Protein AF-A0A6Y4C0A7-F1 (afdb_monomer_lite)

InterPro domains:
  IPR000015 Outer membrane usher protein [PF00577] (697-1005)
  IPR001270 ClpA/B family [PR00300] (614-632)
  IPR001270 ClpA/B family [PR00300] (659-677)
  IPR001270 ClpA/B family [PR00300] (688-706)
  IPR003593 AAA+ ATPase domain [SM00382] (231-372)
  IPR003593 AAA+ ATPase domain [SM00382] (610-778)
  IPR003959 ATPase, AAA-type, core [PF00004] (236-367)
  IPR017729 AAA+ ATPase ClpV1 [TIGR03345] (18-702)
  IPR018368 ClpA/B, conserved site 1 [PS00870] (327-339)
  IPR025949 PapC-like, C-terminal domain [PF13953] (1014-1077)
  IPR027417 P-loop containing nucleoside triphosphate hydrolase [G3DSA:3.40.50.300] (184-375)
  IPR027417 P-loop containing nucleoside triphosphate hydrolase [G3DSA:3.40.50.300] (378-557)
  IPR027417 P-loop containing nucleoside triphosphate hydrolase [G3DSA:3.40.50.300] (563-712)
  IPR027417 P-loop containing nucleoside triphosphate hydrolase [SSF52540] (193-527)
  IPR027417 P-loop containing nucleoside triphosphate hydrolase [SSF52540] (559-701)
  IPR036628 Clp, N-terminal domain superfamily [G3DSA:1.10.1780.10] (2-162)
  IPR036628 Clp, N-terminal domain superfamily [SSF81923] (19-128)
  IPR041546 ClpA/ClpB, AAA lid domain [PF17871] (379-472)
  IPR042186 Outer membrane usher protein FimD, plug domain [G3DSA:2.60.40.2610] (920-1010)
  IPR043142 PapC-like, C-terminal domain superfamily [G3DSA:2.60.40.2070] (1011-1092)

Structure (mmCIF, N/CA/C/O backbone):
data_AF-A0A6Y4C0A7-F1
#
_entry.id   AF-A0A6Y4C0A7-F1
#
loop_
_atom_site.group_PDB
_atom_site.id
_atom_site.type_symbol
_atom_site.label_atom_id
_atom_site.label_alt_id
_atom_site.label_comp_id
_atom_site.label_asym_id
_atom_site.label_entity_id
_atom_site.label_seq_id
_atom_site.pdbx_PDB_ins_code
_atom_site.Cartn_x
_atom_site.Cartn_y
_atom_site.Cartn_z
_atom_site.occupancy
_atom_site.B_iso_or_equiv
_atom_site.auth_seq_id
_atom_site.auth_comp_id
_atom_site.auth_asym_id
_atom_site.auth_atom_id
_atom_site.pdbx_PDB_model_num
ATOM 1 N N . MET A 1 1 ? 57.388 0.561 13.299 1.00 33.12 1 MET A N 1
ATOM 2 C CA . MET A 1 1 ? 58.518 1.024 12.466 1.00 33.12 1 MET A CA 1
ATOM 3 C C . MET A 1 1 ? 58.035 0.963 11.034 1.00 33.12 1 MET A C 1
ATOM 5 O O . MET A 1 1 ? 57.801 -0.132 10.549 1.00 33.12 1 MET A O 1
ATOM 9 N N . GLU A 1 2 ? 57.756 2.110 10.421 1.00 33.22 2 GLU A N 1
ATOM 10 C CA . GLU A 1 2 ? 57.294 2.170 9.031 1.00 33.22 2 GLU A CA 1
ATOM 11 C C . GLU A 1 2 ? 58.481 1.921 8.095 1.00 33.22 2 GLU A C 1
ATOM 13 O O . GLU A 1 2 ? 59.488 2.628 8.151 1.00 33.22 2 GLU A O 1
ATOM 18 N N . THR A 1 3 ? 58.383 0.892 7.257 1.00 41.47 3 THR A N 1
ATOM 19 C CA . THR A 1 3 ? 59.309 0.680 6.143 1.00 41.47 3 THR A CA 1
ATOM 20 C C . THR A 1 3 ? 59.083 1.778 5.093 1.00 41.47 3 THR A C 1
ATOM 22 O O . THR A 1 3 ? 57.938 2.010 4.709 1.00 41.47 3 THR A O 1
ATOM 25 N N . PRO A 1 4 ? 60.131 2.442 4.571 1.00 49.47 4 PRO A N 1
ATOM 26 C CA . PRO A 1 4 ? 60.004 3.586 3.655 1.00 49.47 4 PRO A CA 1
ATOM 27 C C . PRO A 1 4 ? 59.534 3.224 2.229 1.00 49.47 4 PRO A C 1
ATOM 29 O O . PRO A 1 4 ? 59.491 4.091 1.358 1.00 49.47 4 PRO A O 1
ATOM 32 N N . VAL A 1 5 ? 59.188 1.959 1.968 1.00 59.78 5 VAL A N 1
ATOM 33 C CA . VAL A 1 5 ? 58.747 1.448 0.662 1.00 59.78 5 VAL A CA 1
ATOM 34 C C . VAL A 1 5 ? 57.319 0.921 0.789 1.00 59.78 5 VAL A C 1
ATOM 36 O O . VAL A 1 5 ? 57.014 0.164 1.710 1.00 59.78 5 VAL A O 1
ATOM 39 N N . SER A 1 6 ? 56.430 1.320 -0.126 1.00 67.44 6 SER A N 1
ATOM 40 C CA . SER A 1 6 ? 55.028 0.896 -0.094 1.00 67.44 6 SER A CA 1
ATOM 41 C C . SER A 1 6 ? 54.887 -0.608 -0.347 1.00 67.44 6 SER A C 1
ATOM 43 O O . SER A 1 6 ? 55.503 -1.171 -1.255 1.00 67.44 6 SER A O 1
ATOM 45 N N . ARG A 1 7 ? 54.019 -1.265 0.434 1.00 70.50 7 ARG A N 1
ATOM 46 C CA . ARG A 1 7 ? 53.730 -2.705 0.328 1.00 70.50 7 ARG A CA 1
ATOM 47 C C . ARG A 1 7 ? 53.303 -3.096 -1.090 1.00 70.50 7 ARG A C 1
ATOM 49 O O . ARG A 1 7 ? 53.785 -4.076 -1.636 1.00 70.50 7 ARG A O 1
ATOM 56 N N . SER A 1 8 ? 52.488 -2.273 -1.748 1.00 69.19 8 SER A N 1
ATOM 57 C CA . SER A 1 8 ? 52.083 -2.503 -3.140 1.00 69.19 8 SER A CA 1
ATOM 58 C C . SER A 1 8 ? 53.265 -2.519 -4.118 1.00 69.19 8 SER A C 1
ATOM 60 O O . SER A 1 8 ? 53.253 -3.293 -5.070 1.00 69.19 8 SER A O 1
ATOM 62 N N . ALA A 1 9 ? 54.298 -1.700 -3.887 1.00 73.12 9 ALA A N 1
ATOM 63 C CA . ALA A 1 9 ? 55.485 -1.669 -4.737 1.00 73.12 9 ALA A CA 1
ATOM 64 C C . ALA A 1 9 ? 56.392 -2.888 -4.513 1.00 73.12 9 ALA A C 1
ATOM 66 O O . ALA A 1 9 ? 56.965 -3.389 -5.477 1.00 73.12 9 ALA A O 1
ATOM 67 N N . LEU A 1 10 ? 56.497 -3.382 -3.273 1.00 75.31 10 LEU A N 1
ATOM 68 C CA . LEU A 1 10 ? 57.272 -4.585 -2.943 1.00 75.31 10 LEU A CA 1
ATOM 69 C C . LEU A 1 10 ? 56.607 -5.861 -3.474 1.00 75.31 10 LEU A C 1
ATOM 71 O O . LEU A 1 10 ? 57.260 -6.683 -4.109 1.00 75.31 10 LEU A O 1
ATOM 75 N N . TYR A 1 11 ? 55.296 -6.009 -3.278 1.00 82.62 11 TYR A N 1
ATOM 76 C CA . TYR A 1 11 ? 54.569 -7.209 -3.703 1.00 82.62 11 TYR A CA 1
ATOM 77 C C . TYR A 1 11 ? 54.395 -7.277 -5.228 1.00 82.62 11 TYR A C 1
ATOM 79 O O . TYR A 1 11 ? 54.339 -8.370 -5.784 1.00 82.62 11 TYR A O 1
ATOM 87 N N . GLY A 1 12 ? 54.425 -6.134 -5.925 1.00 78.75 12 GLY A N 1
ATOM 88 C CA . GLY A 1 12 ? 54.486 -6.080 -7.391 1.00 78.75 12 GLY A CA 1
ATOM 89 C C . GLY A 1 12 ? 55.808 -6.578 -8.000 1.00 78.75 12 GLY A C 1
ATOM 90 O O . GLY A 1 12 ? 55.948 -6.651 -9.218 1.00 78.75 12 GLY A O 1
ATOM 91 N N . LYS A 1 13 ? 56.808 -6.921 -7.175 1.00 82.38 13 LYS A N 1
ATOM 92 C CA . LYS A 1 13 ? 58.051 -7.563 -7.631 1.00 82.38 13 LYS A CA 1
ATOM 93 C C . LYS A 1 13 ? 58.006 -9.086 -7.570 1.00 82.38 13 LYS A C 1
ATOM 95 O O . LYS A 1 13 ? 58.920 -9.719 -8.088 1.00 82.38 13 LYS A O 1
ATOM 100 N N . LEU A 1 14 ? 56.968 -9.685 -6.987 1.00 87.00 14 LEU A N 1
ATOM 101 C CA . LEU A 1 14 ? 56.801 -11.139 -6.946 1.00 87.00 14 LEU A CA 1
ATOM 102 C C . LEU A 1 14 ? 56.486 -11.689 -8.345 1.00 87.00 14 LEU A C 1
ATOM 104 O O . LEU A 1 14 ? 55.702 -11.101 -9.092 1.00 87.00 14 LEU A O 1
ATOM 108 N N . ALA A 1 15 ? 57.076 -12.830 -8.701 1.00 85.44 15 ALA A N 1
ATOM 109 C CA . ALA A 1 15 ? 56.706 -13.566 -9.907 1.00 85.44 15 ALA A CA 1
ATOM 110 C C . ALA A 1 15 ? 55.246 -14.056 -9.830 1.00 85.44 15 ALA A C 1
ATOM 112 O O . ALA A 1 15 ? 54.746 -14.382 -8.751 1.00 85.44 15 ALA A O 1
ATOM 113 N N . GLY A 1 16 ? 54.561 -14.149 -10.975 1.00 80.56 16 GLY A N 1
ATOM 114 C CA . GLY A 1 16 ? 53.140 -14.521 -11.048 1.00 80.56 16 GLY A CA 1
ATOM 115 C C . GLY A 1 16 ? 52.730 -15.779 -10.253 1.00 80.56 16 GLY A C 1
ATOM 116 O O . GLY A 1 16 ? 51.738 -15.721 -9.522 1.00 80.56 16 GLY A O 1
ATOM 117 N N . PRO A 1 17 ? 53.448 -16.919 -10.340 1.00 81.50 17 PRO A N 1
ATOM 118 C CA . PRO A 1 17 ? 53.140 -18.116 -9.543 1.00 81.50 17 PRO A CA 1
ATOM 119 C C . PRO A 1 17 ? 53.335 -17.923 -8.034 1.00 81.50 17 PRO A C 1
ATOM 121 O O . PRO A 1 17 ? 52.538 -18.417 -7.232 1.00 81.50 17 PRO A O 1
ATOM 124 N N . LEU A 1 18 ? 54.363 -17.164 -7.648 1.00 86.62 18 LEU A N 1
ATOM 125 C CA . LEU A 1 18 ? 54.666 -16.851 -6.255 1.00 86.62 18 LEU A CA 1
ATOM 126 C C . LEU A 1 18 ? 53.589 -15.935 -5.654 1.00 86.62 18 LEU A C 1
ATOM 128 O O . LEU A 1 18 ? 53.121 -16.184 -4.545 1.00 86.62 18 LEU A O 1
ATOM 132 N N . PHE A 1 19 ? 53.110 -14.947 -6.410 1.00 85.12 19 PHE A N 1
ATOM 133 C CA . PHE A 1 19 ? 51.992 -14.096 -5.999 1.00 85.12 19 PHE A CA 1
ATOM 134 C C . PHE A 1 19 ? 50.678 -14.887 -5.858 1.00 85.12 19 PHE A C 1
ATOM 136 O O . PHE A 1 19 ? 50.021 -14.812 -4.822 1.00 85.12 19 PHE A O 1
ATOM 143 N N . ARG A 1 20 ? 50.335 -15.735 -6.841 1.00 82.31 20 ARG A N 1
ATOM 144 C CA . ARG A 1 20 ? 49.137 -16.599 -6.782 1.00 82.31 20 ARG A CA 1
ATOM 145 C C . ARG A 1 20 ? 49.147 -17.546 -5.578 1.00 82.31 20 ARG A C 1
ATOM 147 O O . ARG A 1 20 ? 48.107 -17.776 -4.966 1.00 82.31 20 ARG A O 1
ATOM 154 N N . SER A 1 21 ? 50.315 -18.068 -5.197 1.00 86.06 21 SER A N 1
ATOM 155 C CA . SER A 1 21 ? 50.433 -18.904 -3.992 1.00 86.06 21 SER A CA 1
ATOM 156 C C . SER A 1 21 ? 50.142 -18.136 -2.695 1.00 86.06 21 SER A C 1
ATOM 158 O O . SER A 1 21 ? 49.592 -18.715 -1.760 1.00 86.06 21 SER A O 1
ATOM 160 N N . LEU A 1 22 ? 50.444 -16.834 -2.646 1.00 87.62 22 LEU A N 1
ATOM 161 C CA . LEU A 1 22 ? 50.134 -15.972 -1.504 1.00 87.62 22 LEU A CA 1
ATOM 162 C C . LEU A 1 22 ? 48.630 -15.655 -1.428 1.00 87.62 22 LEU A C 1
ATOM 164 O O . LEU A 1 22 ? 48.044 -15.665 -0.342 1.00 87.62 22 LEU A O 1
ATOM 168 N N . GLU A 1 23 ? 47.978 -15.430 -2.572 1.00 82.88 23 GLU A N 1
ATOM 169 C CA . GLU A 1 23 ? 46.514 -15.294 -2.633 1.00 82.88 23 GLU A CA 1
ATOM 170 C C . GLU A 1 23 ? 45.821 -16.582 -2.169 1.00 82.88 23 GLU A C 1
ATOM 172 O O . GLU A 1 23 ? 44.939 -16.537 -1.306 1.00 82.88 23 GLU A O 1
ATOM 177 N N . SER A 1 24 ? 46.289 -17.738 -2.655 1.00 82.88 24 SER A N 1
ATOM 178 C CA . SER A 1 24 ? 45.802 -19.047 -2.203 1.00 82.88 24 SER A CA 1
ATOM 179 C C . SER A 1 24 ? 46.011 -19.232 -0.697 1.00 82.88 24 SER A C 1
ATOM 181 O O . SER A 1 24 ? 45.115 -19.697 0.006 1.00 82.88 24 SER A O 1
ATOM 183 N N . ALA A 1 25 ? 47.154 -18.797 -0.155 1.00 86.06 25 ALA A N 1
ATOM 184 C CA . ALA A 1 25 ? 47.434 -18.866 1.279 1.00 86.06 25 ALA A CA 1
ATOM 185 C C . ALA A 1 25 ? 46.477 -17.997 2.106 1.00 86.06 25 ALA A C 1
ATOM 187 O O . ALA A 1 25 ? 46.077 -18.390 3.202 1.00 86.06 25 ALA A O 1
ATOM 188 N N . THR A 1 26 ? 46.052 -16.855 1.563 1.00 85.06 26 THR A N 1
ATOM 189 C CA . THR A 1 26 ? 45.058 -15.972 2.186 1.00 85.06 26 THR A CA 1
ATOM 190 C C . THR A 1 26 ? 43.678 -16.632 2.211 1.00 85.06 26 THR A C 1
ATOM 192 O O . THR A 1 26 ? 43.011 -16.653 3.248 1.00 85.06 26 THR A O 1
ATOM 195 N N . ALA A 1 27 ? 43.263 -17.244 1.100 1.00 81.38 27 ALA A N 1
ATOM 196 C CA . ALA A 1 27 ? 42.015 -18.001 1.031 1.00 81.38 27 ALA A CA 1
ATOM 197 C C . ALA A 1 27 ? 42.035 -19.234 1.957 1.00 81.38 27 ALA A C 1
ATOM 199 O O . ALA A 1 27 ? 41.061 -19.505 2.660 1.00 81.38 27 ALA A O 1
ATOM 200 N N . PHE A 1 28 ? 43.166 -19.937 2.025 1.00 82.88 28 PHE A N 1
ATOM 201 C CA . PHE A 1 28 ? 43.364 -21.090 2.898 1.00 82.88 28 PHE A CA 1
ATOM 202 C C . PHE A 1 28 ? 43.341 -20.715 4.390 1.00 82.88 28 PHE A C 1
ATOM 204 O O . PHE A 1 28 ? 42.703 -21.400 5.187 1.00 82.88 28 PHE A O 1
ATOM 211 N N . CYS A 1 29 ? 43.946 -19.584 4.765 1.00 85.69 29 CYS A N 1
ATOM 212 C CA . CYS A 1 29 ? 43.872 -19.017 6.116 1.00 85.69 29 CYS A CA 1
ATOM 213 C C . CYS A 1 29 ? 42.416 -18.719 6.531 1.00 85.69 29 CYS A C 1
ATOM 215 O O . CYS A 1 29 ? 41.994 -19.068 7.637 1.00 85.69 29 CYS A O 1
ATOM 217 N N . LYS A 1 30 ? 41.606 -18.169 5.610 1.00 81.56 30 LYS A N 1
ATOM 218 C CA . LYS A 1 30 ? 40.171 -17.919 5.837 1.00 81.56 30 LYS A CA 1
ATOM 219 C C . LYS A 1 30 ? 39.398 -19.210 6.105 1.00 81.56 30 LYS A C 1
ATOM 221 O O . LYS A 1 30 ? 38.595 -19.256 7.034 1.00 81.56 30 LYS A O 1
ATOM 226 N N . LEU A 1 31 ? 39.651 -20.253 5.310 1.00 84.12 31 LEU A N 1
ATOM 227 C CA . LEU A 1 31 ? 39.004 -21.561 5.461 1.00 84.12 31 LEU A CA 1
ATOM 228 C C . LEU A 1 31 ? 39.307 -22.208 6.817 1.00 84.12 31 LEU A C 1
ATOM 230 O O . LEU A 1 31 ? 38.437 -22.858 7.386 1.00 84.12 31 LEU A O 1
ATOM 234 N N . ARG A 1 32 ? 40.515 -22.003 7.353 1.00 83.75 32 ARG A N 1
ATOM 235 C CA . ARG A 1 32 ? 40.915 -22.509 8.675 1.00 83.75 32 ARG A CA 1
ATOM 236 C C . ARG A 1 32 ? 40.567 -21.567 9.836 1.00 83.75 32 ARG A C 1
ATOM 238 O O . ARG A 1 32 ? 40.862 -21.887 10.986 1.00 83.75 32 ARG A O 1
ATOM 245 N N . SER A 1 33 ? 39.922 -20.431 9.555 1.00 85.06 33 SER A N 1
ATOM 246 C CA . SER A 1 33 ? 39.536 -19.413 10.544 1.00 85.06 33 SER A CA 1
ATOM 247 C C . SER A 1 33 ? 40.711 -18.907 11.393 1.00 85.06 33 SER A C 1
ATOM 249 O O . SER A 1 33 ? 40.542 -18.625 12.584 1.00 85.06 33 SER A O 1
ATOM 251 N N . ASN A 1 34 ? 41.902 -18.802 10.795 1.00 86.19 34 ASN A N 1
ATOM 252 C CA . ASN A 1 34 ? 43.075 -18.233 11.453 1.00 86.19 34 ASN A CA 1
ATOM 253 C C . ASN A 1 34 ? 43.059 -16.688 11.341 1.00 86.19 34 ASN A C 1
ATOM 255 O O . ASN A 1 34 ? 42.643 -16.149 10.315 1.00 86.19 34 ASN A O 1
ATOM 259 N N . PRO A 1 35 ? 43.493 -15.947 12.381 1.00 83.75 35 PRO A N 1
ATOM 260 C CA . PRO A 1 35 ? 43.407 -14.481 12.400 1.00 83.75 35 PRO A CA 1
ATOM 261 C C . PRO A 1 35 ? 44.426 -13.763 11.497 1.00 83.75 35 PRO A C 1
ATOM 263 O O . PRO A 1 35 ? 44.140 -12.661 11.028 1.00 83.75 35 PRO A O 1
ATOM 266 N N . TRP A 1 36 ? 45.591 -14.368 11.237 1.00 88.44 36 TRP A N 1
ATOM 267 C CA . TRP A 1 36 ? 46.689 -13.773 10.461 1.00 88.44 36 TRP A CA 1
ATOM 268 C C . TRP A 1 36 ? 47.191 -14.740 9.389 1.00 88.44 36 TRP A C 1
ATOM 270 O O . TRP A 1 36 ? 47.287 -15.948 9.627 1.00 88.44 36 TRP A O 1
ATOM 280 N N . VAL A 1 37 ? 47.560 -14.223 8.213 1.00 91.12 37 VAL A N 1
ATOM 281 C CA . VAL A 1 37 ? 48.239 -15.048 7.199 1.00 91.12 37 VAL A CA 1
ATOM 282 C C . VAL A 1 37 ? 49.707 -15.199 7.595 1.00 91.12 37 VAL A C 1
ATOM 284 O O . VAL A 1 37 ? 50.512 -14.282 7.443 1.00 91.12 37 VAL A O 1
ATOM 287 N N . GLU A 1 38 ? 50.039 -16.365 8.142 1.00 91.56 38 GLU A N 1
ATOM 288 C CA . GLU A 1 38 ? 51.409 -16.749 8.511 1.00 91.56 38 GLU A CA 1
ATOM 289 C C . GLU A 1 38 ? 52.228 -17.320 7.344 1.00 91.56 38 GLU A C 1
ATOM 291 O O . GLU A 1 38 ? 51.677 -17.907 6.408 1.00 91.56 38 GLU A O 1
ATOM 296 N N . LEU A 1 39 ? 53.562 -17.248 7.463 1.00 91.75 39 LEU A N 1
ATOM 297 C CA . LEU A 1 39 ? 54.519 -17.821 6.504 1.00 91.75 39 LEU A CA 1
ATOM 298 C C . LEU A 1 39 ? 54.285 -19.327 6.267 1.00 91.75 39 LEU A C 1
ATOM 300 O O . LEU A 1 39 ? 54.478 -19.813 5.154 1.00 91.75 39 LEU A O 1
ATOM 304 N N . THR A 1 40 ? 53.803 -20.054 7.280 1.00 92.88 40 THR A N 1
ATOM 305 C CA . THR A 1 40 ? 53.426 -21.472 7.178 1.00 92.88 40 THR A CA 1
ATOM 306 C C . THR A 1 40 ? 52.341 -21.714 6.125 1.00 92.88 40 THR A C 1
ATOM 308 O O . THR A 1 40 ? 52.441 -22.677 5.368 1.00 92.88 40 THR A O 1
ATOM 311 N N . HIS A 1 41 ? 51.331 -20.837 6.028 1.00 92.94 41 HIS A N 1
ATOM 312 C CA . HIS A 1 41 ? 50.280 -20.958 5.009 1.00 92.94 41 HIS A CA 1
ATOM 313 C C . HIS A 1 41 ? 50.859 -20.777 3.608 1.00 92.94 41 HIS A C 1
ATOM 315 O O . HIS A 1 41 ? 50.502 -21.514 2.692 1.00 92.94 41 HIS A O 1
ATOM 321 N N . TRP A 1 42 ? 51.768 -19.813 3.450 1.00 93.12 42 TRP A N 1
ATOM 322 C CA . TRP A 1 42 ? 52.364 -19.502 2.158 1.00 93.12 42 TRP A CA 1
ATOM 323 C C . TRP A 1 42 ? 53.309 -20.604 1.676 1.00 93.12 42 TRP A C 1
ATOM 325 O O . TRP A 1 42 ? 53.169 -21.082 0.552 1.00 93.12 42 TRP A O 1
ATOM 335 N N . LEU A 1 43 ? 54.200 -21.084 2.551 1.00 92.19 43 LEU A N 1
ATOM 336 C CA . LEU A 1 43 ? 55.083 -22.210 2.248 1.00 92.19 43 LEU A CA 1
ATOM 337 C C . LEU A 1 43 ? 54.290 -23.480 1.938 1.00 92.19 43 LEU A C 1
ATOM 339 O O . LEU A 1 43 ? 54.628 -24.173 0.986 1.00 92.19 43 LEU A O 1
ATOM 343 N N . HIS A 1 44 ? 53.211 -23.758 2.676 1.00 92.31 44 HIS A N 1
ATOM 344 C CA . HIS A 1 44 ? 52.355 -24.907 2.385 1.00 92.31 44 HIS A CA 1
ATOM 345 C C . HIS A 1 44 ? 51.736 -24.816 0.987 1.00 92.31 44 HIS A C 1
ATOM 347 O O . HIS A 1 44 ? 51.808 -25.778 0.234 1.00 92.31 44 HIS A O 1
ATOM 353 N N . GLN A 1 45 ? 51.195 -23.659 0.595 1.00 92.31 45 GLN A N 1
ATOM 354 C CA . GLN A 1 45 ? 50.637 -23.484 -0.751 1.00 92.31 45 GLN A CA 1
ATOM 355 C C . GLN A 1 45 ? 51.700 -23.565 -1.853 1.00 92.31 45 GLN A C 1
ATOM 357 O O . GLN A 1 45 ? 51.421 -24.087 -2.930 1.00 92.31 45 GLN A O 1
ATOM 362 N N . LEU A 1 46 ? 52.928 -23.113 -1.584 1.00 89.44 46 LEU A N 1
ATOM 363 C CA . LEU A 1 46 ? 54.050 -23.266 -2.509 1.00 89.44 46 LEU A CA 1
ATOM 364 C C . LEU A 1 46 ? 54.444 -24.733 -2.702 1.00 89.44 46 LEU A C 1
ATOM 366 O O . LEU A 1 46 ? 54.674 -25.144 -3.835 1.00 89.44 46 LEU A O 1
ATOM 370 N N . THR A 1 47 ? 54.480 -25.552 -1.647 1.00 87.31 47 THR A N 1
ATOM 371 C CA . THR A 1 47 ? 54.831 -26.975 -1.802 1.00 87.31 47 THR A CA 1
ATOM 372 C C . THR A 1 47 ? 53.758 -27.791 -2.517 1.00 87.31 47 THR A C 1
ATOM 374 O O . THR A 1 47 ? 54.072 -28.861 -3.023 1.00 87.31 47 THR A O 1
ATOM 377 N N . GLN A 1 48 ? 52.516 -27.295 -2.578 1.00 86.00 48 GLN A N 1
ATOM 378 C CA . GLN A 1 48 ? 51.437 -27.938 -3.332 1.00 86.00 48 GLN A CA 1
ATOM 379 C C . GLN A 1 48 ? 51.519 -27.681 -4.846 1.00 86.00 48 GLN A C 1
ATOM 381 O O . GLN A 1 48 ? 50.852 -28.363 -5.618 1.00 86.00 48 GLN A O 1
ATOM 386 N N . GLN A 1 49 ? 52.293 -26.699 -5.310 1.00 84.94 49 GLN A N 1
ATOM 387 C CA . GLN A 1 49 ? 52.417 -26.453 -6.748 1.00 84.94 49 GLN A CA 1
ATOM 388 C C . GLN A 1 49 ? 53.132 -27.622 -7.449 1.00 84.94 49 GLN A C 1
ATOM 390 O O . GLN A 1 49 ? 54.023 -28.228 -6.858 1.00 84.94 49 GLN A O 1
ATOM 395 N N . PRO A 1 50 ? 52.780 -27.941 -8.710 1.00 81.06 50 PRO A N 1
ATOM 396 C CA . PRO A 1 50 ? 53.352 -29.094 -9.406 1.00 81.06 50 PRO A CA 1
ATOM 397 C C . PRO A 1 50 ? 54.864 -28.961 -9.645 1.00 81.06 50 PRO A C 1
ATOM 399 O O . PRO A 1 50 ? 55.571 -29.968 -9.640 1.00 81.06 50 PRO A O 1
ATOM 402 N N . ASP A 1 51 ? 55.361 -27.737 -9.855 1.00 84.69 51 ASP A N 1
ATOM 403 C CA . ASP A 1 51 ? 56.784 -27.458 -10.057 1.00 84.69 51 ASP A CA 1
ATOM 404 C C . ASP A 1 51 ? 57.121 -25.991 -9.732 1.00 84.69 51 ASP A C 1
ATOM 406 O O . ASP A 1 51 ? 56.351 -25.096 -10.087 1.00 84.69 51 ASP A O 1
ATOM 410 N N . ASN A 1 52 ? 58.245 -25.745 -9.047 1.00 91.06 52 ASN A N 1
ATOM 411 C CA . ASN A 1 52 ? 58.755 -24.412 -8.692 1.00 91.06 52 ASN A CA 1
ATOM 412 C C . ASN A 1 52 ? 60.236 -24.457 -8.258 1.00 91.06 52 ASN A C 1
ATOM 414 O O . ASN A 1 52 ? 60.818 -25.535 -8.096 1.00 91.06 52 ASN A O 1
ATOM 418 N N . ASP A 1 53 ? 60.850 -23.288 -8.035 1.00 91.75 53 ASP A N 1
ATOM 419 C CA . ASP A 1 53 ? 62.275 -23.196 -7.674 1.00 91.75 53 ASP A CA 1
ATOM 420 C C . ASP A 1 53 ? 62.598 -23.937 -6.357 1.00 91.75 53 ASP A C 1
ATOM 422 O O . ASP A 1 53 ? 63.642 -24.584 -6.251 1.00 91.75 53 ASP A O 1
ATOM 426 N N . ILE A 1 54 ? 61.710 -23.890 -5.354 1.00 91.31 54 ILE A N 1
ATOM 427 C CA . ILE A 1 54 ? 61.899 -24.597 -4.071 1.00 91.31 54 ILE A CA 1
ATOM 428 C C . ILE A 1 54 ? 61.929 -26.115 -4.288 1.00 91.31 54 ILE A C 1
ATOM 430 O O . ILE A 1 54 ? 62.776 -26.803 -3.716 1.00 91.31 54 ILE A O 1
ATOM 434 N N . LEU A 1 55 ? 61.053 -26.650 -5.141 1.00 90.56 55 LEU A N 1
ATOM 435 C CA . LEU A 1 55 ? 61.028 -28.073 -5.481 1.00 90.56 55 LEU A CA 1
ATOM 436 C C . LEU A 1 55 ? 62.304 -28.506 -6.218 1.00 90.56 55 LEU A C 1
ATOM 438 O O . LEU A 1 55 ? 62.807 -29.601 -5.963 1.00 90.56 55 LEU A O 1
ATOM 442 N N . HIS A 1 56 ? 62.876 -27.651 -7.071 1.00 90.75 56 HIS A N 1
ATOM 443 C CA . HIS A 1 56 ? 64.174 -27.905 -7.708 1.00 90.75 56 HIS A CA 1
ATOM 444 C C . HIS A 1 56 ? 65.308 -27.998 -6.674 1.00 90.75 56 HIS A C 1
ATOM 446 O O . HIS A 1 56 ? 66.123 -28.923 -6.735 1.00 90.75 56 HIS A O 1
ATOM 452 N N . VAL A 1 57 ? 65.322 -27.100 -5.683 1.00 91.00 57 VAL A N 1
ATOM 453 C CA . VAL A 1 57 ? 66.285 -27.137 -4.568 1.00 91.00 57 VAL A CA 1
ATOM 454 C C . VAL A 1 57 ? 66.116 -28.416 -3.739 1.00 91.00 57 VAL A C 1
ATOM 456 O O . VAL A 1 57 ? 67.100 -29.099 -3.455 1.00 91.00 57 VAL A O 1
ATOM 459 N N . LEU A 1 58 ? 64.881 -28.800 -3.403 1.00 91.19 58 LEU A N 1
ATOM 460 C CA . LEU A 1 58 ? 64.603 -30.027 -2.646 1.00 91.19 58 LEU A CA 1
ATOM 461 C C . LEU A 1 58 ? 65.061 -31.294 -3.386 1.00 91.19 58 LEU A C 1
ATOM 463 O O . LEU A 1 58 ? 65.663 -32.174 -2.768 1.00 91.19 58 LEU A O 1
ATOM 467 N N . ARG A 1 59 ? 64.836 -31.372 -4.709 1.00 91.12 59 ARG A N 1
ATOM 468 C CA . ARG A 1 59 ? 65.311 -32.485 -5.554 1.00 91.12 59 ARG A CA 1
ATOM 469 C C . ARG A 1 59 ? 66.838 -32.584 -5.558 1.00 91.12 59 ARG A C 1
ATOM 471 O O . ARG A 1 59 ? 67.361 -33.692 -5.473 1.00 91.12 59 ARG A O 1
ATOM 478 N N . HIS A 1 60 ? 67.544 -31.452 -5.628 1.00 90.44 60 HIS A N 1
ATOM 479 C CA . HIS A 1 60 ? 69.009 -31.421 -5.633 1.00 90.44 60 HIS A CA 1
ATOM 480 C C . HIS A 1 60 ? 69.606 -31.951 -4.320 1.00 90.44 60 HIS A C 1
ATOM 482 O O . HIS A 1 60 ? 70.471 -32.823 -4.345 1.00 90.44 60 HIS A O 1
ATOM 488 N N . TYR A 1 61 ? 69.087 -31.493 -3.176 1.00 90.62 61 TYR A N 1
ATOM 489 C CA . TYR A 1 61 ? 69.545 -31.924 -1.848 1.00 90.62 61 TYR A CA 1
ATOM 490 C C . TYR A 1 61 ? 68.913 -33.239 -1.359 1.00 90.62 61 TYR A C 1
ATOM 492 O O . TYR A 1 61 ? 69.129 -33.632 -0.215 1.00 90.62 61 TYR A O 1
ATOM 500 N N . GLN A 1 62 ? 68.143 -33.926 -2.212 1.00 89.62 62 GLN A N 1
ATOM 501 C CA . GLN A 1 62 ? 67.463 -35.193 -1.908 1.00 89.62 62 GLN A CA 1
ATOM 502 C C . GLN A 1 62 ? 66.573 -35.135 -0.652 1.00 89.62 62 GLN A C 1
ATOM 504 O O . GLN A 1 62 ? 66.424 -36.126 0.064 1.00 89.62 62 GLN A O 1
ATOM 509 N N . ILE A 1 63 ? 65.958 -33.979 -0.385 1.00 91.88 63 ILE A N 1
ATOM 510 C CA . ILE A 1 63 ? 65.029 -33.804 0.736 1.00 91.88 63 ILE A CA 1
ATOM 511 C C . ILE A 1 63 ? 63.629 -34.245 0.276 1.00 91.88 63 ILE A C 1
ATOM 513 O O . ILE A 1 63 ? 63.088 -33.649 -0.660 1.00 91.88 63 ILE A O 1
ATOM 517 N N . PRO A 1 64 ? 63.006 -35.262 0.907 1.00 90.75 64 PRO A N 1
ATOM 518 C CA . PRO A 1 64 ? 61.687 -35.732 0.499 1.00 90.75 64 PRO A CA 1
ATOM 519 C C . PRO A 1 64 ? 60.614 -34.657 0.706 1.00 90.75 64 PRO A C 1
ATOM 521 O O . PRO A 1 64 ? 60.416 -34.170 1.821 1.00 90.75 64 PRO A O 1
ATOM 524 N N . LEU A 1 65 ? 59.856 -34.339 -0.351 1.00 89.69 65 LEU A N 1
ATOM 525 C CA . LEU A 1 65 ? 58.745 -33.378 -0.285 1.00 89.69 65 LEU A CA 1
ATOM 526 C C . LEU A 1 65 ? 57.728 -33.749 0.807 1.00 89.69 65 LEU A C 1
ATOM 528 O O . LEU A 1 65 ? 57.264 -32.884 1.545 1.00 89.69 65 LEU A O 1
ATOM 532 N N . SER A 1 66 ? 57.461 -35.046 0.981 1.00 88.75 66 SER A N 1
ATOM 533 C CA . SER A 1 66 ? 56.539 -35.557 1.999 1.00 88.75 66 SER A CA 1
ATOM 534 C C . SER A 1 66 ? 56.926 -35.177 3.430 1.00 88.75 66 SER A C 1
ATOM 536 O O . SER A 1 66 ? 56.058 -35.077 4.295 1.00 88.75 66 SER A O 1
ATOM 538 N N . ASP A 1 67 ? 58.218 -34.994 3.710 1.00 89.12 67 ASP A N 1
ATOM 539 C CA . ASP A 1 67 ? 58.690 -34.632 5.049 1.00 89.12 67 ASP A CA 1
ATOM 540 C C . ASP A 1 67 ? 58.513 -33.132 5.313 1.00 89.12 67 ASP A C 1
ATOM 542 O O . ASP A 1 67 ? 58.158 -32.736 6.426 1.00 89.12 67 ASP A O 1
ATOM 546 N N . VAL A 1 68 ? 58.668 -32.311 4.270 1.00 90.31 68 VAL A N 1
ATOM 547 C CA . VAL A 1 68 ? 58.373 -30.870 4.284 1.00 90.31 68 VAL A CA 1
ATOM 548 C C . VAL A 1 68 ? 56.869 -30.643 4.482 1.00 90.31 68 VAL A C 1
ATOM 550 O O . VAL A 1 68 ? 56.470 -29.899 5.376 1.00 90.31 68 VAL A O 1
ATOM 553 N N . GLU A 1 69 ? 56.016 -31.339 3.725 1.00 90.12 69 GLU A N 1
ATOM 554 C CA . GLU A 1 69 ? 54.555 -31.226 3.843 1.00 90.12 69 GLU A CA 1
ATOM 555 C C . GLU A 1 69 ? 54.044 -31.638 5.226 1.00 90.12 69 GLU A C 1
ATOM 557 O O . GLU A 1 69 ? 53.236 -30.928 5.827 1.00 90.12 69 GLU A O 1
ATOM 562 N N . LYS A 1 70 ? 54.551 -32.750 5.777 1.00 89.88 70 LYS A N 1
ATOM 563 C CA . LYS A 1 70 ? 54.205 -33.192 7.137 1.00 89.88 70 LYS A CA 1
ATOM 564 C C . LYS A 1 70 ? 54.602 -32.164 8.194 1.00 89.88 70 LYS A C 1
ATOM 566 O O . LYS A 1 70 ? 53.860 -31.983 9.159 1.00 89.88 70 LYS A O 1
ATOM 571 N N . ALA A 1 71 ? 55.760 -31.518 8.047 1.00 89.00 71 ALA A N 1
ATOM 572 C CA . ALA A 1 71 ? 56.204 -30.486 8.980 1.00 89.00 71 ALA A CA 1
ATOM 573 C C . ALA A 1 71 ? 55.294 -29.247 8.923 1.00 89.00 71 ALA A C 1
ATOM 575 O O . ALA A 1 71 ? 54.843 -28.773 9.967 1.00 89.00 71 ALA A O 1
ATOM 576 N N . LEU A 1 72 ? 54.947 -28.792 7.715 1.00 92.38 72 LEU A N 1
ATOM 577 C CA . LEU A 1 72 ? 54.062 -27.645 7.500 1.00 92.38 72 LEU A CA 1
ATOM 578 C C . LEU A 1 72 ? 52.632 -27.908 7.998 1.00 92.38 72 LEU A C 1
ATOM 580 O O . LEU A 1 72 ? 52.065 -27.055 8.677 1.00 92.38 72 LEU A O 1
ATOM 584 N N . LEU A 1 73 ? 52.069 -29.094 7.740 1.00 90.06 73 LEU A N 1
ATOM 585 C CA . LEU A 1 73 ? 50.737 -29.476 8.230 1.00 90.06 73 LEU A CA 1
ATOM 586 C C . LEU A 1 73 ? 50.668 -29.506 9.761 1.00 90.06 73 LEU A C 1
ATOM 588 O O . LEU A 1 73 ? 49.747 -28.935 10.339 1.00 90.06 73 LEU A O 1
ATOM 592 N N . ARG A 1 74 ? 51.679 -30.084 10.427 1.00 90.56 74 ARG A N 1
ATOM 593 C CA . ARG A 1 74 ? 51.756 -30.075 11.899 1.00 90.56 74 ARG A CA 1
ATOM 594 C C . ARG A 1 74 ? 51.756 -28.661 12.468 1.00 90.56 74 ARG A C 1
ATOM 596 O O . ARG A 1 74 ? 51.158 -28.436 13.512 1.00 90.56 74 ARG A O 1
ATOM 603 N N . GLN A 1 75 ? 52.433 -27.726 11.805 1.00 91.38 75 GLN A N 1
ATOM 604 C CA . GLN A 1 75 ? 52.471 -26.335 12.247 1.00 91.38 75 GLN A CA 1
ATOM 605 C C . GLN A 1 75 ? 51.169 -25.590 11.968 1.00 91.38 75 GLN A C 1
ATOM 607 O O . GLN A 1 75 ? 50.738 -24.809 12.809 1.00 91.38 75 GLN A O 1
ATOM 612 N N . LEU A 1 76 ? 50.496 -25.870 10.849 1.00 90.31 76 LEU A N 1
ATOM 613 C CA . LEU A 1 76 ? 49.163 -25.328 10.564 1.00 90.31 76 LEU A CA 1
ATOM 614 C C . LEU A 1 76 ? 48.127 -25.749 11.614 1.00 90.31 76 LEU A C 1
ATOM 616 O O . LEU A 1 76 ? 47.281 -24.943 11.990 1.00 90.31 76 LEU A O 1
ATOM 620 N N . ASP A 1 77 ? 48.208 -26.982 12.114 1.00 88.44 77 ASP A N 1
ATOM 621 C CA . ASP A 1 77 ? 47.293 -27.487 13.144 1.00 88.44 77 ASP A CA 1
ATOM 622 C C . ASP A 1 77 ? 47.519 -26.845 14.526 1.00 88.44 77 ASP A C 1
ATOM 624 O O . ASP A 1 77 ? 46.617 -26.860 15.362 1.00 88.44 77 ASP A O 1
ATOM 628 N N . MET A 1 78 ? 48.695 -26.256 14.772 1.00 86.88 78 MET A N 1
ATOM 629 C CA . MET A 1 78 ? 49.011 -25.550 16.021 1.00 86.88 78 MET A CA 1
ATOM 630 C C . MET A 1 78 ? 48.600 -24.069 16.013 1.00 86.88 78 MET A C 1
ATOM 632 O O . MET A 1 78 ? 48.682 -23.412 17.054 1.00 86.88 78 MET A O 1
ATOM 636 N N . LEU A 1 79 ? 48.167 -23.522 14.872 1.00 88.19 79 LEU A N 1
ATOM 637 C CA . LEU A 1 79 ? 47.766 -22.118 14.774 1.00 88.19 79 LEU A CA 1
ATOM 638 C C . LEU A 1 79 ? 46.397 -21.864 15.438 1.00 88.19 79 LEU A C 1
ATOM 640 O O . LEU A 1 79 ? 45.496 -22.700 15.348 1.00 88.19 79 LEU A O 1
ATOM 644 N N . PRO A 1 80 ? 46.193 -20.694 16.074 1.00 80.38 80 PRO A N 1
ATOM 645 C CA . PRO A 1 80 ? 44.933 -20.363 16.740 1.00 80.38 80 PRO A CA 1
ATOM 646 C C . PRO A 1 80 ? 43.782 -20.211 15.732 1.00 80.38 80 PRO A C 1
ATOM 648 O O . PRO A 1 80 ? 43.926 -19.501 14.735 1.00 80.38 80 PRO A O 1
ATOM 651 N N . ALA A 1 81 ? 42.634 -20.838 16.004 1.00 75.69 81 ALA A N 1
ATOM 652 C CA . ALA A 1 81 ? 41.430 -20.799 15.164 1.00 75.69 81 ALA A CA 1
ATOM 653 C C . ALA A 1 81 ? 40.259 -20.075 15.861 1.00 75.69 81 ALA A C 1
ATOM 655 O O . ALA A 1 81 ? 40.195 -20.034 17.089 1.00 75.69 81 ALA A O 1
ATOM 656 N N . GLY A 1 82 ? 39.323 -19.525 15.078 1.00 70.06 82 GLY A N 1
ATOM 657 C CA . GLY A 1 82 ? 38.085 -18.894 15.570 1.00 70.06 82 GLY A CA 1
ATOM 658 C C . GLY A 1 82 ? 37.878 -17.431 15.160 1.00 70.06 82 GLY A C 1
ATOM 659 O O . GLY A 1 82 ? 36.988 -16.770 15.691 1.00 70.06 82 GLY A O 1
ATOM 660 N N . ALA A 1 83 ? 38.683 -16.905 14.233 1.00 68.50 83 ALA A N 1
ATOM 661 C CA . ALA A 1 83 ? 38.520 -15.546 13.725 1.00 68.50 83 ALA A CA 1
ATOM 662 C C . ALA A 1 83 ? 37.396 -15.467 12.674 1.00 68.50 83 ALA A C 1
ATOM 664 O O . ALA A 1 83 ? 37.337 -16.283 11.755 1.00 68.50 83 ALA A O 1
ATOM 665 N N . SER A 1 84 ? 36.524 -14.458 12.783 1.00 59.00 84 SER A N 1
ATOM 666 C CA . SER A 1 84 ? 35.442 -14.193 11.818 1.00 59.00 84 SER A CA 1
ATOM 667 C C . SER A 1 84 ? 35.92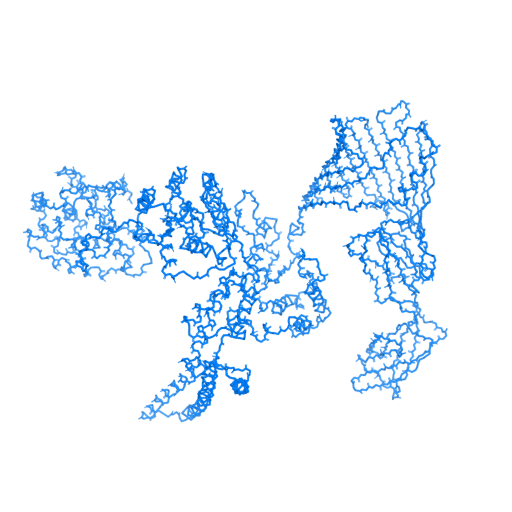0 -13.474 10.548 1.00 59.00 84 SER A C 1
ATOM 669 O O . SER A 1 84 ? 35.239 -13.513 9.523 1.00 59.00 84 SER A O 1
ATOM 671 N N . ALA A 1 85 ? 37.097 -12.843 10.597 1.00 68.06 85 ALA A N 1
ATOM 672 C CA . ALA A 1 85 ? 37.755 -12.186 9.472 1.00 68.06 85 ALA A CA 1
ATOM 673 C C . ALA A 1 85 ? 39.287 -12.211 9.638 1.00 68.06 85 ALA A C 1
ATOM 675 O O . ALA A 1 85 ? 39.793 -12.259 10.760 1.00 68.06 85 ALA A O 1
ATOM 676 N N . ILE A 1 86 ? 40.017 -12.155 8.517 1.00 74.69 86 ILE A N 1
ATOM 677 C CA . ILE A 1 86 ? 41.485 -12.033 8.502 1.00 74.69 86 ILE A CA 1
ATOM 678 C C . ILE A 1 86 ? 41.857 -10.595 8.881 1.00 74.69 86 ILE A C 1
ATOM 680 O O . ILE A 1 86 ? 41.306 -9.658 8.307 1.00 74.69 86 ILE A O 1
ATOM 684 N N . SER A 1 87 ? 42.781 -10.426 9.830 1.00 76.81 87 SER A N 1
ATOM 685 C CA . SER A 1 87 ? 43.254 -9.107 10.270 1.00 76.81 87 SER A CA 1
ATOM 686 C C . SER A 1 87 ? 44.315 -8.518 9.332 1.00 76.81 87 SER A C 1
ATOM 688 O O . SER A 1 87 ? 44.112 -7.419 8.828 1.00 76.81 87 SER A O 1
ATOM 690 N N . ASP A 1 88 ? 45.419 -9.231 9.075 1.00 82.88 88 ASP A N 1
ATOM 691 C CA . ASP A 1 88 ? 46.487 -8.810 8.145 1.00 82.88 88 ASP A CA 1
ATOM 692 C C . ASP A 1 88 ? 47.469 -9.978 7.854 1.00 82.88 88 ASP A C 1
ATOM 694 O O . ASP A 1 88 ? 47.288 -11.102 8.344 1.00 82.88 88 ASP A O 1
ATOM 698 N N . PHE A 1 89 ? 48.531 -9.729 7.081 1.00 87.25 89 PHE A N 1
ATOM 699 C CA . PHE A 1 89 ? 49.682 -10.631 6.964 1.00 87.25 89 PHE A CA 1
ATOM 700 C C . PHE A 1 89 ? 50.632 -10.513 8.162 1.00 87.25 89 PHE A C 1
ATOM 702 O O . PHE A 1 89 ? 50.814 -9.442 8.741 1.00 87.25 89 PHE A O 1
ATOM 709 N N . SER A 1 90 ? 51.281 -11.627 8.495 1.00 89.25 90 SER A N 1
ATOM 710 C CA . SER A 1 90 ? 52.341 -11.683 9.502 1.00 89.25 90 SER A CA 1
ATOM 711 C C . SER A 1 90 ? 53.559 -10.855 9.084 1.00 89.25 90 SER A C 1
ATOM 713 O O . SER A 1 90 ? 53.948 -10.848 7.913 1.00 89.25 90 SER A O 1
ATOM 715 N N . HIS A 1 91 ? 54.224 -10.220 10.055 1.00 87.50 91 HIS A N 1
ATOM 716 C CA . HIS A 1 91 ? 55.437 -9.422 9.830 1.00 87.50 91 HIS A CA 1
ATOM 717 C C . HIS A 1 91 ? 56.531 -10.201 9.079 1.00 87.50 91 HIS A C 1
ATOM 719 O O . HIS A 1 91 ? 57.276 -9.634 8.280 1.00 87.50 91 HIS A O 1
ATOM 725 N N . HIS A 1 92 ? 56.605 -11.518 9.289 1.00 90.88 92 HIS A N 1
ATOM 726 C CA . HIS A 1 92 ? 57.591 -12.373 8.637 1.00 90.88 92 HIS A CA 1
ATOM 727 C C . HIS A 1 92 ? 57.377 -12.500 7.123 1.00 90.88 92 HIS A C 1
ATOM 729 O O . HIS A 1 92 ? 58.352 -12.708 6.402 1.00 90.88 92 HIS A O 1
ATOM 735 N N . ILE A 1 93 ? 56.146 -12.325 6.623 1.00 91.56 93 ILE A N 1
ATOM 736 C CA . ILE A 1 93 ? 55.872 -12.300 5.180 1.00 91.56 93 ILE A CA 1
ATOM 737 C C . ILE A 1 93 ? 56.469 -11.031 4.572 1.00 91.56 93 ILE A C 1
ATOM 739 O O . ILE A 1 93 ? 57.289 -11.132 3.660 1.00 91.56 93 ILE A O 1
ATOM 743 N N . ASP A 1 94 ? 56.152 -9.857 5.121 1.00 88.62 94 ASP A N 1
ATOM 744 C CA . ASP A 1 94 ? 56.698 -8.586 4.625 1.00 88.62 94 ASP A CA 1
ATOM 745 C C . ASP A 1 94 ? 58.229 -8.572 4.665 1.00 88.62 94 ASP A C 1
ATOM 747 O O . ASP A 1 94 ? 58.880 -8.233 3.674 1.00 88.62 94 ASP A O 1
ATOM 751 N N . LEU A 1 95 ? 58.807 -9.023 5.783 1.00 89.94 95 LEU A N 1
ATOM 752 C CA . LEU A 1 95 ? 60.254 -9.108 5.953 1.00 89.94 95 LEU A CA 1
ATOM 753 C C . LEU A 1 95 ? 60.890 -10.078 4.942 1.00 89.94 95 LEU A C 1
ATOM 755 O O . LEU A 1 95 ? 61.955 -9.783 4.400 1.00 89.94 95 LEU A O 1
ATOM 759 N N . SER A 1 96 ? 60.250 -11.216 4.653 1.00 92.38 96 SER A N 1
ATOM 760 C CA . SER A 1 96 ? 60.761 -12.186 3.674 1.00 92.38 96 SER A CA 1
ATOM 761 C C . SER A 1 96 ? 60.791 -11.632 2.248 1.00 92.38 96 SER A C 1
ATOM 763 O O . SER A 1 96 ? 61.789 -11.817 1.552 1.00 92.38 96 SER A O 1
ATOM 765 N N . VAL A 1 97 ? 59.763 -10.880 1.840 1.00 91.19 97 VAL A N 1
ATOM 766 C CA . VAL A 1 97 ? 59.690 -10.236 0.519 1.00 91.19 97 VAL A CA 1
ATOM 767 C C . VAL A 1 97 ? 60.721 -9.113 0.403 1.00 91.19 97 VAL A C 1
ATOM 769 O O . VAL A 1 97 ? 61.429 -9.028 -0.600 1.00 91.19 97 VAL A O 1
ATOM 772 N N . GLU A 1 98 ? 60.868 -8.289 1.443 1.00 89.62 98 GLU A N 1
ATOM 773 C CA . GLU A 1 98 ? 61.861 -7.211 1.480 1.00 89.62 98 GLU A CA 1
ATOM 774 C C . GLU A 1 98 ? 63.294 -7.754 1.351 1.00 89.62 98 GLU A C 1
ATOM 776 O O . GLU A 1 98 ? 64.081 -7.261 0.539 1.00 89.62 98 GLU A O 1
ATOM 781 N N . LYS A 1 99 ? 63.643 -8.796 2.121 1.00 91.31 99 LYS A N 1
ATOM 782 C CA . LYS A 1 99 ? 64.987 -9.393 2.073 1.00 91.31 99 LYS A CA 1
ATOM 783 C C . LYS A 1 99 ? 65.238 -10.167 0.786 1.00 91.31 99 LYS A C 1
ATOM 785 O O . LYS A 1 99 ? 66.356 -10.104 0.278 1.00 91.31 99 LYS A O 1
ATOM 790 N N . ALA A 1 100 ? 64.225 -10.825 0.225 1.00 90.69 100 ALA A N 1
ATOM 791 C CA . ALA A 1 100 ? 64.341 -11.489 -1.070 1.00 90.69 100 ALA A CA 1
ATOM 792 C C . ALA A 1 100 ? 64.603 -10.486 -2.202 1.00 90.69 100 ALA A C 1
ATOM 794 O O . ALA A 1 100 ? 65.518 -10.701 -2.991 1.00 90.69 100 ALA A O 1
ATOM 795 N N . TRP A 1 101 ? 63.889 -9.354 -2.221 1.00 88.94 101 TRP A N 1
ATOM 796 C CA . TRP A 1 101 ? 64.141 -8.268 -3.174 1.00 88.94 101 TRP A CA 1
ATOM 797 C C . TRP A 1 101 ? 65.546 -7.679 -3.027 1.00 88.94 101 TRP A C 1
ATOM 799 O O . TRP A 1 101 ? 66.234 -7.438 -4.015 1.00 88.94 101 TRP A O 1
ATOM 809 N N . MET A 1 102 ? 66.003 -7.459 -1.792 1.00 85.31 102 MET A N 1
ATOM 810 C CA . MET A 1 102 ? 67.341 -6.924 -1.534 1.00 85.31 102 MET A CA 1
ATOM 811 C C . MET A 1 102 ? 68.445 -7.879 -2.009 1.00 85.31 102 MET A C 1
ATOM 813 O O . MET A 1 102 ? 69.413 -7.438 -2.625 1.00 85.31 102 MET A O 1
ATOM 817 N N . LEU A 1 103 ? 68.311 -9.179 -1.727 1.00 84.19 103 LEU A N 1
ATOM 818 C CA . LEU A 1 103 ? 69.284 -10.195 -2.137 1.00 84.19 103 LEU A CA 1
ATOM 819 C C . LEU A 1 103 ? 69.347 -10.340 -3.654 1.00 84.19 103 LEU A C 1
ATOM 821 O O . LEU A 1 103 ? 70.435 -10.424 -4.218 1.00 84.19 103 LEU A O 1
ATOM 825 N N . GLU A 1 104 ? 68.191 -10.353 -4.303 1.00 84.88 104 GLU A N 1
ATOM 826 C CA . GLU A 1 104 ? 68.087 -10.524 -5.742 1.00 84.88 104 GLU A CA 1
ATOM 827 C C . GLU A 1 104 ? 68.613 -9.295 -6.506 1.00 84.88 104 GLU A C 1
ATOM 829 O O . GLU A 1 104 ? 69.557 -9.427 -7.294 1.00 84.88 104 GLU A O 1
ATOM 834 N N . SER A 1 105 ? 68.113 -8.097 -6.190 1.00 82.31 105 SER A N 1
ATOM 835 C CA . SER A 1 105 ? 68.451 -6.859 -6.908 1.00 82.31 105 SER A CA 1
ATOM 836 C C . SER A 1 105 ? 69.912 -6.429 -6.753 1.00 82.31 105 SER A C 1
ATOM 838 O O . SER A 1 105 ? 70.490 -5.857 -7.677 1.00 82.31 105 SER A O 1
ATOM 840 N N . VAL A 1 106 ? 70.531 -6.698 -5.597 1.00 79.12 106 VAL A N 1
ATOM 841 C CA . VAL A 1 106 ? 71.904 -6.253 -5.305 1.00 79.12 106 VAL A CA 1
ATOM 842 C C . VAL A 1 106 ? 72.950 -7.274 -5.747 1.00 79.12 106 VAL A C 1
ATOM 844 O O . VAL A 1 106 ? 74.028 -6.880 -6.189 1.00 79.12 106 VAL A O 1
ATOM 847 N N . ARG A 1 107 ? 72.676 -8.577 -5.605 1.00 77.06 107 ARG A N 1
ATOM 848 C CA . ARG A 1 107 ? 73.698 -9.621 -5.789 1.00 77.06 107 ARG A CA 1
ATOM 849 C C . ARG A 1 107 ? 73.582 -10.378 -7.108 1.00 77.06 107 ARG A C 1
ATOM 851 O O . ARG A 1 107 ? 74.613 -10.791 -7.632 1.00 77.06 107 ARG A O 1
ATOM 858 N N . TYR A 1 108 ? 72.371 -10.562 -7.632 1.00 76.38 108 TYR A N 1
ATOM 859 C CA . TYR A 1 108 ? 72.126 -11.459 -8.768 1.00 76.38 108 TYR A CA 1
ATOM 860 C C . TYR A 1 108 ? 71.524 -10.766 -9.995 1.00 76.38 108 TYR A C 1
ATOM 862 O O . TYR A 1 108 ? 71.588 -11.329 -11.084 1.00 76.38 108 TYR A O 1
ATOM 870 N N . GLY A 1 109 ? 71.017 -9.536 -9.852 1.00 70.69 109 GLY A N 1
ATOM 871 C CA . GLY A 1 109 ? 70.610 -8.686 -10.977 1.00 70.69 109 GLY A CA 1
ATOM 872 C C . GLY A 1 109 ? 69.393 -9.195 -11.755 1.00 70.69 109 GLY A C 1
ATOM 873 O O . GLY A 1 109 ? 69.219 -8.830 -12.918 1.00 70.69 109 GLY A O 1
ATOM 874 N N . ASP A 1 110 ? 68.577 -10.048 -11.135 1.00 72.44 110 ASP A N 1
ATOM 875 C CA . ASP A 1 110 ? 67.251 -10.404 -11.645 1.00 72.44 110 ASP A CA 1
ATOM 876 C C . ASP A 1 110 ? 66.301 -9.196 -11.409 1.00 72.44 110 ASP A C 1
ATOM 878 O O . ASP A 1 110 ? 66.659 -8.233 -10.720 1.00 72.44 110 ASP A O 1
ATOM 882 N N . ASN A 1 111 ? 65.126 -9.184 -12.045 1.00 79.00 111 ASN A N 1
ATOM 883 C CA . ASN A 1 111 ? 64.157 -8.075 -11.936 1.00 79.00 111 ASN A CA 1
ATOM 884 C C . ASN A 1 111 ? 62.829 -8.491 -11.270 1.00 79.00 111 ASN A C 1
ATOM 886 O O . ASN A 1 111 ? 61.828 -7.764 -11.364 1.00 79.00 111 ASN A O 1
ATOM 890 N N . LYS A 1 112 ? 62.793 -9.673 -10.650 1.00 85.56 112 LYS A N 1
ATOM 891 C CA . LYS A 1 112 ? 61.625 -10.314 -10.042 1.00 85.56 112 LYS A CA 1
ATOM 892 C C . LYS A 1 112 ? 62.023 -11.277 -8.915 1.00 85.56 112 LYS A C 1
ATOM 894 O O . LYS A 1 112 ? 62.940 -12.087 -9.011 1.00 85.56 112 LYS A O 1
ATOM 899 N N . ILE A 1 113 ? 61.212 -11.291 -7.868 1.00 89.06 113 ILE A N 1
ATOM 900 C CA . ILE A 1 113 ? 61.357 -12.209 -6.742 1.00 89.06 113 ILE A CA 1
ATOM 901 C C . ILE A 1 113 ? 60.726 -13.555 -7.113 1.00 89.06 113 ILE A C 1
ATOM 903 O O . ILE A 1 113 ? 59.525 -13.632 -7.386 1.00 89.06 113 ILE A O 1
ATOM 907 N N . ARG A 1 114 ? 61.536 -14.614 -7.080 1.00 90.88 114 ARG A N 1
ATOM 908 C CA . ARG A 1 114 ? 61.134 -16.012 -7.307 1.00 90.88 114 ARG A CA 1
ATOM 909 C C . ARG A 1 114 ? 61.176 -16.822 -6.018 1.00 90.88 114 ARG A C 1
ATOM 911 O O . ARG A 1 114 ? 61.812 -16.403 -5.047 1.00 90.88 114 ARG A O 1
ATOM 918 N N . SER A 1 115 ? 60.522 -17.982 -5.993 1.00 92.00 115 SER A N 1
ATOM 919 C CA . SER A 1 115 ? 60.424 -18.797 -4.775 1.00 92.00 115 SER A CA 1
ATOM 920 C C . SER A 1 115 ? 61.793 -19.301 -4.283 1.00 92.00 115 SER A C 1
ATOM 922 O O . SER A 1 115 ? 61.998 -19.423 -3.075 1.00 92.00 115 SER A O 1
ATOM 924 N N . GLY A 1 116 ? 62.778 -19.472 -5.175 1.00 90.38 116 GLY A N 1
ATOM 925 C CA . GLY A 1 116 ? 64.155 -19.824 -4.814 1.00 90.38 116 GLY A CA 1
ATOM 926 C C . GLY A 1 116 ? 64.885 -18.688 -4.094 1.00 90.38 116 GLY A C 1
ATOM 927 O O . GLY A 1 116 ? 65.539 -18.911 -3.074 1.00 90.38 116 GLY A O 1
ATOM 928 N N . TRP A 1 117 ? 64.716 -17.450 -4.571 1.00 91.38 117 TRP A N 1
ATOM 929 C CA . TRP A 1 117 ? 65.257 -16.252 -3.919 1.00 91.38 117 TRP A CA 1
ATOM 930 C C . TRP A 1 117 ? 64.588 -15.985 -2.570 1.00 91.38 117 TRP A C 1
ATOM 932 O O . TRP A 1 117 ? 65.261 -15.605 -1.611 1.00 91.38 117 TRP A O 1
ATOM 942 N N . LEU A 1 118 ? 63.281 -16.246 -2.473 1.00 93.06 118 LEU A N 1
ATOM 943 C CA . LEU A 1 118 ? 62.545 -16.203 -1.213 1.00 93.06 118 LEU A CA 1
ATOM 944 C C . LEU A 1 118 ? 63.102 -17.227 -0.213 1.00 93.06 118 LEU A C 1
ATOM 946 O O . LEU A 1 118 ? 63.384 -16.868 0.928 1.00 93.06 118 LEU A O 1
ATOM 950 N N . LEU A 1 119 ? 63.328 -18.476 -0.635 1.00 92.81 119 LEU A N 1
ATOM 951 C CA . LEU A 1 119 ? 63.921 -19.512 0.216 1.00 92.81 119 LEU A CA 1
ATOM 952 C C . LEU A 1 119 ? 65.330 -19.130 0.686 1.00 92.81 119 LEU A C 1
ATOM 954 O O . LEU A 1 119 ? 65.642 -19.277 1.869 1.00 92.81 119 LEU A O 1
ATOM 958 N N . LEU A 1 120 ? 66.163 -18.588 -0.206 1.00 91.88 120 LEU A N 1
ATOM 959 C CA . LEU A 1 120 ? 67.490 -18.106 0.167 1.00 91.88 120 LEU A CA 1
ATOM 960 C C . LEU A 1 120 ? 67.397 -16.979 1.204 1.00 91.88 120 LEU A C 1
ATOM 962 O O . LEU A 1 120 ? 68.105 -17.023 2.205 1.00 91.88 120 LEU A O 1
ATOM 966 N N . ALA A 1 121 ? 66.470 -16.032 1.030 1.00 92.25 121 ALA A N 1
ATOM 967 C CA . ALA A 1 121 ? 66.231 -14.950 1.984 1.00 92.25 121 ALA A CA 1
ATOM 968 C C . ALA A 1 121 ? 65.785 -15.448 3.365 1.00 92.25 121 ALA A C 1
ATOM 970 O O . ALA A 1 121 ? 66.236 -14.913 4.386 1.00 92.25 121 ALA A O 1
ATOM 971 N N . LEU A 1 122 ? 64.940 -16.485 3.405 1.00 93.56 122 LEU A N 1
ATOM 972 C CA . LEU A 1 122 ? 64.530 -17.147 4.644 1.00 93.56 122 LEU A CA 1
ATOM 973 C C . LEU A 1 122 ? 65.717 -17.817 5.354 1.00 93.56 122 LEU A C 1
ATOM 975 O O . LEU A 1 122 ? 65.771 -17.817 6.580 1.00 93.56 122 LEU A O 1
ATOM 979 N N . LEU A 1 123 ? 66.684 -18.353 4.604 1.00 91.81 123 LEU A N 1
ATOM 980 C CA . LEU A 1 123 ? 67.850 -19.057 5.146 1.00 91.81 123 LEU A CA 1
ATOM 981 C C . LEU A 1 123 ? 69.004 -18.131 5.553 1.00 91.81 123 LEU A C 1
ATOM 983 O O . LEU A 1 123 ? 69.706 -18.421 6.525 1.00 91.81 123 LEU A O 1
ATOM 987 N N . THR A 1 124 ? 69.215 -17.022 4.844 1.00 90.56 124 THR A N 1
ATOM 988 C CA . THR A 1 124 ? 70.317 -16.083 5.113 1.00 90.56 124 THR A CA 1
ATOM 989 C C . THR A 1 124 ? 69.977 -15.064 6.196 1.00 90.56 124 THR A C 1
ATOM 991 O O . THR A 1 124 ? 70.876 -14.549 6.860 1.00 90.56 124 THR A O 1
ATOM 994 N N . THR A 1 125 ? 68.694 -14.751 6.395 1.00 93.44 125 THR A N 1
ATOM 995 C CA . THR A 1 125 ? 68.259 -13.754 7.383 1.00 93.44 125 THR A CA 1
ATOM 996 C C . THR A 1 125 ? 68.112 -14.409 8.763 1.00 93.44 125 THR A C 1
ATOM 998 O O . THR A 1 125 ? 67.264 -15.288 8.912 1.00 93.44 125 THR A O 1
ATOM 1001 N N . PRO A 1 126 ? 68.860 -13.993 9.809 1.00 90.50 126 PRO A N 1
ATOM 1002 C CA . PRO A 1 126 ? 68.871 -14.690 11.103 1.00 90.50 126 PRO A CA 1
ATOM 1003 C C . PRO A 1 126 ? 67.497 -14.835 11.773 1.00 90.50 126 PRO A C 1
ATOM 1005 O O . PRO A 1 126 ? 67.230 -15.850 12.412 1.00 90.50 126 PRO A O 1
ATOM 1008 N N . GLU A 1 127 ? 66.627 -13.833 11.632 1.00 92.62 127 GLU A N 1
ATOM 1009 C CA . GLU A 1 127 ? 65.265 -13.857 12.173 1.00 92.62 127 GLU A CA 1
ATOM 1010 C C . GLU A 1 127 ? 64.368 -14.843 11.417 1.00 92.62 127 GLU A C 1
ATOM 1012 O O . GLU A 1 127 ? 63.800 -15.750 12.025 1.00 92.62 127 GLU A O 1
ATOM 1017 N N . LEU A 1 128 ? 64.314 -14.733 10.086 1.00 92.06 128 LEU A N 1
ATOM 1018 C CA . LEU A 1 128 ? 63.522 -15.629 9.242 1.00 92.06 128 LEU A CA 1
ATOM 1019 C C . LEU A 1 128 ? 64.021 -17.074 9.319 1.00 92.06 128 LEU A C 1
ATOM 1021 O O . LEU A 1 128 ? 63.206 -17.989 9.302 1.00 92.06 128 LEU A O 1
ATOM 1025 N N . ARG A 1 129 ? 65.327 -17.296 9.508 1.00 91.69 129 ARG A N 1
ATOM 1026 C CA . ARG A 1 129 ? 65.898 -18.637 9.679 1.00 91.69 129 ARG A CA 1
ATOM 1027 C C . ARG A 1 129 ? 65.420 -19.292 10.970 1.00 91.69 129 ARG A C 1
ATOM 1029 O O . ARG A 1 129 ? 65.133 -20.483 10.974 1.00 91.69 129 ARG A O 1
ATOM 1036 N N . ARG A 1 130 ? 65.306 -18.535 12.070 1.00 90.44 130 ARG A N 1
ATOM 1037 C CA . ARG A 1 130 ? 64.752 -19.051 13.338 1.00 90.44 130 ARG A CA 1
ATOM 1038 C C . ARG A 1 130 ? 63.291 -19.463 13.176 1.00 90.44 130 ARG A C 1
ATOM 1040 O O . ARG A 1 130 ? 62.909 -20.519 13.671 1.00 90.44 130 ARG A O 1
ATOM 1047 N N . VAL A 1 131 ? 62.516 -18.653 12.457 1.00 90.88 131 VAL A N 1
ATOM 1048 C CA . VAL A 1 131 ? 61.107 -18.921 12.140 1.00 90.88 131 VAL A CA 1
ATOM 1049 C C . VAL A 1 131 ? 60.975 -20.113 11.184 1.00 90.88 131 VAL A C 1
ATOM 1051 O O . VAL A 1 131 ? 60.159 -20.998 11.407 1.00 90.88 131 VAL A O 1
ATOM 1054 N N . LEU A 1 132 ? 61.827 -20.225 10.166 1.00 91.62 132 LEU A N 1
ATOM 1055 C CA . LEU A 1 132 ? 61.836 -21.374 9.261 1.00 91.62 132 LEU A CA 1
ATOM 1056 C C . LEU A 1 132 ? 62.210 -22.670 9.996 1.00 91.62 132 LEU A C 1
ATOM 1058 O O . LEU A 1 132 ? 61.593 -23.700 9.747 1.00 91.62 132 LEU A O 1
ATOM 1062 N N . SER A 1 133 ? 63.156 -22.627 10.940 1.00 89.94 133 SER A N 1
ATOM 1063 C CA . SER A 1 133 ? 63.514 -23.785 11.772 1.00 89.94 133 SER A CA 1
ATOM 1064 C C . SER A 1 133 ? 62.368 -24.263 12.663 1.00 89.94 133 SER A C 1
ATOM 1066 O O . SER A 1 133 ? 62.257 -25.466 12.898 1.00 89.94 133 SER A O 1
ATOM 1068 N N . SER A 1 134 ? 61.521 -23.355 13.167 1.00 88.81 134 SER A N 1
ATOM 1069 C CA . SER A 1 134 ? 60.340 -23.746 13.946 1.00 88.81 134 SER A CA 1
ATOM 1070 C C . SER A 1 134 ? 59.216 -24.269 13.051 1.00 88.81 134 SER A C 1
ATOM 1072 O O . SER A 1 134 ? 58.554 -25.240 13.417 1.00 88.81 134 SER A O 1
ATOM 1074 N N . ILE A 1 135 ? 59.032 -23.673 11.869 1.00 90.50 135 ILE A N 1
ATOM 1075 C CA . ILE A 1 135 ? 57.963 -24.025 10.929 1.00 90.50 135 ILE A CA 1
ATOM 1076 C C . ILE A 1 135 ? 58.257 -25.338 10.179 1.00 90.50 135 ILE A C 1
ATOM 1078 O O . ILE A 1 135 ? 57.397 -26.207 10.060 1.00 90.50 135 ILE A O 1
ATOM 1082 N N . CYS A 1 136 ? 59.465 -25.492 9.641 1.00 92.06 136 CYS A N 1
ATOM 1083 C CA . CYS A 1 136 ? 59.830 -26.608 8.776 1.00 92.06 136 CYS A CA 1
ATOM 1084 C C . CYS A 1 136 ? 61.326 -26.944 8.888 1.00 92.06 136 CYS A C 1
ATOM 1086 O O . CYS A 1 136 ? 62.154 -26.495 8.090 1.00 92.06 136 CYS A O 1
ATOM 1088 N N . ALA A 1 137 ? 61.663 -27.804 9.854 1.00 87.50 137 ALA A N 1
ATOM 1089 C CA . ALA A 1 137 ? 63.039 -28.231 10.117 1.00 87.50 137 ALA A CA 1
ATOM 1090 C C . ALA A 1 137 ? 63.805 -28.761 8.878 1.00 87.50 137 ALA A C 1
ATOM 1092 O O . ALA A 1 137 ? 64.957 -28.359 8.721 1.00 87.50 137 ALA A O 1
ATOM 1093 N N . PRO A 1 138 ? 63.213 -29.566 7.962 1.00 87.50 138 PRO A N 1
ATOM 1094 C CA . PRO A 1 138 ? 63.922 -30.038 6.765 1.00 87.50 138 PRO A CA 1
ATOM 1095 C C . PRO A 1 138 ? 64.391 -28.924 5.815 1.00 87.50 138 PRO A C 1
ATOM 1097 O O . PRO A 1 138 ? 65.432 -29.053 5.179 1.00 87.50 138 PRO A O 1
ATOM 1100 N N . LEU A 1 139 ? 63.661 -27.806 5.723 1.00 86.81 139 LEU A N 1
ATOM 1101 C CA . LEU A 1 139 ? 64.078 -26.669 4.891 1.00 86.81 139 LEU A CA 1
ATOM 1102 C C . LEU A 1 139 ? 65.208 -25.877 5.556 1.00 86.81 139 LEU A C 1
ATOM 1104 O O . LEU A 1 139 ? 66.095 -25.374 4.876 1.00 86.81 139 LEU A O 1
ATOM 1108 N N . ALA A 1 140 ? 65.217 -25.801 6.888 1.00 85.44 140 ALA A N 1
ATOM 1109 C CA . ALA A 1 140 ? 66.220 -25.056 7.644 1.00 85.44 140 ALA A CA 1
ATOM 1110 C C . ALA A 1 140 ? 67.607 -25.732 7.704 1.00 85.44 140 ALA A C 1
ATOM 1112 O O . ALA A 1 140 ? 68.587 -25.078 8.081 1.00 85.44 140 ALA A O 1
ATOM 1113 N N . THR A 1 141 ? 67.705 -27.017 7.339 1.00 85.69 141 THR A N 1
ATOM 1114 C CA . THR A 1 141 ? 68.963 -27.788 7.297 1.00 85.69 141 THR A CA 1
ATOM 1115 C C . THR A 1 141 ? 69.764 -27.621 6.005 1.00 85.69 141 THR A C 1
ATOM 1117 O O . THR A 1 141 ? 70.858 -28.172 5.904 1.00 85.69 141 THR A O 1
ATOM 1120 N N . LEU A 1 142 ? 69.253 -26.870 5.024 1.00 89.75 142 LEU A N 1
ATOM 1121 C CA . LEU A 1 142 ? 69.946 -26.621 3.758 1.00 89.75 142 LEU A CA 1
ATOM 1122 C C . LEU A 1 142 ? 71.289 -25.883 3.975 1.00 89.75 142 LEU A C 1
ATOM 1124 O O . LEU A 1 142 ? 71.337 -24.919 4.753 1.00 89.75 142 LEU A O 1
ATOM 1128 N N . PRO A 1 143 ? 72.384 -26.295 3.301 1.00 89.56 143 PRO A N 1
ATOM 1129 C CA . PRO A 1 143 ? 73.688 -25.648 3.433 1.00 89.56 143 PRO A CA 1
ATOM 1130 C C . PRO A 1 143 ? 73.677 -24.289 2.720 1.00 89.56 143 PRO A C 1
ATOM 1132 O O . PRO A 1 143 ? 73.779 -24.198 1.501 1.00 89.56 143 PRO A O 1
ATOM 1135 N N . VAL A 1 144 ? 73.531 -23.217 3.502 1.00 88.94 144 VAL A N 1
ATOM 1136 C CA . VAL A 1 144 ? 73.301 -21.853 2.993 1.00 88.94 144 VAL A CA 1
ATOM 1137 C C . VAL A 1 144 ? 74.454 -21.342 2.124 1.00 88.94 144 VAL A C 1
ATOM 1139 O O . VAL A 1 144 ? 74.191 -20.727 1.093 1.00 88.94 144 VAL A O 1
ATOM 1142 N N . ASP A 1 145 ? 75.707 -21.602 2.508 1.00 87.81 145 ASP A N 1
ATOM 1143 C CA . ASP A 1 145 ? 76.887 -21.102 1.783 1.00 87.81 145 ASP A CA 1
ATOM 1144 C C . ASP A 1 145 ? 76.984 -21.708 0.376 1.00 87.81 145 ASP A C 1
ATOM 1146 O O . ASP A 1 145 ? 77.160 -20.981 -0.598 1.00 87.81 145 ASP A O 1
ATOM 1150 N N . GLU A 1 146 ? 76.766 -23.019 0.259 1.00 89.56 146 GLU A N 1
ATOM 1151 C CA . GLU A 1 146 ? 76.744 -23.730 -1.024 1.00 89.56 146 GLU A CA 1
ATOM 1152 C C . GLU A 1 146 ? 75.521 -23.335 -1.860 1.00 89.56 146 GLU A C 1
ATOM 1154 O O . GLU A 1 146 ? 75.665 -22.964 -3.026 1.00 89.56 146 GLU A O 1
ATOM 1159 N N . LEU A 1 147 ? 74.323 -23.333 -1.255 1.00 88.88 147 LEU A N 1
ATOM 1160 C CA . LEU A 1 147 ? 73.079 -22.962 -1.933 1.00 88.88 147 LEU A CA 1
ATOM 1161 C C . LEU A 1 147 ? 73.179 -21.558 -2.536 1.00 88.88 147 LEU A C 1
ATOM 1163 O O . LEU A 1 147 ? 72.717 -21.334 -3.646 1.00 88.88 147 LEU A O 1
ATOM 1167 N N . THR A 1 148 ? 73.818 -20.620 -1.840 1.00 88.50 148 THR A N 1
ATOM 1168 C CA . THR A 1 148 ? 74.023 -19.252 -2.327 1.00 88.50 148 THR A CA 1
ATOM 1169 C C . THR A 1 148 ? 74.773 -19.215 -3.666 1.00 88.50 148 THR A C 1
ATOM 1171 O O . THR A 1 148 ? 74.444 -18.390 -4.515 1.00 88.50 148 THR A O 1
ATOM 1174 N N . GLU A 1 149 ? 75.758 -20.091 -3.875 1.00 86.44 149 GLU A N 1
ATOM 1175 C CA . GLU A 1 149 ? 76.558 -20.125 -5.105 1.00 86.44 149 GLU A CA 1
ATOM 1176 C C . GLU A 1 149 ? 75.862 -20.888 -6.238 1.00 86.44 149 GLU A C 1
ATOM 1178 O O . GLU A 1 149 ? 75.878 -20.437 -7.384 1.00 86.44 149 GLU A O 1
ATOM 1183 N N . ILE A 1 150 ? 75.225 -22.022 -5.931 1.00 90.25 150 ILE A N 1
ATOM 1184 C CA . ILE A 1 150 ? 74.663 -22.914 -6.957 1.00 90.25 150 ILE A CA 1
ATOM 1185 C C . ILE A 1 150 ? 73.217 -22.579 -7.341 1.00 90.25 150 ILE A C 1
ATOM 1187 O O . ILE A 1 150 ? 72.777 -22.965 -8.428 1.00 90.25 150 ILE A O 1
ATOM 1191 N N . LEU A 1 151 ? 72.476 -21.848 -6.496 1.00 88.75 151 LEU A N 1
ATOM 1192 C CA . LEU A 1 151 ? 71.054 -21.552 -6.700 1.00 88.75 151 LEU A CA 1
ATOM 1193 C C . LEU A 1 151 ? 70.733 -21.004 -8.102 1.00 88.75 151 LEU A C 1
ATOM 1195 O O . LEU A 1 151 ? 69.817 -21.566 -8.697 1.00 88.75 151 LEU A O 1
ATOM 1199 N N . PRO A 1 152 ? 71.463 -20.024 -8.688 1.00 87.56 152 PRO A N 1
ATOM 1200 C CA . PRO A 1 152 ? 71.159 -19.510 -10.029 1.00 87.56 152 PRO A CA 1
ATOM 1201 C C . PRO A 1 152 ? 71.105 -20.600 -11.107 1.00 87.56 152 PRO A C 1
ATOM 1203 O O . PRO A 1 152 ? 70.226 -20.571 -11.963 1.00 87.56 152 PRO A O 1
ATOM 1206 N N . SER A 1 153 ? 72.012 -21.581 -11.029 1.00 86.50 153 SER A N 1
ATOM 1207 C CA . SER A 1 153 ? 72.074 -22.704 -11.973 1.00 86.50 153 SER A CA 1
ATOM 1208 C C . SER A 1 153 ? 70.963 -23.736 -11.748 1.00 86.50 153 SER A C 1
ATOM 1210 O O . SER A 1 153 ? 70.467 -24.335 -12.699 1.00 86.50 153 SER A O 1
ATOM 1212 N N . LEU A 1 154 ? 70.510 -23.914 -10.500 1.00 86.56 154 LEU A N 1
ATOM 1213 C CA . LEU A 1 154 ? 69.438 -24.857 -10.158 1.00 86.56 154 LEU A CA 1
ATOM 1214 C C . LEU A 1 154 ? 68.058 -24.382 -10.625 1.00 86.56 154 LEU A C 1
ATOM 1216 O O . LEU A 1 154 ? 67.198 -25.192 -10.980 1.00 86.56 154 LEU A O 1
ATOM 1220 N N . ILE A 1 155 ? 67.845 -23.068 -10.622 1.00 87.81 155 ILE A N 1
ATOM 1221 C CA . ILE A 1 155 ? 66.542 -22.453 -10.899 1.00 87.81 155 ILE A CA 1
ATOM 1222 C C . ILE A 1 155 ? 66.421 -21.922 -12.335 1.00 87.81 155 ILE A C 1
ATOM 1224 O O . ILE A 1 155 ? 65.418 -21.295 -12.668 1.00 87.81 155 ILE A O 1
ATOM 1228 N N . GLU A 1 156 ? 67.420 -22.150 -13.193 1.00 83.62 156 GLU A N 1
ATOM 1229 C CA . GLU A 1 156 ? 67.406 -21.730 -14.604 1.00 83.62 156 GLU A CA 1
ATOM 1230 C C . GLU A 1 156 ? 66.336 -22.477 -15.419 1.00 83.62 156 GLU A C 1
ATOM 1232 O O . GLU A 1 156 ? 65.688 -21.906 -16.292 1.00 83.62 156 GLU A O 1
ATOM 1237 N N . THR A 1 157 ? 66.110 -23.752 -15.096 1.00 79.75 157 THR A N 1
ATOM 1238 C CA . THR A 1 157 ? 65.163 -24.638 -15.799 1.00 79.75 157 THR A CA 1
ATOM 1239 C C . THR A 1 157 ? 63.746 -24.609 -15.226 1.00 79.75 157 THR A C 1
ATOM 1241 O O . THR A 1 157 ? 62.861 -25.288 -15.743 1.00 79.75 157 THR A O 1
ATOM 1244 N N . SER A 1 158 ? 63.521 -23.844 -14.157 1.00 83.94 158 SER A N 1
ATOM 1245 C CA . SER A 1 158 ? 62.222 -23.762 -13.491 1.00 83.94 158 SER A CA 1
ATOM 1246 C C . SER A 1 158 ? 61.213 -22.940 -14.303 1.00 83.94 158 SER A C 1
ATOM 1248 O O . SER A 1 158 ? 61.593 -21.939 -14.925 1.00 83.94 158 SER A O 1
ATOM 1250 N N . PRO A 1 159 ? 59.911 -23.287 -14.263 1.00 80.62 159 PRO A N 1
ATOM 1251 C CA . PRO A 1 159 ? 58.858 -22.508 -14.919 1.00 80.62 159 PRO A CA 1
ATOM 1252 C C . PRO A 1 159 ? 58.799 -21.045 -14.443 1.00 80.62 159 PRO A C 1
ATOM 1254 O O . PRO A 1 159 ? 58.409 -20.165 -15.211 1.00 80.62 159 PRO A O 1
ATOM 1257 N N . GLU A 1 160 ? 59.261 -20.739 -13.224 1.00 84.56 160 GLU A N 1
ATOM 1258 C CA . GLU A 1 160 ? 59.313 -19.361 -12.711 1.00 84.56 160 GLU A CA 1
ATOM 1259 C C . GLU A 1 160 ? 60.309 -18.462 -13.466 1.00 84.56 160 GLU A C 1
ATOM 1261 O O . GLU A 1 160 ? 60.181 -17.230 -13.443 1.00 84.56 160 GLU A O 1
ATOM 1266 N N . ALA A 1 161 ? 61.279 -19.039 -14.185 1.00 80.19 161 ALA A N 1
ATOM 1267 C CA . ALA A 1 161 ? 62.237 -18.283 -14.988 1.00 80.19 161 ALA A CA 1
ATOM 1268 C C . ALA A 1 161 ? 61.560 -17.544 -16.160 1.00 80.19 161 ALA A C 1
ATOM 1270 O O . ALA A 1 161 ? 61.954 -16.420 -16.476 1.00 80.19 161 ALA A O 1
ATOM 1271 N N . GLN A 1 162 ? 60.490 -18.099 -16.743 1.00 74.62 162 GLN A N 1
ATOM 1272 C CA . GLN A 1 162 ? 59.780 -17.512 -17.895 1.00 74.62 162 GLN A CA 1
ATOM 1273 C C . GLN A 1 162 ? 58.620 -16.577 -17.505 1.00 74.62 162 GLN A C 1
ATOM 1275 O O . GLN A 1 162 ? 58.076 -15.864 -18.349 1.00 74.62 162 GLN A O 1
ATOM 1280 N N . GLU A 1 163 ? 58.261 -16.544 -16.224 1.00 73.44 163 GLU A N 1
ATOM 1281 C CA . GLU A 1 163 ? 57.105 -15.806 -15.709 1.00 73.44 163 GLU A CA 1
ATOM 1282 C C . GLU A 1 163 ? 57.399 -14.314 -15.491 1.00 73.44 163 GLU A C 1
ATOM 1284 O O . GLU A 1 163 ? 58.510 -13.924 -15.123 1.00 73.44 163 GLU A O 1
ATOM 1289 N N . ARG A 1 164 ? 56.409 -13.446 -15.716 1.00 68.25 164 ARG A N 1
ATOM 1290 C CA . ARG A 1 164 ? 56.568 -11.993 -15.520 1.00 68.25 164 ARG A CA 1
ATOM 1291 C C . ARG A 1 164 ? 56.354 -11.605 -14.044 1.00 68.25 164 ARG A C 1
ATOM 1293 O O . ARG A 1 164 ? 55.602 -12.291 -13.344 1.00 68.25 164 ARG A O 1
ATOM 1300 N N . PRO A 1 165 ? 56.996 -10.525 -13.553 1.00 62.84 165 PRO A N 1
ATOM 1301 C CA . PRO A 1 165 ? 56.629 -9.936 -12.271 1.00 62.84 165 PRO A CA 1
ATOM 1302 C C . PRO A 1 165 ? 55.188 -9.419 -12.316 1.00 62.84 165 PRO A C 1
ATOM 1304 O O . PRO A 1 165 ? 54.703 -8.989 -13.364 1.00 62.84 165 PRO A O 1
ATOM 1307 N N . TYR A 1 166 ? 54.505 -9.489 -11.179 1.00 63.19 166 TYR A N 1
ATOM 1308 C CA . TYR A 1 166 ? 53.110 -9.092 -11.053 1.00 63.19 166 TYR A CA 1
ATOM 1309 C C . TYR A 1 166 ? 52.954 -7.564 -11.152 1.00 63.19 166 TYR A C 1
ATOM 1311 O O . TYR A 1 166 ? 53.181 -6.838 -10.189 1.00 63.19 166 TYR A O 1
ATOM 1319 N N . ASP A 1 167 ? 52.533 -7.061 -12.315 1.00 54.84 167 ASP A N 1
ATOM 1320 C CA . ASP A 1 167 ? 52.301 -5.627 -12.564 1.00 54.84 167 ASP A CA 1
ATOM 1321 C C . ASP A 1 167 ? 50.852 -5.169 -12.292 1.00 54.84 167 ASP A C 1
ATOM 1323 O O . ASP A 1 167 ? 50.474 -4.041 -12.609 1.00 54.84 167 ASP A O 1
ATOM 1327 N N . GLY A 1 168 ? 50.037 -6.025 -11.665 1.00 53.16 168 GLY A N 1
ATOM 1328 C CA . GLY A 1 168 ? 48.641 -5.728 -11.345 1.00 53.16 168 GLY A CA 1
ATOM 1329 C C . GLY A 1 168 ? 47.673 -5.854 -12.526 1.00 53.16 168 GLY A C 1
ATOM 1330 O O . GLY A 1 168 ? 46.505 -5.491 -12.378 1.00 53.16 168 GLY A O 1
ATOM 1331 N N . SER A 1 169 ? 48.106 -6.385 -13.678 1.00 40.97 169 SER A N 1
ATOM 1332 C CA . SER A 1 169 ? 47.233 -6.632 -14.829 1.00 40.97 169 SER A CA 1
ATOM 1333 C C . SER A 1 169 ? 47.177 -8.118 -15.232 1.00 40.97 169 SER A C 1
ATOM 1335 O O . SER A 1 169 ? 48.093 -8.668 -15.830 1.00 40.97 169 SER A O 1
ATOM 1337 N N . GLY A 1 170 ? 46.046 -8.778 -14.944 1.00 44.19 170 GLY A N 1
ATOM 1338 C CA . GLY A 1 170 ? 45.593 -9.931 -15.738 1.00 44.19 170 GLY A CA 1
ATOM 1339 C C . GLY A 1 170 ? 45.942 -11.357 -15.284 1.00 44.19 170 GLY A C 1
ATOM 1340 O O . GLY A 1 170 ? 46.097 -12.215 -16.148 1.00 44.19 170 GLY A O 1
ATOM 1341 N N . LEU A 1 171 ? 45.985 -11.667 -13.985 1.00 37.84 171 LEU A N 1
ATOM 1342 C CA . LEU A 1 171 ? 45.987 -13.064 -13.510 1.00 37.84 171 LEU A CA 1
ATOM 1343 C C . LEU A 1 171 ? 44.729 -13.369 -12.684 1.00 37.84 171 LEU A C 1
ATOM 1345 O O . LEU A 1 171 ? 44.305 -12.551 -11.872 1.00 37.84 171 LEU A O 1
ATOM 1349 N N . ALA A 1 172 ? 44.127 -14.537 -12.929 1.00 37.03 172 ALA A N 1
ATOM 1350 C CA . ALA A 1 172 ? 42.987 -15.050 -12.173 1.00 37.03 172 ALA A CA 1
ATOM 1351 C C . ALA A 1 172 ? 43.443 -15.541 -10.790 1.00 37.03 172 ALA A C 1
ATOM 1353 O O . ALA A 1 172 ? 44.465 -16.227 -10.685 1.00 37.03 172 ALA A O 1
ATOM 1354 N N . SER A 1 173 ? 42.685 -15.194 -9.747 1.00 34.78 173 SER A N 1
ATOM 1355 C CA . SER A 1 173 ? 42.945 -15.647 -8.379 1.00 34.78 173 SER A CA 1
ATOM 1356 C C . SER A 1 173 ? 42.771 -17.162 -8.276 1.00 34.78 173 SER A C 1
ATOM 1358 O O . SER A 1 173 ? 41.745 -17.700 -8.693 1.00 34.78 173 SER A O 1
ATOM 1360 N N . ALA A 1 174 ? 43.770 -17.843 -7.713 1.00 33.84 174 ALA A N 1
ATOM 1361 C CA . ALA A 1 174 ? 43.740 -19.289 -7.517 1.00 33.84 174 ALA A CA 1
ATOM 1362 C C . ALA A 1 174 ? 42.676 -19.686 -6.479 1.00 33.84 174 ALA A C 1
ATOM 1364 O O . ALA A 1 174 ? 42.564 -19.073 -5.412 1.00 33.84 174 ALA A O 1
ATOM 1365 N N . ILE A 1 175 ? 41.909 -20.732 -6.786 1.00 39.31 175 ILE A N 1
ATOM 1366 C CA . ILE A 1 175 ? 40.927 -21.334 -5.878 1.00 39.31 175 ILE A CA 1
ATOM 1367 C C . ILE A 1 175 ? 41.663 -22.374 -5.012 1.00 39.31 175 ILE A C 1
ATOM 1369 O O . ILE A 1 175 ? 42.442 -23.164 -5.554 1.00 39.31 175 ILE A O 1
ATOM 1373 N N . PRO A 1 176 ? 41.439 -22.429 -3.683 1.00 30.86 176 PRO A N 1
ATOM 1374 C CA . PRO A 1 176 ? 42.047 -23.451 -2.834 1.00 30.86 176 PRO A CA 1
ATOM 1375 C C . PRO A 1 176 ? 41.714 -24.860 -3.346 1.00 30.86 176 PRO A C 1
ATOM 1377 O O . PRO A 1 176 ? 40.546 -25.242 -3.385 1.00 30.86 176 PRO A O 1
ATOM 1380 N N 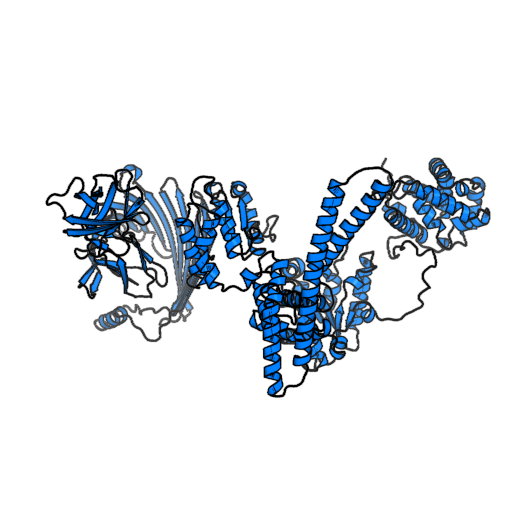. GLY A 1 177 ? 42.740 -25.627 -3.725 1.00 44.41 177 GLY A N 1
ATOM 1381 C CA . GLY A 1 177 ? 42.604 -27.018 -4.173 1.00 44.41 177 GLY A CA 1
ATOM 1382 C C . GLY A 1 177 ? 42.948 -27.299 -5.640 1.00 44.41 177 GLY A C 1
ATOM 1383 O O . GLY A 1 177 ? 42.995 -28.469 -6.004 1.00 44.41 177 GLY A O 1
ATOM 1384 N N . GLU A 1 178 ? 43.261 -26.294 -6.469 1.00 40.62 178 GLU A N 1
ATOM 1385 C CA . GLU A 1 178 ? 43.691 -26.522 -7.869 1.00 40.62 178 GLU A CA 1
ATOM 1386 C C . GLU A 1 178 ? 45.003 -27.320 -8.009 1.00 40.62 178 GLU A C 1
ATOM 1388 O O . GLU A 1 178 ? 45.250 -27.940 -9.040 1.00 40.62 178 GLU A O 1
ATOM 1393 N N . SER A 1 179 ? 45.846 -27.340 -6.976 1.00 36.84 179 SER A N 1
ATOM 1394 C CA . SER A 1 179 ? 47.107 -28.090 -6.955 1.00 36.84 179 SER A CA 1
ATOM 1395 C C . SER A 1 179 ? 46.933 -29.607 -6.868 1.00 36.84 179 SER A C 1
ATOM 1397 O O . SER A 1 179 ? 47.805 -30.361 -7.296 1.00 36.84 179 SER A O 1
ATOM 1399 N N . SER A 1 180 ? 45.811 -30.075 -6.325 1.00 39.16 180 SER A N 1
ATOM 1400 C CA . SER A 1 180 ? 45.482 -31.496 -6.274 1.00 39.16 180 SER A CA 1
ATOM 1401 C C . SER A 1 180 ? 44.573 -31.805 -7.454 1.00 39.16 180 SER A C 1
ATOM 1403 O O . SER A 1 180 ? 43.440 -31.340 -7.482 1.00 39.16 180 SER A O 1
ATOM 1405 N N . GLN A 1 181 ? 45.062 -32.576 -8.430 1.00 32.62 181 GLN A N 1
ATOM 1406 C CA . GLN A 1 181 ? 44.329 -33.014 -9.631 1.00 32.62 181 GLN A CA 1
ATOM 1407 C C . GLN A 1 181 ? 43.104 -33.906 -9.310 1.00 32.62 181 GLN A C 1
ATOM 1409 O O . GLN A 1 181 ? 43.021 -35.055 -9.735 1.00 32.62 181 GLN A O 1
ATOM 1414 N N . ALA A 1 182 ? 42.137 -33.398 -8.550 1.00 32.38 182 ALA A N 1
ATOM 1415 C CA . ALA A 1 182 ? 40.893 -34.069 -8.188 1.00 32.38 182 ALA A CA 1
ATOM 1416 C C . ALA A 1 182 ? 39.709 -33.637 -9.074 1.00 32.38 182 ALA A C 1
ATOM 1418 O O . ALA A 1 182 ? 38.584 -34.080 -8.856 1.00 32.38 182 ALA A O 1
ATOM 1419 N N . ILE A 1 183 ? 39.949 -32.810 -10.097 1.00 33.25 183 ILE A N 1
ATOM 1420 C CA . ILE A 1 183 ? 38.958 -32.448 -11.114 1.00 33.25 183 ILE A CA 1
ATOM 1421 C C . ILE A 1 183 ? 39.549 -32.830 -12.479 1.00 33.25 183 ILE A C 1
ATOM 1423 O O . ILE A 1 183 ? 40.651 -32.380 -12.799 1.00 33.25 183 ILE A O 1
ATOM 1427 N N . PRO A 1 184 ? 38.880 -33.678 -13.284 1.00 30.02 184 PRO A N 1
ATOM 1428 C CA . PRO A 1 184 ? 39.397 -34.041 -14.593 1.00 30.02 184 PRO A CA 1
ATOM 1429 C C . PRO A 1 184 ? 39.454 -32.796 -15.482 1.00 30.02 184 PRO A C 1
ATOM 1431 O O . PRO A 1 184 ? 38.466 -32.073 -15.604 1.00 30.02 184 PRO A O 1
ATOM 1434 N N . ASN A 1 185 ? 40.617 -32.569 -16.100 1.00 30.34 185 ASN A N 1
ATOM 1435 C CA . ASN A 1 185 ? 40.865 -31.498 -17.063 1.00 30.34 185 ASN A CA 1
ATOM 1436 C C . ASN A 1 185 ? 39.758 -31.452 -18.126 1.00 30.34 185 ASN A C 1
ATOM 1438 O O . ASN A 1 185 ? 39.695 -32.301 -19.018 1.00 30.34 185 ASN A O 1
ATOM 1442 N N . GLY A 1 186 ? 38.898 -30.438 -18.034 1.00 32.12 186 GLY A N 1
ATOM 1443 C CA . GLY A 1 186 ? 37.886 -30.136 -19.033 1.00 32.12 186 GLY A CA 1
ATOM 1444 C C . GLY A 1 186 ? 38.541 -29.603 -20.301 1.00 32.12 186 GLY A C 1
ATOM 1445 O O . GLY A 1 186 ? 38.857 -28.419 -20.402 1.00 32.12 186 GLY A O 1
ATOM 1446 N N . GLY A 1 187 ? 38.739 -30.493 -21.271 1.00 30.70 187 GLY A N 1
ATOM 1447 C CA . GLY A 1 187 ? 38.961 -30.116 -22.659 1.00 30.70 187 GLY A CA 1
ATOM 1448 C C . GLY A 1 187 ? 37.800 -29.273 -23.198 1.00 30.70 187 GLY A C 1
ATOM 1449 O O . GLY A 1 187 ? 36.655 -29.430 -22.784 1.00 30.70 187 GLY A O 1
ATOM 1450 N N . GLN A 1 188 ? 38.150 -28.363 -24.107 1.00 40.28 188 GLN A N 1
ATOM 1451 C CA . GLN A 1 188 ? 37.292 -27.547 -24.970 1.00 40.28 188 GLN A CA 1
ATOM 1452 C C . GLN A 1 188 ? 35.818 -27.974 -25.053 1.00 40.28 188 GLN A C 1
ATOM 1454 O O . GLN A 1 188 ? 35.488 -28.950 -25.718 1.00 40.28 188 GLN A O 1
ATOM 1459 N N . ASP A 1 189 ? 34.935 -27.131 -24.517 1.00 35.09 189 ASP A N 1
ATOM 1460 C CA . ASP A 1 189 ? 33.533 -27.089 -24.925 1.00 35.09 189 ASP A CA 1
ATOM 1461 C C . ASP A 1 189 ? 33.238 -25.669 -25.439 1.00 35.09 189 ASP A C 1
ATOM 1463 O O . ASP A 1 189 ? 33.143 -24.694 -24.683 1.00 35.09 189 ASP A O 1
ATOM 1467 N N . GLY A 1 190 ? 33.190 -25.536 -26.767 1.00 41.00 190 GLY A N 1
ATOM 1468 C CA . GLY A 1 190 ? 32.976 -24.290 -27.507 1.00 41.00 190 GLY A CA 1
ATOM 1469 C C . GLY A 1 190 ? 31.543 -23.762 -27.406 1.00 41.00 190 GLY A C 1
ATOM 1470 O O . GLY A 1 190 ? 30.880 -23.579 -28.422 1.00 41.00 190 GLY A O 1
ATOM 1471 N N . LYS A 1 191 ? 31.039 -23.521 -26.193 1.00 50.16 191 LYS A N 1
ATOM 1472 C CA . LYS A 1 191 ? 29.734 -22.874 -25.983 1.00 50.16 191 LYS A CA 1
ATOM 1473 C C . LYS A 1 191 ? 29.881 -21.349 -26.052 1.00 50.16 191 LYS A C 1
ATOM 1475 O O . LYS A 1 191 ? 30.747 -20.786 -25.375 1.00 50.16 191 LYS A O 1
ATOM 1480 N N . SER A 1 192 ? 29.044 -20.711 -26.877 1.00 73.81 192 SER A N 1
ATOM 1481 C CA . SER A 1 192 ? 28.988 -19.252 -27.079 1.00 73.81 192 SER A CA 1
ATOM 1482 C C . SER A 1 192 ? 28.661 -18.514 -25.771 1.00 73.81 192 SER A C 1
ATOM 1484 O O . SER A 1 192 ? 28.067 -19.108 -24.866 1.00 73.81 192 SER A O 1
ATOM 1486 N N . ALA A 1 193 ? 29.048 -17.239 -25.633 1.00 79.56 193 ALA A N 1
ATOM 1487 C CA . ALA A 1 193 ? 28.826 -16.502 -24.387 1.00 79.56 193 ALA A CA 1
ATOM 1488 C C . ALA A 1 193 ? 27.326 -16.311 -24.112 1.00 79.56 193 ALA A C 1
ATOM 1490 O O . ALA A 1 193 ? 26.898 -16.415 -22.964 1.00 79.56 193 ALA A O 1
ATOM 1491 N N . LEU A 1 194 ? 26.512 -16.140 -25.162 1.00 84.44 194 LEU A N 1
ATOM 1492 C CA . LEU A 1 194 ? 25.052 -16.086 -25.043 1.00 84.44 194 LEU A CA 1
ATOM 1493 C C . LEU A 1 194 ? 24.461 -17.392 -24.496 1.00 84.44 194 LEU A C 1
ATOM 1495 O O . LEU A 1 194 ? 23.545 -17.344 -23.688 1.00 84.44 194 LEU A O 1
ATOM 1499 N N . ALA A 1 195 ? 24.994 -18.553 -24.884 1.00 83.00 195 ALA A N 1
ATOM 1500 C CA . ALA A 1 195 ? 24.515 -19.844 -24.381 1.00 83.00 195 ALA A CA 1
ATOM 1501 C C . ALA A 1 195 ? 24.947 -20.136 -22.933 1.00 83.00 195 ALA A C 1
ATOM 1503 O O . ALA A 1 195 ? 24.347 -20.981 -22.275 1.00 83.00 195 ALA A O 1
ATOM 1504 N N . LYS A 1 196 ? 26.011 -19.480 -22.450 1.00 84.19 196 LYS A N 1
ATOM 1505 C CA . LYS A 1 196 ? 26.516 -19.642 -21.079 1.00 84.19 196 LYS A CA 1
ATOM 1506 C C . LYS A 1 196 ? 25.823 -18.723 -20.073 1.00 84.19 196 LYS A C 1
ATOM 1508 O O . LYS A 1 196 ? 25.653 -19.131 -18.932 1.00 84.19 196 LYS A O 1
ATOM 1513 N N . TYR A 1 197 ? 25.473 -17.502 -20.483 1.00 88.44 197 TYR A N 1
ATOM 1514 C CA . TYR A 1 197 ? 25.019 -16.442 -19.571 1.00 88.44 197 TYR A CA 1
ATOM 1515 C C . TYR A 1 197 ? 23.601 -15.928 -19.853 1.00 88.44 197 TYR A C 1
ATOM 1517 O O . TYR A 1 197 ? 23.117 -15.068 -19.118 1.00 88.44 197 TYR A O 1
ATOM 1525 N N . CYS A 1 198 ? 22.938 -16.417 -20.906 1.00 90.62 198 CYS A N 1
ATOM 1526 C CA . CYS A 1 198 ? 21.552 -16.071 -21.191 1.00 90.62 198 CYS A CA 1
ATOM 1527 C C . CYS A 1 198 ? 20.657 -17.307 -21.316 1.00 90.62 198 CYS A C 1
ATOM 1529 O O . CYS A 1 198 ? 21.081 -18.368 -21.775 1.00 90.62 198 CYS A O 1
ATOM 1531 N N . GLN A 1 199 ? 19.381 -17.119 -20.994 1.00 92.00 199 GLN A N 1
ATOM 1532 C CA . GLN A 1 199 ? 18.313 -18.092 -21.193 1.00 92.00 199 GLN A CA 1
ATOM 1533 C C . GLN A 1 199 ? 17.403 -17.646 -22.343 1.00 92.00 199 GLN A C 1
ATOM 1535 O O . GLN A 1 199 ? 16.992 -16.488 -22.409 1.00 92.00 199 GLN A O 1
ATOM 1540 N N . ASP A 1 200 ? 17.103 -18.549 -23.279 1.00 94.00 200 ASP A N 1
ATOM 1541 C CA . ASP A 1 200 ? 16.263 -18.238 -24.442 1.00 94.00 200 ASP A CA 1
ATOM 1542 C C . ASP A 1 200 ? 14.774 -18.399 -24.112 1.00 94.00 200 ASP A C 1
ATOM 1544 O O . ASP A 1 200 ? 14.228 -19.504 -24.160 1.00 94.00 200 ASP A O 1
ATOM 1548 N N . MET A 1 201 ? 14.117 -17.281 -23.795 1.00 94.06 201 MET A N 1
ATOM 1549 C CA . MET A 1 201 ? 12.698 -17.250 -23.431 1.00 94.06 201 MET A CA 1
ATOM 1550 C C . MET A 1 201 ? 11.799 -17.579 -24.627 1.00 94.06 201 MET A C 1
ATOM 1552 O O . MET A 1 201 ? 10.759 -18.214 -24.478 1.00 94.06 201 MET A O 1
ATOM 1556 N N . THR A 1 202 ? 12.204 -17.202 -25.844 1.00 93.12 202 THR A N 1
ATOM 1557 C CA . THR A 1 202 ? 11.463 -17.551 -27.067 1.00 93.12 202 THR A CA 1
ATOM 1558 C C . THR A 1 202 ? 11.480 -19.051 -27.356 1.00 93.12 202 THR A C 1
ATOM 1560 O O . THR A 1 202 ? 10.478 -19.598 -27.815 1.00 93.12 202 THR A O 1
ATOM 1563 N N . ALA A 1 203 ? 12.589 -19.738 -27.071 1.00 92.75 203 ALA A N 1
ATOM 1564 C CA . ALA A 1 203 ? 12.660 -21.194 -27.158 1.00 92.75 203 ALA A CA 1
ATOM 1565 C C . ALA A 1 203 ? 11.807 -21.862 -26.068 1.00 92.75 203 ALA A C 1
ATOM 1567 O O . ALA A 1 203 ? 11.055 -22.783 -26.367 1.00 92.75 203 ALA A O 1
ATOM 1568 N N . GLN A 1 204 ? 11.847 -21.355 -24.832 1.00 93.38 204 GLN A N 1
ATOM 1569 C CA . GLN A 1 204 ? 11.009 -21.863 -23.739 1.00 93.38 204 GLN A CA 1
ATOM 1570 C C . GLN A 1 204 ? 9.510 -21.715 -24.014 1.00 93.38 204 GLN A C 1
ATOM 1572 O O . GLN A 1 204 ? 8.753 -22.643 -23.740 1.00 93.38 204 GLN A O 1
ATOM 1577 N N . ALA A 1 205 ? 9.094 -20.591 -24.602 1.00 93.25 205 ALA A N 1
ATOM 1578 C CA . ALA A 1 205 ? 7.720 -20.376 -25.048 1.00 93.25 205 ALA A CA 1
ATOM 1579 C C . ALA A 1 205 ? 7.283 -21.428 -26.082 1.00 93.25 205 ALA A C 1
ATOM 1581 O O . ALA A 1 205 ? 6.198 -21.992 -25.972 1.00 93.25 205 ALA A O 1
ATOM 1582 N N . ARG A 1 206 ? 8.137 -21.733 -27.072 1.00 91.81 206 ARG A N 1
ATOM 1583 C CA . ARG A 1 206 ? 7.863 -22.761 -28.097 1.00 91.81 206 ARG A CA 1
ATOM 1584 C C . ARG A 1 206 ? 7.819 -24.177 -27.521 1.00 91.81 206 ARG A C 1
ATOM 1586 O O . ARG A 1 206 ? 7.040 -24.993 -28.000 1.00 91.81 206 ARG A O 1
ATOM 1593 N N . ASP A 1 207 ? 8.626 -24.440 -26.497 1.00 92.56 207 ASP A N 1
ATOM 1594 C CA . ASP A 1 207 ? 8.653 -25.709 -25.762 1.00 92.56 207 ASP A CA 1
ATOM 1595 C C . ASP A 1 207 ? 7.479 -25.860 -24.771 1.00 92.56 207 ASP A C 1
ATOM 1597 O O . ASP A 1 207 ? 7.374 -26.897 -24.118 1.00 92.56 207 ASP A O 1
ATOM 1601 N N . GLY A 1 208 ? 6.627 -24.838 -24.606 1.00 87.94 208 GLY A N 1
ATOM 1602 C CA . GLY A 1 208 ? 5.524 -24.851 -23.637 1.00 87.94 208 GLY A CA 1
ATOM 1603 C C . GLY A 1 208 ? 5.972 -24.813 -22.171 1.00 87.94 208 GLY A C 1
ATOM 1604 O O . GLY A 1 208 ? 5.260 -25.306 -21.305 1.00 87.94 208 GLY A O 1
ATOM 1605 N N . LYS A 1 209 ? 7.164 -24.268 -21.888 1.00 89.00 209 LYS A N 1
ATOM 1606 C CA . LYS A 1 209 ? 7.740 -24.154 -20.532 1.00 89.00 209 LYS A CA 1
ATOM 1607 C C . LYS A 1 209 ? 7.416 -22.832 -19.828 1.00 89.00 209 LYS A C 1
ATOM 1609 O O . LYS A 1 209 ? 7.846 -22.645 -18.697 1.00 89.00 209 LYS A O 1
ATOM 1614 N N . ILE A 1 210 ? 6.751 -21.907 -20.519 1.00 89.75 210 ILE A N 1
ATOM 1615 C CA . ILE A 1 210 ? 6.308 -20.622 -19.972 1.00 89.75 210 ILE A CA 1
ATOM 1616 C C . ILE A 1 210 ? 4.810 -20.722 -19.703 1.00 89.75 210 ILE A C 1
ATOM 1618 O O . ILE A 1 210 ? 4.058 -21.131 -20.590 1.00 89.75 210 ILE A O 1
ATOM 1622 N N . ASP A 1 211 ? 4.403 -20.341 -18.495 1.00 87.12 211 ASP A N 1
ATOM 1623 C CA . ASP A 1 211 ? 3.003 -20.315 -18.086 1.00 87.12 211 ASP A CA 1
ATOM 1624 C C . ASP A 1 211 ? 2.175 -19.312 -18.910 1.00 87.12 211 ASP A C 1
ATOM 1626 O O . ASP A 1 211 ? 2.704 -18.311 -19.407 1.00 87.12 211 ASP A O 1
ATOM 1630 N N . PRO A 1 212 ? 0.862 -19.547 -19.079 1.00 87.25 212 PRO A N 1
ATOM 1631 C CA . PRO A 1 212 ? -0.001 -18.620 -19.796 1.00 87.25 212 PRO A CA 1
ATOM 1632 C C . PRO A 1 212 ? -0.097 -17.274 -19.064 1.00 87.25 212 PRO A C 1
ATOM 1634 O O . PRO A 1 212 ? -0.376 -17.206 -17.869 1.00 87.25 212 PRO A O 1
ATOM 1637 N N . VAL A 1 213 ? 0.090 -16.185 -19.811 1.00 89.50 213 VAL A N 1
ATOM 1638 C CA . VAL A 1 213 ? 0.005 -14.814 -19.291 1.00 89.50 213 VAL A CA 1
ATOM 1639 C C . VAL A 1 213 ? -1.310 -14.186 -19.746 1.00 89.50 213 VAL A C 1
ATOM 1641 O O . VAL A 1 213 ? -1.489 -13.934 -20.935 1.00 89.50 213 VAL A O 1
ATOM 1644 N N . THR A 1 214 ? -2.216 -13.912 -18.806 1.00 87.31 214 THR A N 1
ATOM 1645 C CA . THR A 1 214 ? -3.521 -13.271 -19.051 1.00 87.31 214 THR A CA 1
ATOM 1646 C C . THR A 1 214 ? -3.586 -11.875 -18.419 1.00 87.31 214 THR A C 1
ATOM 1648 O O . THR A 1 214 ? -2.891 -11.587 -17.445 1.00 87.31 214 THR A O 1
ATOM 1651 N N . GLY A 1 215 ? -4.392 -10.967 -18.978 1.00 84.25 215 GLY A N 1
ATOM 1652 C CA . GLY A 1 215 ? -4.692 -9.662 -18.368 1.00 84.25 215 GLY A CA 1
ATOM 1653 C C . GLY A 1 215 ? -3.563 -8.623 -18.447 1.00 84.25 215 GLY A C 1
ATOM 1654 O O . GLY A 1 215 ? -3.582 -7.637 -17.708 1.00 84.25 215 GLY A O 1
ATOM 1655 N N . ARG A 1 216 ? -2.557 -8.842 -19.307 1.00 91.50 216 ARG A N 1
ATOM 1656 C CA . ARG A 1 216 ? -1.407 -7.937 -19.546 1.00 91.50 216 ARG A CA 1
ATOM 1657 C C . ARG A 1 216 ? -1.226 -7.557 -21.019 1.00 91.50 216 ARG A C 1
ATOM 1659 O O . ARG A 1 216 ? -0.152 -7.136 -21.454 1.00 91.50 216 ARG A O 1
ATOM 1666 N N . GLU A 1 217 ? -2.278 -7.696 -21.820 1.00 89.62 217 GLU A N 1
ATOM 1667 C CA . GLU A 1 217 ? -2.246 -7.497 -23.271 1.00 89.62 217 GLU A CA 1
ATOM 1668 C C . GLU A 1 217 ? -1.921 -6.039 -23.633 1.00 89.62 217 GLU A C 1
ATOM 1670 O O . GLU A 1 217 ? -1.233 -5.769 -24.623 1.00 89.62 217 GLU A O 1
ATOM 1675 N N . HIS A 1 218 ? -2.379 -5.080 -22.819 1.00 90.81 218 HIS A N 1
ATOM 1676 C CA . HIS A 1 218 ? -2.110 -3.660 -23.036 1.00 90.81 218 HIS A CA 1
ATOM 1677 C C . HIS A 1 218 ? -0.624 -3.321 -22.850 1.00 90.81 218 HIS A C 1
ATOM 1679 O O . HIS A 1 218 ? -0.034 -2.620 -23.680 1.00 90.81 218 HIS A O 1
ATOM 1685 N N . GLU A 1 219 ? 0.003 -3.840 -21.795 1.00 94.19 219 GLU A N 1
ATOM 1686 C CA . GLU A 1 219 ? 1.421 -3.653 -21.500 1.00 94.19 219 GLU A CA 1
ATOM 1687 C C . GLU A 1 219 ? 2.299 -4.352 -22.541 1.00 94.19 219 GLU A C 1
ATOM 1689 O O . GLU A 1 219 ? 3.236 -3.732 -23.049 1.00 94.19 219 GLU A O 1
ATOM 1694 N N . ILE A 1 220 ? 1.963 -5.587 -22.934 1.00 94.31 220 ILE A N 1
ATOM 1695 C CA . ILE A 1 220 ? 2.674 -6.334 -23.988 1.00 94.31 220 ILE A CA 1
ATOM 1696 C C . ILE A 1 220 ? 2.610 -5.576 -25.321 1.00 94.31 220 ILE A C 1
ATOM 1698 O O . ILE A 1 220 ? 3.629 -5.398 -26.001 1.00 94.31 220 ILE A O 1
ATOM 1702 N N . ARG A 1 221 ? 1.433 -5.055 -25.690 1.00 93.50 221 ARG A N 1
ATOM 1703 C CA . ARG A 1 221 ? 1.264 -4.240 -26.900 1.00 93.50 221 ARG A CA 1
ATOM 1704 C C . ARG A 1 221 ? 2.068 -2.945 -26.830 1.00 93.50 221 ARG A C 1
ATOM 1706 O O . ARG A 1 221 ? 2.773 -2.613 -27.779 1.00 93.50 221 ARG A O 1
ATOM 1713 N N . THR A 1 222 ? 2.027 -2.245 -25.699 1.00 93.75 222 THR A N 1
ATOM 1714 C CA . THR A 1 222 ? 2.785 -0.999 -25.507 1.00 93.75 222 THR A CA 1
ATOM 1715 C C . THR A 1 222 ? 4.292 -1.252 -25.568 1.00 93.75 222 THR A C 1
ATOM 1717 O O . THR A 1 222 ? 5.028 -0.486 -26.189 1.00 93.75 222 THR A O 1
ATOM 1720 N N . MET A 1 223 ? 4.767 -2.354 -24.986 1.00 95.06 223 MET A N 1
ATOM 1721 C CA . MET A 1 223 ? 6.162 -2.781 -25.073 1.00 95.06 223 MET A CA 1
ATOM 1722 C C . MET A 1 223 ? 6.574 -3.079 -26.522 1.00 95.06 223 MET A C 1
ATOM 1724 O O . MET A 1 223 ? 7.632 -2.629 -26.971 1.00 95.06 223 MET A O 1
ATOM 1728 N N . THR A 1 224 ? 5.710 -3.761 -27.276 1.00 93.44 224 THR A N 1
ATOM 1729 C CA . THR A 1 224 ? 5.887 -4.024 -28.713 1.00 93.44 224 THR A CA 1
ATOM 1730 C C . THR A 1 224 ? 5.990 -2.717 -29.507 1.00 93.44 224 THR A C 1
ATOM 1732 O O . THR A 1 224 ? 6.911 -2.550 -30.312 1.00 93.44 224 THR A O 1
ATOM 1735 N N . ASP A 1 225 ? 5.111 -1.750 -29.231 1.00 92.31 225 ASP A N 1
ATOM 1736 C CA . ASP A 1 225 ? 5.129 -0.427 -29.863 1.00 92.31 225 ASP A CA 1
ATOM 1737 C C . ASP A 1 225 ? 6.427 0.332 -29.559 1.00 92.31 225 ASP A C 1
ATOM 1739 O O . ASP A 1 225 ? 6.983 0.985 -30.445 1.00 92.31 225 ASP A O 1
ATOM 1743 N N . ILE A 1 226 ? 6.945 0.238 -28.328 1.00 93.06 226 ILE A N 1
ATOM 1744 C CA . ILE A 1 226 ? 8.225 0.845 -27.932 1.00 93.06 226 ILE A CA 1
ATOM 1745 C C . ILE A 1 226 ? 9.384 0.233 -28.726 1.00 93.06 226 ILE A C 1
ATOM 1747 O O . ILE A 1 226 ? 10.191 0.978 -29.287 1.00 93.06 226 ILE A O 1
ATOM 1751 N N . LEU A 1 227 ? 9.452 -1.096 -28.830 1.00 91.94 227 LEU A N 1
ATOM 1752 C CA . LEU A 1 227 ? 10.524 -1.808 -29.540 1.00 91.94 227 LEU A CA 1
ATOM 1753 C C . LEU A 1 227 ? 10.592 -1.467 -31.041 1.00 91.94 227 LEU A C 1
ATOM 1755 O O . LEU A 1 227 ? 11.660 -1.574 -31.653 1.00 91.94 227 LEU A O 1
ATOM 1759 N N . LEU A 1 228 ? 9.477 -1.030 -31.636 1.00 90.00 228 LEU A N 1
ATOM 1760 C CA . LEU A 1 228 ? 9.391 -0.598 -33.036 1.00 90.00 228 LEU A CA 1
ATOM 1761 C C . LEU A 1 228 ? 9.785 0.871 -33.265 1.00 90.00 228 LEU A C 1
ATOM 1763 O O . LEU A 1 228 ? 9.950 1.290 -34.415 1.00 90.00 228 LEU A O 1
ATOM 1767 N N . ARG A 1 229 ? 9.961 1.674 -32.207 1.00 88.88 229 ARG A N 1
ATOM 1768 C CA . ARG A 1 229 ? 10.334 3.091 -32.342 1.00 88.88 229 ARG A CA 1
ATOM 1769 C C . ARG A 1 229 ? 11.741 3.251 -32.920 1.00 88.88 229 ARG A C 1
ATOM 1771 O O . ARG A 1 229 ? 12.634 2.429 -32.742 1.00 88.88 229 ARG A O 1
ATOM 1778 N N . ARG A 1 230 ? 11.978 4.396 -33.568 1.00 82.25 230 ARG A N 1
ATOM 1779 C CA . ARG A 1 230 ? 13.306 4.783 -34.086 1.00 82.25 230 ARG A CA 1
ATOM 1780 C C . ARG A 1 230 ? 14.253 5.313 -32.998 1.00 82.25 230 ARG A C 1
ATOM 1782 O O . ARG A 1 230 ? 15.469 5.246 -33.149 1.00 82.25 230 ARG A O 1
ATOM 1789 N N . ARG A 1 231 ? 13.709 5.913 -31.938 1.00 79.31 231 ARG A N 1
ATOM 1790 C CA . ARG A 1 231 ? 14.430 6.452 -30.770 1.00 79.31 231 ARG A CA 1
ATOM 1791 C C . ARG A 1 231 ? 13.667 6.051 -29.511 1.00 79.31 231 ARG A C 1
ATOM 1793 O O . ARG A 1 231 ? 12.455 5.888 -29.596 1.00 79.31 231 ARG A O 1
ATOM 1800 N N . GLN A 1 232 ? 14.369 5.924 -28.381 1.00 81.88 232 GLN A N 1
ATOM 1801 C CA . GLN A 1 232 ? 13.801 5.413 -27.121 1.00 81.88 232 GLN A CA 1
ATOM 1802 C C . GLN A 1 232 ? 13.080 4.076 -27.333 1.00 81.88 232 GLN A C 1
ATOM 1804 O O . GLN A 1 232 ? 11.918 3.903 -26.987 1.00 81.88 232 GLN A O 1
ATOM 1809 N N . ASN A 1 233 ? 13.782 3.158 -27.989 1.00 87.75 233 ASN A N 1
ATOM 1810 C CA . ASN A 1 233 ? 13.275 1.862 -28.422 1.00 87.75 233 ASN A CA 1
ATOM 1811 C C . ASN A 1 233 ? 13.631 0.721 -27.460 1.00 87.75 233 ASN A C 1
ATOM 1813 O O . ASN A 1 233 ? 13.530 -0.444 -27.827 1.00 87.75 233 ASN A O 1
ATOM 1817 N N . ASN A 1 234 ? 14.076 1.067 -26.252 1.00 92.19 234 ASN A N 1
ATOM 1818 C CA . ASN A 1 234 ? 14.355 0.127 -25.176 1.00 92.19 234 ASN A CA 1
ATOM 1819 C C . ASN A 1 234 ? 13.285 0.337 -24.100 1.00 92.19 234 ASN A C 1
ATOM 1821 O O . ASN A 1 234 ? 13.293 1.387 -23.454 1.00 92.19 234 ASN A O 1
ATOM 1825 N N . PRO A 1 235 ? 12.314 -0.569 -23.937 1.00 95.25 235 PRO A N 1
ATOM 1826 C CA . PRO A 1 235 ? 11.336 -0.458 -22.863 1.00 95.25 235 PRO A CA 1
ATOM 1827 C C . PRO A 1 235 ? 12.002 -0.716 -21.505 1.00 95.25 235 PRO A C 1
ATOM 1829 O O . PRO A 1 235 ? 12.837 -1.608 -21.357 1.00 95.25 235 PRO A O 1
ATOM 1832 N N . LEU A 1 236 ? 11.630 0.086 -20.513 1.00 95.00 236 LEU A N 1
ATOM 1833 C CA . LEU A 1 236 ? 12.020 -0.084 -19.119 1.00 95.00 236 LEU A CA 1
ATOM 1834 C C . LEU A 1 236 ? 10.757 -0.274 -18.284 1.00 95.00 236 LEU A C 1
ATOM 1836 O O . LEU A 1 236 ? 10.024 0.685 -18.043 1.00 95.00 236 LEU A O 1
ATOM 1840 N N . LEU A 1 237 ? 10.509 -1.513 -17.879 1.00 96.31 237 LEU A N 1
ATOM 1841 C CA . LEU A 1 237 ? 9.395 -1.916 -17.038 1.00 96.31 237 LEU A CA 1
ATOM 1842 C C . LEU A 1 237 ? 9.646 -1.437 -15.606 1.00 96.31 237 LEU A C 1
ATOM 1844 O O . LEU A 1 237 ? 10.568 -1.908 -14.937 1.00 96.31 237 LEU A O 1
ATOM 1848 N N . THR A 1 238 ? 8.832 -0.499 -15.131 1.00 93.44 238 THR A N 1
ATOM 1849 C CA . THR A 1 238 ? 8.929 0.027 -13.763 1.00 93.44 238 THR A CA 1
ATOM 1850 C C . THR A 1 238 ? 7.675 -0.308 -12.974 1.00 93.44 238 THR A C 1
ATOM 1852 O O . THR A 1 238 ? 6.576 0.040 -13.397 1.00 93.44 238 THR A O 1
ATOM 1855 N N . GLY A 1 239 ? 7.832 -0.926 -11.812 1.00 89.06 239 GLY A N 1
ATOM 1856 C CA . GLY A 1 239 ? 6.722 -1.263 -10.921 1.00 89.06 239 GLY A CA 1
ATOM 1857 C C . GLY A 1 239 ? 7.229 -1.927 -9.648 1.00 89.06 239 GLY A C 1
ATOM 1858 O O . GLY A 1 239 ? 8.370 -2.393 -9.611 1.00 89.06 239 GLY A O 1
ATOM 1859 N N . GLU A 1 240 ? 6.405 -1.974 -8.608 1.00 87.88 240 GLU A N 1
ATOM 1860 C CA . GLU A 1 240 ? 6.752 -2.632 -7.341 1.00 87.88 240 GLU A CA 1
ATOM 1861 C C . GLU A 1 240 ? 7.084 -4.128 -7.546 1.00 87.88 240 GLU A C 1
ATOM 1863 O O . GLU A 1 240 ? 6.813 -4.720 -8.598 1.00 87.88 240 GLU A O 1
ATOM 1868 N N . ALA A 1 241 ? 7.759 -4.759 -6.587 1.00 86.81 241 ALA A N 1
ATOM 1869 C CA . ALA A 1 241 ? 8.028 -6.198 -6.660 1.00 86.81 241 ALA A CA 1
ATOM 1870 C C . ALA A 1 241 ? 6.708 -6.995 -6.608 1.00 86.81 241 ALA A C 1
ATOM 1872 O O . ALA A 1 241 ? 5.795 -6.632 -5.872 1.00 86.81 241 ALA A O 1
ATOM 1873 N N . GLY A 1 242 ? 6.588 -8.055 -7.413 1.00 86.81 242 GLY A N 1
ATOM 1874 C CA . GLY A 1 242 ? 5.394 -8.915 -7.437 1.00 86.81 242 GLY A CA 1
ATOM 1875 C C . GLY A 1 242 ? 4.254 -8.489 -8.376 1.00 86.81 242 GLY A C 1
ATOM 1876 O O . GLY A 1 242 ? 3.328 -9.264 -8.579 1.00 86.81 242 GLY A O 1
ATOM 1877 N N . VAL A 1 243 ? 4.326 -7.324 -9.038 1.00 90.69 243 VAL A N 1
ATOM 1878 C CA . VAL A 1 243 ? 3.266 -6.876 -9.980 1.00 90.69 243 VAL A CA 1
ATOM 1879 C C . VAL A 1 243 ? 3.230 -7.633 -11.319 1.00 90.69 243 VAL A C 1
ATOM 1881 O O . VAL A 1 243 ? 2.359 -7.379 -12.148 1.00 90.69 243 VAL A O 1
ATOM 1884 N N . GLY A 1 244 ? 4.178 -8.543 -11.567 1.00 90.44 244 GLY A N 1
ATOM 1885 C CA . GLY A 1 244 ? 4.265 -9.309 -12.819 1.00 90.44 244 GLY A CA 1
ATOM 1886 C C . GLY A 1 244 ? 5.104 -8.652 -13.924 1.00 90.44 244 GLY A C 1
ATOM 1887 O O . GLY A 1 244 ? 4.755 -8.746 -15.096 1.00 90.44 244 GLY A O 1
ATOM 1888 N N . LYS A 1 245 ? 6.220 -7.985 -13.585 1.00 93.25 245 LYS A N 1
ATOM 1889 C CA . LYS A 1 245 ? 7.137 -7.402 -14.591 1.00 93.25 245 LYS A CA 1
ATOM 1890 C C . LYS A 1 245 ? 7.698 -8.466 -15.542 1.00 93.25 245 LYS A C 1
ATOM 1892 O O . LYS A 1 245 ? 7.657 -8.279 -16.753 1.00 93.25 245 LYS A O 1
ATOM 1897 N N . THR A 1 246 ? 8.164 -9.584 -14.992 1.00 92.12 246 THR A N 1
ATOM 1898 C CA . THR A 1 246 ? 8.682 -10.729 -15.756 1.00 92.12 246 THR A CA 1
ATOM 1899 C C . THR A 1 246 ? 7.580 -11.397 -16.576 1.00 92.12 246 THR A C 1
ATOM 1901 O O . THR A 1 246 ? 7.796 -11.665 -17.753 1.00 92.12 246 THR A O 1
ATOM 1904 N N . ALA A 1 247 ? 6.364 -11.505 -16.028 1.00 91.94 247 ALA A N 1
ATOM 1905 C CA . ALA A 1 247 ? 5.204 -12.040 -16.744 1.00 91.94 247 ALA A CA 1
ATOM 1906 C C . ALA A 1 247 ? 4.878 -11.249 -18.028 1.00 91.94 247 ALA A C 1
ATOM 1908 O O . ALA A 1 247 ? 4.554 -11.833 -19.054 1.00 91.94 247 ALA A O 1
ATOM 1909 N N . VAL A 1 248 ? 5.033 -9.918 -18.037 1.00 94.31 248 VAL A N 1
ATOM 1910 C CA . VAL A 1 248 ? 4.865 -9.116 -19.272 1.00 94.31 248 VAL A CA 1
ATOM 1911 C C . VAL A 1 248 ? 5.911 -9.484 -20.337 1.00 94.31 248 VAL A C 1
ATOM 1913 O O . VAL A 1 248 ? 5.617 -9.481 -21.533 1.00 94.31 248 VAL A O 1
ATOM 1916 N N . VAL A 1 249 ? 7.134 -9.819 -19.923 1.00 95.31 249 VAL A N 1
ATOM 1917 C CA . VAL A 1 249 ? 8.219 -10.237 -20.826 1.00 95.31 249 VAL A CA 1
ATOM 1918 C C . VAL A 1 249 ? 7.994 -11.658 -21.342 1.00 95.31 249 VAL A C 1
ATOM 1920 O O . VAL A 1 249 ? 8.165 -11.911 -22.534 1.00 95.31 249 VAL A O 1
ATOM 1923 N N . GLU A 1 250 ? 7.546 -12.561 -20.477 1.00 94.19 250 GLU A N 1
ATOM 1924 C CA . GLU A 1 250 ? 7.126 -13.923 -20.819 1.00 94.19 250 GLU A CA 1
ATOM 1925 C C . GLU A 1 250 ? 5.943 -13.926 -21.794 1.00 94.19 250 GLU A C 1
ATOM 1927 O O . GLU A 1 250 ? 5.988 -14.606 -22.819 1.00 94.19 250 GLU A O 1
ATOM 1932 N N . GLY A 1 251 ? 4.939 -13.077 -21.561 1.00 93.25 251 GLY A N 1
ATOM 1933 C CA . GLY A 1 251 ? 3.805 -12.890 -22.467 1.00 93.25 251 GLY A CA 1
ATOM 1934 C C . GLY A 1 251 ? 4.233 -12.374 -23.843 1.00 93.25 251 GLY A C 1
ATOM 1935 O O . GLY A 1 251 ? 3.713 -12.803 -24.871 1.00 93.25 251 GLY A O 1
ATOM 1936 N N . PHE A 1 252 ? 5.254 -11.516 -23.899 1.00 95.50 252 PHE A N 1
ATOM 1937 C CA . PHE A 1 252 ? 5.857 -11.112 -25.168 1.00 95.50 252 PHE A CA 1
ATOM 1938 C C . PHE A 1 252 ? 6.640 -12.245 -25.848 1.00 95.50 252 PHE A C 1
ATOM 1940 O O . PHE A 1 252 ? 6.595 -12.360 -27.073 1.00 95.50 252 PHE A O 1
ATOM 1947 N N . ALA A 1 253 ? 7.311 -13.116 -25.087 1.00 95.44 253 ALA A N 1
ATOM 1948 C CA . ALA A 1 253 ? 7.957 -14.315 -25.625 1.00 95.44 253 ALA A CA 1
ATOM 1949 C C . ALA A 1 253 ? 6.934 -15.274 -26.261 1.00 95.44 253 ALA A C 1
ATOM 1951 O O . ALA A 1 253 ? 7.163 -15.765 -27.370 1.00 95.44 253 ALA A O 1
ATOM 1952 N N . LEU A 1 254 ? 5.790 -15.484 -25.595 1.00 94.19 254 LEU A N 1
ATOM 1953 C CA . LEU A 1 254 ? 4.655 -16.257 -26.109 1.00 94.19 254 LEU A CA 1
ATOM 1954 C C . LEU A 1 254 ? 4.096 -15.638 -27.397 1.00 94.19 254 LEU A C 1
ATOM 1956 O O . LEU A 1 254 ? 3.959 -16.341 -28.398 1.00 94.19 254 LEU A O 1
ATOM 1960 N N . ALA A 1 255 ? 3.885 -14.318 -27.425 1.00 93.12 255 ALA A N 1
ATOM 1961 C CA . ALA A 1 255 ? 3.414 -13.613 -28.619 1.00 93.12 255 ALA A CA 1
ATOM 1962 C C . ALA A 1 255 ? 4.386 -13.746 -29.811 1.00 93.12 255 ALA A C 1
ATOM 1964 O O . ALA A 1 255 ? 3.954 -13.894 -30.958 1.00 93.12 255 ALA A O 1
ATOM 1965 N N . ILE A 1 256 ? 5.706 -13.737 -29.568 1.00 93.62 256 ILE A N 1
ATOM 1966 C CA . ILE A 1 256 ? 6.712 -14.016 -30.609 1.00 93.62 256 ILE A CA 1
ATOM 1967 C C . ILE A 1 256 ? 6.602 -15.468 -31.087 1.00 93.62 256 ILE A C 1
ATOM 1969 O O . ILE A 1 256 ? 6.588 -15.714 -32.294 1.00 93.62 256 ILE A O 1
ATOM 1973 N N . ALA A 1 257 ? 6.518 -16.429 -30.163 1.00 93.06 257 ALA A N 1
ATOM 1974 C CA . ALA A 1 257 ? 6.437 -17.852 -30.484 1.00 93.06 257 ALA A CA 1
ATOM 1975 C C . ALA A 1 257 ? 5.184 -18.205 -31.304 1.00 93.06 257 ALA A C 1
ATOM 1977 O O . ALA A 1 257 ? 5.272 -19.024 -32.218 1.00 93.06 257 ALA A O 1
ATOM 1978 N N . GLN A 1 258 ? 4.056 -17.552 -31.020 1.00 91.44 258 GLN A N 1
ATOM 1979 C CA . GLN A 1 258 ? 2.773 -17.730 -31.709 1.00 91.44 258 GLN A CA 1
ATOM 1980 C C . GLN A 1 258 ? 2.658 -16.907 -33.008 1.00 91.44 258 GLN A C 1
ATOM 1982 O O . GLN A 1 258 ? 1.750 -17.126 -33.807 1.00 91.44 258 GLN A O 1
ATOM 1987 N N . GLY A 1 259 ? 3.582 -15.973 -33.261 1.00 90.25 259 GLY A N 1
ATOM 1988 C CA . GLY A 1 259 ? 3.565 -15.117 -34.452 1.00 90.25 259 GLY A CA 1
ATOM 1989 C C . GLY A 1 259 ? 2.589 -13.933 -34.380 1.00 90.25 259 GLY A C 1
ATOM 1990 O O . GLY A 1 259 ? 2.353 -13.276 -35.401 1.00 90.25 259 GLY A O 1
ATOM 1991 N N . GLU A 1 260 ? 2.078 -13.615 -33.187 1.00 89.75 260 GLU A N 1
ATOM 1992 C CA . GLU A 1 260 ? 1.150 -12.510 -32.893 1.00 89.75 260 GLU A CA 1
ATOM 1993 C C . GLU A 1 260 ? 1.844 -11.139 -32.769 1.00 89.75 260 GLU A C 1
ATOM 1995 O O . GLU A 1 260 ? 1.261 -10.149 -32.333 1.00 89.75 260 GLU A O 1
ATOM 2000 N N . VAL A 1 261 ? 3.103 -11.047 -33.199 1.00 93.00 261 VAL A N 1
ATOM 2001 C CA . VAL A 1 261 ? 3.874 -9.801 -33.257 1.00 93.00 261 VAL A CA 1
ATOM 2002 C C . VAL A 1 261 ? 4.002 -9.269 -34.694 1.00 93.00 261 VAL A C 1
ATOM 2004 O O . VAL A 1 261 ? 3.939 -10.035 -35.670 1.00 93.00 261 VAL A O 1
ATOM 2007 N N . PRO A 1 262 ? 4.223 -7.951 -34.873 1.00 92.69 262 PRO A N 1
ATOM 2008 C CA . PRO A 1 262 ? 4.468 -7.358 -36.185 1.00 92.69 262 PRO A CA 1
ATOM 2009 C C . PRO A 1 262 ? 5.651 -8.013 -36.924 1.00 92.69 262 PRO A C 1
ATOM 2011 O O . PRO A 1 262 ? 6.593 -8.471 -36.275 1.00 92.69 262 PRO A O 1
ATOM 2014 N N . PRO A 1 263 ? 5.679 -8.007 -38.275 1.00 89.25 263 PRO A N 1
ATOM 2015 C CA . PRO A 1 263 ? 6.674 -8.745 -39.066 1.00 89.25 263 PRO A CA 1
ATOM 2016 C C . PRO A 1 263 ? 8.138 -8.471 -38.696 1.00 89.25 263 PRO A C 1
ATOM 2018 O O . PRO A 1 263 ? 8.967 -9.370 -38.761 1.00 89.25 263 PRO A O 1
ATOM 2021 N N . ALA A 1 264 ? 8.452 -7.250 -38.254 1.00 88.25 264 ALA A N 1
ATOM 2022 C CA . ALA A 1 264 ? 9.795 -6.858 -37.826 1.00 88.25 264 ALA A CA 1
ATOM 2023 C C . ALA A 1 264 ? 10.283 -7.544 -36.532 1.00 88.25 264 ALA A C 1
ATOM 2025 O O . ALA A 1 264 ? 11.462 -7.429 -36.203 1.00 88.25 264 ALA A O 1
ATOM 2026 N N . LEU A 1 265 ? 9.392 -8.203 -35.782 1.00 90.31 265 LEU A N 1
ATOM 2027 C CA . LEU A 1 265 ? 9.677 -8.843 -34.495 1.00 90.31 265 LEU A CA 1
ATOM 2028 C C . LEU A 1 265 ? 9.451 -10.366 -34.497 1.00 90.31 265 LEU A C 1
ATOM 2030 O O . LEU A 1 265 ? 9.799 -11.013 -33.517 1.00 90.31 265 LEU A O 1
ATOM 2034 N N . ARG A 1 266 ? 8.919 -10.955 -35.579 1.00 88.12 266 ARG A N 1
ATOM 2035 C CA . ARG A 1 266 ? 8.592 -12.397 -35.642 1.00 88.12 266 ARG A CA 1
ATOM 2036 C C . ARG A 1 266 ? 9.813 -13.313 -35.546 1.00 88.12 266 ARG A C 1
ATOM 2038 O O . ARG A 1 266 ? 9.755 -14.350 -34.902 1.00 88.12 266 ARG A O 1
ATOM 2045 N N . GLU A 1 267 ? 10.919 -12.911 -36.164 1.00 87.50 267 GLU A N 1
ATOM 2046 C CA . GLU A 1 267 ? 12.154 -13.708 -36.245 1.00 87.50 267 GLU A CA 1
ATOM 2047 C C . GLU A 1 267 ? 13.196 -13.303 -35.186 1.00 87.50 267 GLU A C 1
ATOM 2049 O O . GLU A 1 267 ? 14.394 -13.515 -35.368 1.00 87.50 267 GLU A O 1
ATOM 2054 N N . VAL A 1 268 ? 12.772 -12.677 -34.087 1.00 91.50 268 VAL A N 1
ATOM 2055 C CA . VAL A 1 268 ? 13.668 -12.155 -33.044 1.00 91.50 268 VAL A CA 1
ATOM 2056 C C . VAL A 1 268 ? 13.802 -13.154 -31.897 1.00 91.50 268 VAL A C 1
ATOM 2058 O O . VAL A 1 268 ? 12.830 -13.807 -31.528 1.00 91.50 268 VAL A O 1
ATOM 2061 N N . ARG A 1 269 ? 14.998 -13.250 -31.304 1.00 93.25 269 ARG A N 1
ATOM 2062 C CA . ARG A 1 269 ? 15.233 -14.035 -30.080 1.00 93.25 269 ARG A CA 1
ATOM 2063 C C . ARG A 1 269 ? 15.173 -13.146 -28.850 1.00 93.25 269 ARG A C 1
ATOM 2065 O O . ARG A 1 269 ? 15.861 -12.123 -28.807 1.00 93.25 269 ARG A O 1
ATOM 2072 N N . LEU A 1 270 ? 14.394 -13.553 -27.853 1.00 94.81 270 LEU A N 1
ATOM 2073 C CA . LEU A 1 270 ? 14.345 -12.897 -26.549 1.00 94.81 270 LEU A CA 1
ATOM 2074 C C . LEU A 1 270 ? 15.214 -13.675 -25.561 1.00 94.81 270 LEU A C 1
ATOM 2076 O O . LEU A 1 270 ? 14.905 -14.818 -25.227 1.00 94.81 270 LEU A O 1
ATOM 2080 N N . LEU A 1 271 ? 16.310 -13.058 -25.123 1.00 94.81 271 LEU A N 1
ATOM 2081 C CA . LEU A 1 271 ? 17.291 -13.675 -24.235 1.00 94.81 271 LEU A CA 1
ATOM 2082 C C . LEU A 1 271 ? 17.279 -12.980 -22.872 1.00 94.81 271 LEU A C 1
ATOM 2084 O O . LEU A 1 271 ? 17.590 -11.793 -22.802 1.00 94.81 271 LEU A O 1
ATOM 2088 N N . ALA A 1 272 ? 16.961 -13.707 -21.804 1.00 94.19 272 ALA A N 1
ATOM 2089 C CA . ALA A 1 272 ? 17.084 -13.227 -20.429 1.00 94.19 272 ALA A CA 1
ATOM 2090 C C . ALA A 1 272 ? 18.535 -13.342 -19.958 1.00 94.19 272 ALA A C 1
ATOM 2092 O O . ALA A 1 272 ? 19.139 -14.405 -20.088 1.00 94.19 272 ALA A O 1
ATOM 2093 N N . LEU A 1 273 ? 19.098 -12.254 -19.440 1.00 91.50 273 LEU A N 1
ATOM 2094 C CA . LEU A 1 273 ? 20.454 -12.207 -18.907 1.00 91.50 273 LEU A CA 1
ATOM 2095 C C . LEU A 1 273 ? 20.485 -12.698 -17.458 1.00 91.50 273 LEU A C 1
ATOM 2097 O O . LEU A 1 273 ? 19.825 -12.113 -16.602 1.00 91.50 273 LEU A O 1
ATOM 2101 N N . ASP A 1 274 ? 21.324 -13.689 -17.165 1.00 88.50 274 ASP A N 1
ATOM 2102 C CA . ASP A 1 274 ? 21.590 -14.115 -15.791 1.00 88.50 274 ASP A CA 1
ATOM 2103 C C . ASP A 1 274 ? 22.786 -13.334 -15.221 1.00 88.50 274 ASP A C 1
ATOM 2105 O O . ASP A 1 274 ? 23.961 -13.637 -15.464 1.00 88.50 274 ASP A O 1
ATOM 2109 N N . VAL A 1 275 ? 22.481 -12.281 -14.459 1.00 82.38 275 VAL A N 1
ATOM 2110 C CA . VAL A 1 275 ? 23.496 -11.465 -13.775 1.00 82.38 275 VAL A CA 1
ATOM 2111 C C . VAL A 1 275 ? 24.224 -12.285 -12.702 1.00 82.38 275 VAL A C 1
ATOM 2113 O O . VAL A 1 275 ? 25.423 -12.092 -12.496 1.00 82.38 275 VAL A O 1
ATOM 2116 N N . GLY A 1 276 ? 23.545 -13.246 -12.068 1.00 79.06 276 GLY A N 1
ATOM 2117 C CA . GLY A 1 276 ? 24.133 -14.156 -11.089 1.00 79.06 276 GLY A CA 1
ATOM 2118 C C . GLY A 1 276 ? 25.206 -15.043 -11.713 1.00 79.06 276 GLY A C 1
ATOM 2119 O O . GLY A 1 276 ? 26.313 -15.111 -11.185 1.00 79.06 276 GLY A O 1
ATOM 2120 N N . ALA A 1 277 ? 24.939 -15.637 -12.877 1.00 82.19 277 ALA A N 1
ATOM 2121 C CA . ALA A 1 277 ? 25.920 -16.424 -13.631 1.00 82.19 277 ALA A CA 1
ATOM 2122 C C . ALA A 1 277 ? 27.111 -15.585 -14.128 1.00 82.19 277 ALA A C 1
ATOM 2124 O O . ALA A 1 277 ? 28.233 -16.088 -14.222 1.00 82.19 277 ALA A O 1
ATOM 2125 N N . LEU A 1 278 ? 26.898 -14.299 -14.428 1.00 76.31 278 LEU A N 1
ATOM 2126 C CA . LEU A 1 278 ? 27.983 -13.380 -14.784 1.00 76.31 278 LEU A CA 1
ATOM 2127 C C . LEU A 1 278 ? 28.890 -13.046 -13.592 1.00 76.31 278 LEU A C 1
ATOM 2129 O O . LEU A 1 278 ? 30.108 -12.941 -13.773 1.00 76.31 278 LEU A O 1
ATOM 2133 N N . LEU A 1 279 ? 28.306 -12.883 -12.401 1.00 72.75 279 LEU A N 1
ATOM 2134 C CA . LEU A 1 279 ? 29.016 -12.605 -11.148 1.00 72.75 279 LEU A CA 1
ATOM 2135 C C . LEU A 1 279 ? 29.640 -13.865 -10.532 1.00 72.75 279 LEU A C 1
ATOM 2137 O O . LEU A 1 279 ? 30.679 -13.782 -9.875 1.00 72.75 279 LEU A O 1
ATOM 2141 N N . ALA A 1 280 ? 29.045 -15.035 -10.765 1.00 68.12 280 ALA A N 1
ATOM 2142 C CA . ALA A 1 280 ? 29.546 -16.317 -10.300 1.00 68.12 280 ALA A CA 1
ATOM 2143 C C . ALA A 1 280 ? 30.960 -16.567 -10.852 1.00 68.12 280 ALA A C 1
ATOM 2145 O O . ALA A 1 280 ? 31.205 -16.617 -12.063 1.00 68.12 280 ALA A O 1
ATOM 2146 N N . GLY A 1 281 ? 31.924 -16.677 -9.937 1.00 57.53 281 GLY A N 1
ATOM 2147 C CA . GLY A 1 281 ? 33.333 -16.865 -10.277 1.00 57.53 281 GLY A CA 1
ATOM 2148 C C . GLY A 1 281 ? 34.010 -15.648 -10.917 1.00 57.53 281 GLY A C 1
ATOM 2149 O O . GLY A 1 281 ? 35.024 -15.836 -11.576 1.00 57.53 281 GLY A O 1
ATOM 2150 N N . ALA A 1 282 ? 33.463 -14.433 -10.783 1.00 58.66 282 ALA A N 1
ATOM 2151 C CA . ALA A 1 282 ? 34.143 -13.185 -11.140 1.00 58.66 282 ALA A CA 1
ATOM 2152 C C . ALA A 1 282 ? 34.647 -12.495 -9.859 1.00 58.66 282 ALA A C 1
ATOM 2154 O O . ALA A 1 282 ? 33.958 -11.674 -9.258 1.00 58.66 282 ALA A O 1
ATOM 2155 N N . SER A 1 283 ? 35.854 -12.852 -9.414 1.00 50.09 283 SER A N 1
ATOM 2156 C CA . SER A 1 283 ? 36.440 -12.356 -8.154 1.00 50.09 283 SER A CA 1
ATOM 2157 C C . SER A 1 283 ? 36.990 -10.925 -8.266 1.00 50.09 283 SER A C 1
ATOM 2159 O O . SER A 1 283 ? 37.190 -10.252 -7.257 1.00 50.09 283 SER A O 1
ATOM 2161 N N . MET A 1 284 ? 37.228 -10.450 -9.496 1.00 56.47 284 MET A N 1
ATOM 2162 C CA . MET A 1 284 ? 37.813 -9.142 -9.811 1.00 56.47 284 MET A CA 1
ATOM 2163 C C . MET A 1 284 ? 36.884 -8.339 -10.733 1.00 56.47 284 MET A C 1
ATOM 2165 O O . MET A 1 284 ? 36.447 -8.831 -11.773 1.00 56.47 284 MET A O 1
ATOM 2169 N N . LYS A 1 285 ? 36.641 -7.062 -10.398 1.00 61.69 285 LYS A N 1
ATOM 2170 C CA . LYS A 1 285 ? 35.757 -6.117 -11.122 1.00 61.69 285 LYS A CA 1
ATOM 2171 C C . LYS A 1 285 ? 35.928 -6.123 -12.655 1.00 61.69 285 LYS A C 1
ATOM 2173 O O . LYS A 1 285 ? 34.943 -6.021 -13.380 1.00 61.69 285 LYS A O 1
ATOM 2178 N N . GLY A 1 286 ? 37.160 -6.265 -13.153 1.00 66.31 286 GLY A N 1
ATOM 2179 C CA . GLY A 1 286 ? 37.459 -6.251 -14.593 1.00 66.31 286 GLY A CA 1
ATOM 2180 C C . GLY A 1 286 ? 37.025 -7.507 -15.358 1.00 66.31 286 GLY A C 1
ATOM 2181 O O . GLY A 1 286 ? 36.790 -7.442 -16.564 1.00 66.31 286 GLY A O 1
ATOM 2182 N N . GLU A 1 287 ? 36.878 -8.648 -14.684 1.00 75.69 287 GLU A N 1
ATOM 2183 C CA . GLU A 1 287 ? 36.473 -9.899 -15.329 1.00 75.69 287 GLU A CA 1
ATOM 2184 C C . GLU A 1 287 ? 34.981 -9.889 -15.675 1.00 75.69 287 GLU A C 1
ATOM 2186 O O . GLU A 1 287 ? 34.598 -10.232 -16.794 1.00 75.69 287 GLU A O 1
ATOM 2191 N N . PHE A 1 288 ? 34.153 -9.400 -14.751 1.00 76.44 288 PHE A N 1
ATOM 2192 C CA . PHE A 1 288 ? 32.732 -9.155 -14.985 1.00 76.44 288 PHE A CA 1
ATOM 2193 C C . PHE A 1 288 ? 32.508 -8.204 -16.173 1.00 76.44 288 PHE A C 1
ATOM 2195 O O . PHE A 1 288 ? 31.739 -8.512 -17.084 1.00 76.44 288 PHE A O 1
ATOM 2202 N N . GLU A 1 289 ? 33.231 -7.079 -16.210 1.00 77.31 289 GLU A N 1
ATOM 2203 C CA . GLU A 1 289 ? 33.151 -6.108 -17.308 1.00 77.31 289 GLU A CA 1
ATOM 2204 C C . GLU A 1 289 ? 33.577 -6.725 -18.656 1.00 77.31 289 GLU A C 1
ATOM 2206 O O . GLU A 1 289 ? 32.939 -6.476 -19.680 1.00 77.31 289 GLU A O 1
ATOM 2211 N N . SER A 1 290 ? 34.610 -7.577 -18.664 1.00 79.06 290 SER A N 1
ATOM 2212 C CA . SER A 1 290 ? 35.068 -8.297 -19.861 1.00 79.06 290 SER A CA 1
ATOM 2213 C C . SER A 1 290 ? 34.031 -9.309 -20.370 1.00 79.06 290 SER A C 1
ATOM 2215 O O . SER A 1 290 ? 33.709 -9.315 -21.562 1.00 79.06 290 SER A O 1
ATOM 2217 N N . ARG A 1 291 ? 33.441 -10.112 -19.468 1.00 83.06 291 ARG A N 1
ATOM 2218 C CA . ARG A 1 291 ? 32.374 -11.080 -19.790 1.00 83.06 291 ARG A CA 1
ATOM 2219 C C . ARG A 1 291 ? 31.141 -10.375 -20.359 1.00 83.06 291 ARG A C 1
ATOM 2221 O O . ARG A 1 291 ? 30.648 -10.761 -21.420 1.00 83.06 291 ARG A O 1
ATOM 2228 N N . LEU A 1 292 ? 30.693 -9.295 -19.713 1.00 83.56 292 LEU A N 1
ATOM 2229 C CA . LEU A 1 292 ? 29.555 -8.498 -20.173 1.00 83.56 292 LEU A CA 1
ATOM 2230 C C . LEU A 1 292 ? 29.837 -7.846 -21.533 1.00 83.56 292 LEU A C 1
ATOM 2232 O O . LEU A 1 292 ? 28.992 -7.885 -22.424 1.00 83.56 292 LEU A O 1
ATOM 2236 N N . LYS A 1 293 ? 31.033 -7.284 -21.738 1.00 83.81 293 LYS A N 1
ATOM 2237 C CA . LYS A 1 293 ? 31.418 -6.697 -23.027 1.00 83.81 293 LYS A CA 1
ATOM 2238 C C . LYS A 1 293 ? 31.408 -7.735 -24.154 1.00 83.81 293 LYS A C 1
ATOM 2240 O O . LYS A 1 293 ? 30.859 -7.451 -25.218 1.00 83.81 293 LYS A O 1
ATOM 2245 N N . GLY A 1 294 ? 31.965 -8.925 -23.918 1.00 84.25 294 GLY A N 1
ATOM 2246 C CA . GLY A 1 294 ? 31.946 -10.027 -24.883 1.00 84.25 294 GLY A CA 1
ATOM 2247 C C . GLY A 1 294 ? 30.522 -10.442 -25.264 1.00 84.25 294 GLY A C 1
ATOM 2248 O O . GLY A 1 294 ? 30.212 -10.567 -26.447 1.00 84.25 294 GLY A O 1
ATOM 2249 N N . LEU A 1 295 ? 29.635 -10.547 -24.272 1.00 87.88 295 LEU A N 1
ATOM 2250 C CA . LEU A 1 295 ? 28.221 -10.869 -24.470 1.00 87.88 295 LEU A CA 1
ATOM 2251 C C . LEU A 1 295 ? 27.487 -9.811 -25.307 1.00 87.88 295 LEU A C 1
ATOM 2253 O O . LEU A 1 295 ? 26.763 -10.153 -26.240 1.00 87.88 295 LEU A O 1
ATOM 2257 N N . LEU A 1 296 ? 27.694 -8.523 -25.013 1.00 86.44 296 LEU A N 1
ATOM 2258 C CA . LEU A 1 296 ? 27.064 -7.419 -25.748 1.00 86.44 296 LEU A CA 1
ATOM 2259 C C . LEU A 1 296 ? 27.551 -7.338 -27.205 1.00 86.44 296 LEU A C 1
ATOM 2261 O O . LEU A 1 296 ? 26.766 -7.020 -28.102 1.00 86.44 296 LEU A O 1
ATOM 2265 N N . GLU A 1 297 ? 28.833 -7.621 -27.458 1.00 84.69 297 GLU A N 1
ATOM 2266 C CA . GLU A 1 297 ? 29.383 -7.684 -28.817 1.00 84.69 297 GLU A CA 1
ATOM 2267 C C . GLU A 1 297 ? 28.850 -8.888 -29.605 1.00 84.69 297 GLU A C 1
ATOM 2269 O O . GLU A 1 297 ? 28.525 -8.737 -30.786 1.00 84.69 297 GLU A O 1
ATOM 2274 N N . GLU A 1 298 ? 28.722 -10.055 -28.966 1.00 87.12 298 GLU A N 1
ATOM 2275 C CA . GLU A 1 298 ? 28.127 -11.253 -29.571 1.00 87.12 298 GLU A CA 1
ATOM 2276 C C . GLU A 1 298 ? 26.648 -11.017 -29.918 1.00 87.12 298 GLU A C 1
ATOM 2278 O O . GLU A 1 298 ? 26.238 -11.257 -31.055 1.00 87.12 298 GLU A O 1
ATOM 2283 N N . ALA A 1 299 ? 25.868 -10.444 -28.993 1.00 86.69 299 ALA A N 1
ATOM 2284 C CA . ALA A 1 299 ? 24.463 -10.098 -29.218 1.00 86.69 299 ALA A CA 1
ATOM 2285 C C . ALA A 1 299 ? 24.280 -9.116 -30.388 1.00 86.69 299 ALA A C 1
ATOM 2287 O O . ALA A 1 299 ? 23.391 -9.297 -31.219 1.00 86.69 299 ALA A O 1
ATOM 2288 N N . GLY A 1 300 ? 25.141 -8.097 -30.489 1.00 83.31 300 GLY A N 1
ATOM 2289 C CA . GLY A 1 300 ? 25.074 -7.094 -31.556 1.00 83.31 300 GLY A CA 1
ATOM 2290 C C . GLY A 1 300 ? 25.503 -7.596 -32.942 1.00 83.31 300 GLY A C 1
ATOM 2291 O O . GLY A 1 300 ? 25.153 -6.971 -33.942 1.00 83.31 300 GLY A O 1
ATOM 2292 N N . ARG A 1 301 ? 26.265 -8.698 -33.021 1.00 84.62 301 ARG A N 1
ATOM 2293 C CA . ARG A 1 301 ? 26.708 -9.329 -34.282 1.00 84.62 301 ARG A CA 1
ATOM 2294 C C . ARG A 1 301 ? 25.892 -10.566 -34.663 1.00 84.62 301 ARG A C 1
ATOM 2296 O O . ARG A 1 301 ? 26.177 -11.176 -35.693 1.00 84.62 301 ARG A O 1
ATOM 2303 N N . SER A 1 302 ? 24.913 -10.950 -33.846 1.00 84.81 302 SER A N 1
ATOM 2304 C CA . SER A 1 302 ? 24.100 -12.138 -34.089 1.00 84.81 302 SER A CA 1
ATOM 2305 C C . SER A 1 302 ? 23.358 -12.036 -35.436 1.00 84.81 302 SER A C 1
ATOM 2307 O O . SER A 1 302 ? 22.739 -11.005 -35.710 1.00 84.81 302 SER A O 1
ATOM 2309 N N . PRO A 1 303 ? 23.388 -13.088 -36.282 1.00 81.62 303 PRO A N 1
ATOM 2310 C CA . PRO A 1 303 ? 22.694 -13.096 -37.573 1.00 81.62 303 PRO A CA 1
ATOM 2311 C C . PRO A 1 303 ? 21.171 -13.031 -37.409 1.00 81.62 303 PRO A C 1
ATOM 2313 O O . PRO A 1 303 ? 20.481 -12.446 -38.240 1.00 81.62 303 PRO A O 1
ATOM 2316 N N . GLN A 1 304 ? 20.657 -13.600 -36.316 1.00 85.56 304 GLN A N 1
ATOM 2317 C CA . GLN A 1 304 ? 19.278 -13.422 -35.889 1.00 85.56 304 GLN A CA 1
ATOM 2318 C C . GLN A 1 304 ? 19.213 -12.263 -34.884 1.00 85.56 304 GLN A C 1
ATOM 2320 O O . GLN A 1 304 ? 19.992 -12.283 -33.924 1.00 85.56 304 GLN A O 1
ATOM 2325 N N . PRO A 1 305 ? 18.324 -11.266 -35.052 1.00 88.12 305 PRO A N 1
ATOM 2326 C CA . PRO A 1 305 ? 18.248 -10.143 -34.127 1.00 88.12 305 PRO A CA 1
ATOM 2327 C C . PRO A 1 305 ? 17.929 -10.616 -32.706 1.00 88.12 305 PRO A C 1
ATOM 2329 O O . PRO A 1 305 ? 17.041 -11.446 -32.502 1.00 88.12 305 PRO A O 1
ATOM 2332 N N . VAL A 1 306 ? 18.646 -10.064 -31.729 1.00 91.06 306 VAL A N 1
ATOM 2333 C CA . VAL A 1 306 ? 18.506 -10.403 -30.309 1.00 91.06 306 VAL A CA 1
ATOM 2334 C C . VAL A 1 306 ? 17.919 -9.215 -29.551 1.00 91.06 306 VAL A C 1
ATOM 2336 O O . VAL A 1 306 ? 18.383 -8.081 -29.698 1.00 91.06 306 VAL A O 1
ATOM 2339 N N . ILE A 1 307 ? 16.915 -9.484 -28.719 1.00 93.50 307 ILE A N 1
ATOM 2340 C CA . ILE A 1 307 ? 16.465 -8.590 -27.652 1.00 93.50 307 ILE A CA 1
ATOM 2341 C C . ILE A 1 307 ? 16.978 -9.161 -26.335 1.00 93.50 307 ILE A C 1
ATOM 2343 O O . ILE A 1 307 ? 16.710 -10.316 -26.009 1.00 93.50 307 ILE A O 1
ATOM 2347 N N . LEU A 1 308 ? 17.712 -8.344 -25.584 1.00 93.38 308 LEU A N 1
ATOM 2348 C CA . LEU A 1 308 ? 18.222 -8.718 -24.271 1.00 93.38 308 LEU A CA 1
ATOM 2349 C C . LEU A 1 308 ? 17.238 -8.264 -23.190 1.00 93.38 308 LEU A C 1
ATOM 2351 O O . LEU A 1 308 ? 16.962 -7.070 -23.084 1.00 93.38 308 LEU A O 1
ATOM 2355 N N . PHE A 1 309 ? 16.722 -9.186 -22.389 1.00 95.44 309 PHE A N 1
ATOM 2356 C CA . PHE A 1 309 ? 15.988 -8.876 -21.171 1.00 95.44 309 PHE A CA 1
ATOM 2357 C C . PHE A 1 309 ? 16.952 -8.866 -19.984 1.00 95.44 309 PHE A C 1
ATOM 2359 O O . PHE A 1 309 ? 17.730 -9.800 -19.803 1.00 95.44 309 PHE A O 1
ATOM 2366 N N . VAL A 1 310 ? 16.920 -7.795 -19.198 1.00 91.81 310 VAL A N 1
ATOM 2367 C CA . VAL A 1 310 ? 17.700 -7.658 -17.969 1.00 91.81 310 VAL A CA 1
ATOM 2368 C C . VAL A 1 310 ? 16.732 -7.387 -16.830 1.00 91.81 310 VAL A C 1
ATOM 2370 O O . VAL A 1 310 ? 16.174 -6.286 -16.739 1.00 91.81 310 VAL A O 1
ATOM 2373 N N . ASP A 1 311 ? 16.540 -8.390 -15.978 1.00 89.81 311 ASP A N 1
ATOM 2374 C CA . ASP A 1 311 ? 15.839 -8.186 -14.719 1.00 89.81 311 ASP A CA 1
ATOM 2375 C C . ASP A 1 311 ? 16.731 -7.409 -13.746 1.00 89.81 311 ASP A C 1
ATOM 2377 O O . ASP A 1 311 ? 17.959 -7.454 -13.839 1.00 89.81 311 ASP A O 1
ATOM 2381 N N . GLU A 1 312 ? 16.106 -6.631 -12.867 1.00 88.06 312 GLU A N 1
ATOM 2382 C CA . GLU A 1 312 ? 16.799 -5.755 -11.919 1.00 88.06 312 GLU A CA 1
ATOM 2383 C C . GLU A 1 312 ? 17.921 -4.922 -12.568 1.00 88.06 312 GLU A C 1
ATOM 2385 O O . GLU A 1 312 ? 19.049 -4.855 -12.081 1.00 88.06 312 GLU A O 1
ATOM 2390 N N . VAL A 1 313 ? 17.634 -4.249 -13.688 1.00 87.69 313 VAL A N 1
ATOM 2391 C CA . VAL A 1 313 ? 18.651 -3.557 -14.510 1.00 87.69 313 VAL A CA 1
ATOM 2392 C C . VAL A 1 313 ? 19.461 -2.503 -13.737 1.00 87.69 313 VAL A C 1
ATOM 2394 O O . VAL A 1 313 ? 20.574 -2.147 -14.127 1.00 87.69 313 VAL A O 1
ATOM 2397 N N . HIS A 1 314 ? 18.933 -2.009 -12.616 1.00 83.31 314 HIS A N 1
ATOM 2398 C CA . HIS A 1 314 ? 19.640 -1.111 -11.710 1.00 83.31 314 HIS A CA 1
ATOM 2399 C C . HIS A 1 314 ? 20.878 -1.760 -11.066 1.00 83.31 314 HIS A C 1
ATOM 2401 O O . HIS A 1 314 ? 21.811 -1.036 -10.739 1.00 83.31 314 HIS A O 1
ATOM 2407 N N . THR A 1 315 ? 20.946 -3.088 -10.933 1.00 81.31 315 THR A N 1
ATOM 2408 C CA . THR A 1 315 ? 22.128 -3.811 -10.423 1.00 81.31 315 THR A CA 1
ATOM 2409 C C . THR A 1 315 ? 23.361 -3.580 -11.301 1.00 81.31 315 THR A C 1
ATOM 2411 O O . THR A 1 315 ? 24.478 -3.482 -10.795 1.00 81.31 315 THR A O 1
ATOM 2414 N N . LEU A 1 316 ? 23.155 -3.385 -12.610 1.00 76.38 316 LEU A N 1
ATOM 2415 C CA . LEU A 1 316 ? 24.203 -3.058 -13.583 1.00 76.38 316 LEU A CA 1
ATOM 2416 C C . LEU A 1 316 ? 24.561 -1.560 -13.616 1.00 76.38 316 LEU A C 1
ATOM 2418 O O . LEU A 1 316 ? 25.594 -1.182 -14.167 1.00 76.38 316 LEU A O 1
ATOM 2422 N N . VAL A 1 317 ? 23.699 -0.695 -13.073 1.00 72.12 317 VAL A N 1
ATOM 2423 C CA . VAL A 1 317 ? 23.804 0.775 -13.179 1.00 72.12 317 VAL A CA 1
ATOM 2424 C C . VAL A 1 317 ? 24.138 1.441 -11.835 1.00 72.12 317 VAL A C 1
ATOM 2426 O O . VAL A 1 317 ? 24.662 2.550 -11.798 1.00 72.12 317 VAL A O 1
ATOM 2429 N N . GLY A 1 318 ? 23.835 0.786 -10.715 1.00 55.22 318 GLY A N 1
ATOM 2430 C CA . GLY A 1 318 ? 23.657 1.420 -9.409 1.00 55.22 318 GLY A CA 1
ATOM 2431 C C . GLY A 1 318 ? 24.768 1.228 -8.375 1.00 55.22 318 GLY A C 1
ATOM 2432 O O . GLY A 1 318 ? 24.599 1.666 -7.239 1.00 55.22 318 GLY A O 1
ATOM 2433 N N . ALA A 1 319 ? 25.909 0.636 -8.720 1.00 42.94 319 ALA A N 1
ATOM 2434 C CA . ALA A 1 319 ? 26.927 0.220 -7.750 1.00 42.94 319 ALA A CA 1
ATOM 2435 C C . ALA A 1 319 ? 28.093 1.210 -7.565 1.00 42.94 319 ALA A C 1
ATOM 2437 O O . ALA A 1 319 ? 29.271 0.865 -7.588 1.00 42.94 319 ALA A O 1
ATOM 2438 N N . GLY A 1 320 ? 27.762 2.481 -7.348 1.00 42.16 320 GLY A N 1
ATOM 2439 C CA . GLY A 1 320 ? 28.751 3.522 -7.051 1.00 42.16 320 GLY A CA 1
ATOM 2440 C C . GLY A 1 320 ? 29.180 3.623 -5.580 1.00 42.16 320 GLY A C 1
ATOM 2441 O O . GLY A 1 320 ? 29.902 4.558 -5.252 1.00 42.16 320 GLY A O 1
ATOM 2442 N N . GLY A 1 321 ? 28.723 2.739 -4.678 1.00 41.56 321 GLY A N 1
ATOM 2443 C CA . GLY A 1 321 ? 28.873 2.970 -3.229 1.00 41.56 321 GLY A CA 1
ATOM 2444 C C . GLY A 1 321 ? 29.064 1.764 -2.303 1.00 41.56 321 GLY A C 1
ATOM 2445 O O . GLY A 1 321 ? 29.349 1.984 -1.131 1.00 41.56 321 GLY A O 1
ATOM 2446 N N . ALA A 1 322 ? 28.957 0.518 -2.771 1.00 35.97 322 ALA A N 1
ATOM 2447 C CA . ALA A 1 322 ? 29.277 -0.661 -1.960 1.00 35.97 322 ALA A CA 1
ATOM 2448 C C . ALA A 1 322 ? 29.950 -1.747 -2.811 1.00 35.97 322 ALA A C 1
ATOM 2450 O O . ALA A 1 322 ? 29.656 -1.910 -3.992 1.00 35.97 322 ALA A O 1
ATOM 2451 N N . SER A 1 323 ? 30.898 -2.438 -2.191 1.00 42.59 323 SER A N 1
ATOM 2452 C CA . SER A 1 323 ? 31.884 -3.360 -2.749 1.00 42.59 323 SER A CA 1
ATOM 2453 C C . SER A 1 323 ? 31.284 -4.460 -3.642 1.00 42.59 323 SER A C 1
ATOM 2455 O O . SER A 1 323 ? 30.636 -5.366 -3.131 1.00 42.59 323 SER A O 1
ATOM 2457 N N . GLY A 1 324 ? 31.561 -4.441 -4.954 1.00 44.44 324 GLY A N 1
ATOM 2458 C CA . GLY A 1 324 ? 31.477 -5.656 -5.783 1.00 44.44 324 GLY A CA 1
ATOM 2459 C C . GLY A 1 324 ? 31.116 -5.470 -7.256 1.00 44.44 324 GLY A C 1
ATOM 2460 O O . GLY A 1 324 ? 31.781 -6.042 -8.114 1.00 44.44 324 GLY A O 1
ATOM 2461 N N . THR A 1 325 ? 30.114 -4.658 -7.588 1.00 45.97 325 THR A N 1
ATOM 2462 C CA . THR A 1 325 ? 29.654 -4.491 -8.976 1.00 45.97 325 THR A CA 1
ATOM 2463 C C . THR A 1 325 ? 30.218 -3.197 -9.572 1.00 45.97 325 THR A C 1
ATOM 2465 O O . THR A 1 325 ? 30.112 -2.116 -9.005 1.00 45.97 325 THR A O 1
ATOM 2468 N N . GLY A 1 326 ? 30.944 -3.303 -10.686 1.00 53.31 326 GLY A N 1
ATOM 2469 C CA . GLY A 1 326 ? 31.480 -2.143 -11.403 1.00 53.31 326 GLY A CA 1
ATOM 2470 C C . GLY A 1 326 ? 30.391 -1.315 -12.089 1.00 53.31 326 GLY A C 1
ATOM 2471 O O . GLY A 1 326 ? 29.250 -1.751 -12.215 1.00 53.31 326 GLY A O 1
ATOM 2472 N N . ASP A 1 327 ? 30.754 -0.124 -12.575 1.00 63.22 327 ASP A N 1
ATOM 2473 C CA . ASP A 1 327 ? 29.873 0.785 -13.326 1.00 63.22 327 ASP A CA 1
ATOM 2474 C C . ASP A 1 327 ? 29.650 0.264 -14.765 1.00 63.22 327 ASP A C 1
ATOM 2476 O O . ASP A 1 327 ? 30.119 0.834 -15.757 1.00 63.22 327 ASP A O 1
ATOM 2480 N N . ALA A 1 328 ? 28.952 -0.871 -14.882 1.00 66.31 328 ALA A N 1
ATOM 2481 C CA . ALA A 1 328 ? 28.605 -1.514 -16.150 1.00 66.31 328 ALA A CA 1
ATOM 2482 C C . ALA A 1 328 ? 27.690 -0.646 -17.033 1.00 66.31 328 ALA A C 1
ATOM 2484 O O . ALA A 1 328 ? 27.596 -0.875 -18.246 1.00 66.31 328 ALA A O 1
ATOM 2485 N N . ALA A 1 329 ? 27.100 0.422 -16.482 1.00 69.81 329 ALA A N 1
ATOM 2486 C CA . ALA A 1 329 ? 26.392 1.435 -17.256 1.00 69.81 329 ALA A CA 1
ATOM 2487 C C . ALA A 1 329 ? 27.277 2.036 -18.361 1.00 69.81 329 ALA A C 1
ATOM 2489 O O . ALA A 1 329 ? 26.785 2.319 -19.457 1.00 69.81 329 ALA A O 1
ATOM 2490 N N . ASN A 1 330 ? 28.586 2.183 -18.129 1.00 72.50 330 ASN A N 1
ATOM 2491 C CA . ASN A 1 330 ? 29.511 2.717 -19.134 1.00 72.50 330 ASN A CA 1
ATOM 2492 C C . ASN A 1 330 ? 29.727 1.774 -20.327 1.00 72.50 330 ASN A C 1
ATOM 2494 O O . ASN A 1 330 ? 30.018 2.248 -21.426 1.00 72.50 330 ASN A O 1
ATOM 2498 N N . LEU A 1 331 ? 29.523 0.466 -20.152 1.00 76.31 331 LEU A N 1
ATOM 2499 C CA . LEU A 1 331 ? 29.581 -0.519 -21.238 1.00 76.31 331 LEU A CA 1
ATOM 2500 C C . LEU A 1 331 ? 28.256 -0.603 -22.009 1.00 76.31 331 LEU A C 1
ATOM 2502 O O . LEU A 1 331 ? 28.259 -0.798 -23.226 1.00 76.31 331 LEU A O 1
ATOM 2506 N N . LEU A 1 332 ? 27.126 -0.387 -21.328 1.00 77.88 332 LEU A N 1
ATOM 2507 C CA . LEU A 1 332 ? 25.793 -0.402 -21.939 1.00 77.88 332 LEU A CA 1
ATOM 2508 C C . LEU A 1 332 ? 25.504 0.867 -22.757 1.00 77.88 332 LEU A C 1
ATOM 2510 O O . LEU A 1 332 ? 24.951 0.786 -23.857 1.00 77.88 332 LEU A O 1
ATOM 2514 N N . LYS A 1 333 ? 25.920 2.048 -22.274 1.00 81.12 333 LYS A N 1
ATOM 2515 C CA . LYS A 1 333 ? 25.647 3.352 -22.915 1.00 81.12 333 LYS A CA 1
ATOM 2516 C C . LYS A 1 333 ? 26.013 3.397 -24.411 1.00 81.12 333 LYS A C 1
ATOM 2518 O O . LYS A 1 333 ? 25.164 3.822 -25.200 1.00 81.12 333 LYS A O 1
ATOM 2523 N N . PRO A 1 334 ? 27.208 2.957 -24.862 1.00 76.88 334 PRO A N 1
ATOM 2524 C CA . PRO A 1 334 ? 27.576 2.999 -26.276 1.00 76.88 334 PRO A CA 1
ATOM 2525 C C . PRO A 1 334 ? 26.768 2.022 -27.139 1.00 76.88 334 PRO A C 1
ATOM 2527 O O . PRO A 1 334 ? 26.406 2.368 -28.265 1.00 76.88 334 PRO A O 1
ATOM 2530 N N . ALA A 1 335 ? 26.471 0.822 -26.629 1.00 76.88 335 ALA A N 1
ATOM 2531 C CA . ALA A 1 335 ? 25.691 -0.192 -27.343 1.00 76.88 335 ALA A CA 1
ATOM 2532 C C . ALA A 1 335 ? 24.235 0.261 -27.552 1.00 76.88 335 ALA A C 1
ATOM 2534 O O . ALA A 1 335 ? 23.716 0.193 -28.669 1.00 76.88 335 ALA A O 1
ATOM 2535 N N . LEU A 1 336 ? 23.625 0.840 -26.513 1.00 79.12 336 LEU A N 1
ATOM 2536 C CA . LEU A 1 336 ? 22.283 1.426 -26.567 1.00 79.12 336 LEU A CA 1
ATOM 2537 C C . LEU A 1 336 ? 22.237 2.683 -27.451 1.00 79.12 336 LEU A C 1
ATOM 2539 O O . LEU A 1 336 ? 21.258 2.932 -28.155 1.00 79.12 336 LEU A O 1
ATOM 2543 N N . ALA A 1 337 ? 23.300 3.496 -27.447 1.00 72.62 337 ALA A N 1
ATOM 2544 C CA . ALA A 1 337 ? 23.355 4.723 -28.237 1.00 72.62 337 ALA A CA 1
ATOM 2545 C C . ALA A 1 337 ? 23.460 4.478 -29.746 1.00 72.62 337 ALA A C 1
ATOM 2547 O O . ALA A 1 337 ? 22.862 5.233 -30.519 1.00 72.62 337 ALA A O 1
ATOM 2548 N N . ARG A 1 338 ? 24.199 3.436 -30.150 1.00 69.88 338 ARG A N 1
ATOM 2549 C CA . ARG A 1 338 ? 24.354 3.025 -31.554 1.00 69.88 338 ARG A CA 1
ATOM 2550 C C . ARG A 1 338 ? 23.131 2.288 -32.108 1.00 69.88 338 ARG A C 1
ATOM 2552 O O . ARG A 1 338 ? 23.049 2.114 -33.317 1.00 69.88 338 ARG A O 1
ATOM 2559 N N . GLY A 1 339 ? 22.190 1.876 -31.252 1.00 69.12 339 GLY A N 1
ATOM 2560 C CA . GLY A 1 339 ? 20.999 1.121 -31.655 1.00 69.12 339 GLY A CA 1
ATOM 2561 C C . GLY A 1 339 ? 21.309 -0.290 -32.163 1.00 69.12 339 GLY A C 1
ATOM 2562 O O . GLY A 1 339 ? 20.461 -0.901 -32.805 1.00 69.12 339 GLY A O 1
ATOM 2563 N N . THR A 1 340 ? 22.518 -0.793 -31.891 1.00 69.81 340 THR A N 1
ATOM 2564 C CA . THR A 1 340 ? 22.976 -2.140 -32.268 1.00 69.81 340 THR A CA 1
ATOM 2565 C C . THR A 1 340 ? 22.407 -3.225 -31.359 1.00 69.81 340 THR A C 1
ATOM 2567 O O . THR A 1 340 ? 22.458 -4.394 -31.712 1.00 69.81 340 THR A O 1
ATOM 2570 N N . LEU A 1 341 ? 21.881 -2.843 -30.193 1.00 82.44 341 LEU A N 1
ATOM 2571 C CA . LEU A 1 341 ? 21.271 -3.736 -29.216 1.00 82.44 341 LEU A CA 1
ATOM 2572 C C . LEU A 1 341 ? 19.912 -3.171 -28.799 1.00 82.44 341 LEU A C 1
ATOM 2574 O O . LEU A 1 341 ? 19.808 -1.975 -28.515 1.00 82.44 341 LEU A O 1
ATOM 2578 N N . ARG A 1 342 ? 18.891 -4.031 -28.762 1.00 89.44 342 ARG A N 1
ATOM 2579 C CA . ARG A 1 342 ? 17.597 -3.733 -28.140 1.00 89.44 342 ARG A CA 1
ATOM 2580 C C . ARG A 1 342 ? 17.549 -4.400 -26.775 1.00 89.44 342 ARG A C 1
ATOM 2582 O O . ARG A 1 342 ? 17.894 -5.575 -26.655 1.00 89.44 342 ARG A O 1
ATOM 2589 N N . THR A 1 343 ? 17.108 -3.658 -25.771 1.00 91.88 343 THR A N 1
ATOM 2590 C CA . THR A 1 343 ? 17.082 -4.134 -24.390 1.00 91.88 343 THR A CA 1
ATOM 2591 C C . THR A 1 343 ? 15.729 -3.857 -23.754 1.00 91.88 343 THR A C 1
ATOM 2593 O O . THR A 1 343 ? 15.195 -2.758 -23.891 1.00 91.88 343 THR A O 1
ATOM 2596 N N . ILE A 1 344 ? 15.197 -4.849 -23.048 1.00 95.31 344 ILE A N 1
ATOM 2597 C CA . ILE A 1 344 ? 14.070 -4.710 -22.128 1.00 95.31 344 ILE A CA 1
ATOM 2598 C C . ILE A 1 344 ? 14.670 -4.728 -20.724 1.00 95.31 344 ILE A C 1
ATOM 2600 O O . ILE A 1 344 ? 15.340 -5.689 -20.359 1.00 95.31 344 ILE A O 1
ATOM 2604 N N . GLY A 1 345 ? 14.494 -3.658 -19.957 1.00 93.62 345 GLY A N 1
ATOM 2605 C CA . GLY A 1 345 ? 14.917 -3.623 -18.554 1.00 93.62 345 GLY A CA 1
ATOM 2606 C C . GLY A 1 345 ? 13.718 -3.753 -17.625 1.00 93.62 345 GLY A C 1
ATOM 2607 O O . GLY A 1 345 ? 12.661 -3.215 -17.947 1.00 93.62 345 GLY A O 1
ATOM 2608 N N . ALA A 1 346 ? 13.881 -4.384 -16.467 1.00 94.81 346 ALA A N 1
ATOM 2609 C CA . ALA A 1 346 ? 12.918 -4.316 -15.369 1.00 94.81 346 ALA A CA 1
ATOM 2610 C C . ALA A 1 346 ? 13.582 -3.780 -14.092 1.00 94.81 346 ALA A C 1
ATOM 2612 O O . ALA A 1 346 ? 14.748 -4.052 -13.824 1.00 94.81 346 ALA A O 1
ATOM 2613 N N . THR A 1 347 ? 12.869 -2.957 -13.322 1.00 92.19 347 THR A N 1
ATOM 2614 C CA . THR A 1 347 ? 13.345 -2.426 -12.030 1.00 92.19 347 THR A CA 1
ATOM 2615 C C . THR A 1 347 ? 12.169 -1.939 -11.182 1.00 92.19 347 THR A C 1
ATOM 2617 O O . THR A 1 347 ? 11.058 -1.745 -11.692 1.00 92.19 347 THR A O 1
ATOM 2620 N N . THR A 1 348 ? 12.383 -1.736 -9.884 1.00 90.19 348 THR A N 1
ATOM 2621 C CA . THR A 1 348 ? 11.401 -1.066 -9.030 1.00 90.19 348 THR A CA 1
ATOM 2622 C C . THR A 1 348 ? 11.397 0.448 -9.249 1.00 90.19 348 THR A C 1
ATOM 2624 O O . THR A 1 348 ? 12.340 1.042 -9.778 1.00 90.19 348 THR A O 1
ATOM 2627 N N . TRP A 1 349 ? 10.303 1.109 -8.866 1.00 85.69 349 TRP A N 1
ATOM 2628 C CA . TRP A 1 349 ? 10.180 2.560 -9.031 1.00 85.69 349 TRP A CA 1
ATOM 2629 C C . TRP A 1 349 ? 11.213 3.340 -8.200 1.00 85.69 349 TRP A C 1
ATOM 2631 O O . TRP A 1 349 ? 11.752 4.353 -8.654 1.00 85.69 349 TRP A O 1
ATOM 2641 N N . SER A 1 350 ? 11.521 2.854 -6.996 1.00 82.19 350 SER A N 1
ATOM 2642 C CA . SER A 1 350 ? 12.523 3.442 -6.103 1.00 82.19 350 SER A CA 1
ATOM 2643 C C . SER A 1 350 ? 13.931 3.377 -6.707 1.00 82.19 350 SER A C 1
ATOM 2645 O O . SER A 1 350 ? 14.644 4.385 -6.726 1.00 82.19 350 SER A O 1
ATOM 2647 N N . GLU A 1 351 ? 14.315 2.233 -7.272 1.00 85.81 351 GLU A N 1
ATOM 2648 C CA . GLU A 1 351 ? 15.597 2.041 -7.960 1.00 85.81 351 GLU A CA 1
ATOM 2649 C C . GLU A 1 351 ? 15.706 2.879 -9.231 1.00 85.81 351 GLU A C 1
ATOM 2651 O O . GLU A 1 351 ? 16.748 3.495 -9.470 1.00 85.81 351 GLU A O 1
ATOM 2656 N N . TYR A 1 352 ? 14.628 2.959 -10.019 1.00 87.50 352 TYR A N 1
ATOM 2657 C CA . TYR A 1 352 ? 14.570 3.817 -11.199 1.00 87.50 352 TYR A CA 1
ATOM 2658 C C . TYR A 1 352 ? 14.917 5.268 -10.841 1.00 87.50 352 TYR A C 1
ATOM 2660 O O . TYR A 1 352 ? 15.834 5.842 -11.434 1.00 87.50 352 TYR A O 1
ATOM 2668 N N . LYS A 1 353 ? 14.258 5.841 -9.823 1.00 82.50 353 LYS A N 1
ATOM 2669 C CA . LYS A 1 353 ? 14.536 7.211 -9.359 1.00 82.50 353 LYS A CA 1
ATOM 2670 C C . LYS A 1 353 ? 15.951 7.375 -8.810 1.00 82.50 353 LYS A C 1
ATOM 2672 O O . LYS A 1 353 ? 16.604 8.398 -9.025 1.00 82.50 353 LYS A O 1
ATOM 2677 N N . ARG A 1 354 ? 16.441 6.379 -8.066 1.00 80.12 354 ARG A N 1
ATOM 2678 C CA . ARG A 1 354 ? 17.746 6.456 -7.400 1.00 80.12 354 ARG A CA 1
ATOM 2679 C C . ARG A 1 354 ? 18.914 6.348 -8.380 1.00 80.12 354 ARG A C 1
ATOM 2681 O O . ARG A 1 354 ? 19.890 7.079 -8.197 1.00 80.12 354 ARG A O 1
ATOM 2688 N N . HIS A 1 355 ? 18.812 5.469 -9.379 1.00 79.69 355 HIS A N 1
ATOM 2689 C CA . HIS A 1 355 ? 19.939 5.049 -10.217 1.00 79.69 355 HIS A CA 1
ATOM 2690 C C . HIS A 1 355 ? 19.792 5.396 -11.707 1.00 79.69 355 HIS A C 1
ATOM 2692 O O . HIS A 1 355 ? 20.791 5.731 -12.334 1.00 79.69 355 HIS A O 1
ATOM 2698 N N . ILE A 1 356 ? 18.586 5.356 -12.284 1.00 83.00 356 ILE A N 1
ATOM 2699 C CA . ILE A 1 356 ? 18.388 5.500 -13.741 1.00 83.00 356 ILE A CA 1
ATOM 2700 C C . ILE A 1 356 ? 17.971 6.926 -14.124 1.00 83.00 356 ILE A C 1
ATOM 2702 O O . ILE A 1 356 ? 18.531 7.491 -15.061 1.00 83.00 356 ILE A O 1
ATOM 2706 N N . GLU A 1 357 ? 17.035 7.540 -13.393 1.00 84.56 357 GLU A N 1
ATOM 2707 C CA . GLU A 1 357 ? 16.529 8.897 -13.670 1.00 84.56 357 GLU A CA 1
ATOM 2708 C C . GLU A 1 357 ? 17.633 9.961 -13.572 1.00 84.56 357 GLU A C 1
ATOM 2710 O O . GLU A 1 357 ? 17.660 10.922 -14.344 1.00 84.56 357 GLU A O 1
ATOM 2715 N N . LYS A 1 358 ? 18.590 9.756 -12.660 1.00 80.94 358 LYS A N 1
ATOM 2716 C CA . LYS A 1 358 ? 19.738 10.651 -12.469 1.00 80.94 358 LYS A CA 1
ATOM 2717 C C . LYS A 1 358 ? 20.722 10.648 -13.641 1.00 80.94 358 LYS A C 1
ATOM 2719 O O . LYS A 1 358 ? 21.533 11.568 -13.716 1.00 80.94 358 LYS A O 1
ATOM 2724 N N . ASP A 1 359 ? 20.670 9.658 -14.537 1.00 82.06 359 ASP A N 1
ATOM 2725 C CA . ASP A 1 359 ? 21.563 9.551 -15.693 1.00 82.06 359 ASP A CA 1
ATOM 2726 C C . ASP A 1 359 ? 20.864 10.018 -16.996 1.00 82.06 359 ASP A C 1
ATOM 2728 O O . ASP A 1 359 ? 20.015 9.311 -17.562 1.00 82.06 359 ASP A O 1
ATOM 2732 N N . PRO A 1 360 ? 21.240 11.192 -17.550 1.00 81.75 360 PRO A N 1
ATOM 2733 C CA . PRO A 1 360 ? 20.660 11.717 -18.787 1.00 81.75 360 PRO A CA 1
ATOM 2734 C C . PRO A 1 360 ? 20.914 10.842 -20.023 1.00 81.75 360 PRO A C 1
ATOM 2736 O O . PRO A 1 360 ? 20.207 10.968 -21.026 1.00 81.75 360 PRO A O 1
ATOM 2739 N N . ALA A 1 361 ? 21.952 10.000 -20.017 1.00 80.94 361 ALA A N 1
ATOM 2740 C CA . ALA A 1 361 ? 22.263 9.129 -21.144 1.00 80.94 361 ALA A CA 1
ATOM 2741 C C . ALA A 1 361 ? 21.310 7.931 -21.196 1.00 80.94 361 ALA A C 1
ATOM 2743 O O . ALA A 1 361 ? 20.870 7.568 -22.288 1.00 80.94 361 ALA A O 1
ATOM 2744 N N . LEU A 1 362 ? 20.956 7.355 -20.043 1.00 81.94 362 LEU A N 1
ATOM 2745 C CA . LEU A 1 362 ? 20.046 6.209 -19.954 1.00 81.94 362 LEU A CA 1
ATOM 2746 C C . LEU A 1 362 ? 18.584 6.621 -20.170 1.00 81.94 362 LEU A C 1
ATOM 2748 O O . LEU A 1 362 ? 17.892 5.999 -20.976 1.00 81.94 362 LEU A O 1
ATOM 2752 N N . THR A 1 363 ? 18.139 7.730 -19.573 1.00 83.62 363 THR A N 1
ATOM 2753 C CA . THR A 1 363 ? 16.776 8.283 -19.765 1.00 83.62 363 THR A CA 1
ATOM 2754 C C . THR A 1 363 ? 16.461 8.651 -21.222 1.00 83.62 363 THR A C 1
ATOM 2756 O O . THR A 1 363 ? 15.316 8.581 -21.665 1.00 83.62 363 THR A O 1
ATOM 2759 N N . ARG A 1 364 ? 17.476 8.988 -22.028 1.00 83.94 364 ARG A N 1
ATOM 2760 C CA . ARG A 1 364 ? 17.318 9.226 -23.477 1.00 83.94 364 ARG A CA 1
ATOM 2761 C C . ARG A 1 364 ? 17.219 7.947 -24.315 1.00 83.94 364 ARG A C 1
ATOM 2763 O O . ARG A 1 364 ? 16.910 8.036 -25.505 1.00 83.94 364 ARG A O 1
ATOM 2770 N N . ARG A 1 365 ? 17.544 6.779 -23.755 1.00 86.25 365 ARG A N 1
ATOM 2771 C CA . ARG A 1 365 ? 17.587 5.492 -24.476 1.00 86.25 365 ARG A CA 1
ATOM 2772 C C . ARG A 1 365 ? 16.496 4.533 -24.044 1.00 86.25 365 ARG A C 1
ATOM 2774 O O . ARG A 1 365 ? 16.039 3.772 -24.897 1.00 86.25 365 ARG A O 1
ATOM 2781 N N . PHE A 1 366 ? 16.069 4.622 -22.792 1.00 90.38 366 PHE A N 1
ATOM 2782 C CA . PHE A 1 366 ? 14.929 3.891 -22.274 1.00 90.38 366 PHE A CA 1
ATOM 2783 C C . PHE A 1 366 ? 13.633 4.695 -22.397 1.00 90.38 366 PHE A C 1
ATOM 2785 O O . PHE A 1 366 ? 13.618 5.914 -22.236 1.00 90.38 366 PHE A O 1
ATOM 2792 N N . GLN A 1 367 ? 12.544 3.993 -22.682 1.00 92.38 367 GLN A N 1
ATOM 2793 C CA . GLN A 1 367 ? 11.183 4.480 -22.523 1.00 92.38 367 GLN A CA 1
ATOM 2794 C C . GLN A 1 367 ? 10.583 3.768 -21.316 1.00 92.38 367 GLN A C 1
ATOM 2796 O O . GLN A 1 367 ? 10.473 2.545 -21.313 1.00 92.38 367 GLN A O 1
ATOM 2801 N N . VAL A 1 368 ? 10.183 4.537 -20.309 1.00 92.69 368 VAL A N 1
ATOM 2802 C CA . VAL A 1 368 ? 9.524 3.990 -19.121 1.00 92.69 368 VAL A CA 1
ATOM 2803 C C . VAL A 1 368 ? 8.143 3.462 -19.510 1.00 92.69 368 VAL A C 1
ATOM 2805 O O . VAL A 1 368 ? 7.368 4.181 -20.151 1.00 92.69 368 VAL A O 1
ATOM 2808 N N . LEU A 1 369 ? 7.869 2.215 -19.129 1.00 94.00 369 LEU A N 1
ATOM 2809 C CA . LEU A 1 369 ? 6.569 1.556 -19.175 1.00 94.00 369 LEU A CA 1
ATOM 2810 C C . LEU A 1 369 ? 6.212 1.155 -17.741 1.00 94.00 369 LEU A C 1
ATOM 2812 O O . LEU A 1 369 ? 6.830 0.263 -17.162 1.00 94.00 369 LEU A O 1
ATOM 2816 N N . GLN A 1 370 ? 5.253 1.859 -17.149 1.00 90.50 370 GLN A N 1
ATOM 2817 C CA . GLN A 1 370 ? 4.865 1.629 -15.764 1.00 90.50 370 GLN A CA 1
ATOM 2818 C C . GLN A 1 370 ? 3.883 0.459 -15.679 1.00 90.50 370 GLN A C 1
ATOM 2820 O O . GLN A 1 370 ? 2.835 0.493 -16.317 1.00 90.50 370 GLN A O 1
ATOM 2825 N N . ILE A 1 371 ? 4.225 -0.553 -14.884 1.00 92.56 371 ILE A N 1
ATOM 2826 C CA . ILE A 1 371 ? 3.362 -1.698 -14.593 1.00 92.56 371 ILE A CA 1
ATOM 2827 C C . ILE A 1 371 ? 2.770 -1.478 -13.206 1.00 92.56 371 ILE A C 1
ATOM 2829 O O . ILE A 1 371 ? 3.487 -1.487 -12.203 1.00 92.56 371 ILE A O 1
ATOM 2833 N N . ALA A 1 372 ? 1.462 -1.242 -13.170 1.00 87.06 372 ALA A N 1
ATOM 2834 C CA . ALA A 1 372 ? 0.712 -1.104 -11.932 1.00 87.06 372 ALA A CA 1
ATOM 2835 C C . ALA A 1 372 ? 0.307 -2.476 -11.370 1.00 87.06 372 ALA A C 1
ATOM 2837 O O . ALA A 1 372 ? 0.180 -3.463 -12.109 1.00 87.06 372 ALA A O 1
ATOM 2838 N N . GLU A 1 373 ? 0.086 -2.515 -10.055 1.00 88.00 373 GLU A N 1
ATOM 2839 C CA . GLU A 1 373 ? -0.640 -3.611 -9.415 1.00 88.00 373 GLU A CA 1
ATOM 2840 C C . GLU A 1 373 ? -2.041 -3.712 -10.055 1.00 88.00 373 GLU A C 1
ATOM 2842 O O . GLU A 1 373 ? -2.691 -2.678 -10.237 1.00 88.00 373 GLU A O 1
ATOM 2847 N N . PRO A 1 374 ? -2.486 -4.911 -10.471 1.00 89.81 374 PRO A N 1
ATOM 2848 C CA . PRO A 1 374 ? -3.809 -5.095 -11.047 1.00 89.81 374 PRO A CA 1
ATOM 2849 C C . PRO A 1 374 ? -4.898 -4.923 -9.982 1.00 89.81 374 PRO A C 1
ATOM 2851 O O . PRO A 1 374 ? -4.717 -5.294 -8.822 1.00 89.81 374 PRO A O 1
ATOM 2854 N N . GLU A 1 375 ? -6.054 -4.405 -10.397 1.00 86.06 375 GLU A N 1
ATOM 2855 C CA . GLU A 1 375 ? -7.263 -4.418 -9.568 1.00 86.06 375 GLU A CA 1
ATOM 2856 C C . GLU A 1 375 ? -7.766 -5.860 -9.355 1.00 86.06 375 GLU A C 1
ATOM 2858 O O . GLU A 1 375 ? -7.349 -6.786 -10.055 1.00 86.06 375 GLU A O 1
ATOM 2863 N N . GLU A 1 376 ? -8.680 -6.066 -8.400 1.00 87.88 376 GLU A N 1
ATOM 2864 C CA . GLU A 1 376 ? -9.124 -7.410 -7.998 1.00 87.88 376 GLU A CA 1
ATOM 2865 C C . GLU A 1 376 ? -9.645 -8.257 -9.168 1.00 87.88 376 GLU A C 1
ATOM 2867 O O . GLU A 1 376 ? -9.277 -9.423 -9.283 1.00 87.88 376 GLU A O 1
ATOM 2872 N N . ILE A 1 377 ? -10.465 -7.686 -10.059 1.00 90.19 377 ILE A N 1
ATOM 2873 C CA . ILE A 1 377 ? -11.069 -8.432 -11.176 1.00 90.19 377 ILE A CA 1
ATOM 2874 C C . ILE A 1 377 ? -9.995 -8.915 -12.174 1.00 90.19 377 ILE A C 1
ATOM 2876 O O . ILE A 1 377 ? -9.910 -10.127 -12.384 1.00 90.19 377 ILE A O 1
ATOM 2880 N N . PRO A 1 378 ? -9.124 -8.045 -12.735 1.00 89.38 378 PRO A N 1
ATOM 2881 C CA . PRO A 1 378 ? -8.000 -8.499 -13.558 1.00 89.38 378 PRO A CA 1
ATOM 2882 C C . PRO A 1 378 ? -7.064 -9.476 -12.833 1.00 89.38 378 PRO A C 1
ATOM 2884 O O . PRO A 1 378 ? -6.583 -10.431 -13.436 1.00 89.38 378 PRO A O 1
ATOM 2887 N N . ALA A 1 379 ? -6.820 -9.282 -11.531 1.00 92.12 379 ALA A N 1
ATOM 2888 C CA . ALA A 1 379 ? -5.989 -10.196 -10.749 1.00 92.12 379 ALA A CA 1
ATOM 2889 C C . ALA A 1 379 ? -6.616 -11.597 -10.629 1.00 92.12 379 ALA A C 1
ATOM 2891 O O . ALA A 1 379 ? -5.897 -12.592 -10.688 1.00 92.12 379 ALA A O 1
ATOM 2892 N N . MET A 1 380 ? -7.944 -11.701 -10.503 1.00 93.94 380 MET A N 1
ATOM 2893 C CA . MET A 1 380 ? -8.644 -12.991 -10.522 1.00 93.94 380 MET A CA 1
ATOM 2894 C C . MET A 1 380 ? -8.472 -13.702 -11.866 1.00 93.94 380 MET A C 1
ATOM 2896 O O . MET A 1 380 ? -8.237 -14.906 -11.884 1.00 93.94 380 MET A O 1
ATOM 2900 N N . GLU A 1 381 ? -8.552 -12.983 -12.988 1.00 91.56 381 GLU A N 1
ATOM 2901 C CA . GLU A 1 381 ? -8.321 -13.555 -14.324 1.00 91.56 381 GLU A CA 1
ATOM 2902 C C . GLU A 1 381 ? -6.876 -14.039 -14.512 1.00 91.56 381 GLU A C 1
ATOM 2904 O O . GLU A 1 381 ? -6.656 -15.109 -15.085 1.00 91.56 381 GLU A O 1
ATOM 2909 N N . MET A 1 382 ? -5.902 -13.301 -13.968 1.00 91.75 382 MET A N 1
ATOM 2910 C CA . MET A 1 382 ? -4.493 -13.713 -13.927 1.00 91.75 382 MET A CA 1
ATOM 2911 C C . MET A 1 382 ? -4.309 -15.018 -13.153 1.00 91.75 382 MET A C 1
ATOM 2913 O O . MET A 1 382 ? -3.702 -15.960 -13.655 1.00 91.75 382 MET A O 1
ATOM 2917 N N . VAL A 1 383 ? -4.864 -15.100 -11.939 1.00 93.44 383 VAL A N 1
ATOM 2918 C CA . VAL A 1 383 ? -4.735 -16.299 -11.098 1.00 93.44 383 VAL A CA 1
ATOM 2919 C C . VAL A 1 383 ? -5.464 -17.491 -11.724 1.00 93.44 383 VAL A C 1
ATOM 2921 O O . VAL A 1 383 ? -4.925 -18.593 -11.699 1.00 93.44 383 VAL A O 1
ATOM 2924 N N . ARG A 1 384 ? -6.633 -17.285 -12.354 1.00 93.69 384 ARG A N 1
ATOM 2925 C CA . ARG A 1 384 ? -7.354 -18.339 -13.096 1.00 93.69 384 ARG A CA 1
ATOM 2926 C C . ARG A 1 384 ? -6.514 -18.949 -14.214 1.00 93.69 384 ARG A C 1
ATOM 2928 O O . ARG A 1 384 ? -6.575 -20.156 -14.402 1.00 93.69 384 ARG A O 1
ATOM 2935 N N . GLY A 1 385 ? -5.718 -18.141 -14.917 1.00 90.06 385 GLY A N 1
ATOM 2936 C CA . GLY A 1 385 ? -4.821 -18.633 -15.967 1.00 90.06 385 GLY A CA 1
ATOM 2937 C C . GLY A 1 385 ? -3.798 -19.661 -15.468 1.00 90.06 385 GLY A C 1
ATOM 2938 O O . GLY A 1 385 ? -3.382 -20.522 -16.235 1.00 90.06 385 GLY A O 1
ATOM 2939 N N . LEU A 1 386 ? -3.439 -19.612 -14.182 1.00 90.56 386 LEU A N 1
ATOM 2940 C CA . LEU A 1 386 ? -2.449 -20.495 -13.558 1.00 90.56 386 LEU A CA 1
ATOM 2941 C C . LEU A 1 386 ? -3.062 -21.699 -12.831 1.00 90.56 386 LEU A C 1
ATOM 2943 O O . LEU A 1 386 ? -2.316 -22.565 -12.370 1.00 90.56 386 LEU A O 1
ATOM 2947 N N . VAL A 1 387 ? -4.394 -21.772 -12.713 1.00 93.31 387 VAL A N 1
ATOM 2948 C CA . VAL A 1 387 ? -5.078 -22.844 -11.971 1.00 93.31 387 VAL A CA 1
ATOM 2949 C C . VAL A 1 387 ? -4.720 -24.211 -12.547 1.00 93.31 387 VAL A C 1
ATOM 2951 O O . VAL A 1 387 ? -4.219 -25.047 -11.804 1.00 93.31 387 VAL A O 1
ATOM 2954 N N . ASP A 1 388 ? -4.840 -24.403 -13.861 1.00 91.38 388 ASP A N 1
ATOM 2955 C CA . ASP A 1 388 ? -4.522 -25.678 -14.518 1.00 91.38 388 ASP A CA 1
ATOM 2956 C C . ASP A 1 388 ? -3.075 -26.140 -14.264 1.00 91.38 388 ASP A C 1
ATOM 2958 O O . ASP A 1 388 ? -2.806 -27.340 -14.150 1.00 91.38 388 ASP A O 1
ATOM 2962 N N . THR A 1 389 ? -2.123 -25.200 -14.198 1.00 91.19 389 THR A N 1
ATOM 2963 C CA . THR A 1 389 ? -0.717 -25.503 -13.895 1.00 91.19 389 THR A CA 1
ATOM 2964 C C . THR A 1 389 ? -0.568 -25.947 -12.438 1.00 91.19 389 THR A C 1
ATOM 2966 O O . THR A 1 389 ? 0.068 -26.970 -12.170 1.00 91.19 389 THR A O 1
ATOM 2969 N N . LEU A 1 390 ? -1.179 -25.218 -11.498 1.00 91.69 390 LEU A N 1
ATOM 2970 C CA . LEU A 1 390 ? -1.128 -25.524 -10.064 1.00 91.69 390 LEU A CA 1
ATOM 2971 C C . LEU A 1 390 ? -1.829 -26.848 -9.728 1.00 91.69 390 LEU A C 1
ATOM 2973 O O . LEU A 1 390 ? -1.292 -27.643 -8.956 1.00 91.69 390 LEU A O 1
ATOM 2977 N N . GLU A 1 391 ? -2.985 -27.118 -10.337 1.00 92.12 391 GLU A N 1
ATOM 2978 C CA . GLU A 1 391 ? -3.728 -28.370 -10.164 1.00 92.12 391 GLU A CA 1
ATOM 2979 C C . GLU A 1 391 ? -2.902 -29.577 -10.613 1.00 92.12 391 GLU A C 1
ATOM 2981 O O . GLU A 1 391 ? -2.790 -30.557 -9.877 1.00 92.12 391 GLU A O 1
ATOM 2986 N N . LYS A 1 392 ? -2.251 -29.497 -11.782 1.00 90.44 392 LYS A N 1
ATOM 2987 C CA . LYS A 1 392 ? -1.369 -30.566 -12.281 1.00 90.44 392 LYS A CA 1
ATOM 2988 C C . LYS A 1 392 ? -0.127 -30.751 -11.417 1.00 90.44 392 LYS A C 1
ATOM 2990 O O . LYS A 1 392 ? 0.307 -31.884 -11.227 1.00 90.44 392 LYS A O 1
ATOM 2995 N N . HIS A 1 393 ? 0.456 -29.659 -10.924 1.00 91.38 393 HIS A N 1
ATOM 2996 C CA . HIS A 1 393 ? 1.668 -29.710 -10.109 1.00 91.38 393 HIS A CA 1
ATOM 2997 C C . HIS A 1 393 ? 1.419 -30.378 -8.750 1.00 91.38 393 HIS A C 1
ATOM 2999 O O . HIS A 1 393 ? 2.201 -31.228 -8.328 1.00 91.38 393 HIS A O 1
ATOM 3005 N N . HIS A 1 394 ? 0.326 -30.013 -8.074 1.00 92.06 394 HIS A N 1
ATOM 3006 C CA . HIS A 1 394 ? 0.002 -30.521 -6.734 1.00 92.06 394 HIS A CA 1
ATOM 3007 C C . HIS A 1 394 ? -0.947 -31.723 -6.738 1.00 92.06 394 HIS A C 1
ATOM 3009 O O . HIS A 1 394 ? -1.129 -32.345 -5.695 1.00 92.06 394 HIS A O 1
ATOM 3015 N N . ASN A 1 395 ? -1.524 -32.066 -7.893 1.00 88.88 395 ASN A N 1
ATOM 3016 C CA . ASN A 1 395 ? -2.527 -33.118 -8.065 1.00 88.88 395 ASN A CA 1
ATOM 3017 C C . ASN A 1 395 ? -3.746 -32.929 -7.139 1.00 88.88 395 ASN A C 1
ATOM 3019 O O . ASN A 1 395 ? -4.176 -33.850 -6.443 1.00 88.88 395 ASN A O 1
ATOM 3023 N N . VAL A 1 396 ? -4.278 -31.706 -7.113 1.00 90.88 396 VAL A N 1
ATOM 3024 C CA . VAL A 1 396 ? -5.446 -31.298 -6.312 1.00 90.88 396 VAL A CA 1
ATOM 3025 C C . VAL A 1 396 ? -6.394 -30.461 -7.158 1.00 90.88 396 VAL A C 1
ATOM 3027 O O . VAL A 1 396 ? -5.977 -29.873 -8.149 1.00 90.88 396 VAL A O 1
ATOM 3030 N N . LEU A 1 397 ? -7.655 -30.384 -6.738 1.00 90.44 397 LEU A N 1
ATOM 3031 C CA . LEU A 1 397 ? -8.684 -29.584 -7.397 1.00 90.44 397 LEU A CA 1
ATOM 3032 C C . LEU A 1 397 ? -8.806 -28.217 -6.710 1.00 90.44 397 LEU A C 1
ATOM 3034 O O . LEU A 1 397 ? -8.818 -28.141 -5.475 1.00 90.44 397 LEU A O 1
ATOM 3038 N N . ILE A 1 398 ? -8.876 -27.142 -7.493 1.00 93.56 398 ILE A N 1
ATOM 3039 C CA . ILE A 1 398 ? -8.957 -25.762 -7.012 1.00 93.56 398 ILE A CA 1
ATOM 3040 C C . ILE A 1 398 ? -10.290 -25.148 -7.439 1.00 93.56 398 ILE A C 1
ATOM 3042 O O . ILE A 1 398 ? -10.576 -24.971 -8.621 1.00 93.56 398 ILE A O 1
ATOM 3046 N N . LEU A 1 399 ? -11.110 -24.753 -6.464 1.00 92.31 399 LEU A N 1
ATOM 3047 C CA . LEU A 1 399 ? -12.386 -24.102 -6.745 1.00 92.31 399 LEU A CA 1
ATOM 3048 C C . LEU A 1 399 ? -12.213 -22.625 -7.134 1.00 92.31 399 LEU A C 1
ATOM 3050 O O . LEU A 1 399 ? -11.367 -21.912 -6.594 1.00 92.31 399 LEU A O 1
ATOM 3054 N N . ASP A 1 400 ? -13.109 -22.104 -7.979 1.00 93.25 400 ASP A N 1
ATOM 3055 C CA . ASP A 1 400 ? -13.129 -20.671 -8.332 1.00 93.25 400 ASP A CA 1
ATOM 3056 C C . ASP A 1 400 ? -13.349 -19.760 -7.106 1.00 93.25 400 ASP A C 1
ATOM 3058 O O . ASP A 1 400 ? -12.813 -18.652 -7.034 1.00 93.25 400 ASP A O 1
ATOM 3062 N N . GLU A 1 401 ? -14.094 -20.225 -6.099 1.00 93.06 401 GLU A N 1
ATOM 3063 C CA . GLU A 1 401 ? -14.229 -19.498 -4.831 1.00 93.06 401 GLU A CA 1
ATOM 3064 C C . GLU A 1 401 ? -12.898 -19.364 -4.076 1.00 93.06 401 GLU A C 1
ATOM 3066 O O . GLU A 1 401 ? -12.683 -18.349 -3.414 1.00 93.06 401 GLU A O 1
ATOM 3071 N N . ALA A 1 402 ? -11.977 -20.324 -4.215 1.00 94.50 402 ALA A N 1
ATOM 3072 C CA . ALA A 1 402 ? -10.646 -20.233 -3.629 1.00 94.50 402 ALA A CA 1
ATOM 3073 C C . ALA A 1 402 ? -9.783 -19.205 -4.359 1.00 94.50 402 ALA A C 1
ATOM 3075 O O . ALA A 1 402 ? -9.061 -18.459 -3.705 1.00 94.50 402 ALA A O 1
ATOM 3076 N N . VAL A 1 403 ? -9.904 -19.095 -5.686 1.00 95.62 403 VAL A N 1
ATOM 3077 C CA . VAL A 1 403 ? -9.231 -18.042 -6.466 1.00 95.62 403 VAL A CA 1
ATOM 3078 C C . VAL A 1 403 ? -9.719 -16.658 -6.038 1.00 95.62 403 VAL A C 1
ATOM 3080 O O . VAL A 1 403 ? -8.911 -15.776 -5.735 1.00 95.62 403 VAL A O 1
ATOM 3083 N N . ARG A 1 404 ? -11.043 -16.473 -5.942 1.00 94.50 404 ARG A N 1
ATOM 3084 C CA . ARG A 1 404 ? -11.641 -15.220 -5.453 1.00 94.50 404 ARG A CA 1
ATOM 3085 C C . ARG A 1 404 ? -11.174 -14.888 -4.038 1.00 94.50 404 ARG A C 1
ATOM 3087 O O . ARG A 1 404 ? -10.717 -13.770 -3.800 1.00 94.50 404 ARG A O 1
ATOM 3094 N N . ALA A 1 405 ? -11.224 -15.861 -3.128 1.00 91.38 405 ALA A N 1
ATOM 3095 C CA . ALA A 1 405 ? -10.760 -15.694 -1.756 1.00 91.38 405 ALA A CA 1
ATOM 3096 C C . ALA A 1 405 ? -9.258 -15.382 -1.691 1.00 91.38 405 ALA A C 1
ATOM 3098 O O . ALA A 1 405 ? -8.854 -14.513 -0.924 1.00 91.38 405 ALA A O 1
ATOM 3099 N N . ALA A 1 406 ? -8.426 -16.031 -2.510 1.00 95.25 406 ALA A N 1
ATOM 3100 C CA . ALA A 1 406 ? -6.985 -15.805 -2.521 1.00 95.25 406 ALA A CA 1
ATOM 3101 C C . ALA A 1 406 ? -6.653 -14.369 -2.927 1.00 95.25 406 ALA A C 1
ATOM 3103 O O . ALA A 1 406 ? -5.824 -13.732 -2.279 1.00 95.25 406 ALA A O 1
ATOM 3104 N N . VAL A 1 407 ? -7.336 -13.820 -3.935 1.00 94.50 407 VAL A N 1
ATOM 3105 C CA . VAL A 1 407 ? -7.168 -12.417 -4.339 1.00 94.50 407 VAL A CA 1
ATOM 3106 C C . VAL A 1 407 ? -7.687 -11.467 -3.258 1.00 94.50 407 VAL A C 1
ATOM 3108 O O . VAL A 1 407 ? -6.923 -10.634 -2.779 1.00 94.50 407 VAL A O 1
ATOM 3111 N N . GLN A 1 408 ? -8.937 -11.617 -2.814 1.00 88.38 408 GLN A N 1
ATOM 3112 C CA . GLN A 1 408 ? -9.568 -10.688 -1.863 1.00 88.38 408 GLN A CA 1
ATOM 3113 C C . GLN A 1 408 ? -8.875 -10.681 -0.493 1.00 88.38 408 GLN A C 1
ATOM 3115 O O . GLN A 1 408 ? -8.557 -9.622 0.055 1.00 88.38 408 GLN A O 1
ATOM 3120 N N . LEU A 1 409 ? -8.592 -11.862 0.064 1.00 85.94 409 LEU A N 1
ATOM 3121 C CA . LEU A 1 409 ? -7.966 -11.981 1.380 1.00 85.94 409 LEU A CA 1
ATOM 3122 C C . LEU A 1 409 ? -6.499 -11.546 1.342 1.00 85.94 409 LEU A C 1
ATOM 3124 O O . LEU A 1 409 ? -6.054 -10.860 2.261 1.00 85.94 409 LEU A O 1
ATOM 3128 N N . SER A 1 410 ? -5.744 -11.877 0.289 1.00 88.25 410 SER A N 1
ATOM 3129 C CA . SER A 1 410 ? -4.357 -11.406 0.176 1.00 88.25 410 SER A CA 1
ATOM 3130 C C . SER A 1 410 ? -4.281 -9.897 -0.071 1.00 88.25 410 SER A C 1
ATOM 3132 O O . SER A 1 410 ? -3.416 -9.233 0.501 1.00 88.25 410 SER A O 1
ATOM 3134 N N . HIS A 1 411 ? -5.202 -9.322 -0.854 1.00 81.44 411 HIS A N 1
ATOM 3135 C CA . HIS A 1 411 ? -5.283 -7.875 -1.055 1.00 81.44 411 HIS A CA 1
ATOM 3136 C C . HIS A 1 411 ? -5.490 -7.138 0.274 1.00 81.44 411 HIS A C 1
ATOM 3138 O O . HIS A 1 411 ? -4.789 -6.168 0.556 1.00 81.44 411 HIS A O 1
ATOM 3144 N N . ARG A 1 412 ? -6.378 -7.661 1.127 1.00 73.56 412 ARG A N 1
ATOM 3145 C CA . ARG A 1 412 ? -6.738 -7.063 2.417 1.00 73.56 412 ARG A CA 1
ATOM 3146 C C . ARG A 1 412 ? -5.719 -7.297 3.532 1.00 73.56 412 ARG A C 1
ATOM 3148 O O . ARG A 1 412 ? -5.373 -6.362 4.248 1.00 73.56 412 ARG A O 1
ATOM 3155 N N . TYR A 1 413 ? -5.286 -8.541 3.725 1.00 74.25 413 TYR A N 1
ATOM 3156 C CA . TYR A 1 413 ? -4.535 -8.954 4.915 1.00 74.25 413 TYR A CA 1
ATOM 3157 C C . TYR A 1 413 ? -3.024 -9.090 4.679 1.00 74.25 413 TYR A C 1
ATOM 3159 O O . TYR A 1 413 ? -2.270 -9.214 5.641 1.00 74.25 413 TYR A O 1
ATOM 3167 N N . ILE A 1 414 ? -2.558 -9.025 3.424 1.00 78.44 414 ILE A N 1
ATOM 3168 C CA . ILE A 1 414 ? -1.133 -9.097 3.063 1.00 78.44 414 ILE A CA 1
ATOM 3169 C C . ILE A 1 414 ? -0.742 -7.839 2.252 1.00 78.44 414 ILE A C 1
ATOM 3171 O O . ILE A 1 414 ? -0.450 -7.927 1.056 1.00 78.44 414 ILE A O 1
ATOM 3175 N N . PRO A 1 415 ? -0.734 -6.637 2.869 1.00 71.44 415 PRO A N 1
ATOM 3176 C CA . PRO A 1 415 ? -0.471 -5.377 2.163 1.00 71.44 415 PRO A CA 1
ATOM 3177 C C . PRO A 1 415 ? 1.008 -5.170 1.798 1.00 71.44 415 PRO A C 1
ATOM 3179 O O . PRO A 1 415 ? 1.319 -4.358 0.936 1.00 71.44 415 PRO A O 1
ATOM 3182 N N . ALA A 1 416 ? 1.931 -5.895 2.438 1.00 72.12 416 ALA A N 1
ATOM 3183 C CA . ALA A 1 416 ? 3.371 -5.769 2.190 1.00 72.12 416 ALA A CA 1
ATOM 3184 C C . ALA A 1 416 ? 3.832 -6.395 0.856 1.00 72.12 416 ALA A C 1
ATOM 3186 O O . ALA A 1 416 ? 4.985 -6.230 0.464 1.00 72.12 416 ALA A O 1
ATOM 3187 N N . ARG A 1 417 ? 2.951 -7.137 0.175 1.00 83.69 417 ARG A N 1
ATOM 3188 C CA . ARG A 1 417 ? 3.193 -7.775 -1.126 1.00 83.69 417 ARG A CA 1
ATOM 3189 C C . ARG A 1 417 ? 2.136 -7.306 -2.124 1.00 83.69 417 ARG A C 1
ATOM 3191 O O . ARG A 1 417 ? 1.048 -6.889 -1.722 1.00 83.69 417 ARG A O 1
ATOM 3198 N N . GLN A 1 418 ? 2.435 -7.431 -3.412 1.00 88.12 418 GLN A N 1
ATOM 3199 C CA . GLN A 1 418 ? 1.556 -6.960 -4.483 1.00 88.12 418 GLN A CA 1
ATOM 3200 C C . GLN A 1 418 ? 0.807 -8.097 -5.174 1.00 88.12 418 GLN A C 1
ATOM 3202 O O . GLN A 1 418 ? 1.292 -9.230 -5.238 1.00 88.12 418 GLN A O 1
ATOM 3207 N N . LEU A 1 419 ? -0.383 -7.794 -5.695 1.00 90.19 419 LEU A N 1
ATOM 3208 C CA . LEU A 1 419 ? -1.064 -8.639 -6.672 1.00 90.19 419 LEU A CA 1
ATOM 3209 C C . LEU A 1 419 ? -0.304 -8.624 -8.016 1.00 90.19 419 LEU A C 1
ATOM 3211 O O . LEU A 1 419 ? 0.279 -7.600 -8.383 1.00 90.19 419 LEU A O 1
ATOM 3215 N N . PRO A 1 420 ? -0.329 -9.726 -8.785 1.00 93.75 420 PRO A N 1
ATOM 3216 C CA . PRO A 1 420 ? -0.972 -11.008 -8.474 1.00 93.75 420 PRO A CA 1
ATOM 3217 C C . PRO A 1 420 ? -0.110 -11.959 -7.612 1.00 93.75 420 PRO A C 1
ATOM 3219 O O . PRO A 1 420 ? -0.639 -12.943 -7.099 1.00 93.75 420 PRO A O 1
ATOM 3222 N N . ASP A 1 421 ? 1.180 -11.668 -7.397 1.00 93.75 421 ASP A N 1
ATOM 3223 C CA . ASP A 1 421 ? 2.154 -12.565 -6.739 1.00 93.75 421 ASP A CA 1
ATOM 3224 C C . ASP A 1 421 ? 1.691 -13.118 -5.381 1.00 93.75 421 ASP A C 1
ATOM 3226 O O . ASP A 1 421 ? 1.770 -14.323 -5.125 1.00 93.75 421 ASP A O 1
ATOM 3230 N N . LYS A 1 422 ? 1.150 -12.2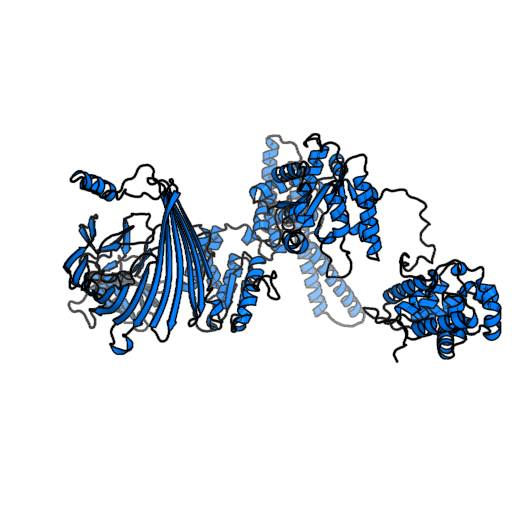60 -4.508 1.00 92.06 422 LYS A N 1
ATOM 3231 C CA . LYS A 1 422 ? 0.677 -12.698 -3.184 1.00 92.06 422 LYS A CA 1
ATOM 3232 C C . LYS A 1 422 ? -0.507 -13.663 -3.244 1.00 92.06 422 LYS A C 1
ATOM 3234 O O . LYS A 1 422 ? -0.595 -14.546 -2.395 1.00 92.06 422 LYS A O 1
ATOM 3239 N N . ALA A 1 423 ? -1.394 -13.511 -4.228 1.00 95.12 423 ALA A N 1
ATOM 3240 C CA . ALA A 1 423 ? -2.548 -14.385 -4.403 1.00 95.12 423 ALA A CA 1
ATOM 3241 C C . ALA A 1 423 ? -2.114 -15.743 -4.967 1.00 95.12 423 ALA A C 1
ATOM 3243 O O . ALA A 1 423 ? -2.562 -16.773 -4.474 1.00 95.12 423 ALA A O 1
ATOM 3244 N N . ILE A 1 424 ? -1.181 -15.742 -5.926 1.00 94.25 424 ILE A N 1
ATOM 3245 C CA . ILE A 1 424 ? -0.583 -16.962 -6.487 1.00 94.25 424 ILE A CA 1
ATOM 3246 C C . ILE A 1 424 ? 0.157 -17.735 -5.392 1.00 94.25 424 ILE A C 1
ATOM 3248 O O . ILE A 1 424 ? -0.119 -18.909 -5.184 1.00 94.25 424 ILE A O 1
ATOM 3252 N N . SER A 1 425 ? 1.024 -17.063 -4.625 1.00 93.94 425 SER A N 1
ATOM 3253 C CA . SER A 1 425 ? 1.760 -17.676 -3.507 1.00 93.94 425 SER A CA 1
ATOM 3254 C C . SER A 1 425 ? 0.824 -18.294 -2.460 1.00 93.94 425 SER A C 1
ATOM 3256 O O . SER A 1 425 ? 1.102 -19.359 -1.905 1.00 93.94 425 SER A O 1
ATOM 3258 N N . LEU A 1 426 ? -0.284 -17.609 -2.161 1.00 93.88 426 LEU A N 1
ATOM 3259 C CA . LEU A 1 426 ? -1.283 -18.075 -1.205 1.00 93.88 426 LEU A CA 1
ATOM 3260 C C . LEU A 1 426 ? -2.035 -19.304 -1.731 1.00 93.88 426 LEU A C 1
ATOM 3262 O O . LEU A 1 426 ? -2.229 -20.263 -0.986 1.00 93.88 426 LEU A O 1
ATOM 3266 N N . LEU A 1 427 ? -2.422 -19.288 -3.007 1.00 95.38 427 LEU A N 1
ATOM 3267 C CA . LEU A 1 427 ? -3.116 -20.398 -3.653 1.00 95.38 427 LEU A CA 1
ATOM 3268 C C . LEU A 1 427 ? -2.210 -21.628 -3.809 1.00 95.38 427 LEU A C 1
ATOM 3270 O O . LEU A 1 427 ? -2.649 -22.738 -3.535 1.00 95.38 427 LEU A O 1
ATOM 3274 N N . ASP A 1 428 ? -0.939 -21.427 -4.156 1.00 95.31 428 ASP A N 1
ATOM 3275 C CA . ASP A 1 428 ? 0.086 -22.474 -4.236 1.00 95.31 428 ASP A CA 1
ATOM 3276 C C . ASP A 1 428 ? 0.311 -23.149 -2.873 1.00 95.31 428 ASP A C 1
ATOM 3278 O O . ASP A 1 428 ? 0.278 -24.374 -2.746 1.00 95.31 428 ASP A O 1
ATOM 3282 N N . THR A 1 429 ? 0.403 -22.348 -1.806 1.00 94.31 429 THR A N 1
ATOM 3283 C CA . THR A 1 429 ? 0.485 -22.866 -0.429 1.00 94.31 429 THR A CA 1
ATOM 3284 C C . THR A 1 429 ? -0.782 -23.635 -0.039 1.00 94.31 429 THR A C 1
ATOM 3286 O O . THR A 1 429 ? -0.707 -24.630 0.687 1.00 94.31 429 THR A O 1
ATOM 3289 N N . ALA A 1 430 ? -1.950 -23.199 -0.518 1.00 94.12 430 ALA A N 1
ATOM 3290 C CA . ALA A 1 430 ? -3.220 -23.877 -0.283 1.00 94.12 430 ALA A CA 1
ATOM 3291 C C . ALA A 1 430 ? -3.303 -25.222 -1.000 1.00 94.12 430 ALA A C 1
ATOM 3293 O O . ALA A 1 430 ? -3.657 -26.217 -0.366 1.00 94.12 430 ALA A O 1
ATOM 3294 N N . ALA A 1 431 ? -2.887 -25.272 -2.262 1.00 94.38 431 ALA A N 1
ATOM 3295 C CA . ALA A 1 431 ? -2.781 -26.503 -3.031 1.00 94.38 431 ALA A CA 1
ATOM 3296 C C . ALA A 1 431 ? -1.818 -27.499 -2.367 1.00 94.38 431 ALA A C 1
ATOM 3298 O O . ALA A 1 431 ? -2.199 -28.642 -2.105 1.00 94.38 431 ALA A O 1
ATOM 3299 N N . ALA A 1 432 ? -0.627 -27.040 -1.969 1.00 92.94 432 ALA A N 1
ATOM 3300 C CA . ALA A 1 432 ? 0.346 -27.861 -1.254 1.00 92.94 432 ALA A CA 1
ATOM 3301 C C . ALA A 1 432 ? -0.204 -28.389 0.083 1.00 92.94 432 ALA A C 1
ATOM 3303 O O . ALA A 1 432 ? 0.013 -29.548 0.442 1.00 92.94 432 ALA A O 1
ATOM 3304 N N . ARG A 1 433 ? -0.946 -27.564 0.835 1.00 89.62 433 ARG A N 1
ATOM 3305 C CA . ARG A 1 433 ? -1.551 -27.976 2.109 1.00 89.62 433 ARG A CA 1
ATOM 3306 C C . ARG A 1 433 ? -2.612 -29.054 1.913 1.00 89.62 433 ARG A C 1
ATOM 3308 O O . ARG A 1 433 ? -2.599 -30.034 2.655 1.00 89.62 433 ARG A O 1
ATOM 3315 N N . VAL A 1 434 ? -3.494 -28.900 0.927 1.00 91.25 434 VAL A N 1
ATOM 3316 C CA . VAL A 1 434 ? -4.503 -29.918 0.598 1.00 91.25 434 VAL A CA 1
ATOM 3317 C C . VAL A 1 434 ? -3.820 -31.221 0.182 1.00 91.25 434 VAL A C 1
ATOM 3319 O O . VAL A 1 434 ? -4.115 -32.265 0.768 1.00 91.25 434 VAL A O 1
ATOM 3322 N N . ALA A 1 435 ? -2.826 -31.154 -0.710 1.00 90.56 435 ALA A N 1
ATOM 3323 C CA . ALA A 1 435 ? -2.044 -32.315 -1.141 1.00 90.56 435 ALA A CA 1
ATOM 3324 C C . ALA A 1 435 ? -1.389 -33.049 0.045 1.00 90.56 435 ALA A C 1
ATOM 3326 O O . ALA A 1 435 ? -1.442 -34.277 0.142 1.00 90.56 435 ALA A O 1
ATOM 3327 N N . LEU A 1 436 ? -0.832 -32.305 1.008 1.00 89.25 436 LEU A N 1
ATOM 3328 C CA . LEU A 1 436 ? -0.270 -32.880 2.230 1.00 89.25 436 LEU A CA 1
ATOM 3329 C C . LEU A 1 436 ? -1.324 -33.606 3.074 1.00 89.25 436 LEU A C 1
ATOM 3331 O O . LEU A 1 436 ? -1.034 -34.694 3.571 1.00 89.25 436 LEU A O 1
ATOM 3335 N N . THR A 1 437 ? -2.533 -33.051 3.224 1.00 88.25 437 THR A N 1
ATOM 3336 C CA . THR A 1 437 ? -3.600 -33.698 4.013 1.00 88.25 437 THR A CA 1
ATOM 3337 C C . THR A 1 437 ? -4.106 -35.008 3.408 1.00 88.25 437 THR A C 1
ATOM 3339 O O . THR A 1 437 ? -4.534 -35.888 4.153 1.00 88.25 437 THR A O 1
ATOM 3342 N N . LEU A 1 438 ? -4.007 -35.166 2.083 1.00 85.44 438 LEU A N 1
ATOM 3343 C CA . LEU A 1 438 ? -4.397 -36.389 1.375 1.00 85.44 438 LEU A CA 1
ATOM 3344 C C . LEU A 1 438 ? -3.374 -37.523 1.537 1.00 85.44 438 LEU A C 1
ATOM 3346 O O . LEU A 1 438 ? -3.737 -38.695 1.500 1.00 85.44 438 LEU A O 1
ATOM 3350 N N . HIS A 1 439 ? -2.092 -37.199 1.729 1.00 84.06 439 HIS A N 1
ATOM 3351 C CA . HIS A 1 439 ? -1.018 -38.202 1.738 1.00 84.06 439 HIS A CA 1
ATOM 3352 C C . HIS A 1 439 ? -0.347 -38.409 3.100 1.00 84.06 439 HIS A C 1
ATOM 3354 O O . HIS A 1 439 ? 0.334 -39.416 3.301 1.00 84.06 439 HIS A O 1
ATOM 3360 N N . THR A 1 440 ? -0.518 -37.482 4.044 1.00 87.31 440 THR A N 1
ATOM 3361 C CA . THR A 1 440 ? 0.241 -37.457 5.302 1.00 87.31 440 THR A CA 1
ATOM 3362 C C . THR A 1 440 ? -0.689 -37.431 6.521 1.00 87.31 440 THR A C 1
ATOM 3364 O O . THR A 1 440 ? -1.704 -36.736 6.494 1.00 87.31 440 THR A O 1
ATOM 3367 N N . PRO A 1 441 ? -0.349 -38.125 7.631 1.00 86.75 441 PRO A N 1
ATOM 3368 C CA . PRO A 1 441 ? -1.099 -38.003 8.877 1.00 86.75 441 PRO A CA 1
ATOM 3369 C C . PRO A 1 441 ? -1.112 -36.556 9.388 1.00 86.75 441 PRO A C 1
ATOM 3371 O O . PRO A 1 441 ? -0.064 -35.901 9.344 1.00 86.75 441 PRO A O 1
ATOM 3374 N N . PRO A 1 442 ? -2.233 -36.072 9.946 1.00 87.62 442 PRO A N 1
ATOM 3375 C CA . PRO A 1 442 ? -2.352 -34.709 10.451 1.00 87.62 442 PRO A CA 1
ATOM 3376 C C . PRO A 1 442 ? -1.405 -34.458 11.629 1.00 87.62 442 PRO A C 1
ATOM 3378 O O . PRO A 1 442 ? -1.040 -35.373 12.375 1.00 87.62 442 PRO A O 1
ATOM 3381 N N . ALA A 1 443 ? -1.040 -33.190 11.834 1.00 84.94 443 ALA A N 1
ATOM 3382 C CA . ALA A 1 443 ? -0.095 -32.784 12.875 1.00 84.94 443 ALA A CA 1
ATOM 3383 C C . ALA A 1 443 ? -0.525 -33.229 14.286 1.00 84.94 443 ALA A C 1
ATOM 3385 O O . ALA A 1 443 ? 0.322 -33.628 15.081 1.00 84.94 443 ALA A O 1
ATOM 3386 N N . SER A 1 444 ? -1.829 -33.238 14.583 1.00 86.19 444 SER A N 1
ATOM 3387 C CA . SER A 1 444 ? -2.376 -33.728 15.857 1.00 86.19 444 SER A CA 1
ATOM 3388 C C . SER A 1 444 ? -2.050 -35.206 16.105 1.00 86.19 444 SER A C 1
ATOM 3390 O O . SER A 1 444 ? -1.581 -35.563 17.185 1.00 86.19 444 SER A O 1
ATOM 3392 N N . VAL A 1 445 ? -2.213 -36.059 15.090 1.00 90.06 445 VAL A N 1
ATOM 3393 C CA . VAL A 1 445 ? -1.873 -37.489 15.156 1.00 90.06 445 VAL A CA 1
ATOM 3394 C C . VAL A 1 445 ? -0.362 -37.676 15.279 1.00 90.06 445 VAL A C 1
ATOM 3396 O O . VAL A 1 445 ? 0.094 -38.455 16.115 1.00 90.06 445 VAL A O 1
ATOM 3399 N N . GLN A 1 446 ? 0.438 -36.940 14.500 1.00 89.31 446 GLN A N 1
ATOM 3400 C CA . GLN A 1 446 ? 1.902 -37.014 14.593 1.00 89.31 446 GLN A CA 1
ATOM 3401 C C . GLN A 1 446 ? 2.412 -36.601 15.981 1.00 89.31 446 GLN A C 1
ATOM 3403 O O . GLN A 1 446 ? 3.265 -37.279 16.557 1.00 89.31 446 GLN A O 1
ATOM 3408 N N . PHE A 1 447 ? 1.850 -35.532 16.544 1.00 90.06 447 PHE A N 1
ATOM 3409 C CA . PHE A 1 447 ? 2.186 -35.036 17.873 1.00 90.06 447 PHE A CA 1
ATOM 3410 C C . PHE A 1 447 ? 1.819 -36.040 18.970 1.00 90.06 447 PHE A C 1
ATOM 3412 O O . PHE A 1 447 ? 2.649 -36.330 19.833 1.00 90.06 447 PHE A O 1
ATOM 3419 N N . LEU A 1 448 ? 0.623 -36.638 18.908 1.00 92.00 448 LEU A N 1
ATOM 3420 C CA . LEU A 1 448 ? 0.206 -37.691 19.839 1.00 92.00 448 LEU A CA 1
ATOM 3421 C C . LEU A 1 448 ? 1.110 -38.929 19.741 1.00 92.00 448 LEU A C 1
ATOM 3423 O O . LEU A 1 448 ? 1.539 -39.444 20.773 1.00 92.00 448 LEU A O 1
ATOM 3427 N N . ARG A 1 449 ? 1.494 -39.357 18.528 1.00 94.31 449 ARG A N 1
ATOM 3428 C CA . ARG A 1 449 ? 2.474 -40.444 18.326 1.00 94.31 449 ARG A CA 1
ATOM 3429 C C . ARG A 1 449 ? 3.824 -40.119 18.962 1.00 94.31 449 ARG A C 1
ATOM 3431 O O . ARG A 1 449 ? 4.429 -40.983 19.596 1.00 94.31 449 ARG A O 1
ATOM 3438 N N . GLN A 1 450 ? 4.302 -38.883 18.818 1.00 93.69 450 GLN A N 1
ATOM 3439 C CA . GLN A 1 450 ? 5.573 -38.455 19.401 1.00 93.69 450 GLN A CA 1
ATOM 3440 C C . GLN A 1 450 ? 5.509 -38.383 20.934 1.00 93.69 450 GLN A C 1
ATOM 3442 O O . GLN A 1 450 ? 6.434 -38.860 21.594 1.00 93.69 450 GLN A O 1
ATOM 3447 N N . GLN A 1 451 ? 4.423 -37.851 21.507 1.00 93.81 451 GLN A N 1
ATOM 3448 C CA . GLN A 1 451 ? 4.216 -37.832 22.960 1.00 93.81 451 GLN A CA 1
ATOM 3449 C C . GLN A 1 451 ? 4.119 -39.239 23.544 1.00 93.81 451 GLN A C 1
ATOM 3451 O O . GLN A 1 451 ? 4.748 -39.519 24.564 1.00 93.81 451 GLN A O 1
ATOM 3456 N N . LEU A 1 452 ? 3.369 -40.129 22.889 1.00 95.06 452 LEU A N 1
ATOM 3457 C CA . LEU A 1 452 ? 3.239 -41.519 23.309 1.00 95.06 452 LEU A CA 1
ATOM 3458 C C . LEU A 1 452 ? 4.607 -42.207 23.298 1.00 95.06 452 LEU A C 1
ATOM 3460 O O . LEU A 1 452 ? 5.007 -42.784 24.305 1.00 95.06 452 LEU A O 1
ATOM 3464 N N . LYS A 1 453 ? 5.381 -42.045 22.218 1.00 95.12 453 LYS A N 1
ATOM 3465 C CA . LYS A 1 453 ? 6.739 -42.593 22.108 1.00 95.12 453 LYS A CA 1
ATOM 3466 C C . LYS A 1 453 ? 7.678 -42.058 23.197 1.00 95.12 453 LYS A C 1
ATOM 3468 O O . LYS A 1 453 ? 8.470 -42.820 23.750 1.00 95.12 453 LYS A O 1
ATOM 3473 N N . ALA A 1 454 ? 7.596 -40.767 23.523 1.00 93.62 454 ALA A N 1
ATOM 3474 C CA . ALA A 1 454 ? 8.383 -40.168 24.601 1.00 93.62 454 ALA A CA 1
ATOM 3475 C C . ALA A 1 454 ? 7.999 -40.747 25.975 1.00 93.62 454 ALA A C 1
ATOM 3477 O O . ALA A 1 454 ? 8.879 -41.153 26.736 1.00 93.62 454 ALA A O 1
ATOM 3478 N N . ALA A 1 455 ? 6.698 -40.863 26.260 1.00 92.94 455 ALA A N 1
ATOM 3479 C CA . ALA A 1 455 ? 6.187 -41.436 27.505 1.00 92.94 455 ALA A CA 1
ATOM 3480 C C . ALA A 1 455 ? 6.533 -42.931 27.644 1.00 92.94 455 ALA A C 1
ATOM 3482 O O . ALA A 1 455 ? 6.915 -43.393 28.719 1.00 92.94 455 ALA A O 1
ATOM 3483 N N . GLU A 1 456 ? 6.473 -43.700 26.556 1.00 94.31 456 GLU A N 1
ATOM 3484 C CA . GLU A 1 456 ? 6.899 -45.103 26.532 1.00 94.31 456 GLU A CA 1
ATOM 3485 C C . GLU A 1 456 ? 8.402 -45.262 26.771 1.00 94.31 456 GLU A C 1
ATOM 3487 O O . GLU A 1 456 ? 8.829 -46.203 27.451 1.00 94.31 456 GLU A O 1
ATOM 3492 N N . MET A 1 457 ? 9.209 -44.336 26.249 1.00 92.94 457 MET A N 1
ATOM 3493 C CA . MET A 1 457 ? 10.643 -44.316 26.504 1.00 92.94 457 MET A CA 1
ATOM 3494 C C . MET A 1 457 ? 10.941 -43.991 27.972 1.00 92.94 457 MET A C 1
ATOM 3496 O O . MET A 1 457 ? 11.744 -44.701 28.582 1.00 92.94 457 MET A O 1
ATOM 3500 N N . GLU A 1 458 ? 10.244 -43.021 28.576 1.00 92.12 458 GLU A N 1
ATOM 3501 C CA . GLU A 1 458 ? 10.327 -42.738 30.020 1.00 92.12 458 GLU A CA 1
ATOM 3502 C C . GLU A 1 458 ? 9.917 -43.965 30.849 1.00 92.12 458 GLU A C 1
ATOM 3504 O O . GLU A 1 458 ? 10.643 -44.364 31.762 1.00 92.12 458 GLU A O 1
ATOM 3509 N N . ARG A 1 459 ? 8.837 -44.660 30.463 1.00 92.50 459 ARG A N 1
ATOM 3510 C CA . ARG A 1 459 ? 8.406 -45.911 31.109 1.00 92.50 459 ARG A CA 1
ATOM 3511 C C . ARG A 1 459 ? 9.507 -46.967 31.049 1.00 92.50 459 ARG A C 1
ATOM 3513 O O . ARG A 1 459 ? 9.764 -47.642 32.042 1.00 92.50 459 ARG A O 1
ATOM 3520 N N . SER A 1 460 ? 10.177 -47.106 29.905 1.00 91.12 460 SER A N 1
ATOM 3521 C CA . SER A 1 460 ? 11.273 -48.069 29.744 1.00 91.12 460 SER A CA 1
ATOM 3522 C C . SER A 1 460 ? 12.481 -47.754 30.642 1.00 91.12 460 SER A C 1
ATOM 3524 O O . SER A 1 460 ? 13.165 -48.672 31.099 1.00 91.12 460 SER A O 1
ATOM 3526 N N . LEU A 1 461 ? 12.741 -46.470 30.918 1.00 90.12 461 LEU A N 1
ATOM 3527 C CA . LEU A 1 461 ? 13.809 -46.028 31.815 1.00 90.12 461 LEU A CA 1
ATOM 3528 C C . LEU A 1 461 ? 13.441 -46.276 33.281 1.00 90.12 461 LEU A C 1
ATOM 3530 O O . LEU A 1 461 ? 14.259 -46.834 34.012 1.00 90.12 461 LEU A O 1
ATOM 3534 N N . LEU A 1 462 ? 12.209 -45.955 33.686 1.00 88.12 462 LEU A N 1
ATOM 3535 C CA . LEU A 1 462 ? 11.701 -46.244 35.033 1.00 88.12 462 LEU A CA 1
ATOM 3536 C C . LEU A 1 462 ? 11.714 -47.752 35.326 1.00 88.12 462 LEU A C 1
ATOM 3538 O O . LEU A 1 462 ? 12.226 -48.173 36.357 1.00 88.12 462 LEU A O 1
ATOM 3542 N N . GLN A 1 463 ? 11.300 -48.590 34.370 1.00 86.69 463 GLN A N 1
ATOM 3543 C CA . GLN A 1 463 ? 11.392 -50.052 34.499 1.00 86.69 463 GLN A CA 1
ATOM 3544 C C . GLN A 1 463 ? 12.833 -50.557 34.670 1.00 86.69 463 GLN A C 1
ATOM 3546 O O . GLN A 1 463 ? 13.066 -51.573 35.329 1.00 86.69 463 GLN A O 1
ATOM 3551 N N . LYS A 1 464 ? 13.826 -49.888 34.067 1.00 86.12 464 LYS A N 1
ATOM 3552 C CA . LYS A 1 464 ? 15.244 -50.217 34.292 1.00 86.12 464 LYS A CA 1
ATOM 3553 C C . LYS A 1 464 ? 15.704 -49.801 35.692 1.00 86.12 464 LYS A C 1
ATOM 3555 O O . LYS A 1 464 ? 16.469 -50.545 36.295 1.00 86.12 464 LYS A O 1
ATOM 3560 N N . GLN A 1 465 ? 15.235 -48.666 36.209 1.00 86.38 465 GLN A N 1
ATOM 3561 C CA . GLN A 1 465 ? 15.553 -48.181 37.559 1.00 86.38 465 GLN A CA 1
ATOM 3562 C C . GLN A 1 465 ? 14.930 -49.054 38.658 1.00 86.38 465 GLN A C 1
ATOM 3564 O O . GLN A 1 465 ? 15.608 -49.377 39.632 1.00 86.38 465 GLN A O 1
ATOM 3569 N N . GLU A 1 466 ? 13.698 -49.531 38.460 1.00 83.12 466 GLU A N 1
ATOM 3570 C CA . GLU A 1 466 ? 13.043 -50.490 39.363 1.00 83.12 466 GLU A CA 1
ATOM 3571 C C . GLU A 1 466 ? 13.842 -51.795 39.471 1.00 83.12 466 GLU A C 1
ATOM 3573 O O . GLU A 1 466 ? 14.074 -52.302 40.568 1.00 83.12 466 GLU A O 1
ATOM 3578 N N . LYS A 1 467 ? 14.365 -52.304 38.344 1.00 83.81 467 LYS A N 1
ATOM 3579 C CA . LYS A 1 467 ? 15.270 -53.470 38.332 1.00 83.81 467 LYS A CA 1
ATOM 3580 C C . LYS A 1 467 ? 16.589 -53.225 39.075 1.00 83.81 467 LYS A C 1
ATOM 3582 O O . LYS A 1 467 ? 17.240 -54.187 39.467 1.00 83.81 467 LYS A O 1
ATOM 3587 N N . MET A 1 468 ? 16.984 -51.964 39.257 1.00 82.88 468 MET A N 1
ATOM 3588 C CA . MET A 1 468 ? 18.165 -51.547 40.022 1.00 82.88 468 MET A CA 1
ATOM 3589 C C . MET A 1 468 ? 17.842 -51.218 41.492 1.00 82.88 468 MET A C 1
ATOM 3591 O O . MET A 1 468 ? 18.738 -50.818 42.229 1.00 82.88 468 MET A O 1
ATOM 3595 N N . GLY A 1 469 ? 16.591 -51.400 41.935 1.00 78.56 469 GLY A N 1
ATOM 3596 C CA . GLY A 1 469 ? 16.172 -51.208 43.327 1.00 78.56 469 GLY A CA 1
ATOM 3597 C C . GLY A 1 469 ? 15.789 -49.773 43.708 1.00 78.56 469 GLY A C 1
ATOM 3598 O O . GLY A 1 469 ? 15.611 -49.495 44.891 1.00 78.56 469 GLY A O 1
ATOM 3599 N N . ILE A 1 470 ? 15.648 -48.860 42.740 1.00 79.00 470 ILE A N 1
ATOM 3600 C CA . ILE A 1 470 ? 15.165 -47.492 42.979 1.00 79.00 470 ILE A CA 1
ATOM 3601 C C . ILE A 1 470 ? 13.634 -47.501 42.856 1.00 79.00 470 ILE A C 1
ATOM 3603 O O . ILE A 1 470 ? 13.107 -47.749 41.774 1.00 79.00 470 ILE A O 1
ATOM 3607 N N . GLN A 1 471 ? 12.918 -47.260 43.959 1.00 74.50 471 GLN A N 1
ATOM 3608 C CA . GLN A 1 471 ? 11.447 -47.255 43.976 1.00 74.50 471 GLN A CA 1
ATOM 3609 C C . GLN A 1 471 ? 10.879 -45.916 43.483 1.00 74.50 471 GLN A C 1
ATOM 3611 O O . GLN A 1 471 ? 11.346 -44.847 43.877 1.00 74.50 471 GLN A O 1
ATOM 3616 N N . SER A 1 472 ? 9.875 -45.959 42.602 1.00 70.19 472 SER A N 1
ATOM 3617 C CA . SER A 1 472 ? 9.209 -44.775 42.023 1.00 70.19 472 SER A CA 1
ATOM 3618 C C . SER A 1 472 ? 7.750 -45.071 41.633 1.00 70.19 472 SER A C 1
ATOM 3620 O O . SER A 1 472 ? 7.290 -44.674 40.561 1.00 70.19 472 SER A O 1
ATOM 3622 N N . ASP A 1 473 ? 7.017 -45.771 42.506 1.00 75.00 473 ASP A N 1
ATOM 3623 C CA . ASP A 1 473 ? 5.685 -46.330 42.214 1.00 75.00 473 ASP A CA 1
ATOM 3624 C C . ASP A 1 473 ? 4.641 -45.264 41.822 1.00 75.00 473 ASP A C 1
ATOM 3626 O O . ASP A 1 473 ? 3.923 -45.427 40.838 1.00 75.00 473 ASP A O 1
ATOM 3630 N N . GLU A 1 474 ? 4.609 -44.120 42.512 1.00 80.38 474 GLU A N 1
ATOM 3631 C CA . GLU A 1 474 ? 3.649 -43.035 42.238 1.00 80.38 474 GLU A CA 1
ATOM 3632 C C . GLU A 1 474 ? 3.867 -42.394 40.854 1.00 80.38 474 GLU A C 1
ATOM 3634 O O . GLU A 1 474 ? 2.923 -42.112 40.111 1.00 80.38 474 GLU A O 1
ATOM 3639 N N . ARG A 1 475 ? 5.135 -42.225 40.454 1.00 83.00 475 ARG A N 1
ATOM 3640 C CA . ARG A 1 475 ? 5.501 -41.661 39.147 1.00 83.00 475 ARG A CA 1
ATOM 3641 C C . ARG A 1 475 ? 5.233 -42.646 38.011 1.00 83.00 475 ARG A C 1
ATOM 3643 O O . ARG A 1 475 ? 4.826 -42.229 36.927 1.00 83.00 475 ARG A O 1
ATOM 3650 N N . ARG A 1 476 ? 5.416 -43.944 38.264 1.00 84.94 476 ARG A N 1
ATOM 3651 C CA . ARG A 1 476 ? 5.055 -45.019 37.334 1.00 84.94 476 ARG A CA 1
ATOM 3652 C C . ARG A 1 476 ? 3.550 -45.039 37.078 1.00 84.94 476 ARG A C 1
ATOM 3654 O O . ARG A 1 476 ? 3.140 -45.095 35.921 1.00 84.94 476 ARG A O 1
ATOM 3661 N N . ASP A 1 477 ? 2.740 -44.965 38.129 1.00 86.88 477 ASP A N 1
ATOM 3662 C CA . ASP A 1 477 ? 1.281 -45.024 38.007 1.00 86.88 477 ASP A CA 1
ATOM 3663 C C . ASP A 1 477 ? 0.729 -43.794 37.269 1.00 86.88 477 ASP A C 1
ATOM 3665 O O . ASP A 1 477 ? -0.080 -43.939 36.349 1.00 86.88 477 ASP A O 1
ATOM 3669 N N . ALA A 1 478 ? 1.253 -42.597 37.565 1.00 89.94 478 ALA A N 1
ATOM 3670 C CA . ALA A 1 478 ? 0.933 -41.378 36.821 1.00 89.94 478 ALA A CA 1
ATOM 3671 C C . ALA A 1 478 ? 1.320 -41.476 35.331 1.00 89.94 478 ALA A C 1
ATOM 3673 O O . ALA A 1 478 ? 0.542 -41.089 34.454 1.00 89.94 478 ALA A O 1
ATOM 3674 N N . LEU A 1 479 ? 2.495 -42.037 35.021 1.00 91.69 479 LEU A N 1
ATOM 3675 C CA . LEU A 1 479 ? 2.950 -42.222 33.642 1.00 91.69 479 LEU A CA 1
ATOM 3676 C C . LEU A 1 479 ? 2.113 -43.267 32.890 1.00 91.69 479 LEU A C 1
ATOM 3678 O O . LEU A 1 479 ? 1.787 -43.059 31.723 1.00 91.69 479 LEU A O 1
ATOM 3682 N N . MET A 1 480 ? 1.715 -44.364 33.541 1.00 92.00 480 MET A N 1
ATOM 3683 C CA . MET A 1 480 ? 0.818 -45.360 32.944 1.00 92.00 480 MET A CA 1
ATOM 3684 C C . MET A 1 480 ? -0.562 -44.773 32.642 1.00 92.00 480 MET A C 1
ATOM 3686 O O . MET A 1 480 ? -1.088 -45.000 31.551 1.00 92.00 480 MET A O 1
ATOM 3690 N N . ALA A 1 481 ? -1.119 -43.970 33.554 1.00 92.69 481 ALA A N 1
ATOM 3691 C CA . ALA A 1 481 ? -2.365 -43.248 33.309 1.00 92.69 481 ALA A CA 1
ATOM 3692 C C . ALA A 1 481 ? -2.230 -42.272 32.125 1.00 92.69 481 ALA A C 1
ATOM 3694 O O . ALA A 1 481 ? -3.118 -42.206 31.271 1.00 92.69 481 ALA A O 1
ATOM 3695 N N . ARG A 1 482 ? -1.092 -41.568 32.014 1.00 93.94 482 ARG A N 1
ATOM 3696 C CA . ARG A 1 482 ? -0.816 -40.670 30.883 1.00 93.94 482 ARG A CA 1
ATOM 3697 C C . ARG A 1 482 ? -0.696 -41.420 29.557 1.00 93.94 482 ARG A C 1
ATOM 3699 O O . ARG A 1 482 ? -1.282 -40.972 28.577 1.00 93.94 482 ARG A O 1
ATOM 3706 N N . ILE A 1 483 ? 0.013 -42.550 29.521 1.00 94.38 483 ILE A N 1
ATOM 3707 C CA . ILE A 1 483 ? 0.122 -43.413 28.332 1.00 94.38 483 ILE A CA 1
ATOM 3708 C C . ILE A 1 483 ? -1.263 -43.906 27.905 1.00 94.38 483 ILE A C 1
ATOM 3710 O O . ILE A 1 483 ? -1.586 -43.847 26.724 1.00 94.38 483 ILE A O 1
ATOM 3714 N N . PHE A 1 484 ? -2.101 -44.341 28.851 1.00 95.00 484 PHE A N 1
ATOM 3715 C CA . PHE A 1 484 ? -3.463 -44.785 28.554 1.00 95.00 484 PHE A CA 1
ATOM 3716 C C . PHE A 1 484 ? -4.320 -43.660 27.949 1.00 95.00 484 PHE A C 1
ATOM 3718 O O . PHE A 1 484 ? -4.971 -43.876 26.928 1.00 95.00 484 PHE A O 1
ATOM 3725 N N . SER A 1 485 ? -4.265 -42.448 28.519 1.00 95.00 485 SER A N 1
ATOM 3726 C CA . SER A 1 485 ? -4.941 -41.259 27.965 1.00 95.00 485 SER A CA 1
ATOM 3727 C C . SER A 1 485 ? -4.466 -40.951 26.546 1.00 95.00 485 SER A C 1
ATOM 3729 O O . SER A 1 485 ? -5.279 -40.877 25.629 1.00 95.00 485 SER A O 1
ATOM 3731 N N . LEU A 1 486 ? -3.146 -40.852 26.348 1.00 93.94 486 LEU A N 1
ATOM 3732 C CA . LEU A 1 486 ? -2.540 -40.547 25.050 1.00 93.94 486 LEU A CA 1
ATOM 3733 C C . LEU A 1 486 ? -2.881 -41.597 23.991 1.00 93.94 486 LEU A C 1
ATOM 3735 O O . LEU A 1 486 ? -3.147 -41.245 22.847 1.00 93.94 486 LEU A O 1
ATOM 3739 N N . ASN A 1 487 ? -2.899 -42.878 24.361 1.00 95.25 487 ASN A N 1
ATOM 3740 C CA . ASN A 1 487 ? -3.243 -43.957 23.442 1.00 95.25 487 ASN A CA 1
ATOM 3741 C C . ASN A 1 487 ? -4.725 -43.914 23.034 1.00 95.25 487 ASN A C 1
ATOM 3743 O O . ASN A 1 487 ? -5.044 -44.123 21.863 1.00 95.25 487 ASN A O 1
ATOM 3747 N N . ASN A 1 488 ? -5.629 -43.603 23.968 1.00 94.50 488 ASN A N 1
ATOM 3748 C CA . ASN A 1 488 ? -7.052 -43.435 23.661 1.00 94.50 488 ASN A CA 1
ATOM 3749 C C . ASN A 1 488 ? -7.293 -42.218 22.754 1.00 94.50 488 ASN A C 1
ATOM 3751 O O . ASN A 1 488 ? -8.009 -42.331 21.760 1.00 94.50 488 ASN A O 1
ATOM 3755 N N . GLU A 1 489 ? -6.660 -41.081 23.055 1.00 93.19 489 GLU A N 1
ATOM 3756 C CA . GLU A 1 489 ? -6.718 -39.865 22.230 1.00 93.19 489 GLU A CA 1
ATOM 3757 C C . GLU A 1 489 ? -6.150 -40.102 20.822 1.00 93.19 489 GLU A C 1
ATOM 3759 O O . GLU A 1 489 ? -6.741 -39.659 19.831 1.00 93.19 489 GLU A O 1
ATOM 3764 N N . LEU A 1 490 ? -5.036 -40.839 20.718 1.00 93.69 490 LEU A N 1
ATOM 3765 C CA . LEU A 1 490 ? -4.425 -41.213 19.443 1.00 93.69 490 LEU A CA 1
ATOM 3766 C C . LEU A 1 490 ? -5.357 -42.105 18.622 1.00 93.69 490 LEU A C 1
ATOM 3768 O O . LEU A 1 490 ? -5.612 -41.798 17.463 1.00 93.69 490 LEU A O 1
ATOM 3772 N N . THR A 1 491 ? -5.909 -43.157 19.230 1.00 94.19 491 THR A N 1
ATOM 3773 C CA . THR A 1 491 ? -6.806 -44.103 18.545 1.00 94.19 491 THR A CA 1
ATOM 3774 C C . THR A 1 491 ? -8.058 -43.394 18.021 1.00 94.19 491 THR A C 1
ATOM 3776 O O . THR A 1 491 ? -8.460 -43.603 16.877 1.00 94.19 491 THR A O 1
ATOM 3779 N N . ALA A 1 492 ? -8.652 -42.507 18.828 1.00 91.56 492 ALA A N 1
ATOM 3780 C CA . ALA A 1 492 ? -9.802 -41.707 18.413 1.00 91.56 492 ALA A CA 1
ATOM 3781 C C . ALA A 1 492 ? -9.457 -40.766 17.244 1.00 91.56 492 ALA A C 1
ATOM 3783 O O . ALA A 1 492 ? -10.203 -40.689 16.266 1.00 91.56 492 ALA A O 1
ATOM 3784 N N . SER A 1 493 ? -8.307 -40.086 17.314 1.00 89.94 493 SER A N 1
ATOM 3785 C CA . SER A 1 493 ? -7.853 -39.156 16.271 1.00 89.94 493 SER A CA 1
ATOM 3786 C C . SER A 1 493 ? -7.494 -39.870 14.962 1.00 89.94 493 SER A C 1
ATOM 3788 O O . SER A 1 493 ? -7.827 -39.381 13.885 1.00 89.94 493 SER A O 1
ATOM 3790 N N . GLU A 1 494 ? -6.853 -41.040 15.039 1.00 91.94 494 GLU A N 1
ATOM 3791 C CA . GLU A 1 494 ? -6.521 -41.872 13.877 1.00 91.94 494 GLU A CA 1
ATOM 3792 C C . GLU A 1 494 ? -7.776 -42.425 13.199 1.00 91.94 494 GLU A C 1
ATOM 3794 O O . GLU A 1 494 ? -7.886 -42.345 11.977 1.00 91.94 494 GLU A O 1
ATOM 3799 N N . SER A 1 495 ? -8.749 -42.914 13.975 1.00 91.06 495 SER A N 1
ATOM 3800 C CA . SER A 1 495 ? -10.021 -43.398 13.428 1.00 91.06 495 SER A CA 1
ATOM 3801 C C . SER A 1 495 ? -10.803 -42.284 12.730 1.00 91.06 495 SER A C 1
ATOM 3803 O O . SER A 1 495 ? -11.358 -42.517 11.656 1.00 91.06 495 SER A O 1
ATOM 3805 N N . ARG A 1 496 ? -10.825 -41.071 13.303 1.00 89.94 496 ARG A N 1
ATOM 3806 C CA . ARG A 1 496 ? -11.455 -39.905 12.670 1.00 89.94 496 ARG A CA 1
ATOM 3807 C C . ARG A 1 496 ? -10.782 -39.563 11.342 1.00 89.94 496 ARG A C 1
ATOM 3809 O O . ARG A 1 496 ? -11.474 -39.409 10.339 1.00 89.94 496 ARG A O 1
ATOM 3816 N N . TRP A 1 497 ? -9.452 -39.475 11.341 1.00 90.50 497 TRP A N 1
ATOM 3817 C CA . TRP A 1 497 ? -8.666 -39.159 10.148 1.00 90.50 497 TRP A CA 1
ATOM 3818 C C . TRP A 1 497 ? -8.870 -40.191 9.032 1.00 90.50 497 TRP A C 1
ATOM 3820 O O . TRP A 1 497 ? -9.147 -39.805 7.901 1.00 90.50 497 TRP A O 1
ATOM 3830 N N . GLN A 1 498 ? -8.801 -41.490 9.342 1.00 91.12 498 GLN A N 1
ATOM 3831 C CA . GLN A 1 498 ? -9.019 -42.552 8.353 1.00 91.12 498 GLN A CA 1
ATOM 3832 C C . GLN A 1 498 ? -10.422 -42.501 7.748 1.00 91.12 498 GLN A C 1
ATOM 3834 O O . GLN A 1 498 ? -10.571 -42.670 6.539 1.00 91.12 498 GLN A O 1
ATOM 3839 N N . ARG A 1 499 ? -11.445 -42.230 8.569 1.00 90.56 499 ARG A N 1
ATOM 3840 C CA . ARG A 1 499 ? -12.822 -42.132 8.082 1.00 90.56 499 ARG A CA 1
ATOM 3841 C C . ARG A 1 499 ? -13.036 -40.917 7.180 1.00 90.56 499 ARG A C 1
ATOM 3843 O O . ARG A 1 499 ? -13.708 -41.038 6.161 1.00 90.56 499 ARG A O 1
ATOM 3850 N N . GLU A 1 500 ? -12.453 -39.769 7.527 1.00 90.12 500 GLU A N 1
ATOM 3851 C CA . GLU A 1 500 ? -12.468 -38.579 6.665 1.00 90.12 500 GLU A CA 1
ATOM 3852 C C . GLU A 1 500 ? -11.764 -38.845 5.328 1.00 90.12 500 GLU A C 1
ATOM 3854 O O . GLU A 1 500 ? -12.306 -38.503 4.281 1.00 90.12 500 GLU A O 1
ATOM 3859 N N . LEU A 1 501 ? -10.604 -39.511 5.351 1.00 90.50 501 LEU A N 1
ATOM 3860 C CA . LEU A 1 501 ? -9.855 -39.872 4.145 1.00 90.50 501 LEU A CA 1
ATOM 3861 C C . LEU A 1 501 ? -10.679 -40.767 3.200 1.00 90.50 501 LEU A C 1
ATOM 3863 O O . LEU A 1 501 ? -10.716 -40.529 1.996 1.00 90.50 501 LEU A O 1
ATOM 3867 N N . GLU A 1 502 ? -11.374 -41.770 3.744 1.00 90.62 502 GLU A N 1
ATOM 3868 C CA . GLU A 1 502 ? -12.238 -42.683 2.982 1.00 90.62 502 GLU A CA 1
ATOM 3869 C C . GLU A 1 502 ? -13.400 -41.941 2.295 1.00 90.62 502 GLU A C 1
ATOM 3871 O O . GLU A 1 502 ? -13.665 -42.149 1.108 1.00 90.62 502 GLU A O 1
ATOM 3876 N N . LEU A 1 503 ? -14.065 -41.030 3.015 1.00 88.88 503 LEU A N 1
ATOM 3877 C CA . LEU A 1 503 ? -15.152 -40.210 2.468 1.00 88.88 503 LEU A CA 1
ATOM 3878 C C . LEU A 1 503 ? -14.652 -39.252 1.376 1.00 88.88 503 LEU A C 1
ATOM 3880 O O . LEU A 1 503 ? -15.313 -39.095 0.350 1.00 88.88 503 LEU A O 1
ATOM 3884 N N . VAL A 1 504 ? -13.475 -38.646 1.568 1.00 89.12 504 VAL A N 1
ATOM 3885 C CA . VAL A 1 504 ? -12.846 -37.756 0.579 1.00 89.12 504 VAL A CA 1
ATOM 3886 C C . VAL A 1 504 ? -12.471 -38.513 -0.697 1.00 89.12 504 VAL A C 1
ATOM 3888 O O . VAL A 1 504 ? -12.776 -38.033 -1.788 1.00 89.12 504 VAL A O 1
ATOM 3891 N N . HIS A 1 505 ? -11.876 -39.704 -0.587 1.00 88.06 505 HIS A N 1
ATOM 3892 C CA . HIS A 1 505 ? -11.569 -40.536 -1.756 1.00 88.06 505 HIS A CA 1
ATOM 3893 C C . HIS A 1 505 ? -12.831 -40.939 -2.521 1.00 88.06 505 HIS A C 1
ATOM 3895 O O . HIS A 1 505 ? -12.875 -40.792 -3.740 1.00 88.06 505 HIS A O 1
ATOM 3901 N N . THR A 1 506 ? -13.883 -41.350 -1.806 1.00 86.56 506 THR A N 1
ATOM 3902 C CA . THR A 1 506 ? -15.178 -41.687 -2.418 1.00 86.56 506 THR A CA 1
ATOM 3903 C C . THR A 1 506 ? -15.750 -40.493 -3.194 1.00 86.56 506 THR A C 1
ATOM 3905 O O . THR A 1 506 ? -16.234 -40.642 -4.314 1.00 86.56 506 THR A O 1
ATOM 3908 N N . LEU A 1 507 ? -15.658 -39.284 -2.627 1.00 85.81 507 LEU A N 1
ATOM 3909 C CA . LEU A 1 507 ? -16.111 -38.056 -3.282 1.00 85.81 507 LEU A CA 1
ATOM 3910 C C . LEU A 1 507 ? -15.291 -37.727 -4.543 1.00 85.81 507 LEU A C 1
ATOM 3912 O O . LEU A 1 507 ? -15.863 -37.310 -5.550 1.00 85.81 507 LEU A O 1
ATOM 3916 N N . GLN A 1 508 ? -13.969 -37.913 -4.505 1.00 83.44 508 GLN A N 1
ATOM 3917 C CA . GLN A 1 508 ? -13.094 -37.683 -5.660 1.00 83.44 508 GLN A CA 1
ATOM 3918 C C . GLN A 1 508 ? -13.369 -38.678 -6.796 1.00 83.44 508 GLN A C 1
ATOM 3920 O O . GLN A 1 508 ? -13.444 -38.269 -7.953 1.00 83.44 508 GLN A O 1
ATOM 3925 N N . GLU A 1 509 ? -13.583 -39.958 -6.480 1.00 83.56 509 GLU A N 1
ATOM 3926 C CA . GLU A 1 509 ? -13.941 -40.987 -7.465 1.00 83.56 509 GLU A CA 1
ATOM 3927 C C . GLU A 1 509 ? -15.279 -40.681 -8.153 1.00 83.56 509 GLU A C 1
ATOM 3929 O O . GLU A 1 509 ? -15.366 -40.732 -9.380 1.00 83.56 509 GLU A O 1
ATOM 3934 N N . LEU A 1 510 ? -16.299 -40.279 -7.384 1.00 82.94 510 LEU A N 1
ATOM 3935 C CA . LEU A 1 510 ? -17.608 -39.893 -7.924 1.00 82.94 510 LEU A CA 1
ATOM 3936 C C . LEU A 1 510 ? -17.541 -38.649 -8.824 1.00 82.94 510 LEU A C 1
ATOM 3938 O O . LEU A 1 510 ? -18.326 -38.533 -9.759 1.00 82.94 510 LEU A O 1
ATOM 3942 N N . ARG A 1 511 ? -16.608 -37.723 -8.569 1.00 77.88 511 ARG A N 1
ATOM 3943 C CA . ARG A 1 511 ? -16.401 -36.518 -9.395 1.00 77.88 511 ARG A CA 1
ATOM 3944 C C . ARG A 1 511 ? -15.660 -36.796 -10.705 1.00 77.88 511 ARG A C 1
ATOM 3946 O O . ARG A 1 511 ? -15.828 -36.039 -11.657 1.00 77.88 511 ARG A O 1
ATOM 3953 N N . LEU A 1 512 ? -14.839 -37.847 -10.750 1.00 72.75 512 LEU A N 1
ATOM 3954 C CA . LEU A 1 512 ? -14.093 -38.264 -11.944 1.00 72.75 512 LEU A CA 1
ATOM 3955 C C . LEU A 1 512 ? -14.944 -39.087 -12.926 1.00 72.75 512 LEU A C 1
ATOM 3957 O O . LEU A 1 512 ? -14.582 -39.192 -14.097 1.00 72.75 512 LEU A O 1
ATOM 3961 N N . ALA A 1 513 ? -16.059 -39.665 -12.475 1.00 76.38 513 ALA A N 1
ATOM 3962 C CA . ALA A 1 513 ? -17.007 -40.351 -13.345 1.00 76.38 513 ALA A CA 1
ATOM 3963 C C . ALA A 1 513 ? -17.811 -39.332 -14.189 1.00 76.38 513 ALA A C 1
ATOM 3965 O O . ALA A 1 513 ? -18.460 -38.437 -13.647 1.00 76.38 513 ALA A O 1
ATOM 3966 N N . GLU A 1 514 ? -17.766 -39.439 -15.526 1.00 55.88 514 GLU A N 1
ATOM 3967 C CA . GLU A 1 514 ? -18.604 -38.623 -16.426 1.00 55.88 514 GLU A CA 1
ATOM 3968 C C . GLU A 1 514 ? -20.096 -38.907 -16.171 1.00 55.88 514 GLU A C 1
ATOM 3970 O O . GLU A 1 514 ? -20.499 -40.058 -16.037 1.00 55.88 514 GLU A O 1
ATOM 3975 N N . SER A 1 515 ? -20.912 -37.853 -16.069 1.00 55.22 515 SER A N 1
ATOM 3976 C CA . SER A 1 515 ? -22.172 -37.886 -15.311 1.00 55.22 515 SER A CA 1
ATOM 3977 C C . SER A 1 515 ? -23.428 -38.236 -16.122 1.00 55.22 515 SER A C 1
ATOM 3979 O O . SER A 1 515 ? -23.812 -37.494 -17.030 1.00 55.22 515 SER A O 1
ATOM 3981 N N . ASP A 1 516 ? -24.149 -39.270 -15.669 1.00 56.88 516 ASP A N 1
ATOM 3982 C CA . ASP A 1 516 ? -25.593 -39.455 -15.878 1.00 56.88 516 ASP A CA 1
ATOM 3983 C C . ASP A 1 516 ? -26.412 -38.730 -14.779 1.00 56.88 516 ASP A C 1
ATOM 3985 O O . ASP A 1 516 ? -25.883 -38.193 -13.801 1.00 56.88 516 ASP A O 1
ATOM 3989 N N . ALA A 1 517 ? -27.741 -38.655 -14.929 1.00 58.44 517 ALA A N 1
ATOM 3990 C CA . ALA A 1 517 ? -28.615 -37.954 -13.976 1.00 58.44 517 ALA A CA 1
ATOM 3991 C C . ALA A 1 517 ? -28.678 -38.610 -12.576 1.00 58.44 517 ALA A C 1
ATOM 3993 O O . ALA A 1 517 ? -28.862 -37.889 -11.592 1.00 58.44 517 ALA A O 1
ATOM 3994 N N . ASP A 1 518 ? -28.499 -39.934 -12.481 1.00 60.56 518 ASP A N 1
ATOM 3995 C CA . ASP A 1 518 ? -28.456 -40.668 -11.203 1.00 60.56 518 ASP A CA 1
ATOM 3996 C C . ASP A 1 518 ? -27.183 -40.336 -10.399 1.00 60.56 518 ASP A C 1
ATOM 3998 O O . ASP A 1 518 ? -27.254 -40.166 -9.177 1.00 60.56 518 ASP A O 1
ATOM 4002 N N . ASP A 1 519 ? -26.054 -40.098 -11.076 1.00 65.25 519 ASP A N 1
ATOM 4003 C CA . ASP A 1 519 ? -24.756 -39.813 -10.444 1.00 65.25 519 ASP A CA 1
ATOM 4004 C C . ASP A 1 519 ? -24.711 -38.452 -9.729 1.00 65.25 519 ASP A C 1
ATOM 4006 O O . ASP A 1 519 ? -23.955 -38.246 -8.779 1.00 65.25 519 ASP A O 1
ATOM 4010 N N . LYS A 1 520 ? -25.577 -37.503 -10.111 1.00 74.00 520 LYS A N 1
ATOM 4011 C CA . LYS A 1 520 ? -25.694 -36.218 -9.395 1.00 74.00 520 LYS A CA 1
ATOM 4012 C C . LYS A 1 520 ? -26.312 -36.371 -8.008 1.00 74.00 520 LYS A C 1
ATOM 4014 O O . LYS A 1 520 ? -25.973 -35.608 -7.103 1.00 74.00 520 LYS A O 1
ATOM 4019 N N . THR A 1 521 ? -27.226 -37.327 -7.836 1.00 78.75 521 THR A N 1
ATOM 4020 C CA . THR A 1 521 ? -27.894 -37.548 -6.545 1.00 78.75 521 THR A CA 1
ATOM 4021 C C . THR A 1 521 ? -26.976 -38.253 -5.552 1.00 78.75 521 THR A C 1
ATOM 4023 O O . THR A 1 521 ? -26.931 -37.872 -4.382 1.00 78.75 521 THR A O 1
ATOM 4026 N N . THR A 1 522 ? -26.180 -39.217 -6.020 1.00 81.62 522 THR A N 1
ATOM 4027 C CA . THR A 1 522 ? -25.165 -39.912 -5.216 1.00 81.62 522 THR A CA 1
ATOM 4028 C C . THR A 1 522 ? -24.021 -38.976 -4.822 1.00 81.62 522 THR A C 1
ATOM 4030 O O . THR A 1 522 ? -23.586 -38.999 -3.671 1.00 81.62 522 THR A O 1
ATOM 4033 N N . LEU A 1 523 ? -23.600 -38.076 -5.716 1.00 82.12 523 LEU A N 1
ATOM 4034 C CA . LEU A 1 523 ? -22.596 -37.050 -5.420 1.00 82.12 523 LEU A CA 1
ATOM 4035 C C . LEU A 1 523 ? -23.054 -36.075 -4.320 1.00 82.12 523 LEU A C 1
ATOM 4037 O O . LEU A 1 523 ? -22.312 -35.829 -3.371 1.00 82.12 523 LEU A O 1
ATOM 4041 N N . GLN A 1 524 ? -24.300 -35.588 -4.379 1.00 82.88 524 GLN A N 1
ATOM 4042 C CA . GLN A 1 524 ? -24.866 -34.737 -3.319 1.00 82.88 524 GLN A CA 1
ATOM 4043 C C . GLN A 1 524 ? -24.955 -35.454 -1.964 1.00 82.88 524 GLN A C 1
ATOM 4045 O O . GLN A 1 524 ? -24.717 -34.844 -0.917 1.00 82.88 524 GLN A O 1
ATOM 4050 N N . GLN A 1 525 ? -25.287 -36.747 -1.960 1.00 85.50 525 GLN A N 1
ATOM 4051 C CA . GLN A 1 525 ? -25.314 -37.549 -0.734 1.00 85.50 525 GLN A CA 1
ATOM 4052 C C . GLN A 1 525 ? -23.912 -37.699 -0.129 1.00 85.50 525 GLN A C 1
ATOM 4054 O O . GLN A 1 525 ? -23.759 -37.531 1.082 1.00 85.50 525 GLN A O 1
ATOM 4059 N N . ALA A 1 526 ? -22.890 -37.944 -0.954 1.00 83.56 526 ALA A N 1
ATOM 4060 C CA . ALA A 1 526 ? -21.500 -38.038 -0.508 1.00 83.56 526 ALA A CA 1
ATOM 4061 C C . ALA A 1 526 ? -20.975 -36.704 0.060 1.00 83.56 526 ALA A C 1
ATOM 4063 O O . ALA A 1 526 ? -20.353 -36.696 1.123 1.00 83.56 526 ALA A O 1
ATOM 4064 N N . GLU A 1 527 ? -21.283 -35.570 -0.583 1.00 84.19 527 GLU A N 1
ATOM 4065 C CA . GLU A 1 527 ? -20.929 -34.235 -0.070 1.00 84.19 527 GLU A CA 1
ATOM 4066 C C . GLU A 1 527 ? -21.594 -33.933 1.279 1.00 84.19 527 GLU A C 1
ATOM 4068 O O . GLU A 1 527 ? -20.962 -33.379 2.183 1.00 84.19 527 GLU A O 1
ATOM 4073 N N . THR A 1 528 ? -22.863 -34.322 1.437 1.00 85.69 528 THR A N 1
ATOM 4074 C CA . THR A 1 528 ? -23.609 -34.115 2.686 1.00 85.69 528 THR A CA 1
ATOM 4075 C C . THR A 1 528 ? -23.034 -34.973 3.813 1.00 85.69 528 THR A C 1
ATOM 4077 O O . THR A 1 528 ? -22.764 -34.456 4.896 1.00 85.69 528 THR A O 1
ATOM 4080 N N . ALA A 1 529 ? -22.758 -36.252 3.542 1.00 85.19 529 ALA A N 1
ATOM 4081 C CA . ALA A 1 529 ? -22.156 -37.167 4.509 1.00 85.19 529 ALA A CA 1
ATOM 4082 C C . ALA A 1 529 ? -20.760 -36.707 4.966 1.00 85.19 529 ALA A C 1
ATOM 4084 O O . ALA A 1 529 ? -20.433 -36.800 6.151 1.00 85.19 529 ALA A O 1
ATOM 4085 N N . LEU A 1 530 ? -19.945 -36.171 4.047 1.00 86.00 530 LEU A N 1
ATOM 4086 C CA . LEU A 1 530 ? -18.635 -35.612 4.382 1.00 86.00 530 LEU A CA 1
ATOM 4087 C C . LEU A 1 530 ? -18.766 -34.386 5.297 1.00 86.00 530 LEU A C 1
ATOM 4089 O O . LEU A 1 530 ? -18.083 -34.314 6.319 1.00 86.00 530 LEU A O 1
ATOM 4093 N N . ARG A 1 531 ? -19.671 -33.452 4.977 1.00 82.50 531 ARG A N 1
ATOM 4094 C CA . ARG A 1 531 ? -19.910 -32.255 5.802 1.00 82.50 531 ARG A CA 1
ATOM 4095 C C . ARG A 1 531 ? -20.408 -32.593 7.206 1.00 82.50 531 ARG A C 1
ATOM 4097 O O . ARG A 1 531 ? -19.911 -32.013 8.169 1.00 82.50 531 ARG A O 1
ATOM 4104 N N . GLU A 1 532 ? -21.355 -33.522 7.331 1.00 85.12 532 GLU A N 1
ATOM 4105 C CA . GLU A 1 532 ? -21.885 -33.949 8.634 1.00 85.12 532 GLU A CA 1
ATOM 4106 C C . GLU A 1 532 ? -20.803 -34.570 9.524 1.00 85.12 532 GLU A C 1
ATOM 4108 O O . GLU A 1 532 ? -20.784 -34.330 10.731 1.00 85.12 532 GLU A O 1
ATOM 4113 N N . TRP A 1 533 ? -19.877 -35.334 8.937 1.00 85.38 533 TRP A N 1
ATOM 4114 C CA . TRP A 1 533 ? -18.780 -35.949 9.681 1.00 85.38 533 TRP A CA 1
ATOM 4115 C C . TRP A 1 533 ? -17.675 -34.950 10.063 1.00 85.38 533 TRP A C 1
ATOM 4117 O O . TRP A 1 533 ? -17.128 -35.023 11.164 1.00 85.38 533 TRP A O 1
ATOM 4127 N N . GLN A 1 534 ? -17.336 -34.012 9.171 1.00 80.81 534 GLN A N 1
ATOM 4128 C CA . GLN A 1 534 ? -16.251 -33.048 9.392 1.00 80.81 534 GLN A CA 1
ATOM 4129 C C . GLN A 1 534 ? -16.592 -31.971 10.434 1.00 80.81 534 GLN A C 1
ATOM 4131 O O . GLN A 1 534 ? -15.713 -31.578 11.211 1.00 80.81 534 GLN A O 1
ATOM 4136 N N . GLY A 1 535 ? -17.845 -31.503 10.471 1.00 77.75 535 GLY A N 1
ATOM 4137 C CA . GLY A 1 535 ? -18.263 -30.407 11.350 1.00 77.75 535 GLY A CA 1
ATOM 4138 C C . GLY A 1 535 ? -17.410 -29.141 11.162 1.00 77.75 535 GLY A C 1
ATOM 4139 O O . GLY A 1 535 ? -17.020 -28.805 10.046 1.00 77.75 535 GLY A O 1
ATOM 4140 N N . ASP A 1 536 ? -17.083 -28.453 12.260 1.00 68.50 536 ASP A N 1
ATOM 4141 C CA . ASP A 1 536 ? -16.342 -27.175 12.238 1.00 68.50 536 ASP A CA 1
ATOM 4142 C C . ASP A 1 536 ? -14.808 -27.321 12.134 1.00 68.50 536 ASP A C 1
ATOM 4144 O O . ASP A 1 536 ? -14.094 -26.322 12.038 1.00 68.50 536 ASP A O 1
ATOM 4148 N N . ALA A 1 537 ? -14.271 -28.545 12.191 1.00 72.62 537 ALA A N 1
ATOM 4149 C CA . ALA A 1 537 ? -12.827 -28.788 12.279 1.00 72.62 537 ALA A CA 1
ATOM 4150 C C . ALA A 1 537 ? -12.373 -29.926 11.345 1.00 72.62 537 ALA A C 1
ATOM 4152 O O . ALA A 1 537 ? -12.023 -31.000 11.843 1.00 72.62 537 ALA A O 1
ATOM 4153 N N . PRO A 1 538 ? -12.390 -29.718 10.016 1.00 80.75 538 PRO A N 1
ATOM 4154 C CA . PRO A 1 538 ? -11.954 -30.715 9.039 1.00 80.75 538 PRO A CA 1
ATOM 4155 C C . PRO A 1 538 ? -10.460 -31.039 9.181 1.00 80.75 538 PRO A C 1
ATOM 4157 O O . PRO A 1 538 ? -9.632 -30.148 9.386 1.00 80.75 538 PRO A O 1
ATOM 4160 N N . VAL A 1 539 ? -10.115 -32.323 9.062 1.00 83.62 539 VAL A N 1
ATOM 4161 C CA . VAL A 1 539 ? -8.739 -32.834 9.152 1.00 83.62 539 VAL A CA 1
ATOM 4162 C C . VAL A 1 539 ? -8.172 -33.132 7.763 1.00 83.62 539 VAL A C 1
ATOM 4164 O O . VAL A 1 539 ? -6.984 -32.911 7.526 1.00 83.62 539 VAL A O 1
ATOM 4167 N N . VAL A 1 540 ? -9.018 -33.612 6.847 1.00 86.38 540 VAL A N 1
ATOM 4168 C CA . VAL A 1 540 ? -8.673 -33.871 5.440 1.00 86.38 540 VAL A CA 1
ATOM 4169 C C . VAL A 1 540 ? -9.496 -32.959 4.541 1.00 86.38 540 VAL A C 1
ATOM 4171 O O . VAL A 1 540 ? -10.721 -32.928 4.643 1.00 86.38 540 VAL A O 1
ATOM 4174 N N . PHE A 1 541 ? -8.841 -32.231 3.640 1.00 88.38 541 PHE A N 1
ATOM 4175 C CA . PHE A 1 541 ? -9.528 -31.358 2.692 1.00 88.38 541 PHE A CA 1
ATOM 4176 C C . PHE A 1 541 ? -9.646 -32.056 1.329 1.00 88.38 541 PHE A C 1
ATOM 4178 O O . PHE A 1 541 ? -8.634 -32.538 0.824 1.00 88.38 541 PHE A O 1
ATOM 4185 N N . PRO A 1 542 ? -10.844 -32.124 0.715 1.00 86.56 542 PRO A N 1
ATOM 4186 C CA . PRO A 1 542 ? -11.008 -32.740 -0.604 1.00 86.56 542 PRO A CA 1
ATOM 4187 C C . PRO A 1 542 ? -10.477 -31.865 -1.747 1.00 86.56 542 PRO A C 1
ATOM 4189 O O . PRO A 1 542 ? -10.069 -32.388 -2.783 1.00 86.56 542 PRO A O 1
ATOM 4192 N N . GLU A 1 543 ? -10.503 -30.545 -1.560 1.00 89.88 543 GLU A N 1
ATOM 4193 C CA . GLU A 1 543 ? -10.196 -29.537 -2.571 1.00 89.88 543 GLU A CA 1
ATOM 4194 C C . GLU A 1 543 ? -9.750 -28.224 -1.924 1.00 89.88 543 GLU A C 1
ATOM 4196 O O . GLU A 1 543 ? -9.970 -27.982 -0.730 1.00 89.88 543 GLU A O 1
ATOM 4201 N N . VAL A 1 544 ? -9.134 -27.357 -2.724 1.00 93.31 544 VAL A N 1
ATOM 4202 C CA . VAL A 1 544 ? -8.785 -26.004 -2.299 1.00 93.31 544 VAL A CA 1
ATOM 4203 C C . VAL A 1 544 ? -10.041 -25.136 -2.372 1.00 93.31 544 VAL A C 1
ATOM 4205 O O . VAL A 1 544 ? -10.507 -24.788 -3.456 1.00 93.31 544 VAL A O 1
ATOM 4208 N N . SER A 1 545 ? -10.580 -24.788 -1.203 1.00 91.25 545 SER A N 1
ATOM 4209 C CA . SER A 1 545 ? -11.768 -23.942 -1.025 1.00 91.25 545 SER A CA 1
ATOM 4210 C C . SER A 1 545 ? -11.422 -22.591 -0.396 1.00 91.25 545 SER A C 1
ATOM 4212 O O . SER A 1 545 ? -10.314 -22.382 0.116 1.00 91.25 545 SER A O 1
ATOM 4214 N N . ALA A 1 546 ? -12.392 -21.672 -0.361 1.00 89.00 546 ALA A N 1
ATOM 4215 C CA . ALA A 1 546 ? -12.219 -20.377 0.305 1.00 89.00 546 ALA A CA 1
ATOM 4216 C C . ALA A 1 546 ? -11.840 -20.522 1.797 1.00 89.00 546 ALA A C 1
ATOM 4218 O O . ALA A 1 546 ? -11.067 -19.720 2.326 1.00 89.00 546 ALA A O 1
ATOM 4219 N N . ALA A 1 547 ? -12.327 -21.574 2.467 1.00 85.06 547 ALA A N 1
ATOM 4220 C CA . ALA A 1 547 ? -12.016 -21.859 3.867 1.00 85.06 547 ALA A CA 1
ATOM 4221 C C . ALA A 1 547 ? -10.542 -22.248 4.081 1.00 85.06 547 ALA A C 1
ATOM 4223 O O . ALA A 1 547 ? -9.922 -21.792 5.042 1.00 85.06 547 ALA A O 1
ATOM 4224 N N . VAL A 1 548 ? -9.961 -23.042 3.171 1.00 88.94 548 VAL A N 1
ATOM 4225 C CA . VAL A 1 548 ? -8.538 -23.429 3.225 1.00 88.94 548 VAL A CA 1
ATOM 4226 C C . VAL A 1 548 ? -7.647 -22.205 3.037 1.00 88.94 548 VAL A C 1
ATOM 4228 O O . VAL A 1 548 ? -6.696 -22.001 3.793 1.00 88.94 548 VAL A O 1
ATOM 4231 N N . VAL A 1 549 ? -7.987 -21.360 2.062 1.00 91.62 549 VAL A N 1
ATOM 4232 C CA . VAL A 1 549 ? -7.276 -20.104 1.805 1.00 91.62 549 VAL A CA 1
ATOM 4233 C C . VAL A 1 549 ? -7.325 -19.199 3.039 1.00 91.62 549 VAL A C 1
ATOM 4235 O O . VAL A 1 549 ? -6.283 -18.725 3.490 1.00 91.62 549 VAL A O 1
ATOM 4238 N N . ALA A 1 550 ? -8.501 -19.016 3.646 1.00 85.31 550 ALA A N 1
ATOM 4239 C CA . ALA A 1 550 ? -8.651 -18.228 4.869 1.00 85.31 550 ALA A CA 1
ATOM 4240 C C . ALA A 1 550 ? -7.845 -18.794 6.050 1.00 85.31 550 ALA A C 1
ATOM 4242 O O . ALA A 1 550 ? -7.262 -18.025 6.811 1.00 85.31 550 ALA A O 1
ATOM 4243 N N . ALA A 1 551 ? -7.760 -20.121 6.191 1.00 83.12 551 ALA A N 1
ATOM 4244 C CA . ALA A 1 551 ? -6.938 -20.759 7.219 1.00 83.12 551 ALA A CA 1
ATOM 4245 C C . ALA A 1 551 ? -5.436 -20.475 7.034 1.00 83.12 551 ALA A C 1
ATOM 4247 O O . ALA A 1 551 ? -4.723 -20.262 8.009 1.00 83.12 551 ALA A O 1
ATOM 4248 N N . ILE A 1 552 ? -4.946 -20.412 5.795 1.00 87.31 552 ILE A N 1
ATOM 4249 C CA . ILE A 1 552 ? -3.534 -20.095 5.529 1.00 87.31 552 ILE A CA 1
ATOM 4250 C C . ILE A 1 552 ? -3.245 -18.618 5.761 1.00 87.31 552 ILE A C 1
ATOM 4252 O O . ILE A 1 552 ? -2.229 -18.285 6.368 1.00 87.31 552 ILE A O 1
ATOM 4256 N N . VAL A 1 553 ? -4.147 -17.727 5.341 1.00 81.94 553 VAL A N 1
ATOM 4257 C CA . VAL A 1 553 ? -4.025 -16.302 5.677 1.00 81.94 553 VAL A CA 1
ATOM 4258 C C . VAL A 1 553 ? -4.026 -16.127 7.193 1.00 81.94 553 VAL A C 1
ATOM 4260 O O . VAL A 1 553 ? -3.228 -15.345 7.706 1.00 81.94 553 VAL A O 1
ATOM 4263 N N . ALA A 1 554 ? -4.849 -16.883 7.923 1.00 76.12 554 ALA A N 1
ATOM 4264 C CA . ALA A 1 554 ? -4.853 -16.869 9.380 1.00 76.12 554 ALA A CA 1
ATOM 4265 C C . ALA A 1 554 ? -3.501 -17.278 9.973 1.00 76.12 554 ALA A C 1
ATOM 4267 O O . ALA A 1 554 ? -2.985 -16.567 10.833 1.00 76.12 554 ALA A O 1
ATOM 4268 N N . ASP A 1 555 ? -2.880 -18.343 9.464 1.00 77.50 555 ASP A N 1
ATOM 4269 C CA . ASP A 1 555 ? -1.544 -18.766 9.899 1.00 77.50 555 ASP A CA 1
ATOM 4270 C C . ASP A 1 555 ? -0.462 -17.719 9.592 1.00 77.50 555 ASP A C 1
ATOM 4272 O O . ASP A 1 555 ? 0.443 -17.503 10.394 1.00 77.50 555 ASP A O 1
ATOM 4276 N N . TRP A 1 556 ? -0.541 -17.059 8.433 1.00 77.50 556 TRP A N 1
ATOM 4277 C CA . TRP A 1 556 ? 0.448 -16.061 8.009 1.00 77.50 556 TRP A CA 1
ATOM 4278 C C . TRP A 1 556 ? 0.319 -14.730 8.752 1.00 77.50 556 TRP A C 1
ATOM 4280 O O . TRP A 1 556 ? 1.309 -14.023 8.931 1.00 77.50 556 TRP A O 1
ATOM 4290 N N . THR A 1 557 ? -0.899 -14.366 9.152 1.00 68.88 557 THR A N 1
ATOM 4291 C CA . THR A 1 557 ? -1.217 -13.036 9.700 1.00 68.88 557 THR A CA 1
ATOM 4292 C C . THR A 1 557 ? -1.524 -13.047 11.195 1.00 68.88 557 THR A C 1
ATOM 4294 O O . THR A 1 557 ? -1.531 -11.990 11.823 1.00 68.88 557 THR A O 1
ATOM 4297 N N . GLY A 1 558 ? -1.786 -14.221 11.775 1.00 57.31 558 GLY A N 1
ATOM 4298 C CA . GLY A 1 558 ? -2.254 -14.386 13.153 1.00 57.31 558 GLY A CA 1
ATOM 4299 C C . GLY A 1 558 ? -3.736 -14.042 13.365 1.00 57.31 558 GLY A C 1
ATOM 4300 O O . GLY A 1 558 ? -4.231 -14.133 14.488 1.00 57.31 558 GLY A O 1
ATOM 4301 N N . ILE A 1 559 ? -4.465 -13.650 12.315 1.00 62.03 559 ILE A N 1
ATOM 4302 C CA . ILE A 1 559 ? -5.877 -13.253 12.393 1.00 62.03 559 ILE A CA 1
ATOM 4303 C C . ILE A 1 559 ? -6.762 -14.514 12.302 1.00 62.03 559 ILE A C 1
ATOM 4305 O O . ILE A 1 559 ? -6.627 -15.267 11.348 1.00 62.03 559 ILE A O 1
ATOM 4309 N N . PRO A 1 560 ? -7.715 -14.777 13.216 1.00 55.34 560 PRO A N 1
ATOM 4310 C CA . PRO A 1 560 ? -8.512 -16.009 13.173 1.00 55.34 560 PRO A CA 1
ATOM 4311 C C . PRO A 1 560 ? -9.362 -16.160 11.893 1.00 55.34 560 PRO A C 1
ATOM 4313 O O . PRO A 1 560 ? -10.163 -15.277 11.580 1.00 55.34 560 PRO A O 1
ATOM 4316 N N . ALA A 1 561 ? -9.286 -17.313 11.212 1.00 58.38 561 ALA A N 1
ATOM 4317 C CA . ALA A 1 561 ? -10.007 -17.587 9.955 1.00 58.38 561 ALA A CA 1
ATOM 4318 C C . ALA A 1 561 ? -11.536 -17.403 10.066 1.00 58.38 561 ALA A C 1
ATOM 4320 O O . ALA A 1 561 ? -12.168 -16.823 9.184 1.00 58.38 561 ALA A O 1
ATOM 4321 N N . GLY A 1 562 ? -12.133 -17.785 11.204 1.00 56.06 562 GLY A N 1
ATOM 4322 C CA . GLY A 1 562 ? -13.561 -17.573 11.481 1.00 56.06 562 GLY A CA 1
ATOM 4323 C C . GLY A 1 562 ? -13.982 -16.097 11.587 1.00 56.06 562 GLY A C 1
ATOM 4324 O O . GLY A 1 562 ? -15.174 -15.797 11.538 1.00 56.06 562 GLY A O 1
ATOM 4325 N N . ARG A 1 563 ? -13.030 -15.159 11.725 1.00 52.34 563 ARG A N 1
ATOM 4326 C CA . ARG A 1 563 ? -13.264 -13.707 11.625 1.00 52.34 563 ARG A CA 1
ATOM 4327 C C . ARG A 1 563 ? -13.092 -13.183 10.193 1.00 52.34 563 ARG A C 1
ATOM 4329 O O . ARG A 1 563 ? -13.641 -12.132 9.899 1.00 52.34 563 ARG A O 1
ATOM 4336 N N . MET A 1 564 ? -12.383 -13.882 9.306 1.00 54.44 564 MET A N 1
ATOM 4337 C CA . MET A 1 564 ? -12.163 -13.443 7.916 1.00 54.44 564 MET A CA 1
ATOM 4338 C C . MET A 1 564 ? -13.337 -13.762 6.987 1.00 54.44 564 MET A C 1
ATOM 4340 O O . MET A 1 564 ? -13.565 -13.045 6.022 1.00 54.44 564 MET A O 1
ATOM 4344 N N . VAL A 1 565 ? -14.079 -14.834 7.286 1.00 49.19 565 VAL A N 1
ATOM 4345 C CA . VAL A 1 565 ? -15.221 -15.311 6.481 1.00 49.19 565 VAL A CA 1
ATOM 4346 C C . VAL A 1 565 ? -16.559 -14.700 6.946 1.00 49.19 565 VAL A C 1
ATOM 4348 O O . VAL A 1 565 ? -17.573 -14.823 6.266 1.00 49.19 565 VAL A O 1
ATOM 4351 N N . LYS A 1 566 ? -16.592 -14.020 8.104 1.00 50.66 566 LYS A N 1
ATOM 4352 C CA . LYS A 1 566 ? -17.806 -13.360 8.618 1.00 50.66 566 LYS A CA 1
ATOM 4353 C C . LYS A 1 566 ? -18.073 -12.027 7.918 1.00 50.66 566 LYS A C 1
ATOM 4355 O O . LYS A 1 566 ? -17.152 -11.252 7.685 1.00 50.66 566 LYS A O 1
ATOM 4360 N N . ASP A 1 567 ? -19.357 -11.760 7.693 1.00 55.19 567 ASP A N 1
ATOM 4361 C CA . ASP A 1 567 ? -19.902 -10.583 7.014 1.00 55.19 567 ASP A CA 1
ATOM 4362 C C . ASP A 1 567 ? -19.319 -9.272 7.579 1.00 55.19 567 ASP A C 1
ATOM 4364 O O . ASP A 1 567 ? -19.474 -8.978 8.769 1.00 55.19 567 ASP A O 1
ATOM 4368 N N . GLU A 1 568 ? -18.633 -8.484 6.746 1.00 57.66 568 GLU A N 1
ATOM 4369 C CA . GLU A 1 568 ? -17.923 -7.253 7.143 1.00 57.66 568 GLU A CA 1
ATOM 4370 C C . GLU A 1 568 ? -18.849 -6.259 7.859 1.00 57.66 568 GLU A C 1
ATOM 4372 O O . GLU A 1 568 ? -18.454 -5.609 8.831 1.00 57.66 568 GLU A O 1
ATOM 4377 N N . ALA A 1 569 ? -20.116 -6.221 7.445 1.00 61.03 569 ALA A N 1
ATOM 4378 C CA . ALA A 1 569 ? -21.151 -5.416 8.075 1.00 61.03 569 ALA A CA 1
ATOM 4379 C C . ALA A 1 569 ? -21.369 -5.799 9.549 1.00 61.03 569 ALA A C 1
ATOM 4381 O O . ALA A 1 569 ? -21.462 -4.922 10.405 1.00 61.03 569 ALA A O 1
ATOM 4382 N N . SER A 1 570 ? -21.386 -7.095 9.873 1.00 66.75 570 SER A N 1
ATOM 4383 C CA . SER A 1 570 ? -21.641 -7.575 11.239 1.00 66.75 570 SER A CA 1
ATOM 4384 C C . SER A 1 570 ? -20.534 -7.173 12.220 1.00 66.75 570 SER A C 1
ATOM 4386 O O . SER A 1 570 ? -20.820 -6.758 13.342 1.00 66.75 570 SER A O 1
ATOM 4388 N N . GLN A 1 571 ? -19.267 -7.202 11.790 1.00 69.81 571 GLN A N 1
ATOM 4389 C CA . GLN A 1 571 ? -18.138 -6.818 12.647 1.00 69.81 571 GLN A CA 1
ATOM 4390 C C . GLN A 1 571 ? -18.111 -5.324 12.946 1.00 69.81 571 GLN A C 1
ATOM 4392 O O . GLN A 1 571 ? -17.794 -4.917 14.062 1.00 69.81 571 GLN A O 1
ATOM 4397 N N . VAL A 1 572 ? -18.445 -4.515 11.944 1.00 74.25 572 VAL A N 1
ATOM 4398 C CA . VAL A 1 572 ? -18.495 -3.060 12.069 1.00 74.25 572 VAL A CA 1
ATOM 4399 C C . VAL A 1 572 ? -19.705 -2.636 12.915 1.00 74.25 572 VAL A C 1
ATOM 4401 O O . VAL A 1 572 ? -19.593 -1.708 13.717 1.00 74.25 572 VAL A O 1
ATOM 4404 N N . LEU A 1 573 ? -20.828 -3.360 12.832 1.00 80.62 573 LEU A N 1
ATOM 4405 C CA . LEU A 1 573 ? -22.008 -3.152 13.682 1.00 80.62 573 LEU A CA 1
ATOM 4406 C C . LEU A 1 573 ? -21.757 -3.513 15.158 1.00 80.62 573 LEU A C 1
ATOM 4408 O O . LEU A 1 573 ? -22.174 -2.773 16.045 1.00 80.62 573 LEU A O 1
ATOM 4412 N N . GLU A 1 574 ? -21.030 -4.598 15.436 1.00 84.25 574 GLU A N 1
ATOM 4413 C CA . GLU A 1 574 ? -20.700 -5.044 16.804 1.00 84.25 574 GLU A CA 1
ATOM 4414 C C . GLU A 1 574 ? -19.492 -4.321 17.433 1.00 84.25 574 GLU A C 1
ATOM 4416 O O . GLU A 1 574 ? -19.134 -4.589 18.586 1.00 84.25 574 GLU A O 1
ATOM 4421 N N . LEU A 1 575 ? -18.841 -3.411 16.701 1.00 87.38 575 LEU A N 1
ATOM 4422 C CA . LEU A 1 575 ? -17.589 -2.771 17.111 1.00 87.38 575 LEU A CA 1
ATOM 4423 C C . LEU A 1 575 ? -17.654 -2.098 18.502 1.00 87.38 575 LEU A C 1
ATOM 4425 O O . LEU A 1 575 ? -16.766 -2.383 19.308 1.00 87.38 575 LEU A O 1
ATOM 4429 N N . PRO A 1 576 ? -18.677 -1.288 18.857 1.00 88.00 576 PRO A N 1
ATOM 4430 C CA . PRO A 1 576 ? -18.758 -0.680 20.190 1.00 88.00 576 PRO A CA 1
ATOM 4431 C C . PRO A 1 576 ? -18.792 -1.718 21.317 1.00 88.00 576 PRO A C 1
ATOM 4433 O O . PRO A 1 576 ? -18.087 -1.580 22.313 1.00 88.00 576 PRO A O 1
ATOM 4436 N N . ALA A 1 577 ? -19.570 -2.790 21.135 1.00 85.62 577 ALA A N 1
ATOM 4437 C CA . ALA A 1 577 ? -19.716 -3.850 22.128 1.00 85.62 577 ALA A CA 1
ATOM 4438 C C . ALA A 1 577 ? -18.407 -4.625 22.330 1.00 85.62 577 ALA A C 1
ATOM 4440 O O . ALA A 1 577 ? -18.088 -5.014 23.451 1.00 85.62 577 ALA A O 1
ATOM 4441 N N . ARG A 1 578 ? -17.620 -4.820 21.265 1.00 84.44 578 ARG A N 1
ATOM 4442 C CA . ARG A 1 578 ? -16.292 -5.447 21.349 1.00 84.44 578 ARG A CA 1
ATOM 4443 C C . ARG A 1 578 ? -15.268 -4.560 22.036 1.00 84.44 578 ARG A C 1
ATOM 4445 O O . ARG A 1 578 ? -14.521 -5.048 22.876 1.00 84.44 578 ARG A O 1
ATOM 4452 N N . LEU A 1 579 ? -15.251 -3.266 21.719 1.00 89.38 579 LEU A N 1
ATOM 4453 C CA . LEU A 1 579 ? -14.365 -2.322 22.399 1.00 89.38 579 LEU A CA 1
ATOM 4454 C C . LEU A 1 579 ? -14.681 -2.261 23.902 1.00 89.38 579 LEU A C 1
ATOM 4456 O O . LEU A 1 579 ? -13.758 -2.246 24.713 1.00 89.38 579 LEU A O 1
ATOM 4460 N N . ALA A 1 580 ? -15.964 -2.320 24.277 1.00 88.38 580 ALA A N 1
ATOM 4461 C CA . ALA A 1 580 ? -16.415 -2.286 25.671 1.00 88.38 580 ALA A CA 1
ATOM 4462 C C . ALA A 1 580 ? -15.999 -3.520 26.498 1.00 88.38 580 ALA A C 1
ATOM 4464 O O . ALA A 1 580 ? -15.948 -3.451 27.725 1.00 88.38 580 ALA A O 1
ATOM 4465 N N . GLN A 1 581 ? -15.655 -4.645 25.855 1.00 88.56 581 GLN A N 1
ATOM 4466 C CA . GLN A 1 581 ? -15.102 -5.816 26.555 1.00 88.56 581 GLN A CA 1
ATOM 4467 C C . GLN A 1 581 ? -13.700 -5.549 27.116 1.00 88.56 581 GLN A C 1
ATOM 4469 O O . GLN A 1 581 ? -13.315 -6.158 28.112 1.00 88.56 581 GLN A O 1
ATOM 4474 N N . ARG A 1 582 ? -12.941 -4.654 26.470 1.00 88.38 582 ARG A N 1
ATOM 4475 C CA . ARG A 1 582 ? -11.541 -4.359 26.798 1.00 88.38 582 ARG A CA 1
ATOM 4476 C C . ARG A 1 582 ? -11.374 -2.995 27.472 1.00 88.38 582 ARG A C 1
ATOM 4478 O O . ARG A 1 582 ? -10.577 -2.863 28.395 1.00 88.38 582 ARG A O 1
ATOM 4485 N N . VAL A 1 583 ? -12.160 -2.001 27.065 1.00 89.94 583 VAL A N 1
ATOM 4486 C CA . VAL A 1 583 ? -12.166 -0.650 27.638 1.00 89.94 583 VAL A CA 1
ATOM 4487 C C . VAL A 1 583 ? -13.442 -0.458 28.451 1.00 89.94 583 VAL A C 1
ATOM 4489 O O . VAL A 1 583 ? -14.525 -0.268 27.904 1.00 89.94 583 VAL A O 1
ATOM 4492 N N . THR A 1 584 ? -13.320 -0.506 29.775 1.00 87.88 584 THR A N 1
ATOM 4493 C CA . THR A 1 584 ? -14.463 -0.441 30.692 1.00 87.88 584 THR A CA 1
ATOM 4494 C C . THR A 1 584 ? -14.804 0.997 31.091 1.00 87.88 584 THR A C 1
ATOM 4496 O O . THR A 1 584 ? -13.926 1.829 31.319 1.00 87.88 584 THR A O 1
ATOM 4499 N N . GLY A 1 585 ? -16.103 1.308 31.186 1.00 82.94 585 GLY A N 1
ATOM 4500 C CA . GLY A 1 585 ? -16.594 2.600 31.685 1.00 82.94 585 GLY A CA 1
ATOM 4501 C C . GLY A 1 585 ? -16.477 3.779 30.709 1.00 82.94 585 GLY A C 1
ATOM 4502 O O . GLY A 1 585 ? -16.640 4.919 31.135 1.00 82.94 585 GLY A O 1
ATOM 4503 N N . GLN A 1 586 ? -16.205 3.524 29.422 1.00 87.50 586 GLN A N 1
ATOM 4504 C CA . GLN A 1 586 ? -16.074 4.545 28.366 1.00 87.50 586 GLN A CA 1
ATOM 4505 C C . GLN A 1 586 ? -17.136 4.404 27.258 1.00 87.50 586 GLN A C 1
ATOM 4507 O O . GLN A 1 586 ? -16.920 4.850 26.132 1.00 87.50 586 GLN A O 1
ATOM 4512 N N . ASP A 1 587 ? -18.289 3.801 27.561 1.00 85.81 587 ASP A N 1
ATOM 4513 C CA . ASP A 1 587 ? -19.300 3.381 26.574 1.00 85.81 587 ASP A CA 1
ATOM 4514 C C . ASP A 1 587 ? -19.707 4.494 25.593 1.00 85.81 587 ASP A C 1
ATOM 4516 O O . ASP A 1 587 ? -19.822 4.251 24.393 1.00 85.81 587 ASP A O 1
ATOM 4520 N N . GLY A 1 588 ? -19.851 5.735 26.072 1.00 84.94 588 GLY A N 1
ATOM 4521 C CA . GLY A 1 588 ? -20.176 6.886 25.222 1.00 84.94 588 GLY A CA 1
ATOM 4522 C C . GLY A 1 588 ? -19.083 7.228 24.200 1.00 84.94 588 GLY A C 1
ATOM 4523 O O . GLY A 1 588 ? -19.388 7.494 23.038 1.00 84.94 588 GLY A O 1
ATOM 4524 N N . ALA A 1 589 ? -17.808 7.179 24.599 1.00 86.19 589 ALA A N 1
ATOM 4525 C CA . ALA A 1 589 ? -16.685 7.424 23.693 1.00 86.19 589 ALA A CA 1
ATOM 4526 C C . ALA A 1 589 ? -16.532 6.281 22.676 1.00 86.19 589 ALA A C 1
ATOM 4528 O O . ALA A 1 589 ? -16.315 6.526 21.489 1.00 86.19 589 ALA A O 1
ATOM 4529 N N . LEU A 1 590 ? -16.708 5.034 23.123 1.00 90.44 590 LEU A N 1
ATOM 4530 C CA . LEU A 1 590 ? -16.648 3.851 22.262 1.00 90.44 590 LEU A CA 1
ATOM 4531 C C . LEU A 1 590 ? -17.793 3.821 21.241 1.00 90.44 590 LEU A C 1
ATOM 4533 O O . LEU A 1 590 ? -17.572 3.447 20.089 1.00 90.44 590 LEU A O 1
ATOM 4537 N N . ALA A 1 591 ? -18.992 4.267 21.629 1.00 87.19 591 ALA A N 1
ATOM 4538 C CA . ALA A 1 591 ? -20.129 4.409 20.725 1.00 87.19 591 ALA A CA 1
ATOM 4539 C C . ALA A 1 591 ? -19.847 5.427 19.607 1.00 87.19 591 ALA A C 1
ATOM 4541 O O . ALA A 1 591 ? -20.052 5.105 18.439 1.00 87.19 591 ALA A O 1
ATOM 4542 N N . GLN A 1 592 ? -19.294 6.603 19.935 1.00 89.12 592 GLN A N 1
ATOM 4543 C CA . GLN A 1 592 ? -18.926 7.617 18.933 1.00 89.12 592 GLN A CA 1
ATOM 4544 C C . GLN A 1 592 ? -17.835 7.130 17.970 1.00 89.12 592 GLN A C 1
ATOM 4546 O O . GLN A 1 592 ? -17.902 7.380 16.763 1.00 89.12 592 GLN A O 1
ATOM 4551 N N . ILE A 1 593 ? -16.829 6.417 18.489 1.00 89.31 593 ILE A N 1
ATOM 4552 C CA . ILE A 1 593 ? -15.784 5.801 17.661 1.00 89.31 593 ILE A CA 1
ATOM 4553 C C . ILE A 1 593 ? -16.410 4.782 16.704 1.00 89.31 593 ILE A C 1
ATOM 4555 O O . ILE A 1 593 ? -16.129 4.811 15.504 1.00 89.31 593 ILE A O 1
ATOM 4559 N N . GLY A 1 594 ? -17.294 3.921 17.213 1.00 88.00 594 GLY A N 1
ATOM 4560 C CA . GLY A 1 594 ? -17.990 2.922 16.411 1.00 88.00 594 GLY A CA 1
ATOM 4561 C C . GLY A 1 594 ? -18.872 3.527 15.322 1.00 88.00 594 GLY A C 1
ATOM 4562 O O . GLY A 1 594 ? -18.737 3.147 14.162 1.00 88.00 594 GLY A O 1
ATOM 4563 N N . GLU A 1 595 ? -19.704 4.514 15.657 1.00 86.44 595 GLU A N 1
ATOM 4564 C CA . GLU A 1 595 ? -20.597 5.195 14.710 1.00 86.44 595 GLU A CA 1
ATOM 4565 C C . GLU A 1 595 ? -19.814 5.869 13.573 1.00 86.44 595 GLU A C 1
ATOM 4567 O O . GLU A 1 595 ? -20.164 5.747 12.392 1.00 86.44 595 GLU A O 1
ATOM 4572 N N . ARG A 1 596 ? -18.695 6.533 13.893 1.00 85.88 596 ARG A N 1
ATOM 4573 C CA . ARG A 1 596 ? -17.863 7.180 12.871 1.00 85.88 596 ARG A CA 1
ATOM 4574 C C . ARG A 1 596 ? -17.265 6.167 11.897 1.00 85.88 596 ARG A C 1
ATOM 4576 O O . ARG A 1 596 ? -17.219 6.424 10.693 1.00 85.88 596 ARG A O 1
ATOM 4583 N N . ILE A 1 597 ? -16.817 5.028 12.411 1.00 84.75 597 ILE A N 1
ATOM 4584 C CA . ILE A 1 597 ? -16.196 3.966 11.614 1.00 84.75 597 ILE A CA 1
ATOM 4585 C C . ILE A 1 597 ? -17.244 3.238 10.772 1.00 84.75 597 ILE A C 1
ATOM 4587 O O . ILE A 1 597 ? -16.992 2.976 9.597 1.00 84.75 597 ILE A O 1
ATOM 4591 N N . GLN A 1 598 ? -18.435 3.003 11.326 1.00 83.19 598 GLN A N 1
ATOM 4592 C CA . GLN A 1 598 ? -19.604 2.510 10.593 1.00 83.19 598 GLN A CA 1
ATOM 4593 C C . GLN A 1 598 ? -19.954 3.437 9.422 1.00 83.19 598 GLN A C 1
ATOM 4595 O O . GLN A 1 598 ? -20.064 2.980 8.287 1.00 83.19 598 GLN A O 1
ATOM 4600 N N . THR A 1 599 ? -20.026 4.748 9.666 1.00 78.44 599 THR A N 1
ATOM 4601 C CA . THR A 1 599 ? -20.332 5.759 8.639 1.00 78.44 599 THR A CA 1
ATOM 4602 C C . THR A 1 599 ? -19.296 5.766 7.511 1.00 78.44 599 THR A C 1
ATOM 4604 O O . THR A 1 599 ? -19.649 5.822 6.332 1.00 78.44 599 THR A O 1
ATOM 4607 N N . ALA A 1 600 ? -18.007 5.689 7.854 1.00 73.19 600 ALA A N 1
ATOM 4608 C CA . ALA A 1 600 ? -16.934 5.656 6.865 1.00 73.19 600 ALA A CA 1
ATOM 4609 C C . ALA A 1 600 ? -16.948 4.360 6.036 1.00 73.19 600 ALA A C 1
ATOM 4611 O O . ALA A 1 600 ? -16.775 4.412 4.820 1.00 73.19 600 ALA A O 1
ATOM 4612 N N . ARG A 1 601 ? -17.208 3.208 6.669 1.00 71.56 601 ARG A N 1
ATOM 4613 C CA . ARG A 1 601 ? -17.305 1.901 5.993 1.00 71.56 601 ARG A CA 1
ATOM 4614 C C . ARG A 1 601 ? -18.566 1.755 5.139 1.00 71.56 601 ARG A C 1
ATOM 4616 O O . ARG A 1 601 ? -18.531 1.042 4.147 1.00 71.56 601 ARG A O 1
ATOM 4623 N N . ALA A 1 602 ? -19.632 2.485 5.462 1.00 72.12 602 ALA A N 1
ATOM 4624 C CA . ALA A 1 602 ? -20.836 2.587 4.639 1.00 72.12 602 ALA A CA 1
ATOM 4625 C C . ALA A 1 602 ? -20.666 3.487 3.394 1.00 72.12 602 ALA A C 1
ATOM 4627 O O . ALA A 1 602 ? -21.618 3.666 2.639 1.00 72.12 602 ALA A O 1
ATOM 4628 N N . GLY A 1 603 ? -19.485 4.085 3.177 1.00 66.56 603 GLY A N 1
ATOM 4629 C CA . GLY A 1 603 ? -19.219 4.956 2.025 1.00 66.56 603 GLY A CA 1
ATOM 4630 C C . GLY A 1 603 ? -19.883 6.336 2.107 1.00 66.56 603 GLY A C 1
ATOM 4631 O O . GLY A 1 603 ? -19.932 7.052 1.112 1.00 66.56 603 GLY A O 1
ATOM 4632 N N . LEU A 1 604 ? -20.378 6.728 3.286 1.00 68.81 604 LEU A N 1
ATOM 4633 C CA . LEU A 1 604 ? -21.080 7.998 3.519 1.00 68.81 604 LEU A CA 1
ATOM 4634 C C . LEU A 1 604 ? -20.127 9.163 3.881 1.00 68.81 604 LEU A C 1
ATOM 4636 O O . LEU A 1 604 ? -20.581 10.261 4.199 1.00 68.81 604 LEU A O 1
ATOM 4640 N N . GLY A 1 605 ? -18.806 8.943 3.860 1.00 57.25 605 GLY A N 1
ATOM 4641 C CA . GLY A 1 605 ? -17.767 9.944 4.153 1.00 57.25 605 GLY A CA 1
ATOM 4642 C C . GLY A 1 605 ? -16.969 10.397 2.919 1.00 57.25 605 GLY A C 1
ATOM 4643 O O . GLY A 1 605 ? -17.005 9.753 1.878 1.00 57.25 605 GLY A O 1
ATOM 4644 N N . ASP A 1 606 ? -16.211 11.500 3.030 1.00 51.59 606 ASP A N 1
ATOM 4645 C CA . ASP A 1 606 ? -15.309 11.968 1.956 1.00 51.59 606 ASP A CA 1
ATOM 4646 C C . ASP A 1 606 ? -14.165 10.952 1.738 1.00 51.59 606 ASP A C 1
ATOM 4648 O O . ASP A 1 606 ? -13.368 10.758 2.662 1.00 51.59 606 ASP A O 1
ATOM 4652 N N . PRO A 1 607 ? -14.024 10.350 0.539 1.00 53.53 607 PRO A N 1
ATOM 4653 C CA . PRO A 1 607 ? -12.998 9.342 0.253 1.00 53.53 607 PRO A CA 1
ATOM 4654 C C . PRO A 1 607 ? -11.560 9.881 0.314 1.00 53.53 607 PRO A C 1
ATOM 4656 O O . PRO A 1 607 ? -10.610 9.106 0.288 1.00 53.53 607 PRO A O 1
ATOM 4659 N N . ARG A 1 608 ? -11.369 11.205 0.401 1.00 56.44 608 ARG A N 1
ATOM 4660 C CA . ARG A 1 608 ? -10.048 11.840 0.556 1.00 56.44 608 ARG A CA 1
ATOM 4661 C C . ARG A 1 608 ? -9.637 12.046 2.016 1.00 56.44 608 ARG A C 1
ATOM 4663 O O . ARG A 1 608 ? -8.555 12.579 2.261 1.00 56.44 608 ARG A O 1
ATOM 4670 N N . LYS A 1 609 ? -10.488 11.696 2.985 1.00 65.69 609 LYS A N 1
ATOM 4671 C CA . LYS A 1 609 ? -10.209 11.840 4.423 1.00 65.69 609 LYS A CA 1
ATOM 4672 C C . LYS A 1 609 ? -9.926 10.477 5.071 1.00 65.69 609 LYS A C 1
ATOM 4674 O O . LYS A 1 609 ? -10.426 9.465 4.588 1.00 65.69 609 LYS A O 1
ATOM 4679 N N . PRO A 1 610 ? -9.172 10.436 6.187 1.00 76.12 610 PRO A N 1
ATOM 4680 C CA . PRO A 1 610 ? -9.022 9.216 6.977 1.00 76.12 610 PRO A CA 1
ATOM 4681 C C . PRO A 1 610 ? -10.378 8.675 7.455 1.00 76.12 610 PRO A C 1
ATOM 4683 O O . PRO A 1 610 ? -11.303 9.451 7.713 1.00 76.12 610 PRO A O 1
ATOM 4686 N N . VAL A 1 611 ? -10.461 7.351 7.639 1.00 78.31 611 VAL A N 1
ATOM 4687 C CA . VAL A 1 611 ? -11.670 6.626 8.091 1.00 78.31 611 VAL A CA 1
ATOM 4688 C C . VAL A 1 611 ? -12.249 7.234 9.377 1.00 78.31 611 VAL A C 1
ATOM 4690 O O . VAL A 1 611 ? -13.457 7.428 9.498 1.00 78.31 611 VAL A O 1
ATOM 4693 N N . GLY A 1 612 ? -11.387 7.614 10.318 1.00 84.19 612 GLY A N 1
ATOM 4694 C CA . GLY A 1 612 ? -11.766 8.322 11.535 1.00 84.19 612 GLY A CA 1
ATOM 4695 C C . GLY A 1 612 ? -10.598 9.136 12.076 1.00 84.19 612 GLY A C 1
ATOM 4696 O O . GLY A 1 612 ? -9.444 8.738 11.940 1.00 84.19 612 GLY A O 1
ATOM 4697 N N . VAL A 1 613 ? -10.906 10.286 12.672 1.00 87.06 613 VAL A N 1
ATOM 4698 C CA . VAL A 1 613 ? -9.942 11.126 13.390 1.00 87.06 613 VAL A CA 1
ATOM 4699 C C . VAL A 1 613 ? -10.550 11.409 14.752 1.00 87.06 613 VAL A C 1
ATOM 4701 O O . VAL A 1 613 ? -11.650 11.955 14.830 1.00 87.06 613 VAL A O 1
ATOM 4704 N N . PHE A 1 614 ? -9.852 11.009 15.810 1.00 88.62 614 PHE A N 1
ATOM 4705 C CA . PHE A 1 614 ? -10.353 11.064 17.179 1.00 88.62 614 PHE A CA 1
ATOM 4706 C C . PHE A 1 614 ? -9.346 11.778 18.076 1.00 88.62 614 PHE A C 1
ATOM 4708 O O . PHE A 1 614 ? -8.142 11.559 17.955 1.00 88.62 614 PHE A O 1
ATOM 4715 N N . MET A 1 615 ? -9.842 12.605 18.997 1.00 87.56 615 MET A N 1
ATOM 4716 C CA . MET A 1 615 ? -9.044 13.198 20.068 1.00 87.56 615 MET A CA 1
ATOM 4717 C C . MET A 1 615 ? -9.537 12.640 21.400 1.00 87.56 615 MET A C 1
ATOM 4719 O O . MET A 1 615 ? -10.604 13.012 21.884 1.00 87.56 615 MET A O 1
ATOM 4723 N N . LEU A 1 616 ? -8.770 11.717 21.978 1.00 86.88 616 LEU A N 1
ATOM 4724 C CA . LEU A 1 616 ? -9.103 11.092 23.255 1.00 86.88 616 LEU A CA 1
ATOM 4725 C C . LEU A 1 616 ? -8.625 12.000 24.392 1.00 86.88 616 LEU A C 1
ATOM 4727 O O . LEU A 1 616 ? -7.446 12.005 24.737 1.00 86.88 616 LEU A O 1
ATOM 4731 N N . ALA A 1 617 ? -9.530 12.793 24.964 1.00 85.75 617 ALA A N 1
ATOM 4732 C CA . ALA A 1 617 ? -9.211 13.726 26.043 1.00 85.75 617 ALA A CA 1
ATOM 4733 C C . ALA A 1 617 ? -9.599 13.142 27.410 1.00 85.75 617 ALA A C 1
ATOM 4735 O O . ALA A 1 617 ? -10.743 12.754 27.630 1.00 85.75 617 ALA A O 1
ATOM 4736 N N . GLY A 1 618 ? -8.652 13.091 28.347 1.00 84.19 618 GLY A N 1
ATOM 4737 C CA . GLY A 1 618 ? -8.892 12.598 29.706 1.00 84.19 618 GLY A CA 1
ATOM 4738 C C . GLY A 1 618 ? -7.605 12.513 30.529 1.00 84.19 618 GLY A C 1
ATOM 4739 O O . GLY A 1 618 ? -6.517 12.637 29.958 1.00 84.19 618 GLY A O 1
ATOM 4740 N N . PRO A 1 619 ? -7.681 12.287 31.853 1.00 80.19 619 PRO A N 1
ATOM 4741 C CA . PRO A 1 619 ? -6.496 12.150 32.699 1.00 80.19 619 PRO A CA 1
ATOM 4742 C C . PRO A 1 619 ? -5.652 10.925 32.312 1.00 80.19 619 PRO A C 1
ATOM 4744 O O . PRO A 1 619 ? -6.094 10.045 31.567 1.00 80.19 619 PRO A O 1
ATOM 4747 N N . SER A 1 620 ? -4.389 10.879 32.740 1.00 79.25 620 SER A N 1
ATOM 4748 C CA . SER A 1 620 ? -3.532 9.716 32.466 1.00 79.25 620 SER A CA 1
ATOM 4749 C C . SER A 1 620 ? -4.099 8.452 33.127 1.00 79.25 620 SER A C 1
ATOM 4751 O O . SER A 1 620 ? -4.703 8.528 34.194 1.00 79.25 620 SER A O 1
ATOM 4753 N N . GLY A 1 621 ? -3.946 7.299 32.471 1.00 79.25 621 GLY A N 1
ATOM 4754 C CA . GLY A 1 621 ? -4.401 6.002 32.990 1.00 79.25 621 GLY A CA 1
ATOM 4755 C C . GLY A 1 621 ? -5.877 5.640 32.762 1.00 79.25 621 GLY A C 1
ATOM 4756 O O . GLY A 1 621 ? -6.274 4.543 33.126 1.00 79.25 621 GLY A O 1
ATOM 4757 N N . VAL A 1 622 ? -6.690 6.491 32.121 1.00 84.44 622 VAL A N 1
ATOM 4758 C CA . VAL A 1 622 ? -8.129 6.209 31.870 1.00 84.44 622 VAL A CA 1
ATOM 4759 C C . VAL A 1 622 ? -8.428 5.300 30.668 1.00 84.44 622 VAL A C 1
ATOM 4761 O O . VAL A 1 622 ? -9.589 5.112 30.324 1.00 84.44 622 VAL A O 1
ATOM 4764 N N . GLY A 1 623 ? -7.402 4.759 30.002 1.00 85.56 623 GLY A N 1
ATOM 4765 C CA . GLY A 1 623 ? -7.580 3.840 28.866 1.00 85.56 623 GLY A CA 1
ATOM 4766 C C . GLY A 1 623 ? -7.547 4.477 27.469 1.00 85.56 623 GLY A C 1
ATOM 4767 O O . GLY A 1 623 ? -8.039 3.873 26.521 1.00 85.56 623 GLY A O 1
ATOM 4768 N N . LYS A 1 624 ? -6.949 5.668 27.295 1.00 89.00 624 LYS A N 1
ATOM 4769 C CA . LYS A 1 624 ? -6.789 6.312 25.969 1.00 89.00 624 LYS A CA 1
ATOM 4770 C C . LYS A 1 624 ? -5.986 5.443 24.991 1.00 89.00 624 LYS A C 1
ATOM 4772 O O . LYS A 1 624 ? -6.471 5.097 23.919 1.00 89.00 624 LYS A O 1
ATOM 4777 N N . THR A 1 625 ? -4.782 5.047 25.397 1.00 87.44 625 THR A N 1
ATOM 4778 C CA . THR A 1 625 ? -3.894 4.156 24.633 1.00 87.44 625 THR A CA 1
ATOM 4779 C C . THR A 1 625 ? -4.535 2.784 24.429 1.00 87.44 625 THR A C 1
ATOM 4781 O O . THR A 1 625 ? -4.509 2.249 23.325 1.00 87.44 625 THR A O 1
ATOM 4784 N N . GLU A 1 626 ? -5.203 2.265 25.464 1.00 90.12 626 GLU A N 1
ATOM 4785 C CA . GLU A 1 626 ? -5.921 0.986 25.407 1.00 90.12 626 GLU A CA 1
ATOM 4786 C C . GLU A 1 626 ? -7.054 1.004 24.374 1.00 90.12 626 GLU A C 1
ATOM 4788 O O . GLU A 1 626 ? -7.265 0.028 23.662 1.00 90.12 626 GLU A O 1
ATOM 4793 N N . THR A 1 627 ? -7.743 2.138 24.224 1.00 90.75 627 THR A N 1
ATOM 4794 C CA . THR A 1 627 ? -8.783 2.316 23.201 1.00 90.75 627 THR A CA 1
ATOM 4795 C C . THR A 1 627 ? -8.203 2.234 21.792 1.00 90.75 627 THR A C 1
ATOM 4797 O O . THR A 1 627 ? -8.803 1.605 20.925 1.00 90.75 627 THR A O 1
ATOM 4800 N N . ALA A 1 628 ? -7.026 2.819 21.552 1.00 89.69 628 ALA A N 1
ATOM 4801 C CA . ALA A 1 628 ? -6.356 2.737 20.254 1.00 89.69 628 ALA A CA 1
ATOM 4802 C C . ALA A 1 628 ? -5.856 1.311 19.945 1.00 89.69 628 ALA A C 1
ATOM 4804 O O . ALA A 1 628 ? -6.015 0.845 18.817 1.00 89.69 628 ALA A O 1
ATOM 4805 N N . LEU A 1 629 ? -5.325 0.603 20.951 1.00 88.00 629 LEU A N 1
ATOM 4806 C CA . LEU A 1 629 ? -4.940 -0.813 20.860 1.00 88.00 629 LEU A CA 1
ATOM 4807 C C . LEU A 1 629 ? -6.143 -1.707 20.537 1.00 88.00 629 LEU A C 1
ATOM 4809 O O . LEU A 1 629 ? -6.118 -2.445 19.553 1.00 88.00 629 LEU A O 1
ATOM 4813 N N . ALA A 1 630 ? -7.224 -1.581 21.312 1.00 88.56 630 ALA A N 1
ATOM 4814 C CA . ALA A 1 630 ? -8.459 -2.333 21.105 1.00 88.56 630 ALA A CA 1
ATOM 4815 C C . ALA A 1 630 ? -9.066 -2.061 19.718 1.00 88.56 630 ALA A C 1
ATOM 4817 O O . ALA A 1 630 ? -9.601 -2.967 19.080 1.00 88.56 630 ALA A O 1
ATOM 4818 N N . LEU A 1 631 ? -8.948 -0.826 19.219 1.00 88.38 631 LEU A N 1
ATOM 4819 C CA . LEU A 1 631 ? -9.414 -0.446 17.889 1.00 88.38 631 LEU A CA 1
ATOM 4820 C C . LEU A 1 631 ? -8.580 -1.074 16.765 1.00 88.38 631 LEU A C 1
ATOM 4822 O O . LEU A 1 631 ? -9.147 -1.569 15.788 1.00 88.38 631 LEU A O 1
ATOM 4826 N N . ALA A 1 632 ? -7.252 -1.076 16.905 1.00 86.12 632 ALA A N 1
ATOM 4827 C CA . ALA A 1 632 ? -6.348 -1.711 15.949 1.00 86.12 632 ALA A CA 1
ATOM 4828 C C . ALA A 1 632 ? -6.589 -3.226 15.873 1.00 86.12 632 ALA A C 1
ATOM 4830 O O . ALA A 1 632 ? -6.696 -3.785 14.779 1.00 86.12 632 ALA A O 1
ATOM 4831 N N . GLU A 1 633 ? -6.777 -3.873 17.024 1.00 81.00 633 GLU A N 1
ATOM 4832 C CA . GLU A 1 633 ? -7.115 -5.292 17.100 1.00 81.00 633 GLU A CA 1
ATOM 4833 C C . GLU A 1 633 ? -8.479 -5.594 16.458 1.00 81.00 633 GLU A C 1
ATOM 4835 O O . GLU A 1 633 ? -8.596 -6.507 15.637 1.00 81.00 633 GLU A O 1
ATOM 4840 N N . ALA A 1 634 ? -9.510 -4.812 16.794 1.00 79.38 634 ALA A N 1
ATOM 4841 C CA . ALA A 1 634 ? -10.877 -5.074 16.356 1.00 79.38 634 ALA A CA 1
ATOM 4842 C C . ALA A 1 634 ? -11.090 -4.868 14.847 1.00 79.38 634 ALA A C 1
ATOM 4844 O O . ALA A 1 634 ? -11.889 -5.592 14.254 1.00 79.38 634 ALA A O 1
ATOM 4845 N N . ILE A 1 635 ? -10.402 -3.899 14.231 1.00 76.88 635 ILE A N 1
ATOM 4846 C CA . ILE A 1 635 ? -10.617 -3.515 12.823 1.00 76.88 635 ILE A CA 1
ATOM 4847 C C . ILE A 1 635 ? -9.548 -4.090 11.896 1.00 76.88 635 ILE A C 1
ATOM 4849 O O . ILE A 1 635 ? -9.867 -4.524 10.788 1.00 76.88 635 ILE A O 1
ATOM 4853 N N . TYR A 1 636 ? -8.288 -4.082 12.328 1.00 75.00 636 TYR A N 1
ATOM 4854 C CA . TYR A 1 636 ? -7.150 -4.480 11.498 1.00 75.00 636 TYR A CA 1
ATOM 4855 C C . TYR A 1 636 ? -6.552 -5.826 11.917 1.00 75.00 636 TYR A C 1
ATOM 4857 O O . TYR A 1 636 ? -5.587 -6.276 11.310 1.00 75.00 636 TYR A O 1
ATOM 4865 N N . GLY A 1 637 ? -7.137 -6.506 12.908 1.00 65.06 637 GLY A N 1
ATOM 4866 C CA . GLY A 1 637 ? -6.814 -7.895 13.227 1.00 65.06 637 GLY A CA 1
ATOM 4867 C C . GLY A 1 637 ? -5.564 -8.095 14.086 1.00 65.06 637 GLY A C 1
ATOM 4868 O O . GLY A 1 637 ? -5.128 -9.230 14.245 1.00 65.06 637 GLY A O 1
ATOM 4869 N N . GLY A 1 638 ? -4.993 -7.038 14.668 1.00 68.31 638 GLY A N 1
ATOM 4870 C CA . GLY A 1 638 ? -3.912 -7.190 15.640 1.00 68.31 638 GLY A CA 1
ATOM 4871 C C . GLY A 1 638 ? -3.298 -5.877 16.116 1.00 68.31 638 GLY A C 1
ATOM 4872 O O . GLY A 1 638 ? -3.359 -4.858 15.428 1.00 68.31 638 GLY A O 1
ATOM 4873 N N . GLU A 1 639 ? -2.689 -5.913 17.302 1.00 72.19 639 GLU A N 1
ATOM 4874 C CA . GLU A 1 639 ? -2.035 -4.758 17.935 1.00 72.19 639 GLU A CA 1
ATOM 4875 C C . GLU A 1 639 ? -0.822 -4.255 17.141 1.00 72.19 639 GLU A C 1
ATOM 4877 O O . GLU A 1 639 ? -0.502 -3.072 17.185 1.00 72.19 639 GLU A O 1
ATOM 4882 N N . GLN A 1 640 ? -0.189 -5.117 16.339 1.00 67.44 640 GLN A N 1
ATOM 4883 C CA . GLN A 1 640 ? 0.913 -4.761 15.439 1.00 67.44 640 GLN A CA 1
ATOM 4884 C C . GLN A 1 640 ? 0.523 -3.739 14.358 1.00 67.44 640 GLN A C 1
ATOM 4886 O O . GLN A 1 640 ? 1.398 -3.122 13.757 1.00 67.44 640 GLN A O 1
ATOM 4891 N N . ASN A 1 641 ? -0.779 -3.545 14.118 1.00 75.75 641 ASN A N 1
ATOM 4892 C CA . ASN A 1 641 ? -1.304 -2.530 13.203 1.00 75.75 641 ASN A CA 1
ATOM 4893 C C . ASN A 1 641 ? -1.568 -1.182 13.903 1.00 75.75 641 ASN A C 1
ATOM 4895 O O . ASN A 1 641 ? -2.185 -0.290 13.317 1.00 75.75 641 ASN A O 1
ATOM 4899 N N . LEU A 1 642 ? -1.107 -1.020 15.148 1.00 86.50 642 LEU A N 1
ATOM 4900 C CA . LEU A 1 642 ? -1.026 0.261 15.837 1.00 86.50 642 LEU A CA 1
ATOM 4901 C C . LEU A 1 642 ? 0.353 0.893 15.601 1.00 86.50 642 LEU A C 1
ATOM 4903 O O . LEU A 1 642 ? 1.377 0.399 16.069 1.00 86.50 642 LEU A O 1
ATOM 4907 N N . VAL A 1 643 ? 0.375 2.025 14.905 1.00 86.25 643 VAL A N 1
ATOM 4908 C CA . VAL A 1 643 ? 1.567 2.862 14.756 1.00 86.25 643 VAL A CA 1
ATOM 4909 C C . VAL A 1 643 ? 1.547 3.908 15.861 1.00 86.25 643 VAL A C 1
ATOM 4911 O O . VAL A 1 643 ? 0.847 4.914 15.759 1.00 86.25 643 VAL A O 1
ATOM 4914 N N . THR A 1 644 ? 2.316 3.676 16.920 1.00 88.50 644 THR A N 1
ATOM 4915 C CA . THR A 1 644 ? 2.454 4.633 18.023 1.00 88.50 644 THR A CA 1
ATOM 4916 C C . THR A 1 644 ? 3.623 5.570 17.765 1.00 88.50 644 THR A C 1
ATOM 4918 O O . THR A 1 644 ? 4.751 5.125 17.559 1.00 88.50 644 THR A O 1
ATOM 4921 N N . ILE A 1 645 ? 3.362 6.872 17.811 1.00 88.38 645 ILE A N 1
ATOM 4922 C CA . ILE A 1 645 ? 4.386 7.907 17.720 1.00 88.38 645 ILE A CA 1
ATOM 4923 C C . ILE A 1 645 ? 4.321 8.747 18.989 1.00 88.38 645 ILE A C 1
ATOM 4925 O O . ILE A 1 645 ? 3.320 9.414 19.258 1.00 88.38 645 ILE A O 1
ATOM 4929 N N . ASN A 1 646 ? 5.402 8.708 19.766 1.00 87.81 646 ASN A N 1
ATOM 4930 C CA . ASN A 1 646 ? 5.517 9.485 20.987 1.00 87.81 646 ASN A CA 1
ATOM 4931 C C . ASN A 1 646 ? 5.837 10.945 20.647 1.00 87.81 646 ASN A C 1
ATOM 4933 O O . ASN A 1 646 ? 6.924 11.258 20.161 1.00 87.81 646 ASN A O 1
ATOM 4937 N N . MET A 1 647 ? 4.899 11.851 20.909 1.00 88.25 647 MET A N 1
ATOM 4938 C CA . MET A 1 647 ? 5.057 13.269 20.590 1.00 88.25 647 MET A CA 1
ATOM 4939 C C . MET A 1 647 ? 6.030 13.996 21.524 1.00 88.25 647 MET A C 1
ATOM 4941 O O . MET A 1 647 ? 6.527 15.062 21.157 1.00 88.25 647 MET A O 1
ATOM 4945 N N . SER A 1 648 ? 6.401 13.401 22.665 1.00 84.62 648 SER A N 1
ATOM 4946 C CA . SER A 1 648 ? 7.475 13.921 23.522 1.00 84.62 648 SER A CA 1
ATOM 4947 C C . SER A 1 648 ? 8.839 13.963 22.830 1.00 84.62 648 SER A C 1
ATOM 4949 O O . SER A 1 648 ? 9.659 14.809 23.173 1.00 84.62 648 SER A O 1
ATOM 4951 N N . GLU A 1 649 ? 9.094 13.092 21.851 1.00 83.69 649 GLU A N 1
ATOM 4952 C CA . GLU A 1 649 ? 10.350 13.091 21.080 1.00 83.69 649 GLU A CA 1
ATOM 4953 C C . GLU A 1 649 ? 10.408 14.243 20.056 1.00 83.69 649 GLU A C 1
ATOM 4955 O O . GLU A 1 649 ? 11.473 14.610 19.554 1.00 83.69 649 GLU A O 1
ATOM 4960 N N . PHE A 1 650 ? 9.260 14.869 19.782 1.00 85.88 650 PHE A N 1
ATOM 4961 C CA . PHE A 1 650 ? 9.091 15.939 18.800 1.00 85.88 650 PHE A CA 1
ATOM 4962 C C . PHE A 1 650 ? 8.886 17.310 19.457 1.00 85.88 650 PHE A C 1
ATOM 4964 O O . PHE A 1 650 ? 8.172 18.154 18.922 1.00 85.88 650 PHE A O 1
ATOM 4971 N N . GLN A 1 651 ? 9.513 17.540 20.616 1.00 84.25 651 GLN A N 1
ATOM 4972 C CA . GLN A 1 651 ? 9.477 18.820 21.342 1.00 84.25 651 GLN A CA 1
ATOM 4973 C C . GLN A 1 651 ? 10.251 19.949 20.641 1.00 84.25 651 GLN A C 1
ATOM 4975 O O . GLN A 1 651 ? 9.970 21.125 20.875 1.00 84.25 651 GLN A O 1
ATOM 4980 N N . GLU A 1 652 ? 11.208 19.619 19.771 1.00 78.31 652 GLU A N 1
ATOM 4981 C CA . GLU A 1 652 ? 12.110 20.577 19.125 1.00 78.31 652 GLU A CA 1
ATOM 4982 C C . GLU A 1 652 ? 11.809 20.727 17.621 1.00 78.31 652 GLU A C 1
ATOM 4984 O O . GLU A 1 652 ? 11.475 19.770 16.930 1.00 78.31 652 GLU A O 1
ATOM 4989 N N . ALA A 1 653 ? 11.972 21.933 17.065 1.00 73.06 653 ALA A N 1
ATOM 4990 C CA . ALA A 1 653 ? 11.618 22.227 15.667 1.00 73.06 653 ALA A CA 1
ATOM 4991 C C . ALA A 1 653 ? 12.343 21.343 14.629 1.00 73.06 653 ALA A C 1
ATOM 4993 O O . ALA A 1 653 ? 11.786 21.000 13.587 1.00 73.06 653 ALA A O 1
ATOM 4994 N N . HIS A 1 654 ? 13.593 20.953 14.897 1.00 72.31 654 HIS A N 1
ATOM 4995 C CA . HIS A 1 654 ? 14.390 20.181 13.944 1.00 72.31 654 HIS A CA 1
ATOM 4996 C C . HIS A 1 654 ? 14.021 18.690 13.922 1.00 72.31 654 HIS A C 1
ATOM 4998 O O . HIS A 1 654 ? 14.133 18.066 12.864 1.00 72.31 654 HIS A O 1
ATOM 5004 N N . THR A 1 655 ? 13.505 18.126 15.020 1.00 76.25 655 THR A N 1
ATOM 5005 C CA . THR A 1 655 ? 13.011 16.738 15.049 1.00 76.25 655 THR A CA 1
ATOM 5006 C C . THR A 1 655 ? 11.687 16.586 14.289 1.00 76.25 655 THR A C 1
ATOM 5008 O O . THR A 1 655 ? 11.387 15.520 13.770 1.00 76.25 655 THR A O 1
ATOM 5011 N N . VAL A 1 656 ? 10.932 17.665 14.047 1.00 73.50 656 VAL A N 1
ATOM 5012 C CA . VAL A 1 656 ? 9.735 17.630 13.174 1.00 73.50 656 VAL A CA 1
ATOM 5013 C C . VAL A 1 656 ? 10.080 17.254 11.726 1.00 73.50 656 VAL A C 1
ATOM 5015 O O . VAL A 1 656 ? 9.282 16.620 11.029 1.00 73.50 656 VAL A O 1
ATOM 5018 N N . SER A 1 657 ? 11.284 17.605 11.263 1.00 70.31 657 SER A N 1
ATOM 5019 C CA . SER A 1 657 ? 11.741 17.239 9.920 1.00 70.31 657 SER A CA 1
ATOM 5020 C C . SER A 1 657 ? 11.962 15.729 9.768 1.00 70.31 657 SER A C 1
ATOM 5022 O O . SER A 1 657 ? 11.704 15.191 8.693 1.00 70.31 657 SER A O 1
ATOM 5024 N N . THR A 1 658 ? 12.322 15.013 10.842 1.00 75.19 658 THR A N 1
ATOM 5025 C CA . THR A 1 658 ? 12.448 13.547 10.813 1.00 75.19 658 THR A CA 1
ATOM 5026 C C . THR A 1 658 ? 11.086 12.859 10.837 1.00 75.19 658 THR A C 1
ATOM 5028 O O . THR A 1 658 ? 10.956 11.772 10.286 1.00 75.19 658 THR A O 1
ATOM 5031 N N . LEU A 1 659 ? 10.038 13.499 11.373 1.00 78.38 659 LEU A N 1
ATOM 5032 C CA . LEU A 1 659 ? 8.666 12.978 11.333 1.00 78.38 659 LEU A CA 1
ATOM 5033 C C . LEU A 1 659 ? 8.107 12.926 9.900 1.00 78.38 659 LEU A C 1
ATOM 5035 O O . LEU A 1 659 ? 7.495 11.931 9.513 1.00 78.38 659 LEU A O 1
ATOM 5039 N N . LYS A 1 660 ? 8.316 13.988 9.106 1.00 71.38 660 LYS A N 1
ATOM 5040 C CA . LYS A 1 660 ? 7.752 14.146 7.745 1.00 71.38 660 LYS A CA 1
ATOM 5041 C C . LYS A 1 660 ? 8.703 13.670 6.634 1.00 71.38 660 LYS A C 1
ATOM 5043 O O . LYS A 1 660 ? 8.236 13.132 5.628 1.00 71.38 660 LYS A O 1
ATOM 5048 N N . GLY A 1 661 ? 10.009 13.826 6.844 1.00 69.12 661 GLY A N 1
ATOM 5049 C CA . GLY A 1 661 ? 11.081 13.599 5.874 1.00 69.12 661 GLY A CA 1
ATOM 5050 C C . GLY A 1 661 ? 11.858 14.892 5.609 1.00 69.12 661 GLY A C 1
ATOM 5051 O O . GLY A 1 661 ? 11.289 15.989 5.638 1.00 69.12 661 GLY A O 1
ATOM 5052 N N . ALA A 1 662 ? 13.165 14.779 5.356 1.00 66.06 662 ALA A N 1
ATOM 5053 C CA . ALA A 1 662 ? 14.011 15.949 5.138 1.00 66.06 662 ALA A CA 1
ATOM 5054 C C . ALA A 1 662 ? 13.683 16.633 3.790 1.00 66.06 662 ALA A C 1
ATOM 5056 O O . ALA A 1 662 ? 13.463 15.945 2.789 1.00 66.06 662 ALA A O 1
ATOM 5057 N N . PRO A 1 663 ? 13.657 17.977 3.720 1.00 58.84 663 PRO A N 1
ATOM 5058 C CA . PRO A 1 663 ? 13.416 18.702 2.473 1.00 58.84 663 PRO A CA 1
ATOM 5059 C C . PRO A 1 663 ? 14.567 18.538 1.454 1.00 58.84 663 PRO A C 1
ATOM 5061 O O . PRO A 1 663 ? 15.694 18.208 1.838 1.00 58.84 663 PRO A O 1
ATOM 5064 N N . PRO A 1 664 ? 14.320 18.797 0.149 1.00 55.28 664 PRO A N 1
ATOM 5065 C CA . PRO A 1 664 ? 15.343 18.730 -0.898 1.00 55.28 664 PRO A CA 1
ATOM 5066 C C . PRO A 1 664 ? 16.617 19.502 -0.541 1.00 55.28 664 PRO A C 1
ATOM 5068 O O . PRO A 1 664 ? 16.569 20.709 -0.319 1.00 55.28 664 PRO A O 1
ATOM 5071 N N . GLY A 1 665 ? 17.759 18.806 -0.519 1.00 48.72 665 GLY A N 1
ATOM 5072 C CA . GLY A 1 665 ? 19.075 19.397 -0.237 1.00 48.72 665 GLY A CA 1
ATOM 5073 C C . GLY A 1 665 ? 19.609 19.196 1.187 1.00 48.72 665 GLY A C 1
ATOM 5074 O O . GLY A 1 665 ? 20.733 19.614 1.453 1.00 48.72 665 GLY A O 1
ATOM 5075 N N . TYR A 1 666 ? 18.862 18.533 2.077 1.00 53.75 666 TYR A N 1
ATOM 5076 C CA . TYR A 1 666 ? 19.316 18.157 3.424 1.00 53.75 666 TYR A CA 1
ATOM 5077 C C . TYR A 1 666 ? 19.673 16.661 3.518 1.00 53.75 666 TYR A C 1
ATOM 5079 O O . TYR A 1 666 ? 19.207 15.845 2.719 1.00 53.75 666 TYR A O 1
ATOM 5087 N N . VAL A 1 667 ? 20.521 16.294 4.490 1.00 50.31 667 VAL A N 1
ATOM 5088 C CA . VAL A 1 667 ? 20.851 14.887 4.793 1.00 50.31 667 VAL A CA 1
ATOM 5089 C C . VAL A 1 667 ? 19.557 14.152 5.167 1.00 50.31 667 VAL A C 1
ATOM 5091 O O . VAL A 1 667 ? 18.811 14.637 6.013 1.00 50.31 667 VAL A O 1
ATOM 5094 N N . GLY A 1 668 ? 19.272 13.028 4.500 1.00 54.81 668 GLY A N 1
ATOM 5095 C CA . GLY A 1 668 ? 18.000 12.297 4.616 1.00 54.81 668 GLY A CA 1
ATOM 5096 C C . GLY A 1 668 ? 16.958 12.636 3.537 1.00 54.81 668 GLY A C 1
ATOM 5097 O O . GLY A 1 668 ? 15.851 12.107 3.564 1.00 54.81 668 GLY A O 1
ATOM 5098 N N . TYR A 1 669 ? 17.263 13.502 2.559 1.00 47.75 669 TYR A N 1
ATOM 5099 C CA . TYR A 1 669 ? 16.349 13.755 1.438 1.00 47.75 669 TYR A CA 1
ATOM 5100 C C . TYR A 1 669 ? 16.170 12.507 0.557 1.00 47.75 669 TYR A C 1
ATOM 5102 O O . TYR A 1 669 ? 17.129 12.004 -0.032 1.00 47.75 669 TYR A O 1
ATOM 5110 N N . GLY A 1 670 ? 14.924 12.044 0.429 1.00 55.31 670 GLY A N 1
ATOM 5111 C CA . GLY A 1 670 ? 14.559 10.812 -0.280 1.00 55.31 670 GLY A CA 1
ATOM 5112 C C . GLY A 1 670 ? 14.396 9.592 0.632 1.00 55.31 670 GLY A C 1
ATOM 5113 O O . GLY A 1 670 ? 13.870 8.577 0.182 1.00 55.31 670 GLY A O 1
ATOM 5114 N N . GLU A 1 671 ? 14.781 9.709 1.903 1.00 57.09 671 GLU A N 1
ATOM 5115 C CA . GLU A 1 671 ? 14.410 8.789 2.976 1.00 57.09 671 GLU A CA 1
ATOM 5116 C C . GLU A 1 671 ? 13.140 9.374 3.621 1.00 57.09 671 GLU A C 1
ATOM 5118 O O . GLU A 1 671 ? 13.147 10.508 4.102 1.00 57.09 671 GLU A O 1
ATOM 5123 N N . GLY A 1 672 ? 11.995 8.688 3.515 1.00 60.84 672 GLY A N 1
ATOM 5124 C CA . GLY A 1 672 ? 10.743 9.174 4.108 1.00 60.84 672 GLY A CA 1
ATOM 5125 C C . GLY A 1 672 ? 10.878 9.384 5.624 1.00 60.84 672 GLY A C 1
ATOM 5126 O O . GLY A 1 672 ? 11.720 8.772 6.278 1.00 60.84 672 GLY A O 1
ATOM 5127 N N . GLY A 1 673 ? 10.067 10.276 6.189 1.00 76.88 673 GLY A N 1
ATOM 5128 C CA . GLY A 1 673 ? 10.038 10.520 7.631 1.00 76.88 673 GLY A CA 1
ATOM 5129 C C . GLY A 1 673 ? 9.407 9.376 8.422 1.00 76.88 673 GLY A C 1
ATOM 5130 O O . GLY A 1 673 ? 8.744 8.509 7.861 1.00 76.88 673 GLY A O 1
ATOM 5131 N N . VAL A 1 674 ? 9.574 9.392 9.745 1.00 79.31 674 VAL A N 1
ATOM 5132 C CA . VAL A 1 674 ? 9.084 8.349 10.661 1.00 79.31 674 VAL A CA 1
ATOM 5133 C C . VAL A 1 674 ? 7.587 8.084 10.468 1.00 79.31 674 VAL A C 1
ATOM 5135 O O . VAL A 1 674 ? 7.185 6.930 10.345 1.00 79.31 674 VAL A O 1
ATOM 5138 N N . LEU A 1 675 ? 6.763 9.133 10.362 1.00 80.94 675 LEU A N 1
ATOM 5139 C CA . LEU A 1 675 ? 5.324 8.988 10.122 1.00 80.94 675 LEU A CA 1
ATOM 5140 C C . LEU A 1 675 ? 5.036 8.531 8.687 1.00 80.94 675 LEU A C 1
ATOM 5142 O O . LEU A 1 675 ? 4.203 7.652 8.473 1.00 80.94 675 LEU A O 1
ATOM 5146 N N . THR A 1 676 ? 5.704 9.125 7.696 1.00 77.31 676 THR A N 1
ATOM 5147 C CA . THR A 1 676 ? 5.412 8.843 6.284 1.00 77.31 676 THR A CA 1
ATOM 5148 C C . THR A 1 676 ? 5.853 7.438 5.874 1.00 77.31 676 THR A C 1
ATOM 5150 O O . THR A 1 676 ? 5.121 6.778 5.142 1.00 77.31 676 THR A O 1
ATOM 5153 N N . GLU A 1 677 ? 6.963 6.919 6.404 1.00 74.25 677 GLU A N 1
ATOM 5154 C CA . GLU A 1 677 ? 7.375 5.525 6.210 1.00 74.25 677 GLU A CA 1
ATOM 5155 C C . GLU A 1 677 ? 6.523 4.539 7.007 1.00 74.25 677 GLU A C 1
ATOM 5157 O O . GLU A 1 677 ? 6.180 3.486 6.471 1.00 74.25 677 GLU A O 1
ATOM 5162 N N . ALA A 1 678 ? 6.141 4.859 8.249 1.00 72.06 678 ALA A N 1
ATOM 5163 C CA . ALA A 1 678 ? 5.290 3.972 9.040 1.00 72.06 678 ALA A CA 1
ATOM 5164 C C . ALA A 1 678 ? 3.921 3.763 8.372 1.00 72.06 678 ALA A C 1
ATOM 5166 O O . ALA A 1 678 ? 3.481 2.624 8.215 1.00 72.06 678 ALA A O 1
ATOM 5167 N N . VAL A 1 679 ? 3.298 4.840 7.882 1.00 75.69 679 VAL A N 1
ATOM 5168 C CA . VAL A 1 679 ? 2.029 4.764 7.138 1.00 75.69 679 VAL A CA 1
ATOM 5169 C C . VAL A 1 679 ? 2.220 4.128 5.756 1.00 75.69 679 VAL A C 1
ATOM 5171 O O . VAL A 1 679 ? 1.354 3.385 5.307 1.00 75.69 679 VAL A O 1
ATOM 5174 N N . ARG A 1 680 ? 3.359 4.344 5.079 1.00 71.06 680 ARG A N 1
ATOM 5175 C CA . ARG A 1 680 ? 3.654 3.681 3.793 1.00 71.06 680 ARG A CA 1
ATOM 5176 C C . ARG A 1 680 ? 3.794 2.164 3.941 1.00 71.06 680 ARG A C 1
ATOM 5178 O O . ARG A 1 680 ? 3.327 1.433 3.074 1.00 71.06 680 ARG A O 1
ATOM 5185 N N . ARG A 1 681 ? 4.438 1.693 5.014 1.00 64.25 681 ARG A N 1
ATOM 5186 C CA . ARG A 1 681 ? 4.606 0.259 5.315 1.00 64.25 681 ARG A CA 1
ATOM 5187 C C . ARG A 1 681 ? 3.316 -0.383 5.821 1.00 64.25 681 ARG A C 1
ATOM 5189 O O . ARG A 1 681 ? 3.058 -1.538 5.498 1.00 64.25 681 ARG A O 1
ATOM 5196 N N . HIS A 1 682 ? 2.502 0.371 6.563 1.00 64.81 682 HIS A N 1
ATOM 5197 C CA . HIS A 1 682 ? 1.223 -0.083 7.112 1.00 64.81 682 HIS A CA 1
ATOM 5198 C C . HIS A 1 682 ? 0.082 0.896 6.770 1.00 64.81 682 HIS A C 1
ATOM 5200 O O . HIS A 1 682 ? -0.363 1.649 7.641 1.00 64.81 682 HIS A O 1
ATOM 5206 N N . PRO A 1 683 ? -0.438 0.881 5.523 1.00 63.22 683 PRO A N 1
ATOM 5207 C CA . PRO A 1 683 ? -1.495 1.805 5.087 1.00 63.22 683 PRO A CA 1
ATOM 5208 C C . PRO A 1 683 ? -2.818 1.616 5.843 1.00 63.22 683 PRO A C 1
ATOM 5210 O O . PRO A 1 683 ? -3.599 2.554 5.989 1.00 63.22 683 PRO A O 1
ATOM 5213 N N . TRP A 1 684 ? -3.055 0.398 6.338 1.00 73.44 684 TRP A N 1
ATOM 5214 C CA . TRP A 1 684 ? -4.236 -0.008 7.097 1.00 73.44 684 TRP A CA 1
ATOM 5215 C C . TRP A 1 684 ? -3.877 -0.138 8.577 1.00 73.44 684 TRP A C 1
ATOM 5217 O O . TRP A 1 684 ? -3.695 -1.237 9.096 1.00 73.44 684 TRP A O 1
ATOM 5227 N N . SER A 1 685 ? -3.707 1.001 9.238 1.00 81.00 685 SER A N 1
ATOM 5228 C CA . SER A 1 685 ? -3.273 1.069 10.631 1.00 81.00 685 SER A CA 1
ATOM 5229 C C . SER A 1 685 ? -4.086 2.080 11.431 1.00 81.00 685 SER A C 1
ATOM 5231 O O . SER A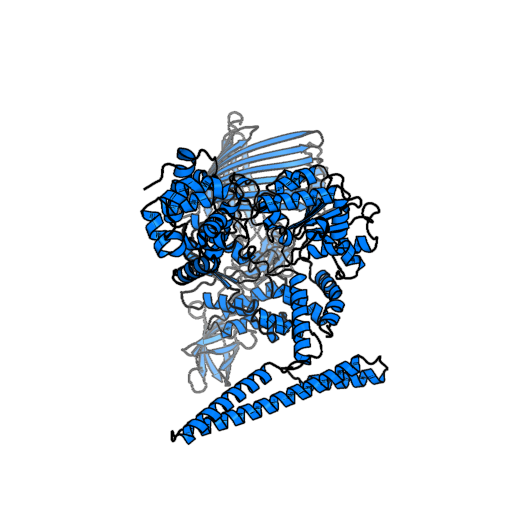 1 685 ? -4.764 2.956 10.886 1.00 81.00 685 SER A O 1
ATOM 5233 N N . VAL A 1 686 ? -4.024 1.953 12.755 1.00 89.88 686 VAL A N 1
ATOM 5234 C CA . VAL A 1 686 ? -4.382 3.040 13.669 1.00 89.88 686 VAL A CA 1
ATOM 5235 C C . VAL A 1 686 ? -3.098 3.806 13.963 1.00 89.88 686 VAL A C 1
ATOM 5237 O O . VAL A 1 686 ? -2.132 3.220 14.439 1.00 89.88 686 VAL A O 1
ATOM 5240 N N . VAL A 1 687 ? -3.070 5.108 13.683 1.00 91.25 687 VAL A N 1
ATOM 5241 C CA . VAL A 1 687 ? -1.936 5.970 14.044 1.00 91.25 687 VAL A CA 1
ATOM 5242 C C . VAL A 1 687 ? -2.254 6.655 15.368 1.00 91.25 687 VAL A C 1
ATOM 5244 O O . VAL A 1 687 ? -3.166 7.479 15.437 1.00 91.25 687 VAL A O 1
ATOM 5247 N N . LEU A 1 688 ? -1.510 6.309 16.417 1.00 92.62 688 LEU A N 1
ATOM 5248 C CA . LEU A 1 688 ? -1.618 6.915 17.737 1.00 92.62 688 LEU A CA 1
ATOM 5249 C C . LEU A 1 688 ? -0.540 7.987 17.904 1.00 92.62 688 LEU A C 1
ATOM 5251 O O . LEU A 1 688 ? 0.651 7.686 17.914 1.00 92.62 688 LEU A O 1
ATOM 5255 N N . LEU A 1 689 ? -0.975 9.234 18.070 1.00 91.38 689 LEU A N 1
ATOM 5256 C CA . LEU A 1 689 ? -0.117 10.349 18.465 1.00 91.38 689 LEU A CA 1
ATOM 5257 C C . LEU A 1 689 ? -0.231 10.520 19.981 1.00 91.38 689 LEU A C 1
ATOM 5259 O O . LEU A 1 689 ? -1.177 11.145 20.462 1.00 91.38 689 LEU A O 1
ATOM 5263 N N . ASP A 1 690 ? 0.688 9.908 20.723 1.00 89.38 690 ASP A N 1
ATOM 5264 C CA . ASP A 1 690 ? 0.649 9.932 22.187 1.00 89.38 690 ASP A CA 1
ATOM 5265 C C . ASP A 1 690 ? 1.288 11.213 22.729 1.00 89.38 690 ASP A C 1
ATOM 5267 O O . ASP A 1 690 ? 2.270 11.693 22.168 1.00 89.38 690 ASP A O 1
ATOM 5271 N N . GLU A 1 691 ? 0.732 11.759 23.810 1.00 86.50 691 GLU A N 1
ATOM 5272 C CA . GLU A 1 691 ? 1.167 13.016 24.445 1.00 86.50 691 GLU A CA 1
ATOM 5273 C C . GLU A 1 691 ? 1.289 14.211 23.474 1.00 86.50 691 GLU A C 1
ATOM 5275 O O . GLU A 1 691 ? 2.232 15.003 23.545 1.00 86.50 691 GLU A O 1
ATOM 5280 N N . ILE A 1 692 ? 0.342 14.347 22.537 1.00 84.50 692 ILE A N 1
ATOM 5281 C CA . ILE A 1 692 ? 0.342 15.389 21.493 1.00 84.50 692 ILE A CA 1
ATOM 5282 C C . ILE A 1 692 ? 0.461 16.816 22.044 1.00 84.50 692 ILE A C 1
ATOM 5284 O O . ILE A 1 692 ? 0.971 17.697 21.362 1.00 84.50 692 ILE A O 1
ATOM 5288 N N . GLU A 1 693 ? 0.052 17.054 23.287 1.00 81.81 693 GLU A N 1
ATOM 5289 C CA . GLU A 1 693 ? 0.223 18.328 23.984 1.00 81.81 693 GLU A CA 1
ATOM 5290 C C . GLU A 1 693 ? 1.689 18.716 24.242 1.00 81.81 693 GLU A C 1
ATOM 5292 O O . GLU A 1 693 ? 1.970 19.886 24.501 1.00 81.81 693 GLU A O 1
ATOM 5297 N N . LYS A 1 694 ? 2.620 17.755 24.181 1.00 84.25 694 LYS A N 1
ATOM 5298 C CA . LYS A 1 694 ? 4.062 17.977 24.348 1.00 84.25 694 LYS A CA 1
ATOM 5299 C C . LYS A 1 694 ? 4.792 18.208 23.022 1.00 84.25 694 LYS A C 1
ATOM 5301 O O . LYS A 1 694 ? 5.967 18.562 23.056 1.00 84.25 694 LYS A O 1
ATOM 5306 N N . ALA A 1 695 ? 4.143 18.019 21.870 1.00 80.56 695 ALA A N 1
ATOM 5307 C CA . ALA A 1 695 ? 4.772 18.267 20.574 1.00 80.56 695 ALA A CA 1
ATOM 5308 C C . ALA A 1 695 ? 5.112 19.751 20.365 1.00 80.56 695 ALA A C 1
ATOM 5310 O O . ALA A 1 695 ? 4.441 20.664 20.849 1.00 80.56 695 ALA A O 1
ATOM 5311 N N . HIS A 1 696 ? 6.143 19.998 19.558 1.00 81.19 696 HIS A N 1
ATOM 5312 C CA . HIS A 1 696 ? 6.461 21.328 19.067 1.00 81.19 696 HIS A CA 1
ATOM 5313 C C . HIS A 1 696 ? 5.318 21.886 18.204 1.00 81.19 696 HIS A C 1
ATOM 5315 O O . HIS A 1 696 ? 4.699 21.164 17.421 1.00 81.19 696 HIS A O 1
ATOM 5321 N N . HIS A 1 697 ? 5.092 23.201 18.257 1.00 73.88 697 HIS A N 1
ATOM 5322 C CA . HIS A 1 697 ? 4.030 23.872 17.493 1.00 73.88 697 HIS A CA 1
ATOM 5323 C C . HIS A 1 697 ? 4.085 23.629 15.966 1.00 73.88 697 HIS A C 1
ATOM 5325 O O . HIS A 1 697 ? 3.039 23.593 15.324 1.00 73.88 697 HIS A O 1
ATOM 5331 N N . ASP A 1 698 ? 5.265 23.368 15.391 1.00 69.31 698 ASP A N 1
ATOM 5332 C CA . ASP A 1 698 ? 5.441 23.028 13.961 1.00 69.31 698 ASP A CA 1
ATOM 5333 C C . ASP A 1 698 ? 4.873 21.646 13.564 1.00 69.31 698 ASP A C 1
ATOM 5335 O O . ASP A 1 698 ? 4.679 21.346 12.378 1.00 69.31 698 ASP A O 1
ATOM 5339 N N . VAL A 1 699 ? 4.609 20.771 14.541 1.00 63.62 699 VAL A N 1
ATOM 5340 C CA . VAL A 1 699 ? 3.837 19.538 14.321 1.00 63.62 699 VAL A CA 1
ATOM 5341 C C . VAL A 1 699 ? 2.364 19.892 14.091 1.00 63.62 699 VAL A C 1
ATOM 5343 O O . VAL A 1 699 ? 1.726 19.303 13.218 1.00 63.62 699 VAL A O 1
ATOM 5346 N N . HIS A 1 700 ? 1.855 20.894 14.815 1.00 57.12 700 HIS A N 1
ATOM 5347 C CA . HIS A 1 700 ? 0.463 21.345 14.765 1.00 57.12 700 HIS A CA 1
ATOM 5348 C C . HIS A 1 700 ? 0.166 22.257 13.565 1.00 57.12 700 HIS A C 1
ATOM 5350 O O . HIS A 1 700 ? -0.915 22.178 12.984 1.00 57.12 700 HIS A O 1
ATOM 5356 N N . GLU A 1 701 ? 1.119 23.096 13.154 1.00 53.00 701 GLU A N 1
ATOM 5357 C CA . GLU A 1 701 ? 0.996 23.959 11.978 1.00 53.00 701 GLU A CA 1
ATOM 5358 C C . GLU A 1 701 ? 1.738 23.340 10.787 1.00 53.00 701 GLU A C 1
ATOM 5360 O O . GLU A 1 701 ? 2.937 23.530 10.586 1.00 53.00 701 GLU A O 1
ATOM 5365 N N . THR A 1 702 ? 1.019 22.636 9.909 1.00 50.81 702 THR A N 1
ATOM 5366 C CA . THR A 1 702 ? 1.498 22.527 8.524 1.00 50.81 702 THR A CA 1
ATOM 5367 C C . THR A 1 702 ? 1.316 23.897 7.880 1.00 50.81 702 THR A C 1
ATOM 5369 O O . THR A 1 702 ? 0.269 24.229 7.343 1.00 50.81 702 THR A O 1
ATOM 5372 N N . GLY A 1 703 ? 2.340 24.745 8.005 1.00 54.62 703 GLY A N 1
ATOM 5373 C CA . GLY A 1 703 ? 2.283 26.129 7.542 1.00 54.62 703 GLY A CA 1
ATOM 5374 C C . GLY A 1 703 ? 2.032 26.271 6.039 1.00 54.62 703 GLY A C 1
ATOM 5375 O O . GLY A 1 703 ? 1.640 27.351 5.618 1.00 54.62 703 GLY A O 1
ATOM 5376 N N . THR A 1 704 ? 2.223 25.217 5.238 1.00 56.31 704 THR A N 1
ATOM 5377 C CA . THR A 1 704 ? 2.030 25.231 3.783 1.00 56.31 704 THR A CA 1
ATOM 5378 C C . THR A 1 704 ? 0.661 24.679 3.387 1.00 56.31 704 THR A C 1
ATOM 5380 O O . THR A 1 704 ? 0.439 23.473 3.455 1.00 56.31 704 THR A O 1
ATOM 5383 N N . ASN A 1 705 ? -0.221 25.535 2.869 1.00 61.47 705 ASN A N 1
ATOM 5384 C CA . ASN A 1 705 ? -1.450 25.107 2.202 1.00 61.47 705 ASN A CA 1
ATOM 5385 C C . ASN A 1 705 ? -1.343 25.340 0.696 1.00 61.47 705 ASN A C 1
ATOM 5387 O O . ASN A 1 705 ? -0.967 26.427 0.253 1.00 61.47 705 ASN A O 1
ATOM 5391 N N . PHE A 1 706 ? -1.720 24.330 -0.086 1.00 63.06 706 PHE A N 1
ATOM 5392 C CA . PHE A 1 706 ? -1.826 24.415 -1.538 1.00 63.06 706 PHE A CA 1
ATOM 5393 C C . PHE A 1 706 ? -3.238 24.036 -1.976 1.00 63.06 706 PHE A C 1
ATOM 5395 O O . PHE A 1 706 ? -3.702 22.926 -1.723 1.00 63.06 706 PHE A O 1
ATOM 5402 N N . PHE A 1 707 ? -3.903 24.951 -2.674 1.00 63.28 707 PHE A N 1
ATOM 5403 C CA . PHE A 1 707 ? -5.226 24.740 -3.242 1.00 63.28 707 PHE A CA 1
ATOM 5404 C C . PHE A 1 707 ? -5.199 25.017 -4.742 1.00 63.28 707 PHE A C 1
ATOM 5406 O O . PHE A 1 707 ? -4.861 26.118 -5.178 1.00 63.28 707 PHE A O 1
ATOM 5413 N N . LEU A 1 708 ? -5.617 24.028 -5.531 1.00 65.44 708 LEU A N 1
ATOM 5414 C CA . LEU A 1 708 ? -5.943 24.192 -6.943 1.00 65.44 708 LEU A CA 1
ATOM 5415 C C . LEU A 1 708 ? -7.422 23.865 -7.128 1.00 65.44 708 LEU A C 1
ATOM 5417 O O . LEU A 1 708 ? -7.847 22.738 -6.891 1.00 65.44 708 LEU A O 1
ATOM 5421 N N . THR A 1 709 ? -8.204 24.846 -7.564 1.00 65.81 709 THR A N 1
ATOM 5422 C CA . THR A 1 709 ? -9.625 24.661 -7.868 1.00 65.81 709 THR A CA 1
ATOM 5423 C C . THR A 1 709 ? -9.898 25.073 -9.304 1.00 65.81 709 THR A C 1
ATOM 5425 O O . THR A 1 709 ? -9.436 26.117 -9.772 1.00 65.81 709 THR A O 1
ATOM 5428 N N . ARG A 1 710 ? -10.650 24.244 -10.030 1.00 69.06 710 ARG A N 1
ATOM 5429 C CA . ARG A 1 710 ? -11.151 24.575 -11.362 1.00 69.06 710 ARG A CA 1
ATOM 5430 C C . ARG A 1 710 ? -12.658 24.410 -11.375 1.00 69.06 710 ARG A C 1
ATOM 5432 O O . ARG A 1 710 ? -13.166 23.307 -11.230 1.00 69.06 710 ARG A O 1
ATOM 5439 N N . TRP A 1 711 ? -13.343 25.516 -11.604 1.00 63.25 711 TRP A N 1
ATOM 5440 C CA . TRP A 1 711 ? -14.780 25.575 -11.792 1.00 63.25 711 TRP A CA 1
ATOM 5441 C C . TRP A 1 711 ? -15.065 25.541 -13.289 1.00 63.25 711 TRP A C 1
ATOM 5443 O O . TRP A 1 711 ? -14.521 26.348 -14.053 1.00 63.25 711 TRP A O 1
ATOM 5453 N N . GLN A 1 712 ? -15.907 24.605 -13.712 1.00 65.31 712 GLN A N 1
ATOM 5454 C CA . GLN A 1 712 ? -16.567 24.662 -15.008 1.00 65.31 712 GLN A CA 1
ATOM 5455 C C . GLN A 1 712 ? -18.025 25.005 -14.747 1.00 65.31 712 GLN A C 1
ATOM 5457 O O . GLN A 1 712 ? -18.739 24.237 -14.109 1.00 65.31 712 GLN A O 1
ATOM 5462 N N . TYR A 1 713 ? -18.455 26.175 -15.207 1.00 60.56 713 TYR A N 1
ATOM 5463 C CA . TYR A 1 713 ? -19.845 26.573 -15.051 1.00 60.56 713 TYR A CA 1
ATOM 5464 C C . TYR A 1 713 ? -20.664 25.796 -16.086 1.00 60.56 713 TYR A C 1
ATOM 5466 O O . TYR A 1 713 ? -20.466 25.971 -17.291 1.00 60.56 713 TYR A O 1
ATOM 5474 N N . ALA A 1 714 ? -21.552 24.910 -15.633 1.00 48.00 714 ALA A N 1
ATOM 5475 C CA . ALA A 1 714 ? -22.484 24.173 -16.481 1.00 48.00 714 ALA A CA 1
ATOM 5476 C C . ALA A 1 714 ? -23.790 24.970 -16.586 1.00 48.00 714 ALA A C 1
ATOM 5478 O O . ALA A 1 714 ? -24.531 25.057 -15.618 1.00 48.00 714 ALA A O 1
ATOM 5479 N N . SER A 1 715 ? -24.065 25.580 -17.742 1.00 52.16 715 SER A N 1
ATOM 5480 C CA . SER A 1 715 ? -25.392 26.158 -18.020 1.00 52.16 715 SER A CA 1
ATOM 5481 C C . SER A 1 715 ? -25.499 26.649 -19.462 1.00 52.16 715 SER A C 1
ATOM 5483 O O . SER A 1 715 ? -25.361 27.835 -19.751 1.00 52.16 715 SER A O 1
ATOM 5485 N N . GLN A 1 716 ? -25.789 25.756 -20.404 1.00 41.75 716 GLN A N 1
ATOM 5486 C CA . GLN A 1 716 ? -26.665 26.192 -21.490 1.00 41.75 716 GLN A CA 1
ATOM 5487 C C . GLN A 1 716 ? -28.057 26.412 -20.869 1.00 41.75 716 GLN A C 1
ATOM 5489 O O . GLN A 1 716 ? -28.617 25.476 -20.309 1.00 41.75 716 GLN A O 1
ATOM 5494 N N . GLY A 1 717 ? -28.599 27.634 -20.934 1.00 48.69 717 GLY A N 1
ATOM 5495 C CA . GLY A 1 717 ? -30.053 27.854 -20.863 1.00 48.69 717 GLY A CA 1
ATOM 5496 C C . GLY A 1 717 ? -30.701 28.387 -19.575 1.00 48.69 717 GLY A C 1
ATOM 5497 O O . GLY A 1 717 ? -31.915 28.554 -19.596 1.00 48.69 717 GLY A O 1
ATOM 5498 N N . TYR A 1 718 ? -29.978 28.708 -18.496 1.00 46.22 718 TYR A N 1
ATOM 5499 C CA . TYR A 1 718 ? -30.591 29.278 -17.280 1.00 46.22 718 TYR A CA 1
ATOM 5500 C C . TYR A 1 718 ? -30.144 30.728 -17.053 1.00 46.22 718 TYR A C 1
ATOM 5502 O O . TYR A 1 718 ? -28.986 30.974 -16.725 1.00 46.22 718 TYR A O 1
ATOM 5510 N N . ASN A 1 719 ? -31.065 31.681 -17.230 1.00 53.00 719 ASN A N 1
ATOM 5511 C CA . ASN A 1 719 ? -30.900 33.072 -16.798 1.00 53.00 719 ASN A CA 1
ATOM 5512 C C . ASN A 1 719 ? -31.508 33.217 -15.400 1.00 53.00 719 ASN A C 1
ATOM 5514 O O . ASN A 1 719 ? -32.624 32.746 -15.169 1.00 53.00 719 ASN A O 1
ATOM 5518 N N . THR A 1 720 ? -30.817 33.882 -14.476 1.00 53.81 720 THR A N 1
ATOM 5519 C CA . THR A 1 720 ? -31.418 34.209 -13.176 1.00 53.81 720 THR A CA 1
ATOM 5520 C C . THR A 1 720 ? -32.513 35.266 -13.348 1.00 53.81 720 THR A C 1
ATOM 5522 O O . THR A 1 720 ? -32.517 36.027 -14.318 1.00 53.81 720 THR A O 1
ATOM 5525 N N . LEU A 1 721 ? -33.452 35.358 -12.400 1.00 50.22 721 LEU A N 1
ATOM 5526 C CA . LEU A 1 721 ? -34.480 36.405 -12.426 1.00 50.22 721 LEU A CA 1
ATOM 5527 C C . LEU A 1 721 ? -33.848 37.810 -12.451 1.00 50.22 721 LEU A C 1
ATOM 5529 O O . LEU A 1 721 ? -34.367 38.686 -13.131 1.00 50.22 721 LEU A O 1
ATOM 5533 N N . SER A 1 722 ? -32.703 38.016 -11.788 1.00 52.22 722 SER A N 1
ATOM 5534 C CA . SER A 1 722 ? -31.916 39.253 -11.887 1.00 52.22 722 SER A CA 1
ATOM 5535 C C . SER A 1 722 ? -31.378 39.503 -13.295 1.00 52.22 722 SER A C 1
ATOM 5537 O O . SER A 1 722 ? -31.524 40.617 -13.787 1.00 52.22 722 SER A O 1
ATOM 5539 N N . ASP A 1 723 ? -30.844 38.482 -13.979 1.00 53.88 723 ASP A N 1
ATOM 5540 C CA . ASP A 1 723 ? -30.380 38.616 -15.371 1.00 53.88 723 ASP A CA 1
ATOM 5541 C C . ASP A 1 723 ? -31.528 39.029 -16.302 1.00 53.88 723 ASP A C 1
ATOM 5543 O O . ASP A 1 723 ? -31.358 39.859 -17.197 1.00 53.88 723 ASP A O 1
ATOM 5547 N N . VAL A 1 724 ? -32.722 38.478 -16.064 1.00 57.56 724 VAL A N 1
ATOM 5548 C CA . VAL A 1 724 ? -33.940 38.823 -16.801 1.00 57.56 724 VAL A CA 1
ATOM 5549 C C . VAL A 1 724 ? -34.399 40.245 -16.454 1.00 57.56 724 VAL A C 1
ATOM 5551 O O . VAL A 1 724 ? -34.634 41.045 -17.356 1.00 57.56 724 VAL A O 1
ATOM 5554 N N . LEU A 1 725 ? -34.477 40.612 -15.175 1.00 57.56 725 LEU A N 1
ATOM 5555 C CA . LEU A 1 725 ? -34.919 41.939 -14.727 1.00 57.56 725 LEU A CA 1
ATOM 5556 C C . LEU A 1 725 ? -33.970 43.064 -15.170 1.00 57.56 725 LEU A C 1
ATOM 5558 O O . LEU A 1 725 ? -34.442 44.127 -15.582 1.00 57.56 725 LEU A O 1
ATOM 5562 N N . ASP A 1 726 ? -32.656 42.837 -15.157 1.00 53.88 726 ASP A N 1
ATOM 5563 C CA . ASP A 1 726 ? -31.675 43.806 -15.655 1.00 53.88 726 ASP A CA 1
ATOM 5564 C C . ASP A 1 726 ? -31.744 43.958 -17.178 1.00 53.88 726 ASP A C 1
ATOM 5566 O O . ASP A 1 726 ? -31.620 45.083 -17.681 1.00 53.88 726 ASP A O 1
ATOM 5570 N N . SER A 1 727 ? -32.048 42.875 -17.908 1.00 56.78 727 SER A N 1
ATOM 5571 C CA . SER A 1 727 ? -32.336 42.948 -19.347 1.00 56.78 727 SER A CA 1
ATOM 5572 C C . SER A 1 727 ? -33.588 43.788 -19.647 1.00 56.78 727 SER A C 1
ATOM 5574 O O . SER A 1 727 ? -33.610 44.538 -20.624 1.00 56.78 727 SER A O 1
ATOM 5576 N N . TYR A 1 728 ? -34.596 43.757 -18.765 1.00 56.09 728 TYR A N 1
ATOM 5577 C CA . TYR A 1 728 ? -35.788 44.602 -18.876 1.00 56.09 728 TYR A CA 1
ATOM 5578 C C . TYR A 1 728 ? -35.522 46.064 -18.485 1.00 56.09 728 TYR A C 1
ATOM 5580 O O . TYR A 1 728 ? -36.031 46.969 -19.149 1.00 56.09 728 TYR A O 1
ATOM 5588 N N . ARG A 1 729 ? -34.695 46.329 -17.461 1.00 52.09 729 ARG A N 1
ATOM 5589 C CA . ARG A 1 729 ? -34.351 47.696 -17.011 1.00 52.09 729 ARG A CA 1
ATOM 5590 C C . ARG A 1 729 ? -33.594 48.514 -18.061 1.00 52.09 729 ARG A C 1
ATOM 5592 O O . ARG A 1 729 ? -33.775 49.728 -18.129 1.00 52.09 729 ARG A O 1
ATOM 5599 N N . HIS A 1 730 ? -32.779 47.872 -18.897 1.00 51.84 730 HIS A N 1
ATOM 5600 C CA . HIS A 1 730 ? -31.915 48.564 -19.862 1.00 51.84 730 HIS A CA 1
ATOM 5601 C C . HIS A 1 730 ? -32.578 48.879 -21.212 1.00 51.84 730 HIS A C 1
ATOM 5603 O O . HIS A 1 730 ? -31.993 49.598 -22.022 1.00 51.84 730 HIS A O 1
ATOM 5609 N N . ASN A 1 731 ? -33.821 48.444 -21.446 1.00 44.88 731 ASN A N 1
ATOM 5610 C CA . ASN A 1 731 ? -34.567 48.811 -22.657 1.00 44.88 731 ASN A CA 1
ATOM 5611 C C . ASN A 1 731 ? -35.145 50.242 -22.626 1.00 44.88 731 ASN A C 1
ATOM 5613 O O . ASN A 1 731 ? -35.692 50.700 -23.627 1.00 44.88 731 ASN A O 1
ATOM 5617 N N . GLY A 1 732 ? -35.012 50.965 -21.506 1.00 45.31 732 GLY A N 1
ATOM 5618 C CA . GLY A 1 732 ? -35.639 52.276 -21.308 1.00 45.31 732 GLY A CA 1
ATOM 5619 C C . GLY A 1 732 ? -34.799 53.513 -21.645 1.00 45.31 732 GLY A C 1
ATOM 5620 O O . GLY A 1 732 ? -35.384 54.568 -21.850 1.00 45.31 732 GLY A O 1
ATOM 5621 N N . ASN A 1 733 ? -33.462 53.447 -21.713 1.00 38.31 733 ASN A N 1
ATOM 5622 C CA . ASN A 1 733 ? -32.656 54.628 -22.059 1.00 38.31 733 ASN A CA 1
ATOM 5623 C C . ASN A 1 733 ? -31.288 54.261 -22.653 1.00 38.31 733 ASN A C 1
ATOM 5625 O O . ASN A 1 733 ? -30.356 53.858 -21.960 1.00 38.31 733 ASN A O 1
ATOM 5629 N N . ARG A 1 734 ? -31.168 54.455 -23.972 1.00 43.25 734 ARG A N 1
ATOM 5630 C CA . ARG A 1 734 ? -29.936 54.334 -24.765 1.00 43.25 734 ARG A CA 1
ATOM 5631 C C . ARG A 1 734 ? -28.950 55.469 -24.455 1.00 43.25 734 ARG A C 1
ATOM 5633 O O . ARG A 1 734 ? -28.789 56.359 -25.280 1.00 43.25 734 ARG A O 1
ATOM 5640 N N . LEU A 1 735 ? -28.248 55.434 -23.325 1.00 37.59 735 LEU A N 1
ATOM 5641 C CA . LEU A 1 735 ? -27.055 56.267 -23.115 1.00 37.59 735 LEU A CA 1
ATOM 5642 C C . LEU A 1 735 ? -25.977 55.489 -22.335 1.00 37.59 735 LEU A C 1
ATOM 5644 O O . LEU A 1 735 ? -25.917 55.500 -21.115 1.00 37.59 735 LEU A O 1
ATOM 5648 N N . TRP A 1 736 ? -25.120 54.806 -23.101 1.00 36.72 736 TRP A N 1
ATOM 5649 C CA . TRP A 1 736 ? -23.709 54.513 -22.799 1.00 36.72 736 TRP A CA 1
ATOM 5650 C C . TRP A 1 736 ? -23.349 53.756 -21.503 1.00 36.72 736 TRP A C 1
ATOM 5652 O O . TRP A 1 736 ? -22.425 54.151 -20.796 1.00 36.72 736 TRP A O 1
ATOM 5662 N N . SER A 1 737 ? -23.944 52.589 -21.244 1.00 35.94 737 SER A N 1
ATOM 5663 C CA . SER A 1 737 ? -23.308 51.594 -20.361 1.00 35.94 737 SER A CA 1
ATOM 5664 C C . SER A 1 737 ? -23.398 50.180 -20.933 1.00 35.94 737 SER A C 1
ATOM 5666 O O . SER A 1 737 ? -24.236 49.377 -20.533 1.00 35.94 737 SER A O 1
ATOM 5668 N N . TRP A 1 738 ? -22.488 49.852 -21.851 1.00 37.25 738 TRP A N 1
ATOM 5669 C CA . TRP A 1 738 ? -22.145 48.467 -22.196 1.00 37.25 738 TRP A CA 1
ATOM 5670 C C . TRP A 1 738 ? -21.398 47.807 -21.025 1.00 37.25 738 TRP A C 1
ATOM 5672 O O . TRP A 1 738 ? -20.210 47.506 -21.118 1.00 37.25 738 TRP A O 1
ATOM 5682 N N . ARG A 1 739 ? -22.064 47.605 -19.884 1.00 41.91 739 ARG A N 1
ATOM 5683 C CA . ARG A 1 739 ? -21.687 46.505 -18.995 1.00 41.91 739 ARG A CA 1
ATOM 5684 C C . ARG A 1 739 ? -22.487 45.304 -19.468 1.00 41.91 739 ARG A C 1
ATOM 5686 O O . ARG A 1 739 ? -23.589 45.055 -19.007 1.00 41.91 739 ARG A O 1
ATOM 5693 N N . GLU A 1 740 ? -21.943 44.641 -20.484 1.00 51.62 740 GLU A N 1
ATOM 5694 C CA . GLU A 1 740 ? -22.349 43.292 -20.868 1.00 51.62 740 GLU A CA 1
ATOM 5695 C C . GLU A 1 740 ? -22.386 42.437 -19.594 1.00 51.62 740 GLU A C 1
ATOM 5697 O O . GLU A 1 740 ? -21.414 42.448 -18.836 1.00 51.62 740 GLU A O 1
ATOM 5702 N N . ASN A 1 741 ? -23.484 41.725 -19.331 1.00 57.59 741 ASN A N 1
ATOM 5703 C CA . ASN A 1 741 ? -23.520 40.724 -18.265 1.00 57.59 741 ASN A CA 1
ATOM 5704 C C . ASN A 1 741 ? -22.502 39.630 -18.622 1.00 57.59 741 ASN A C 1
ATOM 5706 O O . ASN A 1 741 ? -22.767 38.729 -19.423 1.00 57.59 741 ASN A O 1
ATOM 5710 N N . LEU A 1 742 ? -21.286 39.780 -18.097 1.00 64.25 742 LEU A N 1
ATOM 5711 C CA . LEU A 1 742 ? -20.164 38.894 -18.351 1.00 64.25 742 LEU A CA 1
ATOM 5712 C C . LEU A 1 742 ? -20.464 37.543 -17.696 1.00 64.25 742 LEU A C 1
ATOM 5714 O O . LEU A 1 742 ? -20.509 37.429 -16.476 1.00 64.25 742 LEU A O 1
ATOM 5718 N N . GLN A 1 743 ? -20.679 36.515 -18.517 1.00 67.62 743 GLN A N 1
ATOM 5719 C CA . GLN A 1 743 ? -20.952 35.156 -18.048 1.00 67.62 743 GLN A CA 1
ATOM 5720 C C . GLN A 1 743 ? -19.657 34.330 -18.045 1.00 67.62 743 GLN A C 1
ATOM 5722 O O . GLN A 1 743 ? -19.086 34.120 -19.124 1.00 67.62 743 GLN A O 1
ATOM 5727 N N . PRO A 1 744 ? -19.151 33.879 -16.883 1.00 68.31 744 PRO A N 1
ATOM 5728 C CA . PRO A 1 744 ? -17.930 33.085 -16.822 1.00 68.31 744 PRO A CA 1
ATOM 5729 C C . PRO A 1 744 ? -18.181 31.677 -17.384 1.00 68.31 744 PRO A C 1
ATOM 5731 O O . PRO A 1 744 ? -19.191 31.038 -17.108 1.00 68.31 744 PRO A O 1
ATOM 5734 N N . SER A 1 745 ? -17.258 31.192 -18.211 1.00 77.44 745 SER A N 1
ATOM 5735 C CA . SER A 1 745 ? -17.254 29.833 -18.773 1.00 77.44 745 SER A CA 1
ATOM 5736 C C . SER A 1 745 ? -16.485 28.863 -17.878 1.00 77.44 745 SER A C 1
ATOM 5738 O O . SER A 1 745 ? -16.983 27.794 -17.529 1.00 77.44 745 SER A O 1
ATOM 5740 N N . SER A 1 746 ? -15.293 29.271 -17.450 1.00 79.12 746 SER A N 1
ATOM 5741 C CA . SER A 1 746 ? -14.467 28.554 -16.492 1.00 79.12 746 SER A CA 1
ATOM 5742 C C . SER A 1 746 ? -13.677 29.519 -15.633 1.00 79.12 746 SER A C 1
ATOM 5744 O O . SER A 1 746 ? -13.292 30.601 -16.078 1.00 79.12 746 SER A O 1
ATOM 5746 N N . ARG A 1 747 ? -13.399 29.098 -14.400 1.00 81.19 747 ARG A N 1
ATOM 5747 C CA . ARG A 1 747 ? -12.498 29.806 -13.497 1.00 81.19 747 ARG A CA 1
ATOM 5748 C C . ARG A 1 747 ? -11.516 28.825 -12.884 1.00 81.19 747 ARG A C 1
ATOM 5750 O O . ARG A 1 747 ? -11.921 27.847 -12.267 1.00 81.19 747 ARG A O 1
ATOM 5757 N N . THR A 1 748 ? -10.227 29.078 -13.063 1.00 81.06 748 THR A N 1
ATOM 5758 C CA . THR A 1 748 ? -9.156 28.306 -12.419 1.00 81.06 748 THR A CA 1
ATOM 5759 C C . THR A 1 748 ? -8.488 29.190 -11.381 1.00 81.06 748 THR A C 1
ATOM 5761 O O . THR A 1 748 ? -8.044 30.279 -11.732 1.00 81.06 748 THR A O 1
ATOM 5764 N N . THR A 1 749 ? -8.405 28.732 -10.136 1.00 84.38 749 THR A N 1
ATOM 5765 C CA . THR A 1 749 ? -7.769 29.453 -9.030 1.00 84.38 749 THR A CA 1
ATOM 5766 C C . THR A 1 749 ? -6.712 28.563 -8.385 1.00 84.38 749 THR A C 1
ATOM 5768 O O . THR A 1 749 ? -6.981 27.416 -8.034 1.00 84.38 749 THR A O 1
ATOM 5771 N N . LEU A 1 750 ? -5.516 29.112 -8.219 1.00 83.88 750 LEU A N 1
ATOM 5772 C CA . LEU A 1 750 ? -4.389 28.542 -7.500 1.00 83.88 750 LEU A CA 1
ATOM 5773 C C . LEU A 1 750 ? -4.091 29.437 -6.297 1.00 83.88 750 LEU A C 1
ATOM 5775 O O . LEU A 1 750 ? -3.950 30.650 -6.445 1.00 83.88 750 LEU A O 1
ATOM 5779 N N . MET A 1 751 ? -3.991 28.843 -5.115 1.00 84.44 751 MET A N 1
ATOM 5780 C CA . MET A 1 751 ? -3.606 29.531 -3.889 1.00 84.44 751 MET A CA 1
ATOM 5781 C C . MET A 1 751 ? -2.540 28.714 -3.172 1.00 84.44 751 MET A C 1
ATOM 5783 O O . MET A 1 751 ? -2.709 27.520 -2.940 1.00 84.44 751 MET A O 1
ATOM 5787 N N . LEU A 1 752 ? -1.446 29.375 -2.822 1.00 84.56 752 LEU A N 1
ATOM 5788 C CA . LEU A 1 752 ? -0.372 28.832 -2.008 1.00 84.56 752 LEU A CA 1
ATOM 5789 C C . LEU A 1 752 ? -0.195 29.762 -0.814 1.00 84.56 752 LEU A C 1
ATOM 5791 O O . LEU A 1 752 ? 0.037 30.950 -1.009 1.00 84.56 752 LEU A O 1
ATOM 5795 N N . SER A 1 753 ? -0.323 29.259 0.407 1.00 84.50 753 SER A N 1
ATOM 5796 C CA . SER A 1 753 ? -0.067 30.045 1.618 1.00 84.50 753 SER A CA 1
ATOM 5797 C C . SER A 1 753 ? 0.952 29.352 2.501 1.00 84.50 753 SER A C 1
ATOM 5799 O O . SER A 1 753 ? 0.874 28.140 2.673 1.00 84.50 753 SER A O 1
ATOM 5801 N N . GLN A 1 754 ? 1.867 30.127 3.068 1.00 84.81 754 GLN A N 1
ATOM 5802 C CA . GLN A 1 754 ? 2.921 29.691 3.962 1.00 84.81 754 GLN A CA 1
ATOM 5803 C C . GLN A 1 754 ? 2.896 30.531 5.245 1.00 84.81 754 GLN A C 1
ATOM 5805 O O . GLN A 1 754 ? 3.255 31.708 5.225 1.00 84.81 754 GLN A O 1
ATOM 5810 N N . SER A 1 755 ? 2.531 29.913 6.365 1.00 80.25 755 SER A N 1
ATOM 5811 C CA . SER A 1 755 ? 2.730 30.474 7.704 1.00 80.25 755 SER A CA 1
ATOM 5812 C C . SER A 1 755 ? 4.184 30.273 8.142 1.00 80.25 755 SER A C 1
ATOM 5814 O O . SER A 1 755 ? 4.729 29.176 7.988 1.00 80.25 755 SER A O 1
ATOM 5816 N N . TRP A 1 756 ? 4.807 31.323 8.683 1.00 78.50 756 TRP A N 1
ATOM 5817 C CA . TRP A 1 756 ? 6.147 31.303 9.282 1.00 78.50 756 TRP A CA 1
ATOM 5818 C C . TRP A 1 756 ? 6.095 31.674 10.775 1.00 78.50 756 TRP A C 1
ATOM 5820 O O . TRP A 1 756 ? 6.843 32.515 11.269 1.00 78.50 756 TRP A O 1
ATOM 5830 N N . GLY A 1 757 ? 5.178 31.055 11.516 1.00 68.56 757 GLY A N 1
ATOM 5831 C CA . GLY A 1 757 ? 5.016 31.282 12.951 1.00 68.56 757 GLY A CA 1
ATOM 5832 C C . GLY A 1 757 ? 4.477 32.675 13.312 1.00 68.56 757 GLY A C 1
ATOM 5833 O O . GLY A 1 757 ? 4.257 33.550 12.470 1.00 68.56 757 GLY A O 1
ATOM 5834 N N . ARG A 1 758 ? 4.262 32.901 14.616 1.00 58.47 758 ARG A N 1
ATOM 5835 C CA . ARG A 1 758 ? 3.513 34.066 15.139 1.00 58.47 758 ARG A CA 1
ATOM 5836 C C . ARG A 1 758 ? 4.129 35.442 14.858 1.00 58.47 758 ARG A C 1
ATOM 5838 O O . ARG A 1 758 ? 3.406 36.433 14.915 1.00 58.47 758 ARG A O 1
ATOM 5845 N N . HIS A 1 759 ? 5.432 35.525 14.584 1.00 63.81 759 HIS A N 1
ATOM 5846 C CA . HIS A 1 759 ? 6.140 36.804 14.424 1.00 63.81 759 HIS A CA 1
ATOM 5847 C C . HIS A 1 759 ? 6.504 37.143 12.971 1.00 63.81 759 HIS A C 1
ATOM 5849 O O . HIS A 1 759 ? 6.461 38.318 12.602 1.00 63.81 759 HIS A O 1
ATOM 5855 N N . LEU A 1 760 ? 6.839 36.151 12.135 1.00 72.94 760 LEU A N 1
ATOM 5856 C CA . LEU A 1 760 ? 7.234 36.392 10.736 1.00 72.94 760 LEU A CA 1
ATOM 5857 C C . LEU A 1 760 ? 6.017 36.505 9.802 1.00 72.94 760 LEU A C 1
ATOM 5859 O O . LEU A 1 760 ? 6.129 37.087 8.721 1.00 72.94 760 LEU A O 1
ATOM 5863 N N . GLY A 1 761 ? 4.849 36.025 10.244 1.00 79.06 761 GLY A N 1
ATOM 5864 C CA . GLY A 1 761 ? 3.580 36.200 9.549 1.00 79.06 761 GLY A CA 1
ATOM 5865 C C . GLY A 1 761 ? 3.280 35.120 8.509 1.00 79.06 761 GLY A C 1
ATOM 5866 O O . GLY A 1 761 ? 3.981 34.119 8.388 1.00 79.06 761 GLY A O 1
ATOM 5867 N N . ASN A 1 762 ? 2.203 35.329 7.761 1.00 87.25 762 ASN A N 1
ATOM 5868 C CA . ASN A 1 762 ? 1.728 34.451 6.700 1.00 87.25 762 ASN A CA 1
ATOM 5869 C C . ASN A 1 762 ? 1.963 35.114 5.340 1.00 87.25 762 ASN A C 1
ATOM 5871 O O . ASN A 1 762 ? 1.552 36.258 5.133 1.00 87.25 762 ASN A O 1
ATOM 5875 N N . LEU A 1 763 ? 2.600 34.397 4.415 1.00 89.44 763 LEU A N 1
ATOM 5876 C CA . LEU A 1 763 ? 2.725 34.792 3.017 1.00 89.44 763 LEU A CA 1
ATOM 5877 C C . LEU A 1 763 ? 1.798 33.947 2.158 1.00 89.44 763 LEU A C 1
ATOM 5879 O O . LEU A 1 763 ? 1.850 32.725 2.185 1.00 89.44 763 LEU A O 1
ATOM 5883 N N . SER A 1 764 ? 0.998 34.593 1.326 1.00 90.19 764 SER A N 1
ATOM 5884 C CA . SER A 1 764 ? 0.101 33.931 0.392 1.00 90.19 764 SER A CA 1
ATOM 5885 C C . SER A 1 764 ? 0.288 34.453 -1.023 1.00 90.19 764 SER A C 1
ATOM 5887 O O . SER A 1 764 ? 0.415 35.651 -1.261 1.00 90.19 764 SER A O 1
ATOM 5889 N N . LEU A 1 765 ? 0.316 33.521 -1.967 1.00 91.50 765 LEU A N 1
ATOM 5890 C CA . LEU A 1 765 ? 0.326 33.745 -3.398 1.00 91.50 765 LEU A CA 1
ATOM 5891 C C . LEU A 1 765 ? -0.990 33.213 -3.962 1.00 91.50 765 LEU A C 1
ATOM 5893 O O . LEU A 1 765 ? -1.348 32.056 -3.751 1.00 91.50 765 LEU A O 1
ATOM 5897 N N . THR A 1 766 ? -1.696 34.048 -4.708 1.00 90.75 766 THR A N 1
ATOM 5898 C CA . THR A 1 766 ? -2.934 33.692 -5.396 1.00 90.75 766 THR A CA 1
ATOM 5899 C C . THR A 1 766 ? -2.789 33.972 -6.884 1.00 90.75 766 THR A C 1
ATOM 5901 O O . THR A 1 766 ? -2.225 34.980 -7.302 1.00 90.75 766 THR A O 1
ATOM 5904 N N . GLY A 1 767 ? -3.283 33.062 -7.710 1.00 91.62 767 GLY A N 1
ATOM 5905 C CA . GLY A 1 767 ? -3.384 33.227 -9.152 1.00 91.62 767 GLY A CA 1
ATOM 5906 C C . GLY A 1 767 ? -4.750 32.741 -9.597 1.00 91.62 767 GLY A C 1
ATOM 5907 O O . GLY A 1 767 ? -5.149 31.640 -9.238 1.00 91.62 767 GLY A O 1
ATOM 5908 N N . SER A 1 768 ? -5.488 33.528 -10.369 1.00 90.81 768 SER A N 1
ATOM 5909 C CA . SER A 1 768 ? -6.743 33.068 -10.956 1.00 90.81 768 SER A CA 1
ATOM 5910 C C . SER A 1 768 ? -6.876 33.492 -12.410 1.00 90.81 768 SER A C 1
ATOM 5912 O O . SER A 1 768 ? -6.402 34.559 -12.788 1.00 90.81 768 SER A O 1
ATOM 5914 N N . ARG A 1 769 ? -7.502 32.634 -13.217 1.00 90.06 769 ARG A N 1
ATOM 5915 C CA . ARG A 1 769 ? -7.872 32.892 -14.610 1.00 90.06 769 ARG A CA 1
ATOM 5916 C C . ARG A 1 769 ? -9.360 32.641 -14.773 1.00 90.06 769 ARG A C 1
ATOM 5918 O O . ARG A 1 769 ? -9.828 31.543 -14.468 1.00 90.06 769 ARG A O 1
ATOM 5925 N N . THR A 1 770 ? -10.076 33.641 -15.268 1.00 88.25 770 THR A N 1
ATOM 5926 C CA . THR A 1 770 ? -11.500 33.553 -15.598 1.00 88.25 770 THR A CA 1
ATOM 5927 C C . THR A 1 770 ? -11.681 33.718 -17.098 1.00 88.25 770 THR A C 1
ATOM 5929 O O . THR A 1 770 ? -11.346 34.758 -17.662 1.00 88.25 770 THR A O 1
ATOM 5932 N N . ASP A 1 771 ? -12.219 32.688 -17.739 1.00 84.50 771 ASP A N 1
ATOM 5933 C CA . ASP A 1 771 ? -12.560 32.692 -19.157 1.00 84.50 771 ASP A CA 1
ATOM 5934 C C . ASP A 1 771 ? -14.037 33.064 -19.307 1.00 84.50 771 ASP A C 1
ATOM 5936 O O . ASP A 1 771 ? -14.889 32.484 -18.632 1.00 84.50 771 ASP A O 1
ATOM 5940 N N . TRP A 1 772 ? -14.379 33.983 -20.208 1.00 79.94 772 TRP A N 1
ATOM 5941 C CA . TRP A 1 772 ? -15.756 34.469 -20.374 1.00 79.94 772 TRP A CA 1
ATOM 5942 C C . TRP A 1 772 ? -16.432 33.873 -21.615 1.00 79.94 772 TRP A C 1
ATOM 5944 O O . TRP A 1 772 ? -15.793 33.673 -22.643 1.00 79.94 772 TRP A O 1
ATOM 5954 N N . ARG A 1 773 ? -17.745 33.616 -21.540 1.00 71.81 773 ARG A N 1
ATOM 5955 C CA . ARG A 1 773 ? -18.555 33.132 -22.675 1.00 71.81 773 ARG A CA 1
ATOM 5956 C C . ARG A 1 773 ? -18.916 34.251 -23.643 1.00 71.81 773 ARG A C 1
ATOM 5958 O O . ARG A 1 773 ? -18.673 34.146 -24.840 1.00 71.81 773 ARG A O 1
ATOM 5965 N N . ASN A 1 774 ? -19.475 35.333 -23.103 1.00 68.75 774 ASN A N 1
ATOM 5966 C CA . ASN A 1 774 ? -20.055 36.419 -23.900 1.00 68.75 774 ASN A CA 1
ATOM 5967 C C . ASN A 1 774 ? -19.040 37.528 -24.219 1.00 68.75 774 ASN A C 1
ATOM 5969 O O . ASN A 1 774 ? -19.376 38.479 -24.914 1.00 68.75 774 ASN A O 1
ATOM 5973 N N . ARG A 1 775 ? -17.789 37.389 -23.751 1.00 70.88 775 ARG A N 1
ATOM 5974 C CA . ARG A 1 775 ? -16.671 38.285 -24.065 1.00 70.88 775 ARG A CA 1
ATOM 5975 C C . ARG A 1 775 ? -15.467 37.462 -24.530 1.00 70.88 775 ARG A C 1
ATOM 5977 O O . ARG A 1 775 ? -14.932 36.687 -23.743 1.00 70.88 775 ARG A O 1
ATOM 5984 N N . PRO A 1 776 ? -14.982 37.632 -25.769 1.00 67.38 776 PRO A N 1
ATOM 5985 C CA . PRO A 1 776 ? -13.827 36.885 -26.249 1.00 67.38 776 PRO A CA 1
ATOM 5986 C C . PRO A 1 776 ? -12.536 37.366 -25.555 1.00 67.38 776 PRO A C 1
ATOM 5988 O O . PRO A 1 776 ? -12.039 38.462 -25.833 1.00 67.38 776 PRO A O 1
ATOM 5991 N N . GLY A 1 777 ? -11.988 36.545 -24.653 1.00 76.75 777 GLY A N 1
ATOM 5992 C CA . GLY A 1 777 ? -10.787 36.838 -23.862 1.00 76.75 777 GLY A CA 1
ATOM 5993 C C . GLY A 1 777 ? -10.806 36.178 -22.477 1.00 76.75 777 GLY A C 1
ATOM 5994 O O . GLY A 1 777 ? -11.707 35.399 -22.176 1.00 76.75 777 GLY A O 1
ATOM 5995 N N . HIS A 1 778 ? -9.829 36.509 -21.631 1.00 85.19 778 HIS A N 1
ATOM 5996 C CA . HIS A 1 778 ? -9.764 36.051 -20.238 1.00 85.19 778 HIS A CA 1
ATOM 5997 C C . HIS A 1 778 ? -9.287 37.170 -19.312 1.00 85.19 778 HIS A C 1
ATOM 5999 O O . HIS A 1 778 ? -8.619 38.113 -19.747 1.00 85.19 778 HIS A O 1
ATOM 6005 N N . ASP A 1 779 ? -9.651 37.057 -18.040 1.00 88.12 779 ASP A N 1
ATOM 6006 C CA . ASP A 1 779 ? -9.156 37.907 -16.963 1.00 88.12 779 ASP A CA 1
ATOM 6007 C C . ASP A 1 779 ? -8.235 37.096 -16.055 1.00 88.12 779 ASP A C 1
ATOM 6009 O O . ASP A 1 779 ? -8.646 36.079 -15.496 1.00 88.12 779 ASP A O 1
ATOM 6013 N N . ASP A 1 780 ? -6.998 37.563 -15.913 1.00 89.81 780 ASP A N 1
ATOM 6014 C CA . ASP A 1 780 ? -5.998 37.006 -15.011 1.00 89.81 780 ASP A CA 1
ATOM 6015 C C . ASP A 1 780 ? -5.846 37.911 -13.788 1.00 89.81 780 ASP A C 1
ATOM 6017 O O . ASP A 1 780 ? -5.682 39.125 -13.921 1.00 89.81 780 ASP A O 1
ATOM 6021 N N . SER A 1 781 ? -5.853 37.330 -12.594 1.00 90.44 781 SER A N 1
ATOM 6022 C CA . SER A 1 781 ? -5.576 38.030 -11.340 1.00 90.44 781 SER A CA 1
ATOM 6023 C C . SER A 1 781 ? -4.434 37.340 -10.605 1.00 90.44 781 SER A C 1
ATOM 6025 O O . SER A 1 781 ? -4.523 36.144 -10.326 1.00 90.44 781 SER A O 1
ATOM 6027 N N . TYR A 1 782 ? -3.399 38.082 -10.238 1.00 93.00 782 TYR A N 1
ATOM 6028 C CA . TYR A 1 782 ? -2.303 37.592 -9.408 1.00 93.00 782 TYR A CA 1
ATOM 6029 C C . TYR A 1 782 ? -2.247 38.412 -8.127 1.00 93.00 782 TYR A C 1
ATOM 6031 O O . TYR A 1 782 ? -2.237 39.636 -8.199 1.00 93.00 782 TYR A O 1
ATOM 6039 N N . GLY A 1 783 ? -2.200 37.756 -6.977 1.00 92.12 783 GLY A N 1
ATOM 6040 C CA . GLY A 1 783 ? -2.109 38.396 -5.673 1.00 92.12 783 GLY A CA 1
ATOM 6041 C C . GLY A 1 783 ? -0.936 37.847 -4.877 1.00 92.12 783 GLY A C 1
ATOM 6042 O O . GLY A 1 783 ? -0.720 36.640 -4.842 1.00 92.12 783 GLY A O 1
ATOM 6043 N N . LEU A 1 784 ? -0.184 38.727 -4.232 1.00 93.81 784 LEU A N 1
ATOM 6044 C CA . LEU A 1 784 ? 0.824 38.395 -3.237 1.00 93.81 784 LEU A CA 1
ATOM 6045 C C . LEU A 1 784 ? 0.483 39.157 -1.960 1.00 93.81 784 LEU A C 1
ATOM 6047 O O . LEU A 1 784 ? 0.423 40.384 -1.968 1.00 93.81 784 LEU A O 1
ATOM 6051 N N . SER A 1 785 ? 0.278 38.436 -0.871 1.00 92.19 785 SER A N 1
ATOM 6052 C CA . SER A 1 785 ? -0.208 38.989 0.386 1.00 92.19 785 SER A CA 1
ATOM 6053 C C . SER A 1 785 ? 0.654 38.490 1.528 1.00 92.19 785 SER A C 1
ATOM 6055 O O . SER A 1 785 ? 0.756 37.288 1.748 1.00 92.19 785 SER A O 1
ATOM 6057 N N . TRP A 1 786 ? 1.269 39.407 2.263 1.00 93.56 786 TRP A N 1
ATOM 6058 C CA . TRP A 1 786 ? 2.001 39.121 3.489 1.00 93.56 786 TRP A CA 1
ATOM 6059 C C . TRP A 1 786 ? 1.302 39.798 4.660 1.00 93.56 786 TRP A C 1
ATOM 6061 O O . TRP A 1 786 ? 0.951 40.972 4.561 1.00 93.56 786 TRP A O 1
ATOM 6071 N N . GLY A 1 787 ? 1.110 39.097 5.772 1.00 90.12 787 GLY A N 1
ATOM 6072 C CA . GLY A 1 787 ? 0.540 39.692 6.976 1.00 90.12 787 GLY A CA 1
ATOM 6073 C C . GLY A 1 787 ? 1.125 39.118 8.254 1.00 90.12 787 GLY A C 1
ATOM 6074 O O . GLY A 1 787 ? 1.386 37.924 8.330 1.00 90.12 787 GLY A O 1
ATOM 6075 N N . THR A 1 788 ? 1.316 39.957 9.266 1.00 89.44 788 THR A N 1
ATOM 6076 C CA . THR A 1 788 ? 1.836 39.569 10.582 1.00 89.44 788 THR A CA 1
ATOM 6077 C C . THR A 1 788 ? 1.056 40.252 11.704 1.00 89.44 788 THR A C 1
ATOM 6079 O O . THR A 1 788 ? 0.458 41.314 11.509 1.00 89.44 788 THR A O 1
ATOM 6082 N N . SER A 1 789 ? 1.065 39.647 12.891 1.00 84.44 789 SER A N 1
ATOM 6083 C CA . SER A 1 789 ? 0.502 40.228 14.108 1.00 84.44 789 SER A CA 1
ATOM 6084 C C . SER A 1 789 ? 1.620 40.675 15.048 1.00 84.44 789 SER A C 1
ATOM 6086 O O . SER A 1 789 ? 2.411 39.854 15.510 1.00 84.44 789 SER A O 1
ATOM 6088 N N . ILE A 1 790 ? 1.678 41.967 15.371 1.00 79.00 790 ILE A N 1
ATOM 6089 C CA . ILE A 1 790 ? 2.698 42.551 16.252 1.00 79.00 790 ILE A CA 1
ATOM 6090 C C . ILE A 1 790 ? 1.992 43.260 17.408 1.00 79.00 790 ILE A C 1
ATOM 6092 O O . ILE A 1 790 ? 1.213 44.187 17.200 1.00 79.00 790 ILE A O 1
ATOM 6096 N N . GLY A 1 791 ? 2.252 42.825 18.645 1.00 71.75 791 GLY A N 1
ATOM 6097 C CA . GLY A 1 791 ? 1.747 43.498 19.851 1.00 71.75 791 GLY A CA 1
ATOM 6098 C C . GLY A 1 791 ? 0.217 43.526 19.988 1.00 71.75 791 GLY A C 1
ATOM 6099 O O . GLY A 1 791 ? -0.316 44.412 20.650 1.00 71.75 791 GLY A O 1
ATOM 6100 N N . GLY A 1 792 ? -0.490 42.582 19.358 1.00 75.44 792 GLY A N 1
ATOM 6101 C CA . GLY A 1 792 ? -1.956 42.553 19.287 1.00 75.44 792 GLY A CA 1
ATOM 6102 C C . GLY A 1 792 ? -2.546 43.335 18.108 1.00 75.44 792 GLY A C 1
ATOM 6103 O O . GLY A 1 792 ? -3.720 43.154 17.819 1.00 75.44 792 GLY A O 1
ATOM 6104 N N . GLY A 1 793 ? -1.752 44.146 17.401 1.00 82.19 793 GLY A N 1
ATOM 6105 C CA . GLY A 1 793 ? -2.123 44.734 16.113 1.00 82.19 793 GLY A CA 1
ATOM 6106 C C . GLY A 1 793 ? -1.793 43.806 14.943 1.00 82.19 793 GLY A C 1
ATOM 6107 O O . GLY A 1 793 ? -1.001 42.875 15.074 1.00 82.19 793 GLY A O 1
ATOM 6108 N N . SER A 1 794 ? -2.387 44.075 13.789 1.00 88.06 794 SER A N 1
ATOM 6109 C CA . SER A 1 794 ? -2.166 43.367 12.532 1.00 88.06 794 SER A CA 1
ATOM 6110 C C . SER A 1 794 ? -1.621 44.327 11.479 1.00 88.06 794 SER A C 1
ATOM 6112 O O . SER A 1 794 ? -2.065 45.468 11.360 1.00 88.06 794 SER A O 1
ATOM 6114 N N . LEU A 1 795 ? -0.627 43.865 10.729 1.00 90.75 795 LEU A N 1
ATOM 6115 C CA . LEU A 1 795 ? -0.033 44.565 9.600 1.00 90.75 795 LEU A CA 1
ATOM 6116 C C . LEU A 1 795 ? -0.112 43.641 8.393 1.00 90.75 795 LEU A C 1
ATOM 6118 O O . LEU A 1 795 ? 0.304 42.490 8.485 1.00 90.75 795 LEU A O 1
ATOM 6122 N N . SER A 1 796 ? -0.604 44.135 7.262 1.00 92.38 796 SER A N 1
ATOM 6123 C CA . SER A 1 796 ? -0.606 43.385 6.010 1.00 92.38 796 SER A CA 1
ATOM 6124 C C . SER A 1 796 ? -0.188 44.243 4.825 1.00 92.38 796 SER A C 1
ATOM 6126 O O . SER A 1 796 ? -0.577 45.404 4.700 1.00 92.38 796 SER A O 1
ATOM 6128 N N . LEU A 1 797 ? 0.613 43.650 3.949 1.00 93.06 797 LEU A N 1
ATOM 6129 C CA . LEU A 1 797 ? 1.020 44.179 2.661 1.00 93.06 797 LEU A CA 1
ATOM 6130 C C . LEU A 1 797 ? 0.440 43.274 1.579 1.00 93.06 797 LEU A C 1
ATOM 6132 O O . LEU A 1 797 ? 0.750 42.089 1.512 1.00 93.06 797 LEU A O 1
ATOM 6136 N N . ASN A 1 798 ? -0.376 43.851 0.713 1.00 94.25 798 ASN A N 1
ATOM 6137 C CA . ASN A 1 798 ? -1.043 43.158 -0.372 1.00 94.25 798 ASN A CA 1
ATOM 6138 C C . ASN A 1 798 ? -0.625 43.792 -1.695 1.00 94.25 798 ASN A C 1
ATOM 6140 O O . ASN A 1 798 ? -0.692 45.005 -1.862 1.00 94.25 798 ASN A O 1
ATOM 6144 N N . TRP A 1 799 ? -0.225 42.979 -2.655 1.00 95.00 799 TRP A N 1
ATOM 6145 C CA . TRP A 1 799 ? 0.017 43.382 -4.029 1.00 95.00 799 TRP A CA 1
ATOM 6146 C C . TRP A 1 799 ? -0.892 42.562 -4.927 1.00 95.00 799 TRP A C 1
ATOM 6148 O O . TRP A 1 799 ? -0.828 41.341 -4.912 1.00 95.00 799 TRP A O 1
ATOM 6158 N N . ASN A 1 800 ? -1.732 43.224 -5.710 1.00 92.38 800 ASN A N 1
ATOM 6159 C CA . ASN A 1 800 ? -2.636 42.579 -6.651 1.00 92.38 800 ASN A CA 1
ATOM 6160 C C . ASN A 1 800 ? -2.391 43.115 -8.058 1.00 92.38 800 ASN A C 1
ATOM 6162 O O . ASN A 1 800 ? -2.218 44.314 -8.254 1.00 92.38 800 ASN A O 1
ATOM 6166 N N . GLN A 1 801 ? -2.409 42.238 -9.049 1.00 91.62 801 GLN A N 1
ATOM 6167 C CA . GLN A 1 801 ? -2.323 42.562 -10.463 1.00 91.62 801 GLN A CA 1
ATOM 6168 C C . GLN A 1 801 ? -3.500 41.934 -11.184 1.00 91.62 801 GLN A C 1
ATOM 6170 O O . GLN A 1 801 ? -3.579 40.715 -11.298 1.00 91.62 801 GLN A O 1
ATOM 6175 N N . ASN A 1 802 ? -4.359 42.779 -11.739 1.00 89.75 802 ASN A N 1
ATOM 6176 C CA . ASN A 1 802 ? -5.446 42.359 -12.606 1.00 89.75 802 ASN A CA 1
ATOM 6177 C C . ASN A 1 802 ? -5.069 42.664 -14.053 1.00 89.75 802 ASN A C 1
ATOM 6179 O O . ASN A 1 802 ? -4.703 43.793 -14.396 1.00 89.75 802 ASN A O 1
ATOM 6183 N N . ARG A 1 803 ? -5.141 41.648 -14.908 1.00 86.75 803 ARG A N 1
ATOM 6184 C CA . ARG A 1 803 ? -4.889 41.746 -16.339 1.00 86.75 803 ARG A CA 1
ATOM 6185 C C . ARG A 1 803 ? -6.109 41.258 -17.101 1.00 86.75 803 ARG A C 1
ATOM 6187 O O . ARG A 1 803 ? -6.438 40.080 -17.085 1.00 86.75 803 ARG A O 1
ATOM 6194 N N . THR A 1 804 ? -6.716 42.169 -17.838 1.00 83.38 804 THR A N 1
ATOM 6195 C CA . THR A 1 804 ? -7.829 41.885 -18.740 1.00 83.38 804 THR A CA 1
ATOM 6196 C C . THR A 1 804 ? -7.284 41.776 -20.151 1.00 83.38 804 THR A C 1
ATOM 6198 O O . THR A 1 804 ? -6.665 42.720 -20.646 1.00 83.38 804 THR A O 1
ATOM 6201 N N . LEU A 1 805 ? -7.466 40.617 -20.784 1.00 78.88 805 LEU A N 1
ATOM 6202 C CA . LEU A 1 805 ? -7.046 40.343 -22.157 1.00 78.88 805 LEU A CA 1
ATOM 6203 C C . LEU A 1 805 ? -8.274 40.217 -23.059 1.00 78.88 805 LEU A C 1
ATOM 6205 O O . LEU A 1 805 ? -9.199 39.456 -22.767 1.00 78.88 805 LEU A O 1
ATOM 6209 N N . TRP A 1 806 ? -8.264 40.948 -24.174 1.00 77.69 806 TRP A N 1
ATOM 6210 C CA . TRP A 1 806 ? -9.276 40.865 -25.228 1.00 77.69 806 TRP A CA 1
ATOM 6211 C C . TRP A 1 806 ? -8.680 40.217 -26.485 1.00 77.69 806 TRP A C 1
ATOM 6213 O O . TRP A 1 806 ? -7.483 40.323 -26.755 1.00 77.69 806 TRP A O 1
ATOM 6223 N N . ARG A 1 807 ? -9.513 39.550 -27.295 1.00 66.19 807 ARG A N 1
ATOM 6224 C CA . ARG A 1 807 ? -9.073 38.816 -28.504 1.00 66.19 807 ARG A CA 1
ATOM 6225 C C . ARG A 1 807 ? -8.387 39.685 -29.572 1.00 66.19 807 ARG A C 1
ATOM 6227 O O . ARG A 1 807 ? -7.625 39.159 -30.373 1.00 66.19 807 ARG A O 1
ATOM 6234 N N . ASN A 1 808 ? -8.613 40.999 -29.572 1.00 71.75 808 ASN A N 1
ATOM 6235 C CA . ASN A 1 808 ? -7.940 41.958 -30.460 1.00 71.75 808 ASN A CA 1
ATOM 6236 C C . ASN A 1 808 ? -6.498 42.305 -30.020 1.00 71.75 808 ASN A C 1
ATOM 6238 O O . ASN A 1 808 ? -5.882 43.188 -30.608 1.00 71.75 808 ASN A O 1
ATOM 6242 N N . GLY A 1 809 ? -5.971 41.653 -28.975 1.00 63.34 809 GLY A N 1
ATOM 6243 C CA . GLY A 1 809 ? -4.635 41.913 -28.432 1.00 63.34 809 GLY A CA 1
ATOM 6244 C C . GLY A 1 809 ? -4.562 43.133 -27.511 1.00 63.34 809 GLY A C 1
ATOM 6245 O O . GLY A 1 809 ? -3.525 43.359 -26.877 1.00 63.34 809 GLY A O 1
ATOM 6246 N N . ALA A 1 810 ? -5.657 43.894 -27.374 1.00 68.88 810 ALA A N 1
ATOM 6247 C CA . ALA A 1 810 ? -5.757 44.903 -26.334 1.00 68.88 810 ALA A CA 1
ATOM 6248 C C . ALA A 1 810 ? -5.636 44.214 -24.972 1.00 68.88 810 ALA A C 1
ATOM 6250 O O . ALA A 1 810 ? -6.122 43.097 -24.762 1.00 68.88 810 ALA A O 1
ATOM 6251 N N . HIS A 1 811 ? -4.964 44.879 -24.042 1.00 76.81 811 HIS A N 1
ATOM 6252 C CA . HIS A 1 811 ? -4.860 44.418 -22.672 1.00 76.81 811 HIS A CA 1
ATOM 6253 C C . HIS A 1 811 ? -4.856 45.614 -21.734 1.00 76.81 811 HIS A C 1
ATOM 6255 O O . HIS A 1 811 ? -4.284 46.659 -22.037 1.00 76.81 811 HIS A O 1
ATOM 6261 N N . ARG A 1 812 ? -5.501 45.454 -20.584 1.00 80.00 812 ARG A N 1
ATOM 6262 C CA . ARG A 1 812 ? -5.489 46.432 -19.503 1.00 80.00 812 ARG A CA 1
ATOM 6263 C C . ARG A 1 812 ? -4.858 45.739 -18.323 1.00 80.00 812 ARG A C 1
ATOM 6265 O O . ARG A 1 812 ? -5.283 44.651 -17.945 1.00 80.00 812 ARG A O 1
ATOM 6272 N N . LYS A 1 813 ? -3.817 46.356 -17.784 1.00 84.00 813 LYS A N 1
ATOM 6273 C CA . LYS A 1 813 ? -3.092 45.859 -16.626 1.00 84.00 813 LYS A CA 1
ATOM 6274 C C . LYS A 1 813 ? -3.182 46.899 -15.529 1.00 84.00 813 LYS A C 1
ATOM 6276 O O . LYS A 1 813 ? -2.803 48.048 -15.732 1.00 84.00 813 LYS A O 1
ATOM 6281 N N . GLU A 1 814 ? -3.669 46.478 -14.378 1.00 86.06 814 GLU A N 1
ATOM 6282 C CA . GLU A 1 814 ? -3.809 47.322 -13.207 1.00 86.06 814 GLU A CA 1
ATOM 6283 C C . GLU A 1 814 ? -3.166 46.607 -12.025 1.00 86.06 814 GLU A C 1
ATOM 6285 O O . GLU A 1 814 ? -3.639 45.563 -11.584 1.00 86.06 814 GLU A O 1
ATOM 6290 N N . ASN A 1 815 ? -2.045 47.146 -11.550 1.00 90.31 815 ASN A N 1
ATOM 6291 C CA . ASN A 1 815 ? -1.455 46.723 -10.286 1.00 90.31 815 ASN A CA 1
ATOM 6292 C C . ASN A 1 815 ? -1.973 47.625 -9.172 1.00 90.31 815 ASN A C 1
ATOM 6294 O O . ASN A 1 815 ? -2.045 48.837 -9.371 1.00 90.31 815 ASN A O 1
ATOM 6298 N N . ILE A 1 816 ? -2.271 47.057 -8.013 1.00 90.50 816 ILE A N 1
ATOM 6299 C CA . ILE A 1 816 ? -2.698 47.759 -6.810 1.00 90.50 816 ILE A CA 1
ATOM 6300 C C . ILE A 1 816 ? -1.865 47.223 -5.652 1.00 90.50 816 ILE A C 1
ATOM 6302 O O . ILE A 1 816 ? -1.911 46.030 -5.355 1.00 90.50 816 ILE A O 1
ATOM 6306 N N . THR A 1 817 ? -1.118 48.104 -4.997 1.00 92.25 817 THR A N 1
ATOM 6307 C CA . THR A 1 817 ? -0.416 47.785 -3.752 1.00 92.25 817 THR A CA 1
ATOM 6308 C C . THR A 1 817 ? -1.175 48.406 -2.591 1.00 92.25 817 THR A C 1
ATOM 6310 O O . THR A 1 817 ? -1.403 49.614 -2.584 1.00 92.25 817 THR A O 1
ATOM 6313 N N . SER A 1 818 ? -1.535 47.601 -1.600 1.00 92.81 818 SER A N 1
ATOM 6314 C CA . SER A 1 818 ? -2.253 48.028 -0.407 1.00 92.81 818 SER A CA 1
ATOM 6315 C C . SER A 1 818 ? -1.463 47.669 0.843 1.00 92.81 818 SER A C 1
ATOM 6317 O O . SER A 1 818 ? -1.099 46.515 1.038 1.00 92.81 818 SER A O 1
ATOM 6319 N N . LEU A 1 819 ? -1.230 48.645 1.708 1.00 93.31 819 LEU A N 1
ATOM 6320 C CA . LEU A 1 819 ? -0.711 48.448 3.055 1.00 93.31 819 LEU A CA 1
ATOM 6321 C C . LEU A 1 819 ? -1.858 48.693 4.031 1.00 93.31 819 LEU A C 1
ATOM 6323 O O . LEU A 1 819 ? -2.548 49.703 3.919 1.00 93.31 819 LEU A O 1
ATOM 6327 N N . TRP A 1 820 ? -2.080 47.778 4.961 1.00 93.44 820 TRP A N 1
ATOM 6328 C CA . TRP A 1 820 ? -3.139 47.876 5.957 1.00 93.44 820 TRP A CA 1
ATOM 6329 C C . TRP A 1 820 ? -2.573 47.581 7.335 1.00 93.44 820 TRP A C 1
ATOM 6331 O O . TRP A 1 820 ? -1.888 46.581 7.534 1.00 93.44 820 TRP A O 1
ATOM 6341 N N . PHE A 1 821 ? -2.865 48.459 8.277 1.00 92.69 821 PHE A N 1
ATOM 6342 C CA . PHE A 1 821 ? -2.531 48.327 9.678 1.00 92.69 821 PHE A CA 1
ATOM 6343 C C . PHE A 1 821 ? -3.820 48.436 10.483 1.00 92.69 821 PHE A C 1
ATOM 6345 O O . PHE A 1 821 ? -4.610 49.349 10.257 1.00 92.69 821 PHE A O 1
ATOM 6352 N N . SER A 1 822 ? -4.033 47.534 11.430 1.00 91.25 822 SER A N 1
ATOM 6353 C CA . SER A 1 822 ? -5.177 47.582 12.333 1.00 91.25 822 SER A CA 1
ATOM 6354 C C . SER A 1 822 ? -4.753 47.226 13.742 1.00 91.25 822 SER A C 1
ATOM 6356 O O . SER A 1 822 ? -4.020 46.264 13.960 1.00 91.25 822 SER A O 1
ATOM 6358 N N . MET A 1 823 ? -5.213 48.004 14.711 1.00 90.94 823 MET A N 1
ATOM 6359 C CA . MET A 1 823 ? -4.896 47.833 16.115 1.00 90.94 823 MET A CA 1
ATOM 6360 C C . MET A 1 823 ? -6.192 47.745 16.925 1.00 90.94 823 MET A C 1
ATOM 6362 O O . MET A 1 823 ? -6.967 48.707 16.933 1.00 90.94 823 MET A O 1
ATOM 6366 N N . PRO A 1 824 ? -6.442 46.629 17.632 1.00 87.94 824 PRO A N 1
ATOM 6367 C CA . PRO A 1 824 ? -7.558 46.545 18.555 1.00 87.94 824 PRO A CA 1
ATOM 6368 C C . PRO A 1 824 ? -7.290 47.458 19.755 1.00 87.94 824 PRO A C 1
ATOM 6370 O O . PRO A 1 824 ? -6.260 47.373 20.423 1.00 87.94 824 PRO A O 1
ATOM 6373 N N . LEU A 1 825 ? -8.251 48.327 20.040 1.00 86.62 825 LEU A N 1
ATOM 6374 C CA . LEU A 1 825 ? -8.276 49.241 21.180 1.00 86.62 825 LEU A CA 1
ATOM 6375 C C . LEU A 1 825 ? -9.066 48.654 22.360 1.00 86.62 825 LEU A C 1
ATOM 6377 O O . LEU A 1 825 ? -9.300 49.338 23.360 1.00 86.62 825 LEU A O 1
ATOM 6381 N N . SER A 1 826 ? -9.485 47.390 22.269 1.00 81.31 826 SER A N 1
ATOM 6382 C CA . SER A 1 826 ? -10.312 46.714 23.275 1.00 81.31 826 SER A CA 1
ATOM 6383 C C . SER A 1 826 ? -9.658 46.647 24.653 1.00 81.31 826 SER A C 1
ATOM 6385 O O . SER A 1 826 ? -10.337 46.805 25.665 1.00 81.31 826 SER A O 1
ATOM 6387 N N . ARG A 1 827 ? -8.324 46.546 24.714 1.00 76.94 827 ARG A N 1
ATOM 6388 C CA . ARG A 1 827 ? -7.560 46.615 25.975 1.00 76.94 827 ARG A CA 1
ATOM 6389 C C . ARG A 1 827 ? -7.697 47.948 26.714 1.00 76.94 827 ARG A C 1
ATOM 6391 O O . ARG A 1 827 ? -7.478 47.984 27.918 1.00 76.94 827 ARG A O 1
ATOM 6398 N N . TRP A 1 828 ? -8.022 49.030 26.010 1.00 77.19 828 TRP A N 1
ATOM 6399 C CA . TRP A 1 828 ? -8.148 50.371 26.590 1.00 77.19 828 TRP A CA 1
ATOM 6400 C C . TRP A 1 828 ? -9.598 50.817 26.751 1.00 77.19 828 TRP A C 1
ATOM 6402 O O . TRP A 1 828 ? -9.892 51.632 27.617 1.00 77.19 828 TRP A O 1
ATOM 6412 N N . THR A 1 829 ? -10.499 50.291 25.922 1.00 76.50 829 THR A N 1
ATOM 6413 C CA . THR A 1 829 ? -11.903 50.722 25.863 1.00 76.50 829 THR A CA 1
ATOM 6414 C C . THR A 1 829 ? -12.875 49.730 26.501 1.00 76.50 829 THR A C 1
ATOM 6416 O O . THR A 1 829 ? -14.020 50.095 26.743 1.00 76.50 829 THR A O 1
ATOM 6419 N N . GLY A 1 830 ? -12.455 48.486 26.766 1.00 67.81 830 GLY A N 1
ATOM 6420 C CA . GLY A 1 830 ? -13.311 47.415 27.294 1.00 67.81 830 GLY A CA 1
ATOM 6421 C C . GLY A 1 830 ? -14.300 46.824 26.279 1.00 67.81 830 GLY A C 1
ATOM 6422 O O . GLY A 1 830 ? -14.891 45.785 26.552 1.00 67.81 830 GLY A O 1
ATOM 6423 N N . ASN A 1 831 ? -14.433 47.439 25.099 1.00 72.38 831 ASN A N 1
ATOM 6424 C CA . ASN A 1 831 ? -15.354 47.053 24.029 1.00 72.38 831 ASN A CA 1
ATOM 6425 C C . ASN A 1 831 ? -14.584 46.630 22.767 1.00 72.38 831 ASN A C 1
ATOM 6427 O O . ASN A 1 831 ? -13.394 46.914 22.629 1.00 72.38 831 ASN A O 1
ATOM 6431 N N . ASN A 1 832 ? -15.253 45.969 21.820 1.00 80.44 832 ASN A N 1
ATOM 6432 C CA . ASN A 1 832 ? -14.642 45.521 20.566 1.00 80.44 832 ASN A CA 1
ATOM 6433 C C . ASN A 1 832 ? -14.465 46.704 19.591 1.00 80.44 832 ASN A C 1
ATOM 6435 O O . ASN A 1 832 ? -15.256 46.899 18.673 1.00 80.44 832 ASN A O 1
ATOM 6439 N N . VAL A 1 833 ? -13.469 47.552 19.858 1.00 88.06 833 VAL A N 1
ATOM 6440 C CA . VAL A 1 833 ? -13.129 48.741 19.061 1.00 88.06 833 VAL A CA 1
ATOM 6441 C C . VAL A 1 833 ? -11.754 48.549 18.433 1.00 88.06 833 VAL A C 1
ATOM 6443 O O . VAL A 1 833 ? -10.820 48.129 19.119 1.00 88.06 833 VAL A O 1
ATOM 6446 N N . SER A 1 834 ? -11.593 48.905 17.161 1.00 89.62 834 SER A N 1
ATOM 6447 C CA . SER A 1 834 ? -10.314 48.901 16.446 1.00 89.62 834 SER A CA 1
ATOM 6448 C C . SER A 1 834 ? -10.052 50.222 15.734 1.00 89.62 834 SER A C 1
ATOM 6450 O O . SER A 1 834 ? -10.963 50.873 15.231 1.00 89.62 834 SER A O 1
ATOM 6452 N N . ALA A 1 835 ? -8.782 50.616 15.679 1.00 92.00 835 ALA A N 1
ATOM 6453 C CA . ALA A 1 835 ? -8.313 51.680 14.803 1.00 92.00 835 ALA A CA 1
ATOM 6454 C C . ALA A 1 835 ? -7.567 51.065 13.625 1.00 92.00 835 ALA A C 1
ATOM 6456 O O . ALA A 1 835 ? -6.740 50.174 13.812 1.00 92.00 835 ALA A O 1
ATOM 6457 N N . SER A 1 836 ? -7.826 51.560 12.421 1.00 93.44 836 SER A N 1
ATOM 6458 C CA . SER A 1 836 ? -7.182 51.085 11.206 1.00 93.44 836 SER A CA 1
ATOM 6459 C C . SER A 1 836 ? -6.601 52.228 10.384 1.00 93.44 836 SER A C 1
ATOM 6461 O O . SER A 1 836 ? -7.091 53.358 10.379 1.00 93.44 836 SER A O 1
ATOM 6463 N N . TRP A 1 837 ? -5.522 51.920 9.679 1.00 94.25 837 TRP A N 1
ATOM 6464 C CA . TRP A 1 837 ? -4.939 52.755 8.648 1.00 94.25 837 TRP A CA 1
ATOM 6465 C C . TRP A 1 837 ? -4.689 51.903 7.411 1.00 94.25 837 TRP A C 1
ATOM 6467 O O . TRP A 1 837 ? -4.088 50.835 7.486 1.00 94.25 837 TRP A O 1
ATOM 6477 N N . GLN A 1 838 ? -5.133 52.385 6.260 1.00 93.69 838 GLN A N 1
ATOM 6478 C CA . GLN A 1 838 ? -4.938 51.738 4.977 1.00 93.69 838 GLN A CA 1
ATOM 6479 C C . GLN A 1 838 ? -4.347 52.723 3.983 1.00 93.69 838 GLN A C 1
ATOM 6481 O O . GLN A 1 838 ? -4.810 53.850 3.848 1.00 93.69 838 GLN A O 1
ATOM 6486 N N . MET A 1 839 ? -3.377 52.276 3.206 1.00 92.75 839 MET A N 1
ATOM 6487 C CA . MET A 1 839 ? -2.856 52.990 2.054 1.00 92.75 839 MET A CA 1
ATOM 6488 C C . MET A 1 839 ? -3.000 52.099 0.830 1.00 92.75 839 MET A C 1
ATOM 6490 O O . MET A 1 839 ? -2.478 50.994 0.815 1.00 92.75 839 MET A O 1
ATOM 6494 N N . THR A 1 840 ? -3.672 52.587 -0.206 1.00 92.31 840 THR A N 1
ATOM 6495 C CA . THR A 1 840 ? -3.834 51.896 -1.489 1.00 92.31 840 THR A CA 1
ATOM 6496 C C . THR A 1 840 ? -3.191 52.728 -2.593 1.00 92.31 840 THR A C 1
ATOM 6498 O O . THR A 1 840 ? -3.496 53.912 -2.741 1.00 92.31 840 THR A O 1
ATOM 6501 N N . SER A 1 841 ? -2.294 52.114 -3.360 1.00 90.50 841 SER A N 1
ATOM 6502 C CA . SER A 1 841 ? -1.518 52.737 -4.432 1.00 90.50 841 SER A CA 1
ATOM 6503 C C . SER A 1 841 ? -1.682 51.944 -5.735 1.00 90.50 841 SER A C 1
ATOM 6505 O O . SER A 1 841 ? -1.041 50.902 -5.916 1.00 90.50 841 SER A O 1
ATOM 6507 N N . PRO A 1 842 ? -2.578 52.380 -6.635 1.00 87.81 842 PRO A N 1
ATOM 6508 C CA . PRO A 1 842 ? -2.684 51.835 -7.982 1.00 87.81 842 PRO A CA 1
ATOM 6509 C C . PRO A 1 842 ? -1.478 52.230 -8.852 1.00 87.81 842 PRO A C 1
ATOM 6511 O O . PRO A 1 842 ? -0.929 53.317 -8.734 1.00 87.81 842 PRO A O 1
ATOM 6514 N N . SER A 1 843 ? -1.098 51.372 -9.796 1.00 82.44 843 SER A N 1
ATOM 6515 C CA . SER A 1 843 ? -0.052 51.645 -10.802 1.00 82.44 843 SER A CA 1
ATOM 6516 C C . SER A 1 843 ? -0.393 52.780 -11.768 1.00 82.44 843 SER A C 1
ATOM 6518 O O . SER A 1 843 ? 0.510 53.377 -12.344 1.00 82.44 843 SER A O 1
ATOM 6520 N N . HIS A 1 844 ? -1.685 53.050 -11.961 1.00 73.38 844 HIS A N 1
ATOM 6521 C CA . HIS A 1 844 ? -2.199 54.097 -12.835 1.00 73.38 844 HIS A CA 1
ATOM 6522 C C . HIS A 1 844 ? -3.258 54.896 -12.062 1.00 73.38 844 HIS A C 1
ATOM 6524 O O . HIS A 1 844 ? -4.443 54.568 -12.097 1.00 73.38 844 HIS A O 1
ATOM 6530 N N . GLY A 1 845 ? -2.822 55.919 -11.324 1.00 66.88 845 GLY A N 1
ATOM 6531 C CA . GLY A 1 845 ? -3.688 56.831 -10.571 1.00 66.88 845 GLY A CA 1
ATOM 6532 C C . GLY A 1 845 ? -3.278 57.009 -9.108 1.00 66.88 845 GLY A C 1
ATOM 6533 O O . GLY A 1 845 ? -2.437 56.286 -8.586 1.00 66.88 845 GLY A O 1
ATOM 6534 N N . GLY A 1 846 ? -3.894 57.993 -8.456 1.00 74.31 846 GLY A N 1
ATOM 6535 C CA . GLY A 1 846 ? -3.434 58.497 -7.164 1.00 74.31 846 GLY A CA 1
ATOM 6536 C C . GLY A 1 846 ? -3.539 57.565 -5.977 1.00 74.31 846 GLY A C 1
ATOM 6537 O O . GLY A 1 846 ? -4.488 56.793 -5.828 1.00 74.31 846 GLY A O 1
ATOM 6538 N N . GLN A 1 847 ? -2.585 57.747 -5.069 1.00 85.69 847 GLN A N 1
ATOM 6539 C CA . GLN A 1 847 ? -2.557 57.124 -3.757 1.00 85.69 847 GLN A CA 1
ATOM 6540 C C . GLN A 1 847 ? -3.769 57.567 -2.930 1.00 85.69 847 GLN A C 1
ATOM 6542 O O . GLN A 1 847 ? -4.062 58.759 -2.809 1.00 85.69 847 GLN A O 1
ATOM 6547 N N . THR A 1 848 ? -4.457 56.598 -2.331 1.00 89.81 848 THR A N 1
ATOM 6548 C CA . THR A 1 848 ? -5.533 56.841 -1.368 1.00 89.81 848 THR A CA 1
ATOM 6549 C C . THR A 1 848 ? -5.110 56.316 -0.006 1.00 89.81 848 THR A C 1
ATOM 6551 O O . THR A 1 848 ? -4.754 55.148 0.123 1.00 89.81 848 THR A O 1
ATOM 6554 N N . GLN A 1 849 ? -5.145 57.167 1.010 1.00 91.19 849 GLN A N 1
ATOM 6555 C CA . GLN A 1 849 ? -4.946 56.794 2.405 1.00 91.19 849 GLN A CA 1
ATOM 6556 C C . GLN A 1 849 ? -6.271 56.893 3.151 1.00 91.19 849 GLN A C 1
ATOM 6558 O O . GLN A 1 849 ? -7.058 57.800 2.897 1.00 91.19 849 GLN A O 1
ATOM 6563 N N . GLN A 1 850 ? -6.532 55.969 4.059 1.00 92.75 850 GLN A N 1
ATOM 6564 C CA . GLN A 1 850 ? -7.724 55.932 4.888 1.00 92.75 850 GLN A CA 1
ATOM 6565 C C . GLN A 1 850 ? -7.292 55.680 6.327 1.00 92.75 850 GLN A C 1
ATOM 6567 O O . GLN A 1 850 ? -6.460 54.817 6.575 1.00 92.75 850 GLN A O 1
ATOM 6572 N N . VAL A 1 851 ? -7.823 56.451 7.266 1.00 93.81 851 VAL A N 1
ATOM 6573 C CA . VAL A 1 851 ? -7.690 56.212 8.706 1.00 93.81 851 VAL A CA 1
ATOM 6574 C C . VAL A 1 851 ? -9.099 56.073 9.243 1.00 93.81 851 VAL A C 1
ATOM 6576 O O . VAL A 1 851 ? -9.928 56.934 8.956 1.00 93.81 851 VAL A O 1
ATOM 6579 N N . GLY A 1 852 ? -9.381 55.032 10.011 1.00 94.00 852 GLY A N 1
ATOM 6580 C CA . GLY A 1 852 ? -10.703 54.824 10.579 1.00 94.00 852 GLY A CA 1
ATOM 6581 C C . GLY A 1 852 ? -10.662 54.269 11.988 1.00 94.00 852 GLY A C 1
ATOM 6582 O O . GLY A 1 852 ? -9.674 53.675 12.415 1.00 94.00 852 GLY A O 1
ATOM 6583 N N . VAL A 1 853 ? -11.755 54.477 12.706 1.00 92.81 853 VAL A N 1
ATOM 6584 C CA . VAL A 1 853 ? -12.057 53.796 13.959 1.00 92.81 853 VAL A CA 1
ATOM 6585 C C . VAL A 1 853 ? -13.418 53.154 13.788 1.00 92.81 853 VAL A C 1
ATOM 6587 O O . VAL A 1 853 ? -14.371 53.819 13.382 1.00 92.81 853 VAL A O 1
ATOM 6590 N N . ASN A 1 854 ? -13.495 51.871 14.088 1.00 92.94 854 ASN A N 1
ATOM 6591 C CA . ASN A 1 854 ? -14.714 51.092 14.004 1.00 92.94 854 ASN A CA 1
ATOM 6592 C C . ASN A 1 854 ? -14.904 50.283 15.282 1.00 92.94 854 ASN A C 1
ATOM 6594 O O . ASN A 1 854 ? -13.945 50.002 16.006 1.00 92.94 854 ASN A O 1
ATOM 6598 N N . GLY A 1 855 ? -16.139 49.895 15.553 1.00 89.56 855 GLY A N 1
ATOM 6599 C CA . GLY A 1 855 ? -16.426 48.997 16.654 1.00 89.56 855 GLY A CA 1
ATOM 6600 C C . GLY A 1 855 ? -17.859 48.504 16.667 1.00 89.56 855 GLY A C 1
ATOM 6601 O O . GLY A 1 855 ? -18.700 48.945 15.887 1.00 89.56 855 GLY A O 1
ATOM 6602 N N . GLU A 1 856 ? -18.106 47.604 17.608 1.00 88.12 856 GLU A N 1
ATOM 6603 C CA . GLU A 1 856 ? -19.408 46.991 17.855 1.00 88.12 856 GLU A CA 1
ATOM 6604 C C . GLU A 1 856 ? -20.004 47.521 19.168 1.00 88.12 856 GLU A C 1
ATOM 6606 O O . GLU A 1 856 ? -19.302 47.703 20.170 1.00 88.12 856 GLU A O 1
ATOM 6611 N N . ALA A 1 857 ? -21.315 47.745 19.188 1.00 84.00 857 ALA A N 1
ATOM 6612 C CA . ALA A 1 857 ? -22.089 48.097 20.375 1.00 84.00 857 ALA A CA 1
ATOM 6613 C C . ALA A 1 857 ? -23.370 47.248 20.472 1.00 84.00 857 ALA A C 1
ATOM 6615 O O . ALA A 1 857 ? -23.752 46.560 19.527 1.00 84.00 857 ALA A O 1
ATOM 6616 N N . PHE A 1 858 ? -24.033 47.287 21.636 1.00 81.62 858 PHE A N 1
ATOM 6617 C CA . PHE A 1 858 ? -25.300 46.582 21.894 1.00 81.62 858 PHE A CA 1
ATOM 6618 C C . PHE A 1 858 ? -25.237 45.073 21.605 1.00 81.62 858 PHE A C 1
ATOM 6620 O O . PHE A 1 858 ? -26.060 44.538 20.873 1.00 81.62 858 PHE A O 1
ATOM 6627 N N . SER A 1 859 ? -24.237 44.379 22.162 1.00 72.75 859 SER A N 1
ATOM 6628 C CA . SER A 1 859 ? -24.057 42.932 21.953 1.00 72.75 859 SER A CA 1
ATOM 6629 C C . SER A 1 859 ? -23.973 42.546 20.467 1.00 72.75 859 SER A C 1
ATOM 6631 O O . SER A 1 859 ? -24.631 41.603 20.041 1.00 72.75 859 SER A O 1
ATOM 6633 N N . GLN A 1 860 ? -23.153 43.279 19.699 1.00 73.25 860 GLN A N 1
ATOM 6634 C CA . GLN A 1 860 ? -22.888 43.055 18.264 1.00 73.25 860 GLN A CA 1
ATOM 6635 C C . GLN A 1 860 ? -24.070 43.368 17.330 1.00 73.25 860 GLN A C 1
ATOM 6637 O O . GLN A 1 860 ? -24.079 42.969 16.168 1.00 73.25 860 GLN A O 1
ATOM 6642 N N . GLN A 1 861 ? -25.077 44.096 17.824 1.00 82.69 861 GLN A N 1
ATOM 6643 C CA . GLN A 1 861 ? -26.209 44.537 17.005 1.00 82.69 861 GLN A CA 1
ATOM 6644 C C . GLN A 1 861 ? -25.950 45.855 16.275 1.00 82.69 861 GLN A C 1
ATOM 6646 O O . GLN A 1 861 ? -26.606 46.106 15.275 1.00 82.69 861 GLN A O 1
ATOM 6651 N N . LEU A 1 862 ? -25.038 46.708 16.751 1.00 88.12 862 LEU A N 1
ATOM 6652 C CA . LEU A 1 862 ? -24.675 47.944 16.056 1.00 88.12 862 LEU A CA 1
ATOM 6653 C C . LEU A 1 862 ? -23.199 47.930 15.681 1.00 88.12 862 LEU A C 1
ATOM 6655 O O . LEU A 1 862 ? -22.342 48.039 16.560 1.00 88.12 862 LEU A O 1
ATOM 6659 N N . ASP A 1 863 ? -22.936 47.918 14.384 1.00 89.19 863 ASP A N 1
ATOM 6660 C CA . ASP A 1 863 ? -21.637 48.215 13.804 1.00 89.19 863 ASP A CA 1
ATOM 6661 C C . ASP A 1 863 ? -21.558 49.706 13.493 1.00 89.19 863 ASP A C 1
ATOM 6663 O O . ASP A 1 863 ? -22.473 50.302 12.916 1.00 89.19 863 ASP A O 1
ATOM 6667 N N . TRP A 1 864 ? -20.455 50.337 13.869 1.00 92.19 864 TRP A N 1
ATOM 6668 C CA . TRP A 1 864 ? -20.189 51.720 13.504 1.00 92.19 864 TRP A CA 1
ATOM 6669 C C . TRP A 1 864 ? -18.757 51.872 13.013 1.00 92.19 864 TRP A C 1
ATOM 6671 O O . TRP A 1 864 ? -17.828 51.255 13.532 1.00 92.19 864 TRP A O 1
ATOM 6681 N N . GLU A 1 865 ? -18.567 52.733 12.020 1.00 93.69 865 GLU A N 1
ATOM 6682 C CA . GLU A 1 865 ? -17.259 53.097 11.490 1.00 93.69 865 GLU A CA 1
ATOM 6683 C C . GLU A 1 865 ? -17.220 54.598 11.222 1.00 93.69 865 GLU A C 1
ATOM 6685 O O . GLU A 1 865 ? -18.079 55.162 10.548 1.00 93.69 865 GLU A O 1
ATOM 6690 N N . VAL A 1 866 ? -16.176 55.252 11.717 1.00 94.19 866 VAL A N 1
ATOM 6691 C CA . VAL A 1 866 ? -15.819 56.614 11.333 1.00 94.19 866 VAL A CA 1
ATOM 6692 C C . VAL A 1 866 ? -14.495 56.550 10.604 1.00 94.19 866 VAL A C 1
ATOM 6694 O O . VAL A 1 866 ? -13.498 56.118 11.177 1.00 94.19 866 VAL A O 1
ATOM 6697 N N . ARG A 1 867 ? -14.454 57.024 9.360 1.00 94.19 867 ARG A N 1
ATOM 6698 C CA . ARG A 1 867 ? -13.240 57.010 8.543 1.00 94.19 867 ARG A CA 1
ATOM 6699 C C . ARG A 1 867 ? -12.964 58.340 7.861 1.00 94.19 867 ARG A C 1
ATOM 6701 O O . ARG A 1 867 ? -13.859 59.020 7.369 1.00 94.19 867 ARG A O 1
ATOM 6708 N N . GLN A 1 868 ? -11.689 58.676 7.772 1.00 92.06 868 GLN A N 1
ATOM 6709 C CA . GLN A 1 868 ? -11.151 59.798 7.026 1.00 92.06 868 GLN A CA 1
ATOM 6710 C C . GLN A 1 868 ? -10.336 59.251 5.859 1.00 92.06 868 GLN A C 1
ATOM 6712 O O . GLN A 1 868 ? -9.351 58.549 6.060 1.00 92.06 868 GLN A O 1
ATOM 6717 N N . SER A 1 869 ? -10.720 59.600 4.638 1.00 90.56 869 SER A N 1
ATOM 6718 C CA . SER A 1 869 ? -10.007 59.219 3.420 1.00 90.56 869 SER A CA 1
ATOM 6719 C C . SER A 1 869 ? -9.366 60.435 2.755 1.00 90.56 869 SER A C 1
ATOM 6721 O O . SER A 1 869 ? -9.983 61.495 2.655 1.00 90.56 869 SER A O 1
ATOM 6723 N N . TYR A 1 870 ? -8.116 60.282 2.328 1.00 88.62 870 TYR A N 1
ATOM 6724 C CA . TYR A 1 870 ? -7.311 61.260 1.607 1.00 88.62 870 TYR A CA 1
ATOM 6725 C C . TYR A 1 870 ? -6.870 60.669 0.269 1.00 88.62 870 TYR A C 1
ATOM 6727 O O . TYR A 1 870 ? -6.249 59.609 0.246 1.00 88.62 870 TYR A O 1
ATOM 6735 N N . ARG A 1 871 ? -7.145 61.350 -0.844 1.00 86.50 871 ARG A N 1
ATOM 6736 C CA . ARG A 1 871 ? -6.687 60.968 -2.185 1.00 86.50 871 ARG A CA 1
ATOM 6737 C C . ARG A 1 871 ? -5.733 62.024 -2.738 1.00 86.50 871 ARG A C 1
ATOM 6739 O O . ARG A 1 871 ? -6.145 63.162 -2.947 1.00 86.50 871 ARG A O 1
ATOM 6746 N N . ALA A 1 872 ? -4.489 61.623 -3.001 1.00 80.44 872 ALA A N 1
ATOM 6747 C CA . ALA A 1 872 ? -3.400 62.521 -3.394 1.00 80.44 872 ALA A CA 1
ATOM 6748 C C . ALA A 1 872 ? -3.632 63.217 -4.752 1.00 80.44 872 ALA A C 1
ATOM 6750 O O . ALA A 1 872 ? -3.351 64.403 -4.882 1.00 80.44 872 ALA A O 1
ATOM 6751 N N . ASP A 1 873 ? -4.224 62.520 -5.728 1.00 76.12 873 ASP A N 1
ATOM 6752 C CA . ASP A 1 873 ? -4.416 63.040 -7.098 1.00 76.12 873 ASP A CA 1
ATOM 6753 C C . ASP A 1 873 ? -5.793 63.696 -7.317 1.00 76.12 873 ASP A C 1
ATOM 6755 O O . ASP A 1 873 ? -6.251 63.859 -8.450 1.00 76.12 873 ASP A O 1
ATOM 6759 N N . ALA A 1 874 ? -6.521 64.011 -6.245 1.00 71.19 874 ALA A N 1
ATOM 6760 C CA . ALA A 1 874 ? -7.819 64.663 -6.371 1.00 71.19 874 ALA A CA 1
ATOM 6761 C C . ALA A 1 874 ? -7.665 66.165 -6.701 1.00 71.19 874 ALA A C 1
ATOM 6763 O O . ALA A 1 874 ? -6.701 66.794 -6.257 1.00 71.19 874 ALA A O 1
ATOM 6764 N N . PRO A 1 875 ? -8.628 66.781 -7.420 1.00 68.81 875 PRO A N 1
ATOM 6765 C CA . PRO A 1 875 ? -8.636 68.223 -7.670 1.00 68.81 875 PRO A CA 1
ATOM 6766 C C . PRO A 1 875 ? -8.512 69.042 -6.370 1.00 68.81 875 PRO A C 1
ATOM 6768 O O . PRO A 1 875 ? -8.924 68.554 -5.312 1.00 68.81 875 PRO A O 1
ATOM 6771 N N . PRO A 1 876 ? -8.016 70.296 -6.412 1.00 58.78 876 PRO A N 1
ATOM 6772 C CA . PRO A 1 876 ? -7.878 71.141 -5.228 1.00 58.78 876 PRO A CA 1
ATOM 6773 C C . PRO A 1 876 ? -9.190 71.225 -4.440 1.00 58.78 876 PRO A C 1
ATOM 6775 O O . PRO A 1 876 ? -10.207 71.706 -4.931 1.00 58.78 876 PRO A O 1
ATOM 6778 N N . GLY A 1 877 ? -9.169 70.720 -3.206 1.00 58.78 877 GLY A N 1
ATOM 6779 C CA . GLY A 1 877 ? -10.344 70.640 -2.343 1.00 58.78 877 GLY A CA 1
ATOM 6780 C C . GLY A 1 877 ? -11.160 69.348 -2.447 1.00 58.78 877 GLY A C 1
ATOM 6781 O O . GLY A 1 877 ? -11.974 69.138 -1.573 1.00 58.78 877 GLY A O 1
ATOM 6782 N N . GLY A 1 878 ? -10.945 68.440 -3.396 1.00 61.91 878 GLY A N 1
ATOM 6783 C CA . GLY A 1 878 ? -11.719 67.192 -3.532 1.00 61.91 878 GLY A CA 1
ATOM 6784 C C . GLY A 1 878 ? -11.114 65.949 -2.865 1.00 61.91 878 GLY A C 1
ATOM 6785 O O . GLY A 1 878 ? -11.738 64.894 -2.882 1.00 61.91 878 GLY A O 1
ATOM 6786 N N . GLY A 1 879 ? -9.899 66.041 -2.312 1.00 71.06 879 GLY A N 1
ATOM 6787 C CA . GLY A 1 879 ? -9.138 64.871 -1.848 1.00 71.06 879 GLY A CA 1
ATOM 6788 C C . GLY A 1 879 ? -9.533 64.306 -0.490 1.00 71.06 879 GLY A C 1
ATOM 6789 O O . GLY A 1 879 ? -9.223 63.149 -0.228 1.00 71.06 879 GLY A O 1
ATOM 6790 N N . ASN A 1 880 ? -10.223 65.078 0.352 1.00 84.00 880 ASN A N 1
ATOM 6791 C CA . ASN A 1 880 ? -10.580 64.654 1.706 1.00 84.00 880 ASN A CA 1
ATOM 6792 C C . ASN A 1 880 ? -12.057 64.275 1.762 1.00 84.00 880 ASN A C 1
ATOM 6794 O O . ASN A 1 880 ? -12.915 65.109 1.462 1.00 84.00 880 ASN A O 1
ATOM 6798 N N . ASN A 1 881 ? -12.341 63.057 2.209 1.00 87.94 881 ASN A N 1
ATOM 6799 C CA . ASN A 1 881 ? -13.693 62.581 2.449 1.00 87.94 881 ASN A CA 1
ATOM 6800 C C . ASN A 1 881 ? -13.787 61.908 3.823 1.00 87.94 881 ASN A C 1
ATOM 6802 O O . ASN A 1 881 ? -13.112 60.909 4.080 1.00 87.94 881 ASN A O 1
ATOM 6806 N N . SER A 1 882 ? -14.619 62.476 4.686 1.00 91.62 882 SER A N 1
ATOM 6807 C CA . SER A 1 882 ? -14.985 61.945 5.998 1.00 91.62 882 SER A CA 1
ATOM 6808 C C . SER A 1 882 ? -16.257 61.126 5.843 1.00 91.62 882 SER A C 1
ATOM 6810 O O . SER A 1 882 ? -17.216 61.625 5.264 1.00 91.62 882 SER A O 1
ATOM 6812 N N . ALA A 1 883 ? -16.301 59.903 6.350 1.00 92.56 883 ALA A N 1
ATOM 6813 C CA . ALA A 1 883 ? -17.499 59.078 6.312 1.00 92.56 883 ALA A CA 1
ATOM 6814 C C . ALA A 1 883 ? -17.810 58.493 7.690 1.00 92.56 883 ALA A C 1
ATOM 6816 O O . ALA A 1 883 ? -16.905 58.096 8.419 1.00 92.56 883 ALA A O 1
ATOM 6817 N N . LEU A 1 884 ? -19.096 58.463 8.014 1.00 93.38 884 LEU A N 1
ATOM 6818 C CA . LEU A 1 884 ? -19.692 57.737 9.121 1.00 93.38 884 LEU A CA 1
ATOM 6819 C C . LEU A 1 884 ? -20.570 56.645 8.512 1.00 93.38 884 LEU A C 1
ATOM 6821 O O . LEU A 1 884 ? -21.465 56.954 7.726 1.00 93.38 884 LEU A O 1
ATOM 6825 N N . HIS A 1 885 ? -20.313 55.403 8.883 1.00 93.38 885 HIS A N 1
ATOM 6826 C CA . HIS A 1 885 ? -21.152 54.257 8.582 1.00 93.38 885 HIS A CA 1
ATOM 6827 C C . HIS A 1 885 ? -21.744 53.741 9.891 1.00 93.38 885 HIS A C 1
ATOM 6829 O O . HIS A 1 885 ? -21.037 53.613 10.891 1.00 93.38 885 HIS A O 1
ATOM 6835 N N . LEU A 1 886 ? -23.042 53.477 9.889 1.00 93.56 886 LEU A N 1
ATOM 6836 C CA . LEU A 1 886 ? -23.778 52.858 10.981 1.00 93.56 886 LEU A CA 1
ATOM 6837 C C . LEU A 1 886 ? -24.564 51.695 10.387 1.00 93.56 886 LEU A C 1
ATOM 6839 O O . LEU A 1 886 ? -25.297 51.908 9.428 1.00 93.56 886 LEU A O 1
ATOM 6843 N N . ALA A 1 887 ? -24.462 50.499 10.951 1.00 90.75 887 ALA A N 1
ATOM 6844 C CA . ALA A 1 887 ? -25.251 49.347 10.539 1.00 90.75 887 ALA A CA 1
ATOM 6845 C C . ALA A 1 887 ? -25.845 48.649 11.761 1.00 90.75 887 ALA A C 1
ATOM 6847 O O . ALA A 1 887 ? -25.142 48.248 12.681 1.00 90.75 887 ALA A O 1
ATOM 6848 N N . TRP A 1 888 ? -27.167 48.538 11.779 1.00 89.75 888 TRP A N 1
ATOM 6849 C CA . TRP A 1 888 ? -27.937 47.846 12.795 1.00 89.75 888 TRP A CA 1
ATOM 6850 C C . TRP A 1 888 ? -28.351 46.462 12.285 1.00 89.75 888 TRP A C 1
ATOM 6852 O O . TRP A 1 888 ? -29.175 46.351 11.371 1.00 89.75 888 TRP A O 1
ATOM 6862 N N . ASN A 1 889 ? -27.803 45.422 12.907 1.00 86.38 889 ASN A N 1
ATOM 6863 C CA . ASN A 1 889 ? -28.089 44.012 12.668 1.00 86.38 889 ASN A CA 1
ATOM 6864 C C . ASN A 1 889 ? -29.276 43.581 13.543 1.00 86.38 889 ASN A C 1
ATOM 6866 O O . ASN A 1 889 ? -29.119 43.188 14.702 1.00 86.38 889 ASN A O 1
ATOM 6870 N N . GLY A 1 890 ? -30.487 43.706 13.000 1.00 84.06 890 GLY A N 1
ATOM 6871 C CA . GLY A 1 890 ? -31.721 43.315 13.672 1.00 84.06 890 GLY A CA 1
ATOM 6872 C C . GLY A 1 890 ? -32.106 41.853 13.437 1.00 84.06 890 GLY A C 1
ATOM 6873 O O . GLY A 1 890 ? -31.611 41.190 12.523 1.00 84.06 890 GLY A O 1
ATOM 6874 N N . ASP A 1 891 ? -33.073 41.396 14.234 1.00 80.06 891 ASP A N 1
ATOM 6875 C CA . ASP A 1 891 ? -33.591 40.021 14.206 1.00 80.06 891 ASP A CA 1
ATOM 6876 C C . ASP A 1 891 ? -34.245 39.653 12.851 1.00 80.06 891 ASP A C 1
ATOM 6878 O O . ASP A 1 891 ? -34.238 38.494 12.449 1.00 80.06 891 ASP A O 1
ATOM 6882 N N . TYR A 1 892 ? -34.746 40.649 12.108 1.00 82.00 892 TYR A N 1
ATOM 6883 C CA . TYR A 1 892 ? -35.482 40.468 10.845 1.00 82.00 892 TYR A CA 1
ATOM 6884 C C . TYR A 1 892 ? -34.854 41.189 9.643 1.00 82.00 892 TYR A C 1
ATOM 6886 O O . TYR A 1 892 ? -35.483 41.303 8.592 1.00 82.00 892 TYR A O 1
ATOM 6894 N N . GLY A 1 893 ? -33.654 41.753 9.792 1.00 84.62 893 GLY A N 1
ATOM 6895 C CA . GLY A 1 893 ? -33.045 42.549 8.732 1.00 84.62 893 GLY A CA 1
ATOM 6896 C C . GLY A 1 893 ? -31.956 43.498 9.207 1.00 84.62 893 GLY A C 1
ATOM 6897 O O . GLY A 1 893 ? -31.720 43.679 10.398 1.00 84.62 893 GLY A O 1
ATOM 6898 N N . LEU A 1 894 ? -31.305 44.116 8.231 1.00 86.75 894 LEU A N 1
ATOM 6899 C CA . LEU A 1 894 ? -30.206 45.052 8.395 1.00 86.75 894 LEU A CA 1
ATOM 6900 C C . LEU A 1 894 ? -30.689 46.461 8.046 1.00 86.75 894 LEU A C 1
ATOM 6902 O O . LEU A 1 894 ? -31.250 46.681 6.969 1.00 86.75 894 LEU A O 1
ATOM 6906 N N . LEU A 1 895 ? -30.446 47.415 8.940 1.00 90.06 895 LEU A N 1
ATOM 6907 C CA . LEU A 1 895 ? -30.672 48.839 8.706 1.00 90.06 895 LEU A CA 1
ATOM 6908 C C . LEU A 1 895 ? -29.323 49.548 8.745 1.00 90.06 895 LEU A C 1
ATOM 6910 O O . LEU A 1 895 ? -28.711 49.637 9.801 1.00 90.06 895 LEU A O 1
ATOM 6914 N N . GLY A 1 896 ? -28.868 50.072 7.617 1.00 90.62 896 GLY A N 1
ATOM 6915 C CA . GLY A 1 896 ? -27.659 50.875 7.544 1.00 90.62 896 GLY A CA 1
ATOM 6916 C C . GLY A 1 896 ? -27.940 52.347 7.262 1.00 90.62 896 GLY A C 1
ATOM 6917 O O . GLY A 1 896 ? -28.967 52.729 6.694 1.00 90.62 896 GLY A O 1
ATOM 6918 N N . GLY A 1 897 ? -27.004 53.176 7.693 1.00 93.00 897 GLY A N 1
ATOM 6919 C CA . GLY A 1 897 ? -26.955 54.602 7.465 1.00 93.00 897 GLY A CA 1
ATOM 6920 C C . GLY A 1 897 ? -25.528 55.007 7.133 1.00 93.00 897 GLY A C 1
ATOM 6921 O O . GLY A 1 897 ? -24.602 54.771 7.905 1.00 93.00 897 GLY A O 1
ATOM 6922 N N . ASP A 1 898 ? -25.366 55.663 5.996 1.00 90.75 898 ASP A N 1
ATOM 6923 C CA . ASP A 1 898 ? -24.099 56.190 5.520 1.00 90.75 898 ASP A CA 1
ATOM 6924 C C . ASP A 1 898 ? -24.184 57.706 5.466 1.00 90.75 898 ASP A C 1
ATOM 6926 O O . ASP A 1 898 ? -25.084 58.266 4.844 1.00 90.75 898 ASP A O 1
ATOM 6930 N N . TYR A 1 899 ? -23.218 58.394 6.054 1.00 92.81 899 TYR A N 1
ATOM 6931 C CA . TYR A 1 899 ? -23.037 59.823 5.855 1.00 92.81 899 TYR A CA 1
ATOM 6932 C C . TYR A 1 899 ? -21.607 60.086 5.414 1.00 92.81 899 TYR A C 1
ATOM 6934 O O . TYR A 1 899 ? -20.665 59.810 6.148 1.00 92.81 899 TYR A O 1
ATOM 6942 N N . SER A 1 900 ? -21.433 60.645 4.220 1.00 90.19 900 SER A N 1
ATOM 6943 C CA . SER A 1 900 ? -20.127 61.045 3.705 1.00 90.19 900 SER A CA 1
ATOM 6944 C C . SER A 1 900 ? -20.080 62.539 3.405 1.00 90.19 900 SER A C 1
ATOM 6946 O O . SER A 1 900 ? -21.012 63.143 2.864 1.00 90.19 900 SER A O 1
ATOM 6948 N N . TYR A 1 901 ? -18.970 63.150 3.791 1.00 88.88 901 TYR A N 1
ATOM 6949 C CA . TYR A 1 901 ? -18.693 64.563 3.660 1.00 88.88 901 TYR A CA 1
ATOM 6950 C C . TYR A 1 901 ? -17.345 64.754 2.977 1.00 88.88 901 TYR A C 1
ATOM 6952 O O . TYR A 1 901 ? -16.287 64.453 3.529 1.00 88.88 901 TYR A O 1
ATOM 6960 N N . SER A 1 902 ? -17.387 65.369 1.804 1.00 85.25 902 SER A N 1
ATOM 6961 C CA . SER A 1 902 ? -16.234 65.969 1.154 1.00 85.25 902 SER A CA 1
ATOM 6962 C C . SER A 1 902 ? -16.545 67.430 0.832 1.00 85.25 902 SER A C 1
ATOM 6964 O O . SER A 1 902 ? -17.694 67.875 0.835 1.00 85.25 902 SER A O 1
ATOM 6966 N N . ARG A 1 903 ? -15.514 68.206 0.515 1.00 80.38 903 ARG A N 1
ATOM 6967 C CA . ARG A 1 903 ? -15.671 69.599 0.055 1.00 80.38 903 ARG A CA 1
ATOM 6968 C C . ARG A 1 903 ? -16.409 69.699 -1.289 1.00 80.38 903 ARG A C 1
ATOM 6970 O O . ARG A 1 903 ? -16.978 70.747 -1.570 1.00 80.38 903 ARG A O 1
ATOM 6977 N N . ALA A 1 904 ? -16.398 68.638 -2.099 1.00 77.56 904 ALA A N 1
ATOM 6978 C CA . ALA A 1 904 ? -17.071 68.588 -3.397 1.00 77.56 904 ALA A CA 1
ATOM 6979 C C . ALA A 1 904 ? -18.513 68.059 -3.309 1.00 77.56 904 ALA A C 1
ATOM 6981 O O . ALA A 1 904 ? -19.355 68.437 -4.119 1.00 77.56 904 ALA A O 1
ATOM 6982 N N . MET A 1 905 ? -18.807 67.179 -2.346 1.00 80.81 905 MET A N 1
ATOM 6983 C CA . MET A 1 905 ? -20.091 66.485 -2.253 1.00 80.81 905 MET A CA 1
ATOM 6984 C C . MET A 1 905 ? -20.406 66.057 -0.819 1.00 80.81 905 MET A C 1
ATOM 6986 O O . MET A 1 905 ? -19.521 65.604 -0.091 1.00 80.81 905 MET A O 1
ATOM 6990 N N . ARG A 1 906 ? -21.685 66.147 -0.445 1.00 88.31 906 ARG A N 1
ATOM 6991 C CA . ARG A 1 906 ? -22.244 65.544 0.771 1.00 88.31 906 ARG A CA 1
ATOM 6992 C C . ARG A 1 906 ? -23.255 64.489 0.354 1.00 88.31 906 ARG A C 1
ATOM 6994 O O . ARG A 1 906 ? -24.120 64.788 -0.467 1.00 88.31 906 ARG A O 1
ATOM 7001 N N . GLN A 1 907 ? -23.146 63.285 0.894 1.00 87.62 907 GLN A N 1
ATOM 7002 C CA . GLN A 1 907 ? -24.079 62.201 0.606 1.00 87.62 907 GLN A CA 1
ATOM 7003 C C . GLN A 1 907 ? -24.564 61.596 1.910 1.00 87.62 907 GLN A C 1
ATOM 7005 O O . GLN A 1 907 ? -23.770 61.337 2.809 1.00 87.62 907 GLN A O 1
ATOM 7010 N N . MET A 1 908 ? -25.867 61.358 1.985 1.00 91.06 908 MET A N 1
ATOM 7011 C CA . MET A 1 908 ? -26.469 60.557 3.035 1.00 91.06 908 MET A CA 1
ATOM 7012 C C . MET A 1 908 ? -27.241 59.424 2.370 1.00 91.06 908 MET A C 1
ATOM 7014 O O . MET A 1 908 ? -28.017 59.672 1.447 1.00 91.06 908 MET A O 1
ATOM 7018 N N . GLY A 1 909 ? -26.995 58.201 2.812 1.00 89.25 909 GLY A N 1
ATOM 7019 C CA . GLY A 1 909 ? -27.689 57.000 2.386 1.00 89.25 909 GLY A CA 1
ATOM 7020 C C . GLY A 1 909 ? -28.339 56.334 3.587 1.00 89.25 909 GLY A C 1
ATOM 7021 O O . GLY A 1 909 ? -27.799 56.366 4.687 1.00 89.25 909 GLY A O 1
ATOM 7022 N N . VAL A 1 910 ? -29.507 55.744 3.369 1.00 92.00 910 VAL A N 1
ATOM 7023 C CA . VAL A 1 910 ? -30.119 54.805 4.309 1.00 92.00 910 VAL A CA 1
ATOM 7024 C C . VAL A 1 910 ? -30.418 53.548 3.513 1.00 92.00 910 VAL A C 1
ATOM 7026 O O . VAL A 1 910 ? -31.026 53.629 2.443 1.00 92.00 910 VAL A O 1
ATOM 7029 N N . ASN A 1 911 ? -29.980 52.400 4.011 1.00 86.62 911 ASN A N 1
ATOM 7030 C CA . ASN A 1 911 ? -30.214 51.104 3.394 1.00 86.62 911 ASN A CA 1
ATOM 7031 C C . ASN A 1 911 ? -31.002 50.214 4.350 1.00 86.62 911 ASN A C 1
ATOM 7033 O O . ASN A 1 911 ? -30.673 50.096 5.521 1.00 86.62 911 ASN A O 1
ATOM 7037 N N . ILE A 1 912 ? -32.040 49.566 3.835 1.00 88.19 912 ILE A N 1
ATOM 7038 C CA . ILE A 1 912 ? -32.793 48.543 4.558 1.00 88.19 912 ILE A CA 1
ATOM 7039 C C . ILE A 1 912 ? -32.714 47.281 3.718 1.00 88.19 912 ILE A C 1
ATOM 7041 O O . ILE A 1 912 ? -33.013 47.317 2.523 1.00 88.19 912 ILE A O 1
ATOM 7045 N N . ALA A 1 913 ? -32.295 46.182 4.329 1.00 87.56 913 ALA A N 1
ATOM 7046 C CA . ALA A 1 913 ? -32.187 44.896 3.667 1.00 87.56 913 ALA A CA 1
ATOM 7047 C C . ALA A 1 913 ? -32.744 43.795 4.572 1.00 87.56 913 ALA A C 1
ATOM 7049 O O . ALA A 1 913 ? -32.491 43.776 5.770 1.00 87.56 913 ALA A O 1
ATOM 7050 N N . GLY A 1 914 ? -33.476 42.851 3.995 1.00 88.12 914 GLY A N 1
ATOM 7051 C CA . GLY A 1 914 ? -34.025 41.702 4.706 1.00 88.12 914 GLY A CA 1
ATOM 7052 C C . GLY A 1 914 ? -34.381 40.588 3.731 1.00 88.12 914 GLY A C 1
ATOM 7053 O O . GLY A 1 914 ? -34.295 40.761 2.513 1.00 88.12 914 GLY A O 1
ATOM 7054 N N . GLY A 1 915 ? -34.756 39.444 4.279 1.00 87.19 915 GLY A N 1
ATOM 7055 C CA . GLY A 1 915 ? -35.223 38.266 3.570 1.00 87.19 915 GLY A CA 1
ATOM 7056 C C . GLY A 1 915 ? -36.641 37.903 3.992 1.00 87.19 915 GLY A C 1
ATOM 7057 O O . GLY A 1 915 ? -37.049 38.146 5.126 1.00 87.19 915 GLY A O 1
ATOM 7058 N N . ILE A 1 916 ? -37.395 37.322 3.063 1.00 87.88 916 ILE A N 1
ATOM 7059 C CA . ILE A 1 916 ? -38.735 36.791 3.314 1.00 87.88 916 ILE A CA 1
ATOM 7060 C C . ILE A 1 916 ? -38.756 35.361 2.789 1.00 87.88 916 ILE A C 1
ATOM 7062 O O . ILE A 1 916 ? -38.512 35.145 1.602 1.00 87.88 916 ILE A O 1
ATOM 7066 N N . VAL A 1 917 ? -39.066 34.400 3.657 1.00 86.88 917 VAL A N 1
ATOM 7067 C CA . VAL A 1 917 ? -39.307 33.002 3.281 1.00 86.88 917 VAL A CA 1
ATOM 7068 C C . VAL A 1 917 ? -40.768 32.678 3.535 1.00 86.88 917 VAL A C 1
ATOM 7070 O O . VAL A 1 917 ? -41.301 32.923 4.616 1.00 86.88 917 VAL A O 1
ATOM 7073 N N . ILE A 1 918 ? -41.422 32.126 2.517 1.00 88.25 918 ILE A N 1
ATOM 7074 C CA . ILE A 1 918 ? -42.799 31.647 2.602 1.00 88.25 918 ILE A CA 1
ATOM 7075 C C . ILE A 1 918 ? -42.731 30.126 2.681 1.00 88.25 918 ILE A C 1
ATOM 7077 O O . ILE A 1 918 ? -42.227 29.482 1.763 1.00 88.25 918 ILE A O 1
ATOM 7081 N N . HIS A 1 919 ? -43.226 29.564 3.777 1.00 86.12 919 HIS A N 1
ATOM 7082 C CA . HIS A 1 919 ? -43.232 28.130 4.046 1.00 86.12 919 HIS A CA 1
ATOM 7083 C C . HIS A 1 919 ? -44.586 27.706 4.625 1.00 86.12 919 HIS A C 1
ATOM 7085 O O . HIS A 1 919 ? -45.497 28.513 4.813 1.00 86.12 919 HIS A O 1
ATOM 7091 N N . HIS A 1 920 ? -44.749 26.411 4.881 1.00 83.31 920 HIS A N 1
ATOM 7092 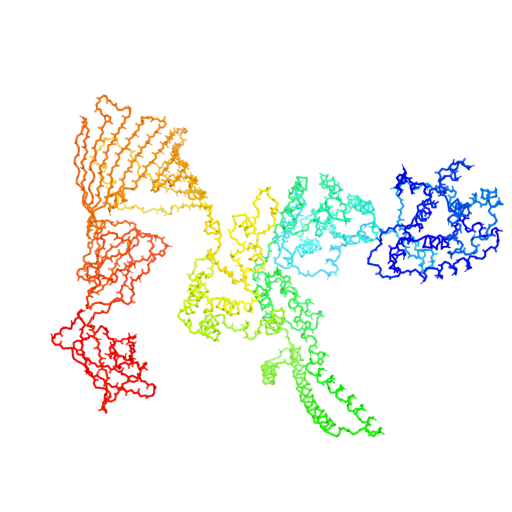C CA . HIS A 1 920 ? -46.037 25.835 5.257 1.00 83.31 920 HIS A CA 1
ATOM 7093 C C . HIS A 1 920 ? -46.556 26.300 6.635 1.00 83.31 920 HIS A C 1
ATOM 7095 O O . HIS A 1 920 ? -47.769 26.333 6.838 1.00 83.31 920 HIS A O 1
ATOM 7101 N N . HIS A 1 921 ? -45.678 26.736 7.548 1.00 77.62 921 HIS A N 1
ATOM 7102 C CA . HIS A 1 921 ? -46.062 27.350 8.828 1.00 77.62 921 HIS A CA 1
ATOM 7103 C C . HIS A 1 921 ? -46.355 28.861 8.731 1.00 77.62 921 HIS A C 1
ATOM 7105 O O . HIS A 1 921 ? -46.818 29.459 9.706 1.00 77.62 921 HIS A O 1
ATOM 7111 N N . GLY A 1 922 ? -46.132 29.491 7.568 1.00 86.69 922 GLY A N 1
ATOM 7112 C CA . GLY A 1 922 ? -46.483 30.882 7.281 1.00 86.69 922 GLY A CA 1
ATOM 7113 C C . GLY A 1 922 ? -45.359 31.668 6.603 1.00 86.69 922 GLY A C 1
ATOM 7114 O O . GLY A 1 922 ? -44.617 31.153 5.771 1.00 86.69 922 GLY A O 1
ATOM 7115 N N . VAL A 1 923 ? -45.263 32.955 6.937 1.00 89.00 923 VAL A N 1
ATOM 7116 C CA . VAL A 1 923 ? -44.198 33.838 6.444 1.00 89.00 923 VAL A CA 1
ATOM 7117 C C . VAL A 1 923 ? -43.199 34.063 7.567 1.00 89.00 923 VAL A C 1
ATOM 7119 O O . VAL A 1 923 ? -43.600 34.446 8.667 1.00 89.00 923 VAL A O 1
ATOM 7122 N N . THR A 1 924 ? -41.921 33.849 7.282 1.00 89.06 924 THR A N 1
ATOM 7123 C CA . THR A 1 924 ? -40.821 34.116 8.207 1.00 89.06 924 THR A CA 1
ATOM 7124 C C . THR A 1 924 ? -39.915 35.169 7.594 1.00 89.06 924 THR A C 1
ATOM 7126 O O . THR A 1 924 ? -39.505 35.077 6.435 1.00 89.06 924 THR A O 1
ATOM 7129 N N . LEU A 1 925 ? -39.675 36.223 8.368 1.00 87.75 925 LEU A N 1
ATOM 7130 C CA . LEU A 1 925 ? -38.766 37.302 8.010 1.00 87.75 925 LEU A CA 1
ATOM 7131 C C . LEU A 1 925 ? -37.385 36.972 8.565 1.00 87.75 925 LEU A C 1
ATOM 7133 O O . LEU A 1 925 ? -37.274 36.410 9.651 1.00 87.75 925 LEU A O 1
ATOM 7137 N N . GLY A 1 926 ? -36.342 37.363 7.851 1.00 86.25 926 GLY A N 1
ATOM 7138 C CA . GLY A 1 926 ? -34.976 37.146 8.298 1.00 86.25 926 GLY A CA 1
ATOM 7139 C C . GLY A 1 926 ? -34.010 38.158 7.715 1.00 86.25 926 GLY A C 1
ATOM 7140 O O . GLY A 1 926 ? -34.385 39.079 6.991 1.00 86.25 926 GLY A O 1
ATOM 7141 N N . GLN A 1 927 ? -32.733 37.980 8.027 1.00 86.38 927 GLN A N 1
ATOM 7142 C CA . GLN A 1 927 ? -31.665 38.767 7.418 1.00 86.38 927 GLN A CA 1
ATOM 7143 C C . GLN A 1 927 ? -31.588 38.520 5.895 1.00 86.38 927 GLN A C 1
ATOM 7145 O O . GLN A 1 927 ? -32.158 37.547 5.398 1.00 86.38 927 GLN A O 1
ATOM 7150 N N . PRO A 1 928 ? -30.927 39.402 5.118 1.00 85.75 928 PRO A N 1
ATOM 7151 C CA . PRO A 1 928 ? -30.781 39.234 3.674 1.00 85.75 928 PRO A CA 1
ATOM 7152 C C . PRO A 1 928 ? -30.280 37.836 3.298 1.00 85.75 928 PRO A C 1
ATOM 7154 O O . PRO A 1 928 ? -29.207 37.412 3.721 1.00 85.75 928 PRO A O 1
ATOM 7157 N N . LEU A 1 929 ? -31.063 37.125 2.487 1.00 83.44 929 LEU A N 1
ATOM 7158 C CA . LEU A 1 929 ? -30.784 35.742 2.110 1.00 83.44 929 LEU A CA 1
ATOM 7159 C C . LEU A 1 929 ? -29.963 35.706 0.816 1.00 83.44 929 LEU A C 1
ATOM 7161 O O . LEU A 1 929 ? -30.355 36.299 -0.189 1.00 83.44 929 LEU A O 1
ATOM 7165 N N . GLN A 1 930 ? -28.828 35.007 0.839 1.00 75.50 930 GLN A N 1
ATOM 7166 C CA . GLN A 1 930 ? -27.975 34.759 -0.327 1.00 75.50 930 GLN A CA 1
ATOM 7167 C C . GLN A 1 930 ? -27.563 33.290 -0.388 1.00 75.50 930 GLN A C 1
ATOM 7169 O O . GLN A 1 930 ? -27.393 32.645 0.649 1.00 75.50 930 GLN A O 1
ATOM 7174 N N . GLY A 1 931 ? -27.365 32.788 -1.609 1.00 83.06 931 GLY A N 1
ATOM 7175 C CA . GLY A 1 931 ? -26.954 31.408 -1.847 1.00 83.06 931 GLY A CA 1
ATOM 7176 C C . GLY A 1 931 ? -28.000 30.413 -1.355 1.00 83.06 931 GLY A C 1
ATOM 7177 O O . GLY A 1 931 ? -29.193 30.586 -1.602 1.00 83.06 931 GLY A O 1
ATOM 7178 N N . SER A 1 932 ? -27.537 29.371 -0.670 1.00 86.44 932 SER A N 1
ATOM 7179 C CA . SER A 1 932 ? -28.407 28.381 -0.043 1.00 86.44 932 SER A CA 1
ATOM 7180 C C . SER A 1 932 ? -28.801 28.805 1.373 1.00 86.44 932 SER A C 1
ATOM 7182 O O . SER A 1 932 ? -28.010 29.412 2.101 1.00 86.44 932 SER A O 1
ATOM 7184 N N . VAL A 1 933 ? -30.033 28.483 1.757 1.00 90.94 933 VAL A N 1
ATOM 7185 C CA . VAL A 1 933 ? -30.703 28.970 2.972 1.00 90.94 933 VAL A CA 1
ATOM 7186 C C . VAL A 1 933 ? -31.164 27.783 3.808 1.00 90.94 933 VAL A C 1
ATOM 7188 O O . VAL A 1 933 ? -31.574 26.772 3.245 1.00 90.94 933 VAL A O 1
ATOM 7191 N N . ALA A 1 934 ? -31.144 27.902 5.134 1.00 92.38 934 ALA A N 1
ATOM 7192 C CA . ALA A 1 934 ? -31.854 26.982 6.016 1.00 92.38 934 ALA A CA 1
ATOM 7193 C C . ALA A 1 934 ? -33.046 27.674 6.678 1.00 92.38 934 ALA A C 1
ATOM 7195 O O . ALA A 1 934 ? -32.914 28.770 7.228 1.00 92.38 934 ALA A O 1
ATOM 7196 N N . LEU A 1 935 ? -34.199 27.010 6.631 1.00 93.31 935 LEU A N 1
ATOM 7197 C CA . LEU A 1 935 ? -35.357 27.304 7.462 1.00 93.31 935 LEU A CA 1
ATOM 7198 C C . LEU A 1 935 ? -35.177 26.560 8.787 1.00 93.31 935 LEU A C 1
ATOM 7200 O O . LEU A 1 935 ? -35.170 25.333 8.816 1.00 93.31 935 LEU A O 1
ATOM 7204 N N . VAL A 1 936 ? -34.983 27.307 9.865 1.00 93.31 936 VAL A N 1
ATOM 7205 C CA . VAL A 1 936 ? -34.828 26.777 11.218 1.00 93.31 936 VAL A CA 1
ATOM 7206 C C . VAL A 1 936 ? -36.203 26.665 11.849 1.00 93.31 936 VAL A C 1
ATOM 7208 O O . VAL A 1 936 ? -36.891 27.674 11.967 1.00 93.31 936 VAL A O 1
ATOM 7211 N N . GLU A 1 937 ? -36.570 25.460 12.272 1.00 92.56 937 GLU A N 1
ATOM 7212 C CA . GLU A 1 937 ? -37.846 25.179 12.935 1.00 92.56 937 GLU A CA 1
ATOM 7213 C C . GLU A 1 937 ? -37.572 24.622 14.330 1.00 92.56 937 GLU A C 1
ATOM 7215 O O . GLU A 1 937 ? -37.047 23.516 14.467 1.00 92.56 937 GLU A O 1
ATOM 7220 N N . ALA A 1 938 ? -37.918 25.372 15.374 1.00 90.50 938 ALA A N 1
ATOM 7221 C CA . ALA A 1 938 ? -37.708 24.977 16.764 1.00 90.50 938 ALA A CA 1
ATOM 7222 C C . ALA A 1 938 ? -38.945 25.295 17.622 1.00 90.50 938 ALA A C 1
ATOM 7224 O O . ALA A 1 938 ? -38.949 26.274 18.372 1.00 90.50 938 ALA A O 1
ATOM 7225 N N . PRO A 1 939 ? -40.013 24.479 17.541 1.00 86.25 939 PRO A N 1
ATOM 7226 C CA . PRO A 1 939 ? -41.292 24.787 18.178 1.00 86.25 939 PRO A CA 1
ATOM 7227 C C . PRO A 1 939 ? -41.156 25.098 19.676 1.00 86.25 939 PRO A C 1
ATOM 7229 O O . PRO A 1 939 ? -40.556 24.335 20.426 1.00 86.25 939 PRO A O 1
ATOM 7232 N N . GLY A 1 940 ? -41.706 26.215 20.147 1.00 79.56 940 GLY A N 1
ATOM 7233 C CA . GLY A 1 940 ? -41.634 26.602 21.567 1.00 79.56 940 GLY A CA 1
ATOM 7234 C C . GLY A 1 940 ? -40.291 27.187 22.027 1.00 79.56 940 GLY A C 1
ATOM 7235 O O . GLY A 1 940 ? -40.214 27.721 23.129 1.00 79.56 940 GLY A O 1
ATOM 7236 N N . ALA A 1 941 ? -39.253 27.185 21.189 1.00 85.38 941 ALA A N 1
ATOM 7237 C CA . ALA A 1 941 ? -37.990 27.864 21.458 1.00 85.38 941 ALA A CA 1
ATOM 7238 C C . ALA A 1 941 ? -38.046 29.312 20.945 1.00 85.38 941 ALA A C 1
ATOM 7240 O O . ALA A 1 941 ? -37.311 29.666 20.034 1.00 85.38 941 ALA A O 1
ATOM 7241 N N . SER A 1 942 ? -38.939 30.150 21.482 1.00 88.12 942 SER A N 1
ATOM 7242 C CA . SER A 1 942 ? -39.130 31.542 21.030 1.00 88.12 942 SER A CA 1
ATOM 7243 C C . SER A 1 942 ? -38.028 32.486 21.528 1.00 88.12 942 SER A C 1
ATOM 7245 O O . SER A 1 942 ? -37.712 32.494 22.716 1.00 88.12 942 SER A O 1
ATOM 7247 N N . GLY A 1 943 ? -37.512 33.360 20.655 1.00 86.50 943 GLY A N 1
ATOM 7248 C CA . GLY A 1 943 ? -36.521 34.387 21.008 1.00 86.50 943 GLY A CA 1
ATOM 7249 C C . GLY A 1 943 ? -35.107 33.852 21.260 1.00 86.50 943 GLY A C 1
ATOM 7250 O O . GLY A 1 943 ? -34.272 34.551 21.842 1.00 86.50 943 GLY A O 1
ATOM 7251 N N . VAL A 1 944 ? -34.836 32.624 20.822 1.00 89.56 944 VAL A N 1
ATOM 7252 C CA . VAL A 1 944 ? -33.572 31.917 21.020 1.00 89.56 944 VAL A CA 1
ATOM 7253 C C . VAL A 1 944 ? -32.592 32.306 19.909 1.00 89.56 944 VAL A C 1
ATOM 7255 O O . VAL A 1 944 ? -32.934 32.191 18.730 1.00 89.56 944 VAL A O 1
ATOM 7258 N N . PRO A 1 945 ? -31.382 32.790 20.246 1.00 89.50 945 PRO A N 1
ATOM 7259 C CA . PRO A 1 945 ? -30.356 33.106 19.258 1.00 89.50 945 PRO A CA 1
ATOM 7260 C C . PRO A 1 945 ? -29.863 31.879 18.492 1.00 89.50 945 PRO A C 1
ATOM 7262 O O . PRO A 1 945 ? -29.671 30.812 19.081 1.00 89.50 945 PRO A O 1
ATOM 7265 N N . VAL A 1 946 ? -29.584 32.067 17.200 1.00 88.81 946 VAL A N 1
ATOM 7266 C CA . VAL A 1 946 ? -28.956 31.048 16.349 1.00 88.81 946 VAL A CA 1
ATOM 7267 C C . VAL A 1 946 ? -27.440 31.259 16.323 1.00 88.81 946 VAL A C 1
ATOM 7269 O O . VAL A 1 946 ? -26.947 32.334 15.975 1.00 88.81 946 VAL A O 1
ATOM 7272 N N . GLY A 1 947 ? -26.675 30.240 16.704 1.00 83.88 947 GLY A N 1
ATOM 7273 C CA . GLY A 1 947 ? -25.219 30.302 16.761 1.00 83.88 947 GLY A CA 1
ATOM 7274 C C . GLY A 1 947 ? -24.596 30.351 15.369 1.00 83.88 947 GLY A C 1
ATOM 7275 O O . GLY A 1 947 ? -24.984 29.607 14.478 1.00 83.88 947 GLY A O 1
ATOM 7276 N N . GLY A 1 948 ? -23.626 31.247 15.178 1.00 78.50 948 GLY A N 1
ATOM 7277 C CA . GLY A 1 948 ? -22.992 31.497 13.878 1.00 78.50 948 GLY A CA 1
ATOM 7278 C C . GLY A 1 948 ? -23.655 32.600 13.044 1.00 78.50 948 GLY A C 1
ATOM 7279 O O . GLY A 1 948 ? -23.034 33.074 12.096 1.00 78.50 948 GLY A O 1
ATOM 7280 N N . TRP A 1 949 ? -24.847 33.077 13.433 1.00 84.00 949 TRP A N 1
ATOM 7281 C CA . TRP A 1 949 ? -25.552 34.179 12.766 1.00 84.00 949 TRP A CA 1
ATOM 7282 C C . TRP A 1 949 ? -25.876 35.311 13.757 1.00 84.00 949 TRP A C 1
ATOM 7284 O O . TRP A 1 949 ? -26.924 35.296 14.408 1.00 84.00 949 TRP A O 1
ATOM 7294 N N . PRO A 1 950 ? -24.982 36.311 13.896 1.00 75.56 950 PRO A N 1
ATOM 7295 C CA . PRO A 1 950 ? -25.168 37.423 14.822 1.00 75.56 950 PRO A CA 1
ATOM 7296 C C . PRO A 1 950 ? -26.488 38.166 14.595 1.00 75.56 950 PRO A C 1
ATOM 7298 O O . PRO A 1 950 ? -26.850 38.527 13.474 1.00 75.56 950 PRO A O 1
ATOM 7301 N N . GLY A 1 951 ? -27.215 38.400 15.686 1.00 77.62 951 GLY A N 1
ATOM 7302 C CA . GLY A 1 951 ? -28.503 39.090 15.662 1.00 77.62 951 GLY A CA 1
ATOM 7303 C C . GLY A 1 951 ? -29.690 38.237 15.207 1.00 77.62 951 GLY A C 1
ATOM 7304 O O . GLY A 1 951 ? -30.811 38.692 15.374 1.00 77.62 951 GLY A O 1
ATOM 7305 N N . VAL A 1 952 ? -29.503 37.010 14.705 1.00 87.25 952 VAL A N 1
ATOM 7306 C CA . VAL A 1 952 ? -30.622 36.143 14.294 1.00 87.25 952 VAL A CA 1
ATOM 7307 C C . VAL A 1 952 ? -31.199 35.403 15.498 1.00 87.25 952 VAL A C 1
ATOM 7309 O O . VAL A 1 952 ? -30.472 34.775 16.271 1.00 87.25 952 VAL A O 1
ATOM 7312 N N . LYS A 1 953 ? -32.524 35.463 15.648 1.00 90.00 953 LYS A N 1
ATOM 7313 C CA . LYS A 1 953 ? -33.280 34.744 16.680 1.00 90.00 953 LYS A CA 1
ATOM 7314 C C . LYS A 1 953 ? -34.510 34.082 16.076 1.00 90.00 953 LYS A C 1
ATOM 7316 O O . LYS A 1 953 ? -34.998 34.514 15.030 1.00 90.00 953 LYS A O 1
ATOM 7321 N N . THR A 1 954 ? -35.006 33.056 16.751 1.00 90.56 954 THR A N 1
ATOM 7322 C CA . THR A 1 954 ? -36.307 32.442 16.473 1.00 90.56 954 THR A CA 1
ATOM 7323 C C . THR A 1 954 ? -37.461 33.390 16.802 1.00 90.56 954 THR A C 1
ATOM 7325 O O . THR A 1 954 ? -37.415 34.143 17.781 1.00 90.56 954 THR A O 1
ATOM 7328 N N . ASP A 1 955 ? -38.505 33.358 15.978 1.00 88.62 955 ASP A N 1
ATOM 7329 C CA . ASP A 1 955 ? -39.729 34.127 16.182 1.00 88.62 955 ASP A CA 1
ATOM 7330 C C . ASP A 1 955 ? -40.615 33.523 17.297 1.00 88.62 955 ASP A C 1
ATOM 7332 O O . ASP A 1 955 ? -40.238 32.577 17.990 1.00 88.62 955 ASP A O 1
ATOM 7336 N N . PHE A 1 956 ? -41.823 34.065 17.475 1.00 85.31 956 PHE A N 1
ATOM 7337 C CA . PHE A 1 956 ? -42.780 33.595 18.486 1.00 85.31 956 PHE A CA 1
ATOM 7338 C C . PHE A 1 956 ? -43.280 32.153 18.272 1.00 85.31 956 PHE A C 1
ATOM 7340 O O . PHE A 1 956 ? -43.830 31.561 19.200 1.00 85.31 956 PHE A O 1
ATOM 7347 N N . ARG A 1 957 ? -43.131 31.592 17.065 1.00 86.25 957 ARG A N 1
ATOM 7348 C CA . ARG A 1 957 ? -43.450 30.189 16.747 1.00 86.25 957 ARG A CA 1
ATOM 7349 C C . ARG A 1 957 ? -42.249 29.276 16.980 1.00 86.25 957 ARG A C 1
ATOM 7351 O O . ARG A 1 957 ? -42.442 28.080 17.191 1.00 86.25 957 ARG A O 1
ATOM 7358 N N . GLY A 1 958 ? -41.046 29.846 17.011 1.00 87.00 958 GLY A N 1
ATOM 7359 C CA . GLY A 1 958 ? -39.794 29.103 17.034 1.00 87.00 958 GLY A CA 1
ATOM 7360 C C . GLY A 1 958 ? -39.118 29.010 15.665 1.00 87.00 958 GLY A C 1
ATOM 7361 O O . GLY A 1 958 ? -38.172 28.239 15.522 1.00 87.00 958 GLY A O 1
ATOM 7362 N N . ASP A 1 959 ? -39.580 29.779 14.674 1.00 91.12 959 ASP A N 1
ATOM 7363 C CA . ASP A 1 959 ? -39.091 29.716 13.298 1.00 91.12 959 ASP A CA 1
ATOM 7364 C C . ASP A 1 959 ? -38.108 30.861 13.011 1.00 91.12 959 ASP A C 1
ATOM 7366 O O . ASP A 1 959 ? -38.272 31.983 13.495 1.00 91.12 959 ASP A O 1
ATOM 7370 N N . THR A 1 960 ? -37.076 30.607 12.208 1.00 92.12 960 THR A N 1
ATOM 7371 C CA . THR A 1 960 ? -36.201 31.655 11.655 1.00 92.12 960 THR A CA 1
ATOM 7372 C C . THR A 1 960 ? -35.487 31.173 10.398 1.00 92.12 960 THR A C 1
ATOM 7374 O O . THR A 1 960 ? -35.624 30.023 9.987 1.00 92.12 960 THR A O 1
ATOM 7377 N N . THR A 1 961 ? -34.738 32.048 9.736 1.00 91.62 961 THR A N 1
ATOM 7378 C CA . THR A 1 961 ? -34.038 31.716 8.490 1.00 91.62 961 THR A CA 1
ATOM 7379 C C . THR A 1 961 ? -32.590 32.152 8.557 1.00 91.62 961 THR A C 1
ATOM 7381 O O . THR A 1 961 ? -32.308 33.300 8.906 1.00 91.62 961 THR A O 1
ATOM 7384 N N . VAL A 1 962 ? -31.686 31.269 8.141 1.00 90.31 962 VAL A N 1
ATOM 7385 C CA . VAL A 1 962 ? -30.253 31.554 8.044 1.00 90.31 962 VAL A CA 1
ATOM 7386 C C . VAL A 1 962 ? -29.768 31.379 6.609 1.00 90.31 962 VAL A C 1
ATOM 7388 O O . VAL A 1 962 ? -30.119 30.414 5.934 1.00 90.31 962 VAL A O 1
ATOM 7391 N N . GLY A 1 963 ? -28.989 32.340 6.115 1.00 86.62 963 GLY A N 1
ATOM 7392 C CA . GLY A 1 963 ? -28.471 32.350 4.743 1.00 86.62 963 GLY A CA 1
ATOM 7393 C C . GLY A 1 963 ? -26.973 32.065 4.658 1.00 86.62 963 GLY A C 1
ATOM 7394 O O . GLY A 1 963 ? -26.291 31.949 5.678 1.00 86.62 963 GLY A O 1
ATOM 7395 N N . ASN A 1 964 ? -26.465 32.033 3.421 1.00 84.81 964 ASN A N 1
ATOM 7396 C CA . ASN A 1 964 ? -25.048 31.870 3.088 1.00 84.81 964 ASN A CA 1
ATOM 7397 C C . ASN A 1 964 ? -24.445 30.534 3.554 1.00 84.81 964 ASN A C 1
ATOM 7399 O O . ASN A 1 964 ? -23.319 30.480 4.049 1.00 84.81 964 ASN A O 1
ATOM 7403 N N . LEU A 1 965 ? -25.207 29.450 3.399 1.00 84.31 965 LEU A N 1
ATOM 7404 C CA . LEU A 1 965 ? -24.718 28.108 3.692 1.00 84.31 965 LEU A CA 1
ATOM 7405 C C . LEU A 1 965 ? -23.712 27.644 2.633 1.00 84.31 965 LEU A C 1
ATOM 7407 O O . LEU A 1 965 ? -23.879 27.889 1.435 1.00 84.31 965 LEU A O 1
ATOM 7411 N N . ASN A 1 966 ? -22.693 26.908 3.071 1.00 82.38 966 ASN A N 1
ATOM 7412 C CA . ASN A 1 966 ? -21.725 26.280 2.186 1.00 82.38 966 ASN A CA 1
ATOM 7413 C C . ASN A 1 966 ? -22.392 25.154 1.391 1.00 82.38 966 ASN A C 1
ATOM 7415 O O . ASN A 1 966 ? -22.914 24.191 1.953 1.00 82.38 966 ASN A O 1
ATOM 7419 N N . VAL A 1 967 ? -22.357 25.270 0.068 1.00 76.19 967 VAL A N 1
ATOM 7420 C CA . VAL A 1 967 ? -23.002 24.320 -0.839 1.00 76.19 967 VAL A CA 1
ATOM 7421 C C . VAL A 1 967 ? -22.226 23.003 -0.903 1.00 76.19 967 VAL A C 1
ATOM 7423 O O . VAL A 1 967 ? -20.997 23.012 -0.948 1.00 76.19 967 VAL A O 1
ATOM 7426 N N . TYR A 1 968 ? -22.937 21.871 -0.946 1.00 67.94 968 TYR A N 1
ATOM 7427 C CA . TYR A 1 968 ? -22.368 20.513 -0.970 1.00 67.94 968 TYR A CA 1
ATOM 7428 C C . TYR A 1 968 ? -21.454 20.220 0.230 1.00 67.94 968 TYR A C 1
ATOM 7430 O O . TYR A 1 968 ? -20.573 19.362 0.166 1.00 67.94 968 TYR A O 1
ATOM 7438 N N . GLN A 1 969 ? -21.651 20.957 1.324 1.00 70.31 969 GLN A N 1
ATOM 7439 C CA . GLN A 1 969 ? -20.911 20.826 2.569 1.00 70.31 969 GLN A CA 1
ATOM 7440 C C . GLN A 1 969 ? -21.881 20.777 3.745 1.00 70.31 969 GLN A C 1
ATOM 7442 O O . GLN A 1 969 ? -23.002 21.279 3.678 1.00 70.31 969 GLN A O 1
ATOM 7447 N N . GLU A 1 970 ? -21.439 20.147 4.826 1.00 80.44 970 GLU A N 1
ATOM 7448 C CA . GLU A 1 970 ? -22.185 20.079 6.075 1.00 80.44 970 GLU A CA 1
ATOM 7449 C C . GLU A 1 970 ? -22.135 21.442 6.771 1.00 80.44 970 GLU A C 1
ATOM 7451 O O . GLU A 1 970 ? -21.061 21.961 7.078 1.00 80.44 970 GLU A O 1
ATOM 7456 N N . ASN A 1 971 ? -23.308 22.031 6.988 1.00 85.62 971 ASN A N 1
ATOM 7457 C CA . ASN A 1 971 ? -23.481 23.263 7.739 1.00 85.62 971 ASN A CA 1
ATOM 7458 C C . ASN A 1 971 ? -24.162 22.920 9.057 1.00 85.62 971 ASN A C 1
ATOM 7460 O O . ASN A 1 971 ? -25.255 22.353 9.063 1.00 85.62 971 ASN A O 1
ATOM 7464 N N . THR A 1 972 ? -23.522 23.269 10.166 1.00 91.25 972 THR A N 1
ATOM 7465 C CA . THR A 1 972 ? -24.094 23.098 11.500 1.00 91.25 972 THR A CA 1
ATOM 7466 C C . THR A 1 972 ? -24.838 24.368 11.881 1.00 91.25 972 THR A C 1
ATOM 7468 O O . THR A 1 972 ? -24.232 25.432 11.987 1.00 91.25 972 THR A O 1
ATOM 7471 N N . VAL A 1 973 ? -26.145 24.253 12.085 1.00 91.00 973 VAL A N 1
ATOM 7472 C CA . VAL A 1 973 ? -26.994 25.307 12.636 1.00 91.00 973 VAL A CA 1
ATOM 7473 C C . VAL A 1 973 ? -27.209 24.999 14.111 1.00 91.00 973 VAL A C 1
ATOM 7475 O O . VAL A 1 973 ? -27.612 23.887 14.435 1.00 91.00 973 VAL A O 1
ATOM 7478 N N . SER A 1 974 ? -26.940 25.953 14.998 1.00 91.94 974 SER A N 1
ATOM 7479 C CA . SER A 1 974 ? -27.032 25.764 16.450 1.00 91.94 974 SER A CA 1
ATOM 7480 C C . SER A 1 974 ? -27.986 26.754 17.105 1.00 91.94 974 SER A C 1
ATOM 7482 O O . SER A 1 974 ? -28.136 27.877 16.632 1.00 91.94 974 SER A O 1
ATOM 7484 N N . LEU A 1 975 ? -28.627 26.358 18.201 1.00 89.62 975 LEU A N 1
ATOM 7485 C CA . LEU A 1 975 ? -29.442 27.221 19.058 1.00 89.62 975 LEU A CA 1
ATOM 7486 C C . LEU A 1 975 ? -28.759 27.385 20.413 1.00 89.62 975 LEU A C 1
ATOM 7488 O O . LEU A 1 975 ? -28.272 26.409 20.976 1.00 89.62 975 LEU A O 1
ATOM 7492 N N . ASP A 1 976 ? -28.748 28.603 20.958 1.00 86.06 976 ASP A N 1
ATOM 7493 C CA . ASP A 1 976 ? -28.191 28.867 22.289 1.00 86.06 976 ASP A CA 1
ATOM 7494 C C . ASP A 1 976 ? -29.125 28.329 23.396 1.00 86.06 976 ASP A C 1
ATOM 7496 O O . ASP A 1 976 ? -30.173 28.930 23.665 1.00 86.06 976 ASP A O 1
ATOM 7500 N N . PRO A 1 977 ? -28.760 27.234 24.095 1.00 79.31 977 PRO A N 1
ATOM 7501 C CA . PRO A 1 977 ? -29.636 26.625 25.088 1.00 79.31 977 PRO A CA 1
ATOM 7502 C C . PRO A 1 977 ? -29.795 27.482 26.351 1.00 79.31 977 PRO A C 1
ATOM 7504 O O . PRO A 1 977 ? -30.748 27.288 27.103 1.00 79.31 977 PRO A O 1
ATOM 7507 N N . SER A 1 978 ? -28.895 28.443 26.599 1.00 79.88 978 SER A N 1
ATOM 7508 C CA . SER A 1 978 ? -28.945 29.298 27.793 1.00 79.88 978 SER A CA 1
ATOM 7509 C C . SER A 1 978 ? -30.097 30.304 27.771 1.00 79.88 978 SER A C 1
ATOM 7511 O O . SER A 1 978 ? -30.479 30.829 28.817 1.00 79.88 978 SER A O 1
ATOM 7513 N N . ARG A 1 979 ? -30.660 30.565 26.585 1.00 82.44 979 ARG A N 1
ATOM 7514 C CA . ARG A 1 979 ? -31.785 31.486 26.378 1.00 82.44 979 ARG A CA 1
ATOM 7515 C C . ARG A 1 979 ? -33.093 30.785 26.033 1.00 82.44 979 ARG A C 1
ATOM 7517 O O . ARG A 1 979 ? -34.027 31.444 25.580 1.00 82.44 979 ARG A O 1
ATOM 7524 N N . LEU A 1 980 ? -33.165 29.471 26.231 1.00 81.81 980 LEU A N 1
ATOM 7525 C CA . LEU A 1 980 ? -34.414 28.738 26.073 1.00 81.81 980 LEU A CA 1
ATOM 7526 C C . LEU A 1 980 ? -35.450 29.193 27.110 1.00 81.81 980 LEU A C 1
ATOM 7528 O O . LEU A 1 980 ? -35.087 29.416 28.267 1.00 81.81 980 LEU A O 1
ATOM 7532 N N . PRO A 1 981 ? -36.735 29.293 26.729 1.00 78.88 981 PRO A N 1
ATOM 7533 C CA . PRO A 1 981 ? -37.821 29.449 27.689 1.00 78.88 981 PRO A CA 1
ATOM 7534 C C . PRO A 1 981 ? -37.803 28.346 28.761 1.00 78.88 981 PRO A C 1
ATOM 7536 O O . PRO A 1 981 ? -37.468 27.195 28.476 1.00 78.88 981 PRO A O 1
ATOM 7539 N N . ASP A 1 982 ? -38.185 28.680 29.998 1.00 72.12 982 ASP A N 1
ATOM 7540 C CA . ASP A 1 982 ? -38.149 27.751 31.146 1.00 72.12 982 ASP A CA 1
ATOM 7541 C C . ASP A 1 982 ? -39.014 26.487 30.947 1.00 72.12 982 ASP A C 1
ATOM 7543 O O . ASP A 1 982 ? -38.791 25.457 31.586 1.00 72.12 982 ASP A O 1
ATOM 7547 N N . ASP A 1 983 ? -40.019 26.571 30.080 1.00 72.00 983 ASP A N 1
ATOM 7548 C CA . ASP A 1 983 ? -40.976 25.527 29.711 1.00 72.00 983 ASP A CA 1
ATOM 7549 C C . ASP A 1 983 ? -40.624 24.799 28.405 1.00 72.00 983 ASP A C 1
ATOM 7551 O O . ASP A 1 983 ? -41.384 23.936 27.963 1.00 72.00 983 ASP A O 1
ATOM 7555 N N . ALA A 1 984 ? -39.473 25.108 27.807 1.00 74.44 984 ALA A N 1
ATOM 7556 C CA . ALA A 1 984 ? -38.962 24.451 26.616 1.00 74.44 984 ALA A CA 1
ATOM 7557 C C . ALA A 1 984 ? -37.621 23.758 26.900 1.00 74.44 984 ALA A C 1
ATOM 7559 O O . ALA A 1 984 ? -36.769 24.223 27.662 1.00 74.44 984 ALA A O 1
ATOM 7560 N N . GLU A 1 985 ? -37.428 22.612 26.268 1.00 75.88 985 GLU A N 1
ATOM 7561 C CA . GLU A 1 985 ? -36.174 21.873 26.231 1.00 75.88 985 GLU A CA 1
ATOM 7562 C C . GLU A 1 985 ? -35.942 21.429 24.790 1.00 75.88 985 GLU A C 1
ATOM 7564 O O . GLU A 1 985 ? -36.862 20.958 24.129 1.00 75.88 985 GLU A O 1
ATOM 7569 N N . VAL A 1 986 ? -34.728 21.578 24.275 1.00 76.31 986 VAL A N 1
ATOM 7570 C CA . VAL A 1 986 ? -34.383 21.092 22.934 1.00 76.31 986 VAL A CA 1
ATOM 7571 C C . VAL A 1 986 ? -33.592 19.804 23.103 1.00 76.31 986 VAL A C 1
ATOM 7573 O O . VAL A 1 986 ? -32.628 19.778 23.863 1.00 76.31 986 VAL A O 1
ATOM 7576 N N . THR A 1 987 ? -33.980 18.727 22.417 1.00 78.12 987 THR A N 1
ATOM 7577 C CA . THR A 1 987 ? -33.284 17.431 22.537 1.00 78.12 987 THR A CA 1
ATOM 7578 C C . THR A 1 987 ? -31.903 17.450 21.885 1.00 78.12 987 THR A C 1
ATOM 7580 O O . THR A 1 987 ? -31.049 16.640 22.226 1.00 78.12 987 THR A O 1
ATOM 7583 N N . GLN A 1 988 ? -31.699 18.358 20.930 1.00 82.50 988 GLN A N 1
ATOM 7584 C CA . GLN A 1 988 ? -30.447 18.573 20.214 1.00 82.50 988 GLN A CA 1
ATOM 7585 C C . GLN A 1 988 ? -30.208 20.074 20.078 1.00 82.50 988 GLN A C 1
ATOM 7587 O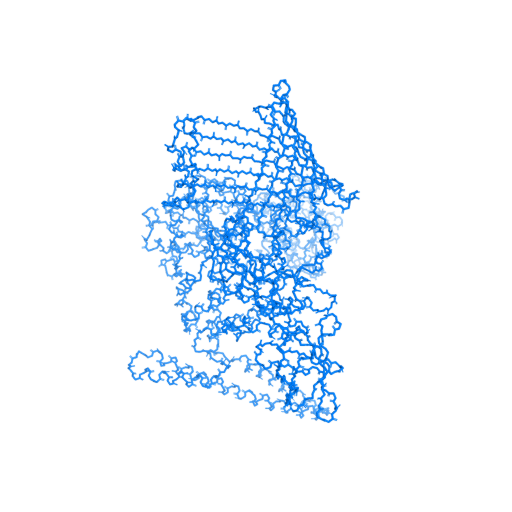 O . GLN A 1 988 ? -31.072 20.785 19.584 1.00 82.50 988 GLN A O 1
ATOM 7592 N N . THR A 1 989 ? -29.061 20.581 20.519 1.00 81.94 989 THR A N 1
ATOM 7593 C CA . THR A 1 989 ? -28.755 22.020 20.419 1.00 81.94 989 THR A CA 1
ATOM 7594 C C . THR A 1 989 ? -28.277 22.420 19.032 1.00 81.94 989 THR A C 1
ATOM 7596 O O . THR A 1 989 ? -28.338 23.599 18.703 1.00 81.94 989 THR A O 1
ATOM 7599 N N . ASP A 1 990 ? -27.884 21.445 18.205 1.00 90.62 990 ASP A N 1
ATOM 7600 C CA . ASP A 1 990 ? -27.371 21.652 16.854 1.00 90.62 990 ASP A CA 1
ATOM 7601 C C . ASP A 1 990 ? -28.040 20.697 15.853 1.00 90.62 990 ASP A C 1
ATOM 7603 O O . ASP A 1 990 ? -28.308 19.535 16.162 1.00 90.62 990 ASP A O 1
ATOM 7607 N N . VAL A 1 991 ? -28.265 21.174 14.630 1.00 90.25 991 VAL A N 1
ATOM 7608 C CA . VAL A 1 991 ? -28.783 20.414 13.487 1.00 90.25 991 VAL A CA 1
ATOM 7609 C C . VAL A 1 991 ? -27.845 20.612 12.307 1.00 90.25 991 VAL A C 1
ATOM 7611 O O . VAL A 1 991 ? -27.368 21.716 12.051 1.00 90.25 991 VAL A O 1
ATOM 7614 N N . ARG A 1 992 ? -27.572 19.538 11.567 1.00 91.56 992 ARG A N 1
ATOM 7615 C CA . ARG A 1 992 ? -26.663 19.574 10.422 1.00 91.56 992 ARG A CA 1
ATOM 7616 C C . ARG A 1 992 ? -27.435 19.455 9.120 1.00 91.56 992 ARG A C 1
ATOM 7618 O O . ARG A 1 992 ? -28.269 18.566 8.973 1.00 91.56 992 ARG A O 1
ATOM 7625 N N . VAL A 1 993 ? -27.141 20.342 8.176 1.00 88.62 993 VAL A N 1
ATOM 7626 C CA . VAL A 1 993 ? -27.797 20.393 6.866 1.00 88.62 993 VAL A CA 1
ATOM 7627 C C . VAL A 1 993 ? -26.766 20.458 5.743 1.00 88.62 993 VAL A C 1
ATOM 7629 O O . VAL A 1 993 ? -25.736 21.122 5.864 1.00 88.62 993 VAL A O 1
ATOM 7632 N N . VAL A 1 994 ? -27.042 19.775 4.630 1.00 87.62 994 VAL A N 1
ATOM 7633 C CA . VAL A 1 994 ? -26.185 19.766 3.433 1.00 87.62 994 VAL A CA 1
ATOM 7634 C C . VAL A 1 994 ? -26.985 20.320 2.252 1.00 87.62 994 VAL A C 1
ATOM 7636 O O . VAL A 1 994 ? -27.717 19.572 1.603 1.00 87.62 994 VAL A O 1
ATOM 7639 N N . PRO A 1 995 ? -26.906 21.628 1.970 1.00 82.81 995 PRO A N 1
ATOM 7640 C CA . PRO A 1 995 ? -27.668 22.228 0.887 1.00 82.81 995 PRO A CA 1
ATOM 7641 C C . PRO A 1 995 ? -26.974 22.073 -0.472 1.00 82.81 995 PRO A C 1
ATOM 7643 O O . PRO A 1 995 ? -25.750 22.170 -0.584 1.00 82.81 995 PRO A O 1
ATOM 7646 N N . THR A 1 996 ? -27.766 21.906 -1.532 1.00 75.94 996 THR A N 1
ATOM 7647 C CA . THR A 1 996 ? -27.325 22.121 -2.921 1.00 75.94 996 THR A CA 1
ATOM 7648 C C . THR A 1 996 ? -27.427 23.602 -3.294 1.00 75.94 996 THR A C 1
ATOM 7650 O O . THR A 1 996 ? -27.928 24.411 -2.509 1.00 75.94 996 THR A O 1
ATOM 7653 N N . GLU A 1 997 ? -26.874 24.000 -4.444 1.00 75.88 997 GLU A N 1
ATOM 7654 C CA . GLU A 1 997 ? -26.733 25.419 -4.799 1.00 75.88 997 GLU A CA 1
ATOM 7655 C C . GLU A 1 997 ? -28.108 26.080 -4.949 1.00 75.88 997 GLU A C 1
ATOM 7657 O O . GLU A 1 997 ? -28.928 25.639 -5.751 1.00 75.88 997 GLU A O 1
ATOM 7662 N N . GLY A 1 998 ? -28.370 27.118 -4.149 1.00 75.62 998 GLY A N 1
ATOM 7663 C CA . GLY A 1 998 ? -29.653 27.827 -4.142 1.00 75.62 998 GLY A CA 1
ATOM 7664 C C . GLY A 1 998 ? -30.806 27.074 -3.464 1.00 75.62 998 GLY A C 1
ATOM 7665 O O . GLY A 1 998 ? -31.949 27.516 -3.561 1.00 75.62 998 GLY A O 1
ATOM 7666 N N . ALA A 1 999 ? -30.540 25.952 -2.787 1.00 82.56 999 ALA A N 1
ATOM 7667 C CA . ALA A 1 999 ? -31.562 25.212 -2.052 1.00 82.56 999 ALA A CA 1
ATOM 7668 C C . ALA A 1 999 ? -31.991 25.926 -0.761 1.00 82.56 999 ALA A C 1
ATOM 7670 O O . ALA A 1 999 ? -31.178 26.568 -0.091 1.00 82.56 999 ALA A O 1
ATOM 7671 N N . VAL A 1 1000 ? -33.258 25.730 -0.389 1.00 88.56 1000 VAL A N 1
ATOM 7672 C CA . VAL A 1 1000 ? -33.775 26.006 0.956 1.00 88.56 1000 VAL A CA 1
ATOM 7673 C C . VAL A 1 1000 ? -33.930 24.665 1.665 1.00 88.56 1000 VAL A C 1
ATOM 7675 O O . VAL A 1 1000 ? -34.697 23.819 1.210 1.00 88.56 1000 VAL A O 1
ATOM 7678 N N . VAL A 1 1001 ? -33.168 24.448 2.732 1.00 91.19 1001 VAL A N 1
ATOM 7679 C CA . VAL A 1 1001 ? -33.170 23.200 3.512 1.00 91.19 1001 VAL A CA 1
ATOM 7680 C C . VAL A 1 1001 ? -33.833 23.414 4.868 1.00 91.19 1001 VAL A C 1
ATOM 7682 O O . VAL A 1 1001 ? -33.751 24.499 5.433 1.00 91.19 1001 VAL A O 1
ATOM 7685 N N . GLU A 1 1002 ? -34.489 22.396 5.412 1.00 92.06 1002 GLU A N 1
ATOM 7686 C CA . GLU A 1 1002 ? -35.084 22.471 6.751 1.00 92.06 1002 GLU A CA 1
ATOM 7687 C C . GLU A 1 1002 ? -34.068 22.029 7.814 1.00 92.06 1002 GLU A C 1
ATOM 7689 O O . GLU A 1 1002 ? -33.491 20.944 7.736 1.00 92.06 1002 GLU A O 1
ATOM 7694 N N . ALA A 1 1003 ? -33.856 22.874 8.821 1.00 92.62 1003 ALA A N 1
ATOM 7695 C CA . ALA A 1 1003 ? -33.077 22.595 10.020 1.00 92.62 1003 ALA A CA 1
ATOM 7696 C C . ALA A 1 1003 ? -34.039 22.445 11.207 1.00 92.62 1003 ALA A C 1
ATOM 7698 O O . ALA A 1 1003 ? -34.349 23.408 11.911 1.00 92.62 1003 ALA A O 1
ATOM 7699 N N . LYS A 1 1004 ? -34.547 21.223 11.397 1.00 92.25 1004 LYS A N 1
ATOM 7700 C CA . LYS A 1 1004 ? -35.602 20.933 12.371 1.00 92.25 1004 LYS A CA 1
ATOM 7701 C C . LYS A 1 1004 ? -35.049 20.526 13.735 1.00 92.25 1004 LYS A C 1
ATOM 7703 O O . LYS A 1 1004 ? -34.399 19.488 13.888 1.00 92.25 1004 LYS A O 1
ATOM 7708 N N . PHE A 1 1005 ? -35.364 21.321 14.745 1.00 90.94 1005 PHE A N 1
ATOM 7709 C CA . PHE A 1 1005 ? -35.050 21.067 16.141 1.00 90.94 1005 PHE A CA 1
ATOM 7710 C C . PHE A 1 1005 ? -36.223 20.371 16.819 1.00 90.94 1005 PHE A C 1
ATOM 7712 O O . PHE A 1 1005 ? -37.358 20.847 16.805 1.00 90.94 1005 PHE A O 1
ATOM 7719 N N . HIS A 1 1006 ? -35.940 19.228 17.436 1.00 84.69 1006 HIS A N 1
ATOM 7720 C CA . HIS A 1 1006 ? -36.925 18.522 18.239 1.00 84.69 1006 HIS A CA 1
ATOM 7721 C C . HIS A 1 1006 ? -36.961 19.155 19.627 1.00 84.69 1006 HIS A C 1
ATOM 7723 O O . HIS A 1 1006 ? -35.973 19.144 20.364 1.00 84.69 1006 HIS A O 1
ATOM 7729 N N . THR A 1 1007 ? -38.103 19.732 19.970 1.00 78.06 1007 THR A N 1
ATOM 7730 C CA . THR A 1 1007 ? -38.322 20.431 21.231 1.00 78.06 1007 THR A CA 1
ATOM 7731 C C . THR A 1 1007 ? -39.357 19.693 22.074 1.00 78.06 1007 THR A C 1
ATOM 7733 O O . THR A 1 1007 ? -40.364 19.185 21.580 1.00 78.06 1007 THR A O 1
ATOM 7736 N N . ARG A 1 1008 ? -39.096 19.606 23.376 1.00 74.56 1008 ARG A N 1
ATOM 7737 C CA . ARG A 1 1008 ? -40.030 19.156 24.403 1.00 74.56 1008 ARG A CA 1
ATOM 7738 C C . ARG A 1 1008 ? -40.565 20.390 25.106 1.00 74.56 1008 ARG A C 1
ATOM 7740 O O . ARG A 1 1008 ? -39.806 21.152 25.696 1.00 74.56 1008 ARG A O 1
ATOM 7747 N N . ILE A 1 1009 ? -41.874 20.577 25.038 1.00 71.62 1009 ILE A N 1
ATOM 7748 C CA . ILE A 1 1009 ? -42.568 21.679 25.699 1.00 71.62 1009 ILE A CA 1
ATOM 7749 C C . ILE A 1 1009 ? -43.283 21.093 26.916 1.00 71.62 1009 ILE A C 1
ATOM 7751 O O . ILE A 1 1009 ? -44.095 20.179 26.774 1.00 71.62 1009 ILE A O 1
ATOM 7755 N N . GLY A 1 1010 ? -42.970 21.582 28.112 1.00 71.75 1010 GLY A N 1
ATOM 7756 C CA . GLY A 1 1010 ? -43.627 21.158 29.343 1.00 71.75 1010 GLY A CA 1
ATOM 7757 C C . GLY A 1 1010 ? -42.870 21.540 30.612 1.00 71.75 1010 GLY A C 1
ATOM 7758 O O . GLY A 1 1010 ? -41.726 21.992 30.591 1.00 71.75 1010 GLY A O 1
ATOM 7759 N N . ALA A 1 1011 ? -43.528 21.358 31.753 1.00 74.00 1011 ALA A N 1
ATOM 7760 C CA . ALA A 1 1011 ? -43.007 21.791 33.039 1.00 74.00 1011 ALA A CA 1
ATOM 7761 C C . ALA A 1 1011 ? -41.828 20.934 33.524 1.00 74.00 1011 ALA A C 1
ATOM 7763 O O . ALA A 1 1011 ? -41.780 19.722 33.308 1.00 74.00 1011 ALA A O 1
ATOM 7764 N N . ARG A 1 1012 ? -40.906 21.565 34.256 1.00 80.12 1012 ARG A N 1
ATOM 7765 C CA . ARG A 1 1012 ? -39.799 20.894 34.948 1.00 80.12 1012 ARG A CA 1
ATOM 7766 C C . ARG A 1 1012 ? -40.190 20.648 36.402 1.00 80.12 1012 ARG A C 1
ATOM 7768 O O . ARG A 1 1012 ? -40.610 21.586 37.084 1.00 80.12 1012 ARG A O 1
ATOM 7775 N N . ALA A 1 1013 ? -40.056 19.418 36.887 1.00 82.69 1013 ALA A N 1
ATOM 7776 C CA . ALA A 1 1013 ? -40.347 19.073 38.272 1.00 82.69 1013 ALA A CA 1
ATOM 7777 C C . ALA A 1 1013 ? -39.251 18.217 38.910 1.00 82.69 1013 ALA A C 1
ATOM 7779 O O . ALA A 1 1013 ? -38.718 17.302 38.292 1.00 82.69 1013 ALA A O 1
ATOM 7780 N N . LEU A 1 1014 ? -38.971 18.486 40.181 1.00 86.81 1014 LEU A N 1
ATOM 7781 C CA . LEU A 1 1014 ? -38.220 17.600 41.060 1.00 86.81 1014 LEU A CA 1
ATOM 7782 C C . LEU A 1 1014 ? -39.219 16.867 41.951 1.00 86.81 1014 LEU A C 1
ATOM 7784 O O . LEU A 1 1014 ? -39.958 17.486 42.725 1.00 86.81 1014 LEU A O 1
ATOM 7788 N N . MET A 1 1015 ? -39.273 15.549 41.796 1.00 88.62 1015 MET A N 1
ATOM 7789 C CA . MET A 1 1015 ? -40.279 14.707 42.423 1.00 88.62 1015 MET A CA 1
ATOM 7790 C C . MET A 1 1015 ? -39.641 13.713 43.388 1.00 88.62 1015 MET A C 1
ATOM 7792 O O . MET A 1 1015 ? -38.831 12.891 42.980 1.00 88.62 1015 MET A O 1
ATOM 7796 N N . THR A 1 1016 ? -40.036 13.745 44.660 1.00 90.75 1016 THR A N 1
ATOM 7797 C CA . THR A 1 1016 ? -39.632 12.732 45.648 1.00 90.75 1016 THR A CA 1
ATOM 7798 C C . THR A 1 1016 ? -40.577 11.533 45.584 1.00 90.75 1016 THR A C 1
ATOM 7800 O O . THR A 1 1016 ? -41.780 11.668 45.827 1.00 90.75 1016 THR A O 1
ATOM 7803 N N . LEU A 1 1017 ? -40.044 10.355 45.273 1.00 89.94 1017 LEU A N 1
ATOM 7804 C CA . LEU A 1 1017 ? -40.802 9.117 45.120 1.00 89.94 1017 LEU A CA 1
ATOM 7805 C C . LEU A 1 1017 ? -40.694 8.255 46.380 1.00 89.94 1017 LEU A C 1
ATOM 7807 O O . LEU A 1 1017 ? -39.615 8.060 46.930 1.00 89.94 1017 LEU A O 1
ATOM 7811 N N . LYS A 1 1018 ? -41.822 7.716 46.845 1.00 89.19 1018 LYS A N 1
ATOM 7812 C CA . LYS A 1 1018 ? -41.874 6.792 47.991 1.00 89.19 1018 LYS A CA 1
ATOM 7813 C C . LYS A 1 1018 ? -42.735 5.583 47.659 1.00 89.19 1018 LYS A C 1
ATOM 7815 O O . LYS A 1 1018 ? -43.716 5.721 46.934 1.00 89.19 1018 LYS A O 1
ATOM 7820 N N . ARG A 1 1019 ? -42.392 4.412 48.191 1.00 87.12 1019 ARG A N 1
ATOM 7821 C CA . ARG A 1 1019 ? -43.211 3.191 48.096 1.00 87.12 1019 ARG A CA 1
ATOM 7822 C C . ARG A 1 1019 ? -44.468 3.299 48.966 1.00 87.12 1019 ARG A C 1
ATOM 7824 O O . ARG A 1 1019 ? -44.532 4.154 49.850 1.00 87.12 1019 ARG A O 1
ATOM 7831 N N . GLU A 1 1020 ? -45.456 2.429 48.742 1.00 82.31 1020 GLU A N 1
ATOM 7832 C CA . GLU A 1 1020 ? -46.683 2.387 49.562 1.00 82.31 1020 GLU A CA 1
ATOM 7833 C C . GLU A 1 1020 ? -46.411 2.182 51.063 1.00 82.31 1020 GLU A C 1
ATOM 7835 O O . GLU A 1 1020 ? -47.142 2.710 51.897 1.00 82.31 1020 GLU A O 1
ATOM 7840 N N . ASP A 1 1021 ? -45.333 1.478 51.416 1.00 79.25 1021 ASP A N 1
ATOM 7841 C CA . ASP A 1 1021 ? -44.887 1.257 52.799 1.00 79.25 1021 ASP A CA 1
ATOM 7842 C C . ASP A 1 1021 ? -44.097 2.444 53.396 1.00 79.25 1021 ASP A C 1
ATOM 7844 O O . ASP A 1 1021 ? -43.641 2.385 54.538 1.00 79.25 1021 ASP A O 1
ATOM 7848 N N . GLY A 1 1022 ? -43.929 3.532 52.636 1.00 76.88 1022 GLY A N 1
ATOM 7849 C CA . GLY A 1 1022 ? -43.178 4.723 53.029 1.00 76.88 1022 GLY A CA 1
ATOM 7850 C C . GLY A 1 1022 ? -41.660 4.611 52.857 1.00 76.88 1022 GLY A C 1
ATOM 7851 O O . GLY A 1 1022 ? -40.961 5.591 53.130 1.00 76.88 1022 GLY A O 1
ATOM 7852 N N . SER A 1 1023 ? -41.142 3.470 52.389 1.00 83.69 1023 SER A N 1
ATOM 7853 C CA . SER A 1 1023 ? -39.713 3.285 52.122 1.00 83.69 1023 SER A CA 1
ATOM 7854 C C . SER A 1 1023 ? -39.263 3.980 50.827 1.00 83.69 1023 SER A C 1
ATOM 7856 O O . SER A 1 1023 ? -40.062 4.270 49.930 1.00 83.69 1023 SER A O 1
ATOM 7858 N N . ALA A 1 1024 ? -37.967 4.295 50.743 1.00 86.06 1024 ALA A N 1
ATOM 7859 C CA . ALA A 1 1024 ? -37.374 4.951 49.581 1.00 86.06 1024 ALA A CA 1
ATOM 7860 C C . ALA A 1 1024 ? -37.330 4.012 48.362 1.00 86.06 1024 ALA A C 1
ATOM 7862 O O . ALA A 1 1024 ? -37.062 2.813 48.478 1.00 86.06 1024 ALA A O 1
ATOM 7863 N N . ILE A 1 1025 ? -37.562 4.569 47.175 1.00 89.00 1025 ILE A N 1
ATOM 7864 C CA . ILE A 1 1025 ? -37.238 3.926 45.901 1.00 89.00 1025 ILE A CA 1
ATOM 7865 C C . ILE A 1 1025 ? -35.708 3.836 45.772 1.00 89.00 1025 ILE A C 1
ATOM 7867 O O . ILE A 1 1025 ? -35.027 4.826 46.050 1.00 89.00 1025 ILE A O 1
ATOM 7871 N N . PRO A 1 1026 ? -35.160 2.672 45.376 1.00 87.44 1026 PRO A N 1
ATOM 7872 C CA . PRO A 1 1026 ? -33.719 2.475 45.269 1.00 87.44 1026 PRO A CA 1
ATOM 7873 C C . PRO A 1 1026 ? -33.076 3.379 44.210 1.00 87.44 1026 PRO A C 1
ATOM 7875 O O . PRO A 1 1026 ? -33.655 3.626 43.150 1.00 87.44 1026 PRO A O 1
ATOM 7878 N N . PHE A 1 1027 ? -31.843 3.805 44.497 1.00 89.81 1027 PHE A N 1
ATOM 7879 C CA . PHE A 1 1027 ? -30.984 4.541 43.568 1.00 89.81 1027 PHE A CA 1
ATOM 7880 C C . PHE A 1 1027 ? -30.853 3.801 42.231 1.00 89.81 1027 PHE A C 1
ATOM 7882 O O . PHE A 1 1027 ? -30.659 2.583 42.201 1.00 89.81 1027 PHE A O 1
ATOM 7889 N N . GLY A 1 1028 ? -30.953 4.539 41.126 1.00 84.00 1028 GLY A N 1
ATOM 7890 C CA . GLY A 1 1028 ? -30.853 3.983 39.777 1.00 84.00 1028 GLY A CA 1
ATOM 7891 C C . GLY A 1 1028 ? -32.136 3.326 39.252 1.00 84.00 1028 GLY A C 1
ATOM 7892 O O . GLY A 1 1028 ? -32.113 2.748 38.166 1.00 84.00 1028 GLY A O 1
ATOM 7893 N N . ALA A 1 1029 ? -33.263 3.417 39.970 1.00 88.75 1029 ALA A N 1
ATOM 7894 C CA . ALA A 1 1029 ? -34.563 3.061 39.404 1.00 88.75 1029 ALA A CA 1
ATOM 7895 C C . ALA A 1 1029 ? -34.883 3.958 38.194 1.00 88.75 1029 ALA A C 1
ATOM 7897 O O . ALA A 1 1029 ? -34.697 5.174 38.250 1.00 88.75 1029 ALA A O 1
ATOM 7898 N N . GLN A 1 1030 ? -35.373 3.361 37.107 1.00 89.88 1030 GLN A N 1
ATOM 7899 C CA . GLN A 1 1030 ? -35.751 4.076 35.889 1.00 89.88 1030 GLN A CA 1
ATOM 7900 C C . GLN A 1 1030 ? -37.190 4.575 35.995 1.00 89.88 1030 GLN A C 1
ATOM 7902 O O . GLN A 1 1030 ? -38.106 3.788 36.217 1.00 89.88 1030 GLN A O 1
ATOM 7907 N N . VAL A 1 1031 ? -37.393 5.872 35.797 1.00 88.62 1031 VAL A N 1
ATOM 7908 C CA . VAL A 1 1031 ? -38.692 6.543 35.759 1.00 88.62 1031 VAL A CA 1
ATOM 7909 C C . VAL A 1 1031 ? -38.983 6.944 34.323 1.00 88.62 1031 VAL A C 1
ATOM 7911 O O . VAL A 1 1031 ? -38.212 7.674 33.711 1.00 88.62 1031 VAL A O 1
ATOM 7914 N N . THR A 1 1032 ? -40.108 6.487 33.791 1.00 87.94 1032 THR A N 1
ATOM 7915 C CA . THR A 1 1032 ? -40.588 6.829 32.448 1.00 87.94 1032 THR A CA 1
ATOM 7916 C C . THR A 1 1032 ? -41.909 7.576 32.557 1.00 87.94 1032 THR A C 1
ATOM 7918 O O . THR A 1 1032 ? -42.775 7.198 33.347 1.00 87.94 1032 THR A O 1
ATOM 7921 N N . VAL A 1 1033 ? -42.065 8.659 31.797 1.00 84.31 1033 VAL A N 1
ATOM 7922 C CA . VAL A 1 1033 ? -43.324 9.414 31.721 1.00 84.31 1033 VAL A CA 1
ATOM 7923 C C . VAL A 1 1033 ? -44.213 8.736 30.677 1.00 84.31 1033 VAL A C 1
ATOM 7925 O O . VAL A 1 1033 ? -43.836 8.650 29.509 1.00 84.31 1033 VAL A O 1
ATOM 7928 N N . ASN A 1 1034 ? -45.384 8.225 31.072 1.00 77.62 1034 ASN A N 1
ATOM 7929 C CA . ASN A 1 1034 ? -46.262 7.510 30.141 1.00 77.62 1034 ASN A CA 1
ATOM 7930 C C . ASN A 1 1034 ? -46.753 8.467 29.041 1.00 77.62 1034 ASN A C 1
ATOM 7932 O O . ASN A 1 1034 ? -47.377 9.487 29.329 1.00 77.62 1034 ASN A O 1
ATOM 7936 N N . GLY A 1 1035 ? -46.481 8.120 27.778 1.00 68.56 1035 GLY A N 1
ATOM 7937 C CA . GLY A 1 1035 ? -46.779 8.959 26.610 1.00 68.56 1035 GLY A CA 1
ATOM 7938 C C . GLY A 1 1035 ? -45.598 9.787 26.088 1.00 68.56 1035 GLY A C 1
ATOM 7939 O O . GLY A 1 1035 ? -45.784 10.529 25.127 1.00 68.56 1035 GLY A O 1
ATOM 7940 N N . GLN A 1 1036 ? -44.402 9.660 26.678 1.00 68.00 1036 GLN A N 1
ATOM 7941 C CA . GLN A 1 1036 ? -43.158 10.235 26.155 1.00 68.00 1036 GLN A CA 1
ATOM 7942 C C . GLN A 1 1036 ? -42.163 9.130 25.781 1.00 68.00 1036 GLN A C 1
ATOM 7944 O O . GLN A 1 1036 ? -41.718 8.367 26.639 1.00 68.00 1036 GLN A O 1
ATOM 7949 N N . ASP A 1 1037 ? -41.793 9.056 24.501 1.00 55.22 1037 ASP A N 1
ATOM 7950 C CA . ASP A 1 1037 ? -40.790 8.103 24.023 1.00 55.22 1037 ASP A CA 1
ATOM 7951 C C . ASP A 1 1037 ? -39.371 8.549 24.425 1.00 55.22 1037 ASP A C 1
ATOM 7953 O O . ASP A 1 1037 ? -38.939 9.676 24.168 1.00 55.22 1037 ASP A O 1
ATOM 7957 N N . GLY A 1 1038 ? -38.626 7.640 25.063 1.00 56.59 1038 GLY A N 1
ATOM 7958 C CA . GLY A 1 1038 ? -37.183 7.778 25.298 1.00 56.59 1038 GLY A CA 1
ATOM 7959 C C . GLY A 1 1038 ? -36.741 8.639 26.492 1.00 56.59 1038 GLY A C 1
ATOM 7960 O O . GLY A 1 1038 ? -35.544 8.861 26.649 1.00 56.59 1038 GLY A O 1
ATOM 7961 N N . SER A 1 1039 ? -37.641 9.125 27.354 1.00 56.03 1039 SER A N 1
ATOM 7962 C CA . SER A 1 1039 ? -37.275 9.880 28.568 1.00 56.03 1039 SER A CA 1
ATOM 7963 C C . SER A 1 1039 ? -37.278 8.982 29.813 1.00 56.03 1039 SER A C 1
ATOM 7965 O O . SER A 1 1039 ? -38.240 8.973 30.585 1.00 56.03 1039 SER A O 1
ATOM 7967 N N . ALA A 1 1040 ? -36.211 8.202 30.001 1.00 68.69 1040 ALA A N 1
ATOM 7968 C CA . ALA A 1 1040 ? -35.956 7.505 31.260 1.00 68.69 1040 ALA A CA 1
ATOM 7969 C C . ALA A 1 1040 ? -35.108 8.403 32.178 1.00 68.69 1040 ALA A C 1
ATOM 7971 O O . ALA A 1 1040 ? -33.929 8.625 31.911 1.00 68.69 1040 ALA A O 1
ATOM 7972 N N . ALA A 1 1041 ? -35.704 8.925 33.249 1.00 81.50 1041 ALA A N 1
ATOM 7973 C CA . ALA A 1 1041 ? -34.990 9.624 34.315 1.00 81.50 1041 ALA A CA 1
ATOM 7974 C C . ALA A 1 1041 ? -34.591 8.629 35.415 1.00 81.50 1041 ALA A C 1
ATOM 7976 O O . ALA A 1 1041 ? -35.284 7.638 35.639 1.00 81.50 1041 ALA A O 1
ATOM 7977 N N . LEU A 1 1042 ? -33.475 8.867 36.102 1.00 88.62 1042 LEU A N 1
ATOM 7978 C CA . LEU A 1 1042 ? -33.010 7.994 37.180 1.00 88.62 1042 LEU A CA 1
ATOM 7979 C C . LEU A 1 1042 ? -33.339 8.592 38.543 1.00 88.62 1042 LEU A C 1
ATOM 7981 O O . LEU A 1 1042 ? -33.241 9.802 38.741 1.00 88.62 1042 LEU A O 1
ATOM 7985 N N . VAL A 1 1043 ? -33.707 7.721 39.478 1.00 89.00 1043 VAL A N 1
ATOM 7986 C CA . VAL A 1 1043 ? -33.886 8.089 40.883 1.00 89.00 1043 VAL A CA 1
ATOM 7987 C C . VAL A 1 1043 ? -32.520 8.243 41.554 1.00 89.00 1043 VAL A C 1
ATOM 7989 O O . VAL A 1 1043 ? -31.678 7.343 41.466 1.00 89.00 1043 VAL A O 1
ATOM 7992 N N . ASP A 1 1044 ? -32.306 9.376 42.218 1.00 87.56 1044 ASP A N 1
ATOM 7993 C CA . ASP A 1 1044 ? -31.094 9.683 42.973 1.00 87.56 1044 ASP A CA 1
ATOM 7994 C C . ASP A 1 1044 ? -31.055 8.996 44.355 1.00 87.56 1044 ASP A C 1
ATOM 7996 O O . ASP A 1 1044 ? -31.898 8.164 44.703 1.00 87.56 1044 ASP A O 1
ATOM 8000 N N . THR A 1 1045 ? -30.017 9.289 45.140 1.00 86.44 1045 THR A N 1
ATOM 8001 C CA . THR A 1 1045 ? -29.801 8.683 46.462 1.00 86.44 1045 THR A CA 1
ATOM 8002 C C . THR A 1 1045 ? -30.827 9.115 47.509 1.00 86.44 1045 THR A C 1
ATOM 8004 O O . THR A 1 1045 ? -31.044 8.382 48.471 1.00 86.44 1045 THR A O 1
ATOM 8007 N N . ASP A 1 1046 ? -31.484 10.258 47.308 1.00 86.62 1046 ASP A N 1
ATOM 8008 C CA . ASP A 1 1046 ? -32.512 10.813 48.193 1.00 86.62 1046 ASP A CA 1
ATOM 8009 C C . ASP A 1 1046 ? -33.930 10.413 47.753 1.00 86.62 1046 ASP A C 1
ATOM 8011 O O . ASP A 1 1046 ? -34.933 10.931 48.256 1.00 86.62 1046 ASP A O 1
ATOM 8015 N N . SER A 1 1047 ? -34.030 9.455 46.825 1.00 88.75 1047 SER A N 1
ATOM 8016 C CA . SER A 1 1047 ? -35.284 9.013 46.226 1.00 88.75 1047 SER A CA 1
ATOM 8017 C C . SER A 1 1047 ? -36.003 10.108 45.431 1.00 88.75 1047 SER A C 1
ATOM 8019 O O . SER A 1 1047 ? -37.233 10.127 45.332 1.00 88.75 1047 SER A O 1
ATOM 8021 N N . GLN A 1 1048 ? -35.248 11.047 44.866 1.00 91.00 1048 GLN A N 1
ATOM 8022 C CA . GLN A 1 1048 ? -35.765 12.115 44.023 1.00 91.00 1048 GLN A CA 1
ATOM 8023 C C . GLN A 1 1048 ? -35.490 11.819 42.553 1.00 91.00 1048 GLN A C 1
ATOM 8025 O O . GLN A 1 1048 ? -34.517 11.163 42.191 1.00 91.00 1048 GLN A O 1
ATOM 8030 N N . VAL A 1 1049 ? -36.369 12.308 41.689 1.00 89.62 1049 VAL A N 1
ATOM 8031 C CA . VAL A 1 1049 ? -36.188 12.258 40.243 1.00 89.62 1049 VAL A CA 1
ATOM 8032 C C . VAL A 1 1049 ? -36.453 13.631 39.649 1.00 89.62 1049 VAL A C 1
ATOM 8034 O O . VAL A 1 1049 ? -37.436 14.299 39.983 1.00 89.62 1049 VAL A O 1
ATOM 8037 N N . TYR A 1 1050 ? -35.559 14.051 38.763 1.00 86.62 1050 TYR A N 1
ATOM 8038 C CA . TYR A 1 1050 ? -35.724 15.254 37.965 1.00 86.62 1050 TYR A CA 1
ATOM 8039 C C . TYR A 1 1050 ? -36.428 14.900 36.655 1.00 86.62 1050 TYR A C 1
ATOM 8041 O O . TYR A 1 1050 ? -35.949 14.063 35.892 1.00 86.62 1050 TYR A O 1
ATOM 8049 N N . LEU A 1 1051 ? -37.579 15.519 36.412 1.00 83.31 1051 LEU A N 1
ATOM 8050 C CA . LEU A 1 1051 ? -38.439 15.265 35.262 1.00 83.31 1051 LEU A CA 1
ATOM 8051 C C . LEU A 1 1051 ? -38.640 16.557 34.473 1.00 83.31 1051 LEU A C 1
ATOM 8053 O O . LEU A 1 1051 ? -38.904 17.615 35.049 1.00 83.31 1051 LEU A O 1
ATOM 8057 N N . THR A 1 1052 ? -38.556 16.466 33.151 1.00 77.38 1052 THR A N 1
ATOM 8058 C CA . THR A 1 1052 ? -38.763 17.587 32.227 1.00 77.38 1052 THR A CA 1
ATOM 8059 C C . THR A 1 1052 ? -39.903 17.284 31.260 1.00 77.38 1052 THR A C 1
ATOM 8061 O O . THR A 1 1052 ? -40.287 16.130 31.076 1.00 77.38 1052 THR A O 1
ATOM 8064 N N . GLY A 1 1053 ? -40.497 18.326 30.671 1.00 73.25 1053 GLY A N 1
ATOM 8065 C CA . GLY A 1 1053 ? -41.564 18.163 29.682 1.00 73.25 1053 GLY A CA 1
ATOM 8066 C C . GLY A 1 1053 ? -42.893 17.650 30.251 1.00 73.25 1053 GLY A C 1
ATOM 8067 O O . GLY A 1 1053 ? -43.677 17.064 29.512 1.00 73.25 1053 GLY A O 1
ATOM 8068 N N . LEU A 1 1054 ? -43.173 17.824 31.547 1.00 76.06 1054 LEU A N 1
ATOM 8069 C CA . LEU A 1 1054 ? -44.393 17.295 32.163 1.00 76.06 1054 LEU A CA 1
ATOM 8070 C C . LEU A 1 1054 ? -45.642 18.082 31.735 1.00 76.06 1054 LEU A C 1
ATOM 8072 O O . LEU A 1 1054 ? -45.671 19.312 31.813 1.00 76.06 1054 LEU A O 1
ATOM 8076 N N . ALA A 1 1055 ? -46.703 17.359 31.366 1.00 77.44 1055 ALA A N 1
ATOM 8077 C CA . ALA A 1 1055 ? -48.054 17.912 31.235 1.00 77.44 1055 ALA A CA 1
ATOM 8078 C C . ALA A 1 1055 ? -48.666 18.243 32.612 1.00 77.44 1055 ALA A C 1
ATOM 8080 O O . ALA A 1 1055 ? -48.209 17.730 33.633 1.00 77.44 1055 ALA A O 1
ATOM 8081 N N . ASP A 1 1056 ? -49.755 19.021 32.651 1.00 79.94 1056 ASP A N 1
ATOM 8082 C CA . ASP A 1 1056 ? -50.445 19.428 33.894 1.00 79.94 1056 ASP A CA 1
ATOM 8083 C C . ASP A 1 1056 ? -50.849 18.262 34.815 1.00 79.94 1056 ASP A C 1
ATOM 8085 O O . ASP A 1 1056 ? -50.942 18.413 36.037 1.00 79.94 1056 ASP A O 1
ATOM 8089 N N . LYS A 1 1057 ? -51.112 17.090 34.234 1.00 85.50 1057 LYS A N 1
ATOM 8090 C CA . LYS A 1 1057 ? -51.375 15.825 34.927 1.00 85.50 1057 LYS A CA 1
ATOM 8091 C C . LYS A 1 1057 ? -50.895 14.660 34.066 1.00 85.50 1057 LYS A C 1
ATOM 8093 O O . LYS A 1 1057 ? -50.998 14.732 32.843 1.00 85.50 1057 LYS A O 1
ATOM 8098 N N . GLY A 1 1058 ? -50.449 13.580 34.694 1.00 86.31 1058 GLY A N 1
ATOM 8099 C CA . GLY A 1 1058 ? -49.981 12.390 33.986 1.00 86.31 1058 GLY A CA 1
ATOM 8100 C C . GLY A 1 1058 ? -49.685 11.220 34.918 1.00 86.31 1058 GLY A C 1
ATOM 8101 O O . GLY A 1 1058 ? -49.949 11.283 36.121 1.00 86.31 1058 GLY A O 1
ATOM 8102 N N . GLU A 1 1059 ? -49.133 10.153 34.347 1.00 88.25 1059 GLU A N 1
ATOM 8103 C CA . GLU A 1 1059 ? -48.720 8.944 35.061 1.00 88.25 1059 GLU A CA 1
ATOM 8104 C C . GLU A 1 1059 ? -47.253 8.632 34.737 1.00 88.25 1059 GLU A C 1
ATOM 8106 O O . GLU A 1 1059 ? -46.817 8.753 33.592 1.00 88.25 1059 GLU A O 1
ATOM 8111 N N . LEU A 1 1060 ? -46.491 8.237 35.752 1.00 89.69 1060 LEU A N 1
ATOM 8112 C CA . LEU A 1 1060 ? -45.106 7.794 35.644 1.00 89.69 1060 LEU A CA 1
ATOM 8113 C C . LEU A 1 1060 ? -45.037 6.292 35.907 1.00 89.69 1060 LEU A C 1
ATOM 8115 O O . LEU A 1 1060 ? -45.695 5.799 36.824 1.00 89.69 1060 LEU A O 1
ATOM 8119 N N . THR A 1 1061 ? -44.187 5.587 35.170 1.00 89.50 1061 THR A N 1
ATOM 8120 C CA . THR A 1 1061 ? -43.843 4.187 35.428 1.00 89.50 1061 THR A CA 1
ATOM 8121 C C . THR A 1 1061 ? -42.418 4.119 35.969 1.00 89.50 1061 THR A C 1
ATOM 8123 O O . THR A 1 1061 ? -41.477 4.538 35.294 1.00 89.50 1061 THR A O 1
ATOM 8126 N N . VAL A 1 1062 ? -42.252 3.593 37.184 1.00 89.81 1062 VAL A N 1
ATOM 8127 C CA . VAL A 1 1062 ? -40.953 3.443 37.859 1.00 89.81 1062 VAL A CA 1
ATOM 8128 C C . VAL A 1 1062 ? -40.570 1.966 37.882 1.00 89.81 1062 VAL A C 1
ATOM 8130 O O . VAL A 1 1062 ? -41.365 1.141 38.330 1.00 89.81 1062 VAL A O 1
ATOM 8133 N N . LYS A 1 1063 ? -39.367 1.618 37.420 1.00 89.69 1063 LYS A N 1
ATOM 8134 C CA . LYS A 1 1063 ? -38.888 0.236 37.279 1.00 89.69 1063 LYS A CA 1
ATOM 8135 C C . LYS A 1 1063 ? -37.501 0.055 37.894 1.00 89.69 1063 LYS A C 1
ATOM 8137 O O . LYS A 1 1063 ? -36.585 0.824 37.611 1.00 89.69 1063 LYS A O 1
ATOM 8142 N N . TRP A 1 1064 ? -37.324 -0.994 38.696 1.00 89.88 1064 TRP A N 1
ATOM 8143 C CA . TRP A 1 1064 ? -36.018 -1.418 39.211 1.00 89.88 1064 TRP A CA 1
ATOM 8144 C C . TRP A 1 1064 ? -35.961 -2.947 39.317 1.00 89.88 1064 TRP A C 1
ATOM 8146 O O . TRP A 1 1064 ? -36.828 -3.589 39.914 1.00 89.88 1064 TRP A O 1
ATOM 8156 N N . GLY A 1 1065 ? -34.944 -3.561 38.707 1.00 84.69 1065 GLY A N 1
ATOM 8157 C CA . GLY A 1 1065 ? -34.867 -5.021 38.589 1.00 84.69 1065 GLY A CA 1
ATOM 8158 C C . GLY A 1 1065 ? -36.128 -5.610 37.935 1.00 84.69 1065 GLY A C 1
ATOM 8159 O O . GLY A 1 1065 ? -36.504 -5.214 36.832 1.00 84.69 1065 GLY A O 1
ATOM 8160 N N . ALA A 1 1066 ? -36.789 -6.541 38.630 1.00 81.12 1066 ALA A N 1
ATOM 8161 C CA . ALA A 1 1066 ? -38.052 -7.156 38.203 1.00 81.12 1066 ALA A CA 1
ATOM 8162 C C . ALA A 1 1066 ? -39.315 -6.441 38.735 1.00 81.12 1066 ALA A C 1
ATOM 8164 O O . ALA A 1 1066 ? -40.429 -6.860 38.425 1.00 81.12 1066 ALA A O 1
ATOM 8165 N N . GLN A 1 1067 ? -39.164 -5.393 39.550 1.00 84.94 1067 GLN A N 1
ATOM 8166 C CA . GLN A 1 1067 ? -40.274 -4.663 40.164 1.00 84.94 1067 GLN A CA 1
ATOM 8167 C C . GLN A 1 1067 ? -40.625 -3.417 39.340 1.00 84.94 1067 GLN A C 1
ATOM 8169 O O . GLN A 1 1067 ? -39.746 -2.744 38.799 1.00 84.94 1067 GLN A O 1
ATOM 8174 N N . GLN A 1 1068 ? -41.921 -3.114 39.250 1.00 89.44 1068 GLN A N 1
ATOM 8175 C CA . GLN A 1 1068 ? -42.447 -1.912 38.607 1.00 89.44 1068 GLN A CA 1
ATOM 8176 C C . GLN A 1 1068 ? -43.626 -1.361 39.412 1.00 89.44 1068 GLN A C 1
ATOM 8178 O O . GLN A 1 1068 ? -44.376 -2.140 39.998 1.00 89.44 1068 GLN A O 1
ATOM 8183 N N . CYS A 1 1069 ? -43.806 -0.046 39.408 1.00 88.88 1069 CYS A N 1
ATOM 8184 C CA . CYS A 1 1069 ? -44.955 0.623 40.015 1.00 88.88 1069 CYS A CA 1
ATOM 8185 C C . CYS A 1 1069 ? -45.348 1.868 39.223 1.00 88.88 1069 CYS A C 1
ATOM 8187 O O . CYS A 1 1069 ? -44.588 2.343 38.368 1.00 88.88 1069 CYS A O 1
ATOM 8189 N N . ARG A 1 1070 ? -46.531 2.409 39.518 1.00 91.12 1070 ARG A N 1
ATOM 8190 C CA . ARG A 1 1070 ? -47.058 3.602 38.850 1.00 91.12 1070 ARG A CA 1
ATOM 8191 C C . ARG A 1 1070 ? -47.279 4.746 39.824 1.00 91.12 1070 ARG A C 1
ATOM 8193 O O . ARG A 1 1070 ? -47.679 4.549 40.970 1.00 91.12 1070 ARG A O 1
ATOM 8200 N N . VAL A 1 1071 ? -47.035 5.962 39.346 1.00 90.38 1071 VAL A N 1
ATOM 8201 C CA . VAL A 1 1071 ? -47.192 7.194 40.120 1.00 90.38 1071 VAL A CA 1
ATOM 8202 C C . VAL A 1 1071 ? -48.010 8.187 39.310 1.00 90.38 1071 VAL A C 1
ATOM 8204 O O . VAL A 1 1071 ? -47.555 8.701 38.294 1.00 90.38 1071 VAL A O 1
ATOM 8207 N N . ASN A 1 1072 ? -49.218 8.490 39.775 1.00 90.00 1072 ASN A N 1
ATOM 8208 C CA . ASN A 1 1072 ? -50.027 9.558 39.194 1.00 90.00 1072 ASN A CA 1
ATOM 8209 C C . ASN A 1 1072 ? -49.599 10.909 39.771 1.00 90.00 1072 ASN A C 1
ATOM 8211 O O . ASN A 1 1072 ? -49.483 11.049 40.990 1.00 90.00 1072 ASN A O 1
ATOM 8215 N N . TYR A 1 1073 ? -49.404 11.905 38.910 1.00 87.50 1073 TYR A N 1
ATOM 8216 C CA . TYR A 1 1073 ? -48.985 13.245 39.313 1.00 87.50 1073 TYR A CA 1
ATOM 8217 C C . TYR A 1 1073 ? -49.913 14.326 38.747 1.00 87.50 1073 TYR A C 1
ATOM 8219 O O . TYR A 1 1073 ? -50.573 14.160 37.717 1.00 87.50 1073 TYR A O 1
ATOM 8227 N N . ARG A 1 1074 ? -49.957 15.463 39.445 1.00 86.88 1074 ARG A N 1
ATOM 8228 C CA . ARG A 1 1074 ? -50.617 16.694 39.006 1.00 86.88 1074 ARG A CA 1
ATOM 8229 C C . ARG A 1 1074 ? -49.757 17.877 39.423 1.00 86.88 1074 ARG A C 1
ATOM 8231 O O . ARG A 1 1074 ? -49.364 17.952 40.587 1.00 86.88 1074 ARG A O 1
ATOM 8238 N N . LEU A 1 1075 ? -49.471 18.780 38.489 1.00 82.69 1075 LEU A N 1
ATOM 8239 C CA . LEU A 1 1075 ? -48.643 19.949 38.767 1.00 82.69 1075 LEU A CA 1
ATOM 8240 C C . LEU A 1 1075 ? -49.333 20.867 39.802 1.00 82.69 1075 LEU A C 1
ATOM 8242 O O . LEU A 1 1075 ? -50.528 21.152 39.664 1.00 82.69 1075 LEU A O 1
ATOM 8246 N N . PRO A 1 1076 ? -48.623 21.313 40.857 1.00 78.94 1076 PRO A N 1
ATOM 8247 C CA . PRO A 1 1076 ? -49.142 22.288 41.812 1.00 78.94 1076 PRO A CA 1
ATOM 8248 C C . PRO A 1 1076 ? -49.472 23.631 41.142 1.00 78.94 1076 PRO A C 1
ATOM 8250 O O . PRO A 1 1076 ? -48.889 23.991 40.126 1.00 78.94 1076 PRO A O 1
ATOM 8253 N N . ALA A 1 1077 ? -50.365 24.423 41.743 1.00 71.44 1077 ALA A N 1
ATOM 8254 C CA . ALA A 1 1077 ? -50.765 25.726 41.194 1.00 71.44 1077 ALA A CA 1
ATOM 8255 C C . ALA A 1 1077 ? -49.657 26.804 41.248 1.00 71.44 1077 ALA A C 1
ATOM 8257 O O . ALA A 1 1077 ? -49.734 27.799 40.530 1.00 71.44 1077 ALA A O 1
ATOM 8258 N N . HIS A 1 1078 ? -48.628 26.618 42.081 1.00 66.75 1078 HIS A N 1
ATOM 8259 C CA . HIS A 1 1078 ? -47.515 27.556 42.241 1.00 66.75 1078 HIS A CA 1
ATOM 8260 C C . HIS A 1 1078 ? -46.184 26.894 41.860 1.00 66.75 1078 HIS A C 1
ATOM 8262 O O . HIS A 1 1078 ? -45.893 25.783 42.305 1.00 66.75 1078 HIS A O 1
ATOM 8268 N N . LYS A 1 1079 ? -45.381 27.591 41.042 1.00 68.31 1079 LYS A N 1
ATOM 8269 C CA . LYS A 1 1079 ? -43.999 27.206 40.711 1.00 68.31 1079 LYS A CA 1
ATOM 8270 C C . LYS A 1 1079 ? -43.088 27.441 41.923 1.00 68.31 1079 LYS A C 1
ATOM 8272 O O . LYS A 1 1079 ? -43.284 28.407 42.659 1.00 68.31 1079 LYS A O 1
ATOM 8277 N N . GLY A 1 1080 ? -42.105 26.567 42.126 1.00 60.56 1080 GLY A N 1
ATOM 8278 C CA . GLY A 1 1080 ? -41.047 26.750 43.119 1.00 60.56 1080 GLY A CA 1
ATOM 8279 C C . GLY A 1 1080 ? -39.954 27.716 42.646 1.00 60.56 1080 GLY A C 1
ATOM 8280 O O . GLY A 1 1080 ? -40.102 28.433 41.654 1.00 60.56 1080 GLY A O 1
ATOM 8281 N N . ILE A 1 1081 ? -38.836 27.738 43.373 1.00 57.31 1081 ILE A N 1
ATOM 8282 C CA . ILE A 1 1081 ? -37.660 28.568 43.066 1.00 57.31 1081 ILE A CA 1
ATOM 8283 C C . ILE A 1 1081 ? -37.108 28.182 41.680 1.00 57.31 1081 ILE A C 1
ATOM 8285 O O . ILE A 1 1081 ? -37.050 27.001 41.346 1.00 57.31 1081 ILE A O 1
ATOM 8289 N N . ALA A 1 1082 ? -36.715 29.178 40.875 1.00 56.41 1082 ALA A N 1
ATOM 8290 C CA . ALA A 1 1082 ? -36.191 28.999 39.512 1.00 56.41 1082 ALA A CA 1
ATOM 8291 C C . ALA A 1 1082 ? -37.153 28.290 38.530 1.00 56.41 1082 ALA A C 1
ATOM 8293 O O . ALA A 1 1082 ? -36.717 27.606 37.610 1.00 56.41 1082 ALA A O 1
ATOM 8294 N N . GLY A 1 1083 ? -38.471 28.424 38.732 1.00 64.75 1083 GLY A N 1
ATOM 8295 C CA . GLY A 1 1083 ? -39.477 27.898 37.801 1.00 64.75 1083 GLY A CA 1
ATOM 8296 C C . GLY A 1 1083 ? -39.715 26.385 37.894 1.00 64.75 1083 GLY A C 1
ATOM 8297 O O . GLY A 1 1083 ? -40.525 25.857 37.133 1.00 64.75 1083 GLY A O 1
ATOM 8298 N N . LEU A 1 1084 ? -39.065 25.703 38.844 1.00 75.88 1084 LEU A N 1
ATOM 8299 C CA . LEU A 1 1084 ? -39.144 24.260 39.067 1.00 75.88 1084 LEU A CA 1
ATOM 8300 C C . LEU A 1 1084 ? -40.323 23.887 39.979 1.00 75.88 1084 LEU A C 1
ATOM 8302 O O . LEU A 1 1084 ? -40.479 24.447 41.065 1.00 75.88 1084 LEU A O 1
ATOM 8306 N N . TYR A 1 1085 ? -41.129 22.899 39.597 1.00 81.12 1085 TYR A N 1
ATOM 8307 C CA . TYR A 1 1085 ? -42.150 22.336 40.484 1.00 81.12 1085 TYR A CA 1
ATOM 8308 C C . TYR A 1 1085 ? -41.523 21.337 41.464 1.00 81.12 1085 TYR A C 1
ATOM 8310 O O . TYR A 1 1085 ? -40.817 20.424 41.055 1.00 81.12 1085 TYR A O 1
ATOM 8318 N N . GLN A 1 1086 ? -41.805 21.467 42.759 1.00 82.81 1086 GLN A N 1
ATOM 8319 C CA . GLN A 1 1086 ? -41.434 20.459 43.757 1.00 82.81 1086 GLN A CA 1
ATOM 8320 C C . GLN A 1 1086 ? -42.675 19.673 44.167 1.00 82.81 1086 GLN A C 1
ATOM 8322 O O . GLN A 1 1086 ? -43.701 20.261 44.515 1.00 82.81 1086 GLN A O 1
ATOM 8327 N N . MET A 1 1087 ? -42.598 18.347 44.111 1.00 86.19 1087 MET A N 1
ATOM 8328 C CA . MET A 1 1087 ? -43.721 17.478 44.458 1.00 86.19 1087 MET A CA 1
ATOM 8329 C C . MET A 1 1087 ? -43.265 16.136 45.021 1.00 86.19 1087 MET A C 1
ATOM 8331 O O . MET A 1 1087 ? -42.095 15.777 44.958 1.00 86.19 1087 MET A O 1
ATOM 8335 N N . SER A 1 1088 ? -44.205 15.380 45.580 1.00 85.12 1088 SER A N 1
ATOM 8336 C CA . SER A 1 1088 ? -43.966 14.010 46.028 1.00 85.12 1088 SER A CA 1
ATOM 8337 C C . SER A 1 1088 ? -45.035 13.086 45.465 1.00 85.12 1088 SER A C 1
ATOM 8339 O O . SER A 1 1088 ? -46.172 13.515 45.256 1.00 85.12 1088 SER A O 1
ATOM 8341 N N . GLY A 1 1089 ? -44.677 11.832 45.201 1.00 85.56 1089 GLY A N 1
ATOM 8342 C CA . GLY A 1 1089 ? -45.638 10.832 44.750 1.00 85.56 1089 GLY A CA 1
ATOM 8343 C C . GLY A 1 1089 ? -45.383 9.458 45.331 1.00 85.56 1089 GLY A C 1
ATOM 8344 O O . GLY A 1 1089 ? -44.256 9.080 45.655 1.00 85.56 1089 GLY A O 1
ATOM 8345 N N . LEU A 1 1090 ? -46.484 8.730 45.475 1.00 86.75 1090 LEU A N 1
ATOM 8346 C CA . LEU A 1 1090 ? -46.509 7.376 45.998 1.00 86.75 1090 LEU A CA 1
ATOM 8347 C C . LEU A 1 1090 ? -46.538 6.391 44.829 1.00 86.75 1090 LEU A C 1
ATOM 8349 O O . LEU A 1 1090 ? -47.423 6.454 43.978 1.00 86.75 1090 LEU A O 1
ATOM 8353 N N . CYS A 1 1091 ? -45.543 5.517 44.814 1.00 84.50 1091 CYS A N 1
ATOM 8354 C CA . CYS A 1 1091 ? -45.359 4.387 43.915 1.00 84.50 1091 CYS A CA 1
ATOM 8355 C C . CYS A 1 1091 ? -46.289 3.257 44.359 1.00 84.50 1091 CYS A C 1
ATOM 8357 O O . CYS A 1 1091 ? -46.057 2.670 45.418 1.00 84.50 1091 CYS A O 1
ATOM 8359 N N . ARG A 1 1092 ? -47.349 3.034 43.570 1.00 81.00 1092 ARG A N 1
ATOM 8360 C CA . ARG A 1 1092 ? -48.386 2.012 43.778 1.00 81.00 1092 ARG A CA 1
ATOM 8361 C C . ARG A 1 1092 ? -48.237 0.832 42.830 1.00 81.00 1092 ARG A C 1
ATOM 8363 O O . ARG A 1 1092 ? -47.850 1.069 41.657 1.00 81.00 1092 ARG A O 1
#

Secondary structure (DSSP, 8-state):
---SS-HHHHHTTBBHHHHHHHHHHHHHHHHTT-SEE-HHHHHHHHHTSSS-HHHHHHHHTT--HHHHHHHHHHHHHTS----SS--EE-HHHHHHHHHHHHHIIIII--SSB-HHHHHHHHHHSHHHHHHHHHH-HHHHTS-HHHHHHHHHHHSTTSGGGTPPB--SSS-PPPPTTTTS--S---------HHHHHEEEHHHHHHTT-SPP--S-HHHHHHHHHHHT-SSS-EEEEE--TTS-HHHHHHHHHHHHHHT-S-GGGTT-EEEEE-HHHHHTT--SHHHHHHHHHHHHHHHHH-SS-EEEEETTGGGGT--SSSTT---THHHHHHHHHHTS-EEEEEE-HHHIIIIITT-HHHHTTEEEEE-PPPPHHHHHHHHHHHHHHHHHHHT--B-HHHHHHHHHHHHHH-TTS-TTHHHHHHHHHHHHHHHHHHHS--HHHHHHHHHHHHHHHHHHHHHHHHHTT---HHHHHHHHHHHHHHHHHHHHHHHHHHHHHHHHHHHHHHHHSPPPHHHHHHHHHHHHHHHHHHTTS-SS-SSB-HHHHHHHHHHHH---HHHHSS-HHHHHHTHHHHHHHHSTT-HHHHHHHHHHHHHHHTT-S-TTS-S------S-TTSSHHHHHHHHHHHHHSSGGGEEEEEGGGG-STTHHHHHHBPPTTSTTTTSB-HHHHHHHH-SS-EEEEETGGGS-HHHH---EEEEEEEEE---SS---HHHHHHHHHGGG--SS-------EEEEEEEEEEEE-HHHH-EEEEEEEEEEESSSSEEEEEEEEEEEEEETTEEEEEEEEEEEEEETTS-EEEEEEEEEEEEEE-HHHHSSSEEEEEEEEEESSS--EEEEEEEEEETTTTEEEEEEEEEETTSPTT-SEEEEEEEEEEETTEEEEEEEEEESS-EEEEEEEE-EEEEETTEEEEESPP-SEEEEEE-TT-TTPBEETSTT-B--TTSEEEEEEEPTTS-EEEEE-GGGS-TTEEES-SEEEE-PPTT-EEEEEPPEEESEEEEEEEEETTSPBPPTT-EEEETT-TT-EEEP-TTSEEEEEEE-SEEEEEEEETTEEEEEEEE--SS--GGG-EEEEEEE-

pLDDT: mean 81.17, std 13.65, range [30.02, 96.31]

Radius of gyration: 45.86 Å; chains: 1; bounding box: 128×125×92 Å

Organism: Salmonella typhimurium (NCBI:txid90371)

Foldseek 3Di:
DDDPDDPVVLLLQAFPVLNLLQLLLQVVCVVQQFQASEPLSSVLSVLLAPFFLVVLLCVVVVPDSVLQNVLSVVVSVVGDHDHPDHDYYDPLVSQLSVQLCVCCVPPPNDRHRGPLSSLLSLQVPPVSLVVCCNRGVSSSPDPNVVCSVCSVVSRCPTPSVVTDRRPPDDDARDDNPPSPPPDPDDDDDPDALLRQFKDWLLVCLLVVNQFDFPLCVVLLVVLLVLCPDPWQNAAEEEADPALCSVSSVSNNSNCLNVVVHDPVRNQEIEIEGHLVSLQVSCPDQVSSLVSVLSVLVCQLPDPGHYEYEYEQCLQQFPPPDDPDYDRNVVSVLVSLVVVSYHYYYYHYPLSCVRTPVVDPSNPRRHDYDYRYFDDLVSLLVRLVSCQVVLCVVLVFAADSQLSSLLSVLCVQQVVQHTPPRSSNVLVSVLSNVLSCLLPHAFPQLVVLVVVLVVLVVVLVVVVVVVVVVDDDPVVNVVSVVVNVVSVVSNVVSVVLSVVLSVLLVVLVVLVPDDDDPVSVVVNVVSVVVNCVSCDPHRRHDSHRHSLSSLVSSCVVRVFDSVVVPDDPLVLLVCQLVQLCVQQPPCSVVSVVVSVLLNCLVVVVDDPVDPSDDDDDDDDPPNCPVVSQQSVQCSNNPHSVLEAEDEQLQQLDPVVVCLQAFPDPPDPGHSPGHPPVVSCVSRVPGRYHHPPNVNHHCCNVDPQKDKDKDKDADDDDPDDDPVNVVVVVVPVPDPDDDPPPPWAWRMKIKIKIKGQPDQAQFIWMWIWMWTQTDVFAWIKIKIKIKTKHADPQKIKMWIWMWIWTAHPVRDIDIKIKIKIKIKHACCVPVVFRKMWMWMWIDIPPAWIKIKTKIWGADDQRQKTKMWMWMATPPDDVQFGIKIKIKIWGQAQQEIWIWIWMDGSVDTDIDIDTAWDWDQDPVGIAGGYHADKEKEKEQDAQQAQWDKPPRPNHTAHPRRIHMDHDDDAQDKDKIFTDQVSGDQQKDWPDRIFIDHHHTHYYHYRYTDMQGGAKEKEAEAEPVRHADDWQWWKDWPPDPPDTWTQHPRNITIDHSDDQWGKIWTDDDPDIFIWTDGFDPDADPPRYTYYYTYTD

Sequence (1092 aa):
METPVSRSALYGKLAGPLFRSLESATAFCKLRSNPWVELTHWLHQLTQQPDNDILHVLRHYQIPLSDVEKALLRQLDMLPAGASAISDFSHHIDLSVEKAWMLESVRYGDNKIRSGWLLLALLTTPELRRVLSSICAPLATLPVDELTEILPSLIETSPEAQERPYDGSGLASAIPGESSQAIPNGGQDGKSALAKYCQDMTAQARDGKIDPVTGREHEIRTMTDILLRRRQNNPLLTGEAGVGKTAVVEGFALAIAQGEVPPALREVRLLALDVGALLAGASMKGEFESRLKGLLEEAGRSPQPVILFVDEVHTLVGAGGASGTGDAANLLKPALARGTLRTIGATTWSEYKRHIEKDPALTRRFQVLQIAEPEEIPAMEMVRGLVDTLEKHHNVLILDEAVRAAVQLSHRYIPARQLPDKAISLLDTAAARVALTLHTPPASVQFLRQQLKAAEMERSLLQKQEKMGIQSDERRDALMARIFSLNNELTASESRWQRELELVHTLQELRLAESDADDKTTLQQAETALREWQGDAPVVFPEVSAAVVAAIVADWTGIPAGRMVKDEASQVLELPARLAQRVTGQDGALAQIGERIQTARAGLGDPRKPVGVFMLAGPSGVGKTETALALAEAIYGGEQNLVTINMSEFQEAHTVSTLKGAPPGYVGYGEGGVLTEAVRRHPWSVVLLDEIEKAHHDVHETGTNFFLTRWQYASQGYNTLSDVLDSYRHNGNRLWSWRENLQPSSRTTLMLSQSWGRHLGNLSLTGSRTDWRNRPGHDDSYGLSWGTSIGGGSLSLNWNQNRTLWRNGAHRKENITSLWFSMPLSRWTGNNVSASWQMTSPSHGGQTQQVGVNGEAFSQQLDWEVRQSYRADAPPGGGNNSALHLAWNGDYGLLGGDYSYSRAMRQMGVNIAGGIVIHHHGVTLGQPLQGSVALVEAPGASGVPVGGWPGVKTDFRGDTTVGNLNVYQENTVSLDPSRLPDDAEVTQTDVRVVPTEGAVVEAKFHTRIGARALMTLKREDGSAIPFGAQVTVNGQDGSAALVDTDSQVYLTGLADKGELTVKWGAQQCRVNYRLPAHKGIAGLYQMSGLCR